Protein AF-0000000067103145 (afdb_homodimer)

Nearest PDB structures (foldseek):
  7p54-assembly1_B  TM=9.586E-01  e=9.312E-35  Homo sapiens
  7p5m-assembly1_B  TM=9.621E-01  e=1.013E-34  Homo sapiens
  7rtt-assembly1_A  TM=9.390E-01  e=9.142E-32  Mus musculus
  7rtu-assembly1_B  TM=9.352E-01  e=4.655E-27  Mus musculus
  7rtv-assembly1_A  TM=9.257E-01  e=1.799E-25  Mus musculus

pLDDT: mean 70.2, std 26.38, range [15.23, 96.62]

Sequence (974 aa):
MPAARVEYIAPWWVVWLHSVPHLGLRLQPVDSTFRPRDESYQESLLFLGLVAAICLGLNLIFLAAYLVCACCCRQNDAVQTKRRNSCCVTWTAVVAGLICCAAVGVGFYGNSETNDGVYQLIYSLDNANSTFSGIDELVSGTTQRMKVDLEQHLARLSEIFAARGDYLQTLKFIQQMAGSILVQMAGVPAWREVTMQLTELADQTGYVEYYRWLSYLLLFVLDLVICLLTCLGLAKRSRCLLASMLCCGMLALLLSWTSLAADAAAAVGTSDFCVAPDTFILNITEGQVPAEVTRYYLYCSQSGSSPFQQALTVFQRSLTSMQIQVAGLLQFAVPLFPTAEKDLLGIQLLLNSSESSLHQLTAMLDCRGLHKVLGLHLPREKPAKARRVIVWAPSRLGEWGGSWALASRFSPVAEPGRLRKGYQGVGVRDLDHFTSRALGGPELCEGGGSLVSRLPAIWSTHPTPWVASGPPISLPGSSLGTWDIRHMPAARVEYIAPWWVVWLHSVPHLGLRLQPVDSTFRPRDESYQESLLFLGLVAAICLGLNLIFLAAYLVCACCCRQNDAVQTKRRNSCCVTWTAVVAGLICCAAVGVGFYGNSETNDGVYQLIYSLDNANSTFSGIDELVSGTTQRMKVDLEQHLARLSEIFAARGDYLQTLKFIQQMAGSILVQMAGVPAWREVTMQLTELADQTGYVEYYRWLSYLLLFVLDLVICLLTCLGLAKRSRCLLASMLCCGMLALLLSWTSLAADAAAAVGTSDFCVAPDTFILNITEGQVPAEVTRYYLYCSQSGSSPFQQALTVFQRSLTSMQIQVAGLLQFAVPLFPTAEKDLLGIQLLLNSSESSLHQLTAMLDCRGLHKVLGLHLPREKPAKARRVIVWAPSRLGEWGGSWALASRFSPVAEPGRLRKGYQGVGVRDLDHFTSRALGGPELCEGGGSLVSRLPAIWSTHPTPWVASGPPISLPGSSLGTWDIRH

Structure (mmCIF, N/CA/C/O backbone):
data_AF-0000000067103145-model_v1
#
loop_
_entity.id
_entity.type
_entity.pdbx_description
1 polymer 'Protein tweety homolog'
#
loop_
_atom_site.group_PDB
_atom_site.id
_atom_site.type_symbol
_atom_site.label_atom_id
_atom_site.label_alt_id
_atom_site.label_comp_id
_atom_site.label_asym_id
_atom_site.label_entity_id
_atom_site.label_seq_id
_atom_site.pdbx_PDB_ins_code
_atom_site.Cartn_x
_atom_site.Cartn_y
_atom_site.Cartn_z
_atom_site.occupancy
_atom_site.B_iso_or_equiv
_atom_site.auth_seq_id
_atom_site.auth_comp_id
_atom_site.auth_asym_id
_atom_site.auth_atom_id
_atom_site.pdbx_PDB_model_num
ATOM 1 N N . MET A 1 1 ? -6.871 -2.986 -23.234 1 21.45 1 MET A N 1
ATOM 2 C CA . MET A 1 1 ? -5.688 -2.131 -23.188 1 21.45 1 MET A CA 1
ATOM 3 C C . MET A 1 1 ? -4.656 -2.676 -22.203 1 21.45 1 MET A C 1
ATOM 5 O O . MET A 1 1 ? -5.008 -3.152 -21.125 1 21.45 1 MET A O 1
ATOM 9 N N . PRO A 1 2 ? -3.465 -3.266 -22.703 1 30.09 2 PRO A N 1
ATOM 10 C CA . PRO A 1 2 ? -2.361 -3.783 -21.891 1 30.09 2 PRO A CA 1
ATOM 11 C C . PRO A 1 2 ? -2.201 -3.037 -20.578 1 30.09 2 PRO A C 1
ATOM 13 O O . PRO A 1 2 ? -2.623 -1.884 -20.453 1 30.09 2 PRO A O 1
ATOM 16 N N . ALA A 1 3 ? -2.26 -3.746 -19.531 1 35.81 3 ALA A N 1
ATOM 17 C CA . ALA A 1 3 ? -1.88 -3.205 -18.234 1 35.81 3 ALA A CA 1
ATOM 18 C C . ALA A 1 3 ? -0.884 -2.059 -18.391 1 35.81 3 ALA A C 1
ATOM 20 O O . ALA A 1 3 ? 0.17 -2.223 -19.016 1 35.81 3 ALA A O 1
ATOM 21 N N . ALA A 1 4 ? -1.231 -0.952 -18.641 1 35.59 4 ALA A N 1
ATOM 22 C CA . ALA A 1 4 ? -0.472 0.282 -18.828 1 35.59 4 ALA A CA 1
ATOM 23 C C . ALA A 1 4 ? 0.862 0.222 -18.094 1 35.59 4 ALA A C 1
ATOM 25 O O . ALA A 1 4 ? 0.906 -0.105 -16.906 1 35.59 4 ALA A O 1
ATOM 26 N N . ARG A 1 5 ? 2.018 0.001 -18.766 1 44.12 5 ARG A N 1
ATOM 27 C CA . ARG A 1 5 ? 3.469 0.04 -18.625 1 44.12 5 ARG A CA 1
ATOM 28 C C . ARG A 1 5 ? 3.898 1.122 -17.641 1 44.12 5 ARG A C 1
ATOM 30 O O . ARG A 1 5 ? 4.168 2.258 -18.031 1 44.12 5 ARG A O 1
ATOM 37 N N . VAL A 1 6 ? 3.35 1.357 -16.547 1 50.81 6 VAL A N 1
ATOM 38 C CA . VAL A 1 6 ? 3.613 2.639 -15.906 1 50.81 6 VAL A CA 1
ATOM 39 C C . VAL A 1 6 ? 5.035 2.652 -15.352 1 50.81 6 VAL A C 1
ATOM 41 O O . VAL A 1 6 ? 5.363 1.869 -14.453 1 50.81 6 VAL A O 1
ATOM 44 N N . GLU A 1 7 ? 6.07 2.82 -16.281 1 58.34 7 GLU A N 1
ATOM 45 C CA . GLU A 1 7 ? 7.453 3.117 -15.93 1 58.34 7 GLU A CA 1
ATOM 46 C C . GLU A 1 7 ? 7.531 4.145 -14.805 1 58.34 7 GLU A C 1
ATOM 48 O O . GLU A 1 7 ? 6.676 5.027 -14.703 1 58.34 7 GLU A O 1
ATOM 53 N N . TYR A 1 8 ? 8.352 3.709 -13.805 1 66.69 8 TYR A N 1
ATOM 54 C CA . TYR A 1 8 ? 8.609 4.656 -12.727 1 66.69 8 TYR A CA 1
ATOM 55 C C . TYR A 1 8 ? 9.133 5.98 -13.281 1 66.69 8 TYR A C 1
ATOM 57 O O . TYR A 1 8 ? 10.086 6.004 -14.062 1 66.69 8 TYR A O 1
ATOM 65 N N . ILE A 1 9 ? 8.359 7.027 -13.086 1 67.5 9 ILE A N 1
ATOM 66 C CA . ILE A 1 9 ? 8.812 8.375 -13.422 1 67.5 9 ILE A CA 1
ATOM 67 C C . ILE A 1 9 ? 9.023 9.18 -12.141 1 67.5 9 ILE A C 1
ATOM 69 O O . ILE A 1 9 ? 8.117 9.281 -11.312 1 67.5 9 ILE A O 1
ATOM 73 N N . ALA A 1 10 ? 10.266 9.656 -12.133 1 73.19 10 ALA A N 1
ATOM 74 C CA . ALA A 1 10 ? 10.578 10.445 -10.945 1 73.19 10 ALA A CA 1
ATOM 75 C C . ALA A 1 10 ? 9.805 11.758 -10.938 1 73.19 10 ALA A C 1
ATOM 77 O O . ALA A 1 10 ? 9.734 12.445 -11.961 1 73.19 10 ALA A O 1
ATOM 78 N N . PRO A 1 11 ? 9.266 12.109 -9.953 1 72.62 11 PRO A N 1
ATOM 79 C CA . PRO A 1 11 ? 8.562 13.391 -9.859 1 72.62 11 PRO A CA 1
ATOM 80 C C . PRO A 1 11 ? 9.492 14.586 -10.047 1 72.62 11 PRO A C 1
ATOM 82 O O . PRO A 1 11 ? 10.711 14.461 -9.906 1 72.62 11 PRO A O 1
ATOM 85 N N . TRP A 1 12 ? 8.961 15.789 -10.32 1 76.06 12 TRP A N 1
ATOM 86 C CA . TRP A 1 12 ? 9.734 16.969 -10.688 1 76.06 12 TRP A CA 1
ATOM 87 C C . TRP A 1 12 ? 10.609 17.422 -9.531 1 76.06 12 TRP A C 1
ATOM 89 O O . TRP A 1 12 ? 11.727 17.906 -9.742 1 76.06 12 TRP A O 1
ATOM 99 N N . TRP A 1 13 ? 10.18 17.312 -8.344 1 74.25 13 TRP A N 1
ATOM 100 C CA . TRP A 1 13 ? 10.953 17.797 -7.211 1 74.25 13 TRP A CA 1
ATOM 101 C C . TRP A 1 13 ? 12.172 16.906 -6.953 1 74.25 13 TRP A C 1
ATOM 103 O O . TRP A 1 13 ? 13.203 17.391 -6.469 1 74.25 13 TRP A O 1
ATOM 113 N N . VAL A 1 14 ? 12.047 15.656 -7.234 1 78.69 14 VAL A N 1
ATOM 114 C CA . VAL A 1 14 ? 13.18 14.75 -7.117 1 78.69 14 VAL A CA 1
ATOM 115 C C . VAL A 1 14 ? 14.25 15.125 -8.141 1 78.69 14 VAL A C 1
ATOM 117 O O . VAL A 1 14 ? 15.438 15.172 -7.824 1 78.69 14 VAL A O 1
ATOM 120 N N . VAL A 1 15 ? 13.781 15.508 -9.336 1 83.38 15 VAL A N 1
ATOM 121 C CA . VAL A 1 15 ? 14.719 15.891 -10.391 1 83.38 15 VAL A CA 1
ATOM 122 C C . VAL A 1 15 ? 15.375 17.219 -10.039 1 83.38 15 VAL A C 1
ATOM 124 O O . VAL A 1 15 ? 16.562 17.406 -10.289 1 83.38 15 VAL A O 1
ATOM 127 N N . TRP A 1 16 ? 14.617 18.062 -9.438 1 83.56 16 TRP A N 1
ATOM 128 C CA . TRP A 1 16 ? 15.156 19.359 -9.016 1 83.56 16 TRP A CA 1
ATOM 129 C C . TRP A 1 16 ? 16.234 19.172 -7.949 1 83.56 16 TRP A C 1
ATOM 131 O O . TRP A 1 16 ? 17.297 19.781 -8.031 1 83.56 16 TRP A O 1
ATOM 141 N N . LEU A 1 17 ? 16.016 18.297 -6.992 1 83.62 17 LEU A N 1
ATOM 142 C CA . LEU A 1 17 ? 16.984 18.078 -5.918 1 83.62 17 LEU A CA 1
ATOM 143 C C . LEU A 1 17 ? 18.203 17.328 -6.441 1 83.62 17 LEU A C 1
ATOM 145 O O . LEU A 1 17 ? 19.328 17.562 -5.969 1 83.62 17 LEU A O 1
ATOM 149 N N . HIS A 1 18 ? 17.922 16.531 -7.383 1 86.19 18 HIS A N 1
ATOM 150 C CA . HIS A 1 18 ? 19.016 15.797 -8 1 86.19 18 HIS A CA 1
ATOM 151 C C . HIS A 1 18 ? 19.906 16.734 -8.812 1 86.19 18 HIS A C 1
ATOM 153 O O . HIS A 1 18 ? 21.109 16.469 -8.969 1 86.19 18 HIS A O 1
ATOM 159 N N . SER A 1 19 ? 19.375 17.812 -9.25 1 89.38 19 SER A N 1
ATOM 160 C CA . SER A 1 19 ? 20.125 18.75 -10.086 1 89.38 19 SER A CA 1
ATOM 161 C C . SER A 1 19 ? 21.031 19.625 -9.242 1 89.38 19 SER A C 1
ATOM 163 O O . SER A 1 19 ? 21.828 20.406 -9.781 1 89.38 19 SER A O 1
ATOM 165 N N . VAL A 1 20 ? 20.922 19.5 -7.957 1 89.69 20 VAL A N 1
ATOM 166 C CA . VAL A 1 20 ? 21.828 20.234 -7.09 1 89.69 20 VAL A CA 1
ATOM 167 C C . VAL A 1 20 ? 23.266 19.766 -7.328 1 89.69 20 VAL A C 1
ATOM 169 O O . VAL A 1 20 ? 23.531 18.562 -7.355 1 89.69 20 VAL A O 1
ATOM 172 N N . PRO A 1 21 ? 24.094 20.719 -7.551 1 89.56 21 PRO A N 1
ATOM 173 C CA . PRO A 1 21 ? 25.484 20.344 -7.879 1 89.56 21 PRO A CA 1
ATOM 174 C C . PRO A 1 21 ? 26.172 19.578 -6.75 1 89.56 21 PRO A C 1
ATOM 176 O O . PRO A 1 21 ? 26.047 19.969 -5.582 1 89.56 21 PRO A O 1
ATOM 179 N N . HIS A 1 22 ? 26.781 18.5 -7.109 1 92.81 22 HIS A N 1
ATOM 180 C CA . HIS A 1 22 ? 27.562 17.703 -6.184 1 92.81 22 HIS A CA 1
ATOM 181 C C . HIS A 1 22 ? 29.047 18.062 -6.254 1 92.81 22 HIS A C 1
ATOM 183 O O . HIS A 1 22 ? 29.734 17.703 -7.211 1 92.81 22 HIS A O 1
ATOM 189 N N . LEU A 1 23 ? 29.406 18.828 -5.246 1 91.62 23 LEU A N 1
ATOM 190 C CA . LEU A 1 23 ? 30.797 19.297 -5.215 1 91.62 23 LEU A CA 1
ATOM 191 C C . LEU A 1 23 ? 31.531 18.719 -4.016 1 91.62 23 LEU A C 1
ATOM 193 O O . LEU A 1 23 ? 30.953 18.578 -2.932 1 91.62 23 LEU A O 1
ATOM 197 N N . GLY A 1 24 ? 32.812 18.219 -4.258 1 89.56 24 GLY A N 1
ATOM 198 C CA . GLY A 1 24 ? 33.656 17.797 -3.15 1 89.56 24 GLY A CA 1
ATOM 199 C C . GLY A 1 24 ? 34.188 18.969 -2.322 1 89.56 24 GLY A C 1
ATOM 200 O O . GLY A 1 24 ? 33.875 20.125 -2.611 1 89.56 24 GLY A O 1
ATOM 201 N N . LEU A 1 25 ? 34.906 18.578 -1.238 1 86.88 25 LEU A N 1
ATOM 202 C CA . LEU A 1 25 ? 35.469 19.609 -0.357 1 86.88 25 LEU A CA 1
ATOM 203 C C . LEU A 1 25 ? 36.469 20.469 -1.096 1 86.88 25 LEU A C 1
ATOM 205 O O . LEU A 1 25 ? 36.688 21.625 -0.732 1 86.88 25 LEU A O 1
ATOM 209 N N . ARG A 1 26 ? 37.031 19.844 -2.271 1 88.69 26 ARG A N 1
ATOM 210 C CA . ARG A 1 26 ? 38 20.578 -3.102 1 88.69 26 ARG A CA 1
ATOM 211 C C . ARG A 1 26 ? 37.312 21.234 -4.293 1 88.69 26 ARG A C 1
ATOM 213 O O . ARG A 1 26 ? 37.938 21.625 -5.258 1 88.69 26 ARG A O 1
ATOM 220 N N . LEU A 1 27 ? 36.062 21.328 -4.348 1 89.06 27 LEU A N 1
ATOM 221 C CA . LEU A 1 27 ? 35.219 21.969 -5.363 1 89.06 27 LEU A CA 1
ATOM 222 C C . LEU A 1 27 ? 35.344 21.234 -6.691 1 89.06 27 LEU A C 1
ATOM 224 O O . LEU A 1 27 ? 35.312 21.859 -7.758 1 89.06 27 LEU A O 1
ATOM 228 N N . GLN A 1 28 ? 35.594 19.953 -6.523 1 89.75 28 GLN A N 1
ATOM 229 C CA . GLN A 1 28 ? 35.594 19.109 -7.719 1 89.75 28 GLN A CA 1
ATOM 230 C C . GLN A 1 28 ? 34.25 18.422 -7.914 1 89.75 28 GLN A C 1
ATOM 232 O O . GLN A 1 28 ? 33.625 17.969 -6.953 1 89.75 28 GLN A O 1
ATOM 237 N N . PRO A 1 29 ? 33.781 18.562 -9.133 1 91.25 29 PRO A N 1
ATOM 238 C CA . PRO A 1 29 ? 32.5 17.922 -9.383 1 91.25 29 PRO A CA 1
ATOM 239 C C . PRO A 1 29 ? 32.531 16.406 -9.203 1 91.25 29 PRO A C 1
ATOM 241 O O . PRO A 1 29 ? 33.531 15.773 -9.562 1 91.25 29 PRO A O 1
ATOM 244 N N . VAL A 1 30 ? 31.625 15.852 -8.469 1 90.5 30 VAL A N 1
ATOM 245 C CA . VAL A 1 30 ? 31.484 14.422 -8.219 1 90.5 30 VAL A CA 1
ATOM 246 C C . VAL A 1 30 ? 30.25 13.883 -8.961 1 90.5 30 VAL A C 1
ATOM 248 O O . VAL A 1 30 ? 29.281 14.617 -9.156 1 90.5 30 VAL A O 1
ATOM 251 N N . ASP A 1 31 ? 30.344 12.656 -9.367 1 88.88 31 ASP A N 1
ATOM 252 C CA . ASP A 1 31 ? 29.234 12.016 -10.055 1 88.88 31 ASP A CA 1
ATOM 253 C C . ASP A 1 31 ? 28 11.953 -9.164 1 88.88 31 ASP A C 1
ATOM 255 O O . ASP A 1 31 ? 28.094 11.648 -7.969 1 88.88 31 ASP A O 1
ATOM 259 N N . SER A 1 32 ? 26.844 12.273 -9.719 1 88.88 32 SER A N 1
ATOM 260 C CA . SER A 1 32 ? 25.594 12.359 -8.969 1 88.88 32 SER A CA 1
ATOM 261 C C . SER A 1 32 ? 24.938 10.992 -8.805 1 88.88 32 SER A C 1
ATOM 263 O O . SER A 1 32 ? 23.859 10.875 -8.234 1 88.88 32 SER A O 1
ATOM 265 N N . THR A 1 33 ? 25.578 9.953 -9.227 1 87.5 33 THR A N 1
ATOM 266 C CA . THR A 1 33 ? 25.031 8.609 -9.055 1 87.5 33 THR A CA 1
ATOM 267 C C . THR A 1 33 ? 25.031 8.203 -7.586 1 87.5 33 THR A C 1
ATOM 269 O O . THR A 1 33 ? 26 8.469 -6.871 1 87.5 33 THR A O 1
ATOM 272 N N . PHE A 1 34 ? 23.953 7.609 -7.184 1 87.44 34 PHE A N 1
ATOM 273 C CA . PHE A 1 34 ? 23.781 7.262 -5.777 1 87.44 34 PHE A CA 1
ATOM 274 C C . PHE A 1 34 ? 24.766 6.176 -5.363 1 87.44 34 PHE A C 1
ATOM 276 O O . PHE A 1 34 ? 24.609 5.012 -5.734 1 87.44 34 PHE A O 1
ATOM 283 N N . ARG A 1 35 ? 25.797 6.602 -4.664 1 88.88 35 ARG A N 1
ATOM 284 C CA . ARG A 1 35 ? 26.812 5.703 -4.133 1 88.88 35 ARG A CA 1
ATOM 285 C C . ARG A 1 35 ? 27.109 6.016 -2.668 1 88.88 35 ARG A C 1
ATOM 287 O O . ARG A 1 35 ? 28.109 6.656 -2.352 1 88.88 35 ARG A O 1
ATOM 294 N N . PRO A 1 36 ? 26.328 5.371 -1.741 1 85.94 36 PRO A N 1
ATOM 295 C CA . PRO A 1 36 ? 26.438 5.762 -0.333 1 85.94 36 PRO A CA 1
ATOM 296 C C . PRO A 1 36 ? 27.734 5.289 0.312 1 85.94 36 PRO A C 1
ATOM 298 O O . PRO A 1 36 ? 28.172 5.855 1.316 1 85.94 36 PRO A O 1
ATOM 301 N N . ARG A 1 37 ? 28.438 4.438 -0.208 1 86.62 37 ARG A N 1
ATOM 302 C CA . ARG A 1 37 ? 29.641 3.893 0.404 1 86.62 37 ARG A CA 1
ATOM 303 C C . ARG A 1 37 ? 30.891 4.578 -0.142 1 86.62 37 ARG A C 1
ATOM 305 O O . ARG A 1 37 ? 31.984 4.438 0.419 1 86.62 37 ARG A O 1
ATOM 312 N N . ASP A 1 38 ? 30.734 5.32 -1.189 1 89.94 38 ASP A N 1
ATOM 313 C CA . ASP A 1 38 ? 31.844 6.055 -1.784 1 89.94 38 ASP A CA 1
ATOM 314 C C . ASP A 1 38 ? 32.188 7.293 -0.961 1 89.94 38 ASP A C 1
ATOM 316 O O . ASP A 1 38 ? 31.297 8.07 -0.6 1 89.94 38 ASP A O 1
ATOM 320 N N . GLU A 1 39 ? 33.438 7.512 -0.689 1 91.5 39 GLU A N 1
ATOM 321 C CA . GLU A 1 39 ? 33.906 8.625 0.142 1 91.5 39 GLU A CA 1
ATOM 322 C C . GLU A 1 39 ? 33.719 9.961 -0.57 1 91.5 39 GLU A C 1
ATOM 324 O O . GLU A 1 39 ? 33.344 10.953 0.054 1 91.5 39 GLU A O 1
ATOM 329 N N . SER A 1 40 ? 33.969 9.906 -1.859 1 91.44 40 SER A N 1
ATOM 330 C CA . SER A 1 40 ? 33.812 11.141 -2.609 1 91.44 40 SER A CA 1
ATOM 331 C C . SER A 1 40 ? 32.375 11.586 -2.65 1 91.44 40 SER A C 1
ATOM 333 O O . SER A 1 40 ? 32.062 12.773 -2.578 1 91.44 40 SER A O 1
ATOM 335 N N . TYR A 1 41 ? 31.469 10.641 -2.76 1 92.81 41 TYR A N 1
ATOM 336 C CA . TYR A 1 41 ? 30.047 10.945 -2.748 1 92.81 41 TYR A CA 1
ATOM 337 C C . TYR A 1 41 ? 29.609 11.469 -1.384 1 92.81 41 TYR A C 1
ATOM 339 O O . TYR A 1 41 ? 28.859 12.438 -1.296 1 92.81 41 TYR A O 1
ATOM 347 N N . GLN A 1 42 ? 30.141 10.906 -0.324 1 92.06 42 GLN A N 1
ATOM 348 C CA . GLN A 1 42 ? 29.828 11.359 1.025 1 92.06 42 GLN A CA 1
ATOM 349 C C . GLN A 1 42 ? 30.344 12.781 1.265 1 92.06 42 GLN A C 1
ATOM 351 O O . GLN A 1 42 ? 29.672 13.586 1.924 1 92.06 42 GLN A O 1
ATOM 356 N N . GLU A 1 43 ? 31.469 13.016 0.722 1 92.25 43 GLU A N 1
ATOM 357 C CA . GLU A 1 43 ? 32.031 14.352 0.857 1 92.25 43 GLU A CA 1
ATOM 358 C C . GLU A 1 43 ? 31.172 15.398 0.172 1 92.25 43 GLU A C 1
ATOM 360 O O . GLU A 1 43 ? 31.047 16.516 0.662 1 92.25 43 GLU A O 1
ATOM 365 N N . SER A 1 44 ? 30.656 15.031 -0.896 1 92.19 44 SER A N 1
ATOM 366 C CA . SER A 1 44 ? 29.797 15.977 -1.602 1 92.19 44 SER A CA 1
ATOM 367 C C . SER A 1 44 ? 28.547 16.312 -0.788 1 92.19 44 SER A C 1
ATOM 369 O O . SER A 1 44 ? 28.062 17.438 -0.81 1 92.19 44 SER A O 1
ATOM 371 N N . LEU A 1 45 ? 28.031 15.336 -0.03 1 91.06 45 LEU A N 1
ATOM 372 C CA . LEU A 1 45 ? 26.875 15.578 0.82 1 91.06 45 LEU A CA 1
ATOM 373 C C . LEU A 1 45 ? 27.25 16.422 2.035 1 91.06 45 LEU A C 1
ATOM 375 O O . LEU A 1 45 ? 26.469 17.266 2.479 1 91.06 45 LEU A O 1
ATOM 379 N N . LEU A 1 46 ? 28.469 16.219 2.539 1 91.38 46 LEU A N 1
ATOM 380 C CA . LEU A 1 46 ? 28.953 17 3.668 1 91.38 46 LEU A CA 1
ATOM 381 C C . LEU A 1 46 ? 29.188 18.453 3.264 1 91.38 46 LEU A C 1
ATOM 383 O O . LEU A 1 46 ? 29.047 19.359 4.086 1 91.38 46 LEU A O 1
ATOM 387 N N . PHE A 1 47 ? 29.5 18.641 2.018 1 92.5 47 PHE A N 1
ATOM 388 C CA . PHE A 1 47 ? 29.688 19.984 1.5 1 92.5 47 PHE A CA 1
ATOM 389 C C . PHE A 1 47 ? 28.406 20.797 1.614 1 92.5 47 PHE A C 1
ATOM 391 O O . PHE A 1 47 ? 28.438 21.984 1.906 1 92.5 47 PHE A O 1
ATOM 398 N N . LEU A 1 48 ? 27.297 20.172 1.382 1 88.94 48 LEU A N 1
ATOM 399 C CA . LEU A 1 48 ? 26 20.844 1.543 1 88.94 48 LEU A CA 1
ATOM 400 C C . LEU A 1 48 ? 25.812 21.312 2.984 1 88.94 48 LEU A C 1
ATOM 402 O O . LEU A 1 48 ? 25.234 22.375 3.229 1 88.94 48 LEU A O 1
ATOM 406 N N . GLY A 1 49 ? 26.281 20.531 3.922 1 89 49 GLY A N 1
ATOM 407 C CA . GLY A 1 49 ? 26.25 20.938 5.32 1 89 49 GLY A CA 1
ATOM 408 C C . GLY A 1 49 ? 27.125 22.156 5.605 1 89 49 GLY A C 1
ATOM 409 O O . GLY A 1 49 ? 26.734 23.016 6.402 1 89 49 GLY A O 1
ATOM 410 N N . LEU A 1 50 ? 28.234 22.203 4.852 1 90.56 50 LEU A N 1
ATOM 411 C CA . LEU A 1 50 ? 29.109 23.344 5.008 1 90.56 50 LEU A CA 1
ATOM 412 C C . LEU A 1 50 ? 28.453 24.609 4.48 1 90.56 50 LEU A C 1
ATOM 414 O O . LEU A 1 50 ? 28.594 25.688 5.078 1 90.56 50 LEU A O 1
ATOM 418 N N . VAL A 1 51 ? 27.797 24.453 3.418 1 89.56 51 VAL A N 1
ATOM 419 C CA . VAL A 1 51 ? 27.078 25.594 2.871 1 89.56 51 VAL A CA 1
ATOM 420 C C . VAL A 1 51 ? 26.047 26.078 3.887 1 89.56 51 VAL A C 1
ATOM 422 O O . VAL A 1 51 ? 25.906 27.297 4.102 1 89.56 51 VAL A O 1
ATOM 425 N N . ALA A 1 52 ? 25.359 25.125 4.551 1 86.94 52 ALA A N 1
ATOM 426 C CA . ALA A 1 52 ? 24.391 25.484 5.574 1 86.94 52 ALA A CA 1
ATOM 427 C C . ALA A 1 52 ? 25.062 26.172 6.758 1 86.94 52 ALA A C 1
ATOM 429 O O . ALA A 1 52 ? 24.516 27.109 7.336 1 86.94 52 ALA A O 1
ATOM 430 N N . ALA A 1 53 ? 26.266 25.781 7.047 1 87.88 53 ALA A N 1
ATOM 431 C CA . ALA A 1 53 ? 27.016 26.406 8.141 1 87.88 53 ALA A CA 1
ATOM 432 C C . ALA A 1 53 ? 27.406 27.828 7.805 1 87.88 53 ALA A C 1
ATOM 434 O O . ALA A 1 53 ? 27.328 28.719 8.656 1 87.88 53 ALA A O 1
ATOM 435 N N . ILE A 1 54 ? 27.703 28.047 6.582 1 90.5 54 ILE A N 1
ATOM 436 C CA . ILE A 1 54 ? 28.062 29.391 6.137 1 90.5 54 ILE A CA 1
ATOM 437 C C . ILE A 1 54 ? 26.844 30.297 6.195 1 90.5 54 ILE A C 1
ATOM 439 O O . ILE A 1 54 ? 26.922 31.438 6.652 1 90.5 54 ILE A O 1
ATOM 443 N N . CYS A 1 55 ? 25.719 29.719 5.781 1 85.69 55 CYS A N 1
ATOM 444 C CA . CYS A 1 55 ? 24.484 30.5 5.832 1 85.69 55 CYS A CA 1
ATOM 445 C C . CYS A 1 55 ? 24.094 30.797 7.273 1 85.69 55 CYS A C 1
ATOM 447 O O . CYS A 1 55 ? 23.578 31.891 7.562 1 85.69 55 CYS A O 1
ATOM 449 N N . LEU A 1 56 ? 24.375 29.844 8.227 1 84.94 56 LEU A N 1
ATOM 450 C CA . LEU A 1 56 ? 24.156 30.094 9.648 1 84.94 56 LEU A CA 1
ATOM 451 C C . LEU A 1 56 ? 25.062 31.203 10.156 1 84.94 56 LEU A C 1
ATOM 453 O O . LEU A 1 56 ? 24.594 32.125 10.859 1 84.94 56 LEU A O 1
ATOM 457 N N . GLY A 1 57 ? 26.328 31.203 9.727 1 86.62 57 GLY A N 1
ATOM 458 C CA . GLY A 1 57 ? 27.266 32.25 10.117 1 86.62 57 GLY A CA 1
ATOM 459 C C . GLY A 1 57 ? 26.859 33.625 9.633 1 86.62 57 GLY A C 1
ATOM 460 O O . GLY A 1 57 ? 26.891 34.594 10.391 1 86.62 57 GLY A O 1
ATOM 461 N N . LEU A 1 58 ? 26.375 33.625 8.445 1 85.81 58 LEU A N 1
ATOM 462 C CA . LEU A 1 58 ? 25.906 34.875 7.887 1 85.81 58 LEU A CA 1
ATOM 463 C C . LEU A 1 58 ? 24.672 35.406 8.625 1 85.81 58 LEU A C 1
ATOM 465 O O . LEU A 1 58 ? 24.547 36.594 8.883 1 85.81 58 LEU A O 1
ATOM 469 N N . ASN A 1 59 ? 23.828 34.5 8.953 1 81.75 59 ASN A N 1
ATOM 470 C CA . ASN A 1 59 ? 22.641 34.875 9.711 1 81.75 59 ASN A CA 1
ATOM 471 C C . ASN A 1 59 ? 23 35.406 11.094 1 81.75 59 ASN A C 1
ATOM 473 O O . ASN A 1 59 ? 22.406 36.375 11.562 1 81.75 59 ASN A O 1
ATOM 477 N N . LEU A 1 60 ? 23.969 34.812 11.727 1 81.19 60 LEU A N 1
ATOM 478 C CA . LEU A 1 60 ? 24.391 35.25 13.055 1 81.19 60 LEU A CA 1
ATOM 479 C C . LEU A 1 60 ? 25.062 36.625 12.984 1 81.19 60 LEU A C 1
ATOM 481 O O . LEU A 1 60 ? 24.844 37.469 13.852 1 81.19 60 LEU A O 1
ATOM 485 N N . ILE A 1 61 ? 25.797 36.875 11.922 1 85.5 61 ILE A N 1
ATOM 486 C CA . ILE A 1 61 ? 26.469 38.156 11.734 1 85.5 61 ILE A CA 1
ATOM 487 C C . ILE A 1 61 ? 25.422 39.25 11.5 1 85.5 61 ILE A C 1
ATOM 489 O O . ILE A 1 61 ? 25.531 40.344 12.055 1 85.5 61 ILE A O 1
ATOM 493 N N . PHE A 1 62 ? 24.516 38.906 10.711 1 81.56 62 PHE A N 1
ATOM 494 C CA . PHE A 1 62 ? 23.438 39.844 10.43 1 81.56 62 PHE A CA 1
ATOM 495 C C . PHE A 1 62 ? 22.656 40.188 11.703 1 81.56 62 PHE A C 1
ATOM 497 O O . PHE A 1 62 ? 22.328 41.344 11.953 1 81.56 62 PHE A O 1
ATOM 504 N N . LEU A 1 63 ? 22.375 39.188 12.531 1 75.25 63 LEU A N 1
ATOM 505 C CA . LEU A 1 63 ? 21.641 39.375 13.781 1 75.25 63 LEU A CA 1
ATOM 506 C C . LEU A 1 63 ? 22.469 40.188 14.766 1 75.25 63 LEU A C 1
ATOM 508 O O . LEU A 1 63 ? 21.953 41.062 15.453 1 75.25 63 LEU A O 1
ATOM 512 N N . ALA A 1 64 ? 23.766 39.938 14.82 1 79.25 64 ALA A N 1
ATOM 513 C CA . ALA A 1 64 ? 24.656 40.688 15.703 1 79.25 64 ALA A CA 1
ATOM 514 C C . ALA A 1 64 ? 24.75 42.156 15.273 1 79.25 64 ALA A C 1
ATOM 516 O O . ALA A 1 64 ? 24.703 43.062 16.109 1 79.25 64 ALA A O 1
ATOM 517 N N . ALA A 1 65 ? 24.828 42.375 14.016 1 80.88 65 ALA A N 1
ATOM 518 C CA . ALA A 1 65 ? 24.875 43.75 13.492 1 80.88 65 ALA A CA 1
ATOM 519 C C . ALA A 1 65 ? 23.594 44.5 13.797 1 80.88 65 ALA A C 1
ATOM 521 O O . ALA A 1 65 ? 23.609 45.656 14.164 1 80.88 65 ALA A O 1
ATOM 522 N N . TYR A 1 66 ? 22.578 43.781 13.625 1 73 66 TYR A N 1
ATOM 523 C CA . TYR A 1 66 ? 21.281 44.40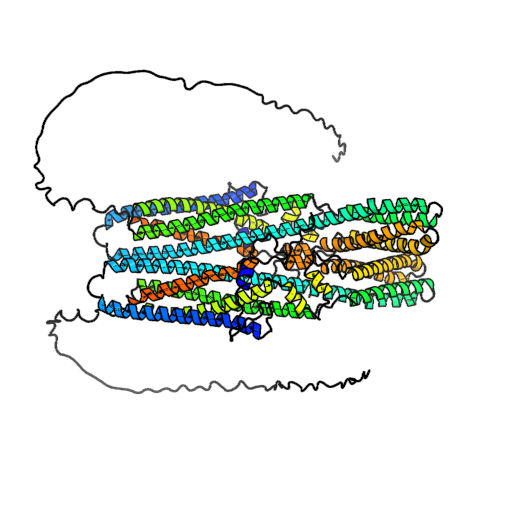6 13.906 1 73 66 TYR A CA 1
ATOM 524 C C . TYR A 1 66 ? 21.156 44.781 15.383 1 73 66 TYR A C 1
ATOM 526 O O . TYR A 1 66 ? 20.672 45.844 15.719 1 73 66 TYR A O 1
ATOM 534 N N . LEU A 1 67 ? 21.641 43.969 16.344 1 71.44 67 LEU A N 1
ATOM 535 C CA . LEU A 1 67 ? 21.562 44.219 17.781 1 71.44 67 LEU A CA 1
ATOM 536 C C . LEU A 1 67 ? 22.469 45.375 18.172 1 71.44 67 LEU A C 1
ATOM 538 O O . LEU A 1 67 ? 22.094 46.219 19 1 71.44 67 LEU A O 1
ATOM 542 N N . VAL A 1 68 ? 23.547 45.531 17.516 1 76.88 68 VAL A N 1
ATOM 543 C CA . VAL A 1 68 ? 24.484 46.625 17.812 1 76.88 68 VAL A CA 1
ATOM 544 C C . VAL A 1 68 ? 23.922 47.938 17.312 1 76.88 68 VAL A C 1
ATOM 546 O O . VAL A 1 68 ? 23.984 48.938 18.016 1 76.88 68 VAL A O 1
ATOM 549 N N . CYS A 1 69 ? 23.375 47.844 16.141 1 73.44 69 CYS A N 1
ATOM 550 C CA . CYS A 1 69 ? 22.781 49.062 15.578 1 73.44 69 CYS A CA 1
ATOM 551 C C . CYS A 1 69 ? 21.594 49.5 16.406 1 73.44 69 CYS A C 1
ATOM 553 O O . CYS A 1 69 ? 21.406 50.719 16.625 1 73.44 69 CYS A O 1
ATOM 555 N N . ALA A 1 70 ? 20.828 48.625 16.891 1 65.69 70 ALA A N 1
ATOM 556 C CA . ALA A 1 70 ? 19.656 48.969 17.703 1 65.69 70 ALA A CA 1
ATOM 557 C C . ALA A 1 70 ? 20.062 49.5 19.062 1 65.69 70 ALA A C 1
ATOM 559 O O . ALA A 1 70 ? 19.391 50.375 19.609 1 65.69 70 ALA A O 1
ATOM 560 N N . CYS A 1 71 ? 21.141 49.125 19.656 1 63.22 71 CYS A N 1
ATOM 561 C CA . CYS A 1 71 ? 21.641 49.594 20.938 1 63.22 71 CYS A CA 1
ATOM 562 C C . CYS A 1 71 ? 22.25 51 20.781 1 63.22 71 CYS A C 1
ATOM 564 O O . CYS A 1 71 ? 22.109 51.844 21.656 1 63.22 71 CYS A O 1
ATOM 566 N N . CYS A 1 72 ? 22.828 51.219 19.672 1 62.62 72 CYS A N 1
ATOM 567 C CA . CYS A 1 72 ? 23.469 52.5 19.438 1 62.62 72 CYS A CA 1
ATOM 568 C C . CYS A 1 72 ? 22.422 53.562 19.078 1 62.62 72 CYS A C 1
ATOM 570 O O . CYS A 1 72 ? 22.562 54.719 19.469 1 62.62 72 CYS A O 1
ATOM 572 N N . CYS A 1 73 ? 21.484 53.25 18.25 1 56.53 73 CYS A N 1
ATOM 573 C CA . CYS A 1 73 ? 20.469 54.188 17.844 1 56.53 73 CYS A CA 1
ATOM 574 C C . CYS A 1 73 ? 19.562 54.562 19.016 1 56.53 73 CYS A C 1
ATOM 576 O O . CYS A 1 73 ? 19.016 55.656 19.062 1 56.53 73 CYS A O 1
ATOM 578 N N . ARG A 1 74 ? 19.188 53.812 19.891 1 57.78 74 ARG A N 1
ATOM 579 C CA . ARG A 1 74 ? 18.359 54.125 21.047 1 57.78 74 ARG A CA 1
ATOM 580 C C . ARG A 1 74 ? 19.047 55.125 21.969 1 57.78 74 ARG A C 1
ATOM 582 O O . ARG A 1 74 ? 18.391 55.969 22.609 1 57.78 74 ARG A O 1
ATOM 589 N N . GLN A 1 75 ? 20.25 55.062 22.062 1 55.31 75 GLN A N 1
ATOM 590 C CA . GLN A 1 75 ? 20.953 56.062 22.859 1 55.31 75 GLN A CA 1
ATOM 591 C C . GLN A 1 75 ? 20.719 57.469 22.281 1 55.31 75 GLN A C 1
ATOM 593 O O . GLN A 1 75 ? 20.609 58.438 23.047 1 55.31 75 GLN A O 1
ATOM 598 N N . ASN A 1 76 ? 20.5 57.469 21.047 1 53.59 76 ASN A N 1
ATOM 599 C CA . ASN A 1 76 ? 20.297 58.781 20.484 1 53.59 76 ASN A CA 1
ATOM 600 C C . ASN A 1 76 ? 18.828 59.188 20.5 1 53.59 76 ASN A C 1
ATOM 602 O O . ASN A 1 76 ? 18.516 60.375 20.656 1 53.59 76 ASN A O 1
ATOM 606 N N . ASP A 1 77 ? 17.875 58.281 20.328 1 52.06 77 ASP A N 1
ATOM 607 C CA . ASP A 1 77 ? 16.469 58.656 20.156 1 52.06 77 ASP A CA 1
ATOM 608 C C . ASP A 1 77 ? 15.711 58.562 21.469 1 52.06 77 ASP A C 1
ATOM 610 O O . ASP A 1 77 ? 14.492 58.75 21.516 1 52.06 77 ASP A O 1
ATOM 614 N N . ALA A 1 78 ? 15.922 58.344 22.672 1 52.41 78 ALA A N 1
ATOM 615 C CA . ALA A 1 78 ? 15.227 58.312 23.969 1 52.41 78 ALA A CA 1
ATOM 616 C C . ALA A 1 78 ? 14.312 59.531 24.109 1 52.41 78 ALA A C 1
ATOM 618 O O . ALA A 1 78 ? 13.344 59.5 24.859 1 52.41 78 ALA A O 1
ATOM 619 N N . VAL A 1 79 ? 14.664 60.75 23.797 1 46.72 79 VAL A N 1
ATOM 620 C CA . VAL A 1 79 ? 13.883 61.875 24.266 1 46.72 79 VAL A CA 1
ATOM 621 C C . VAL A 1 79 ? 12.469 61.812 23.703 1 46.72 79 VAL A C 1
ATOM 623 O O . VAL A 1 79 ? 11.492 62.031 24.422 1 46.72 79 VAL A O 1
ATOM 626 N N . GLN A 1 80 ? 12.062 62.156 22.484 1 45.66 80 GLN A N 1
ATOM 627 C CA . GLN A 1 80 ? 10.789 62.75 22.047 1 45.66 80 GLN A CA 1
ATOM 628 C C . GLN A 1 80 ? 9.758 61.656 21.797 1 45.66 80 GLN A C 1
ATOM 630 O O . GLN A 1 80 ? 8.562 61.875 21.984 1 45.66 80 GLN A O 1
ATOM 635 N N . THR A 1 81 ? 9.742 60.594 20.891 1 46.19 81 THR A N 1
ATOM 636 C CA . THR A 1 81 ? 8.695 59.938 20.109 1 46.19 81 THR A CA 1
ATOM 637 C C . THR A 1 81 ? 8.234 58.656 20.797 1 46.19 81 THR A C 1
ATOM 639 O O . THR A 1 81 ? 7.566 57.812 20.172 1 46.19 81 THR A O 1
ATOM 642 N N . LYS A 1 82 ? 8.016 58.625 21.922 1 51.25 82 LYS A N 1
ATOM 643 C CA . LYS A 1 82 ? 7.797 57.438 22.766 1 51.25 82 LYS A CA 1
ATOM 644 C C . LYS A 1 82 ? 6.441 56.812 22.469 1 51.25 82 LYS A C 1
ATOM 646 O O . LYS A 1 82 ? 6.32 55.594 22.438 1 51.25 82 LYS A O 1
ATOM 651 N N . ARG A 1 83 ? 5.363 57.594 22.516 1 50.62 83 ARG A N 1
ATOM 652 C CA . ARG A 1 83 ? 3.998 57.094 22.594 1 50.62 83 ARG A CA 1
ATOM 653 C C . ARG A 1 83 ? 3.621 56.344 21.344 1 50.62 83 ARG A C 1
ATOM 655 O O . ARG A 1 83 ? 2.953 55.281 21.406 1 50.62 83 ARG A O 1
ATOM 662 N N . ARG A 1 84 ? 3.777 57.031 20.203 1 51.56 84 ARG A N 1
ATOM 663 C CA . ARG A 1 84 ? 3.203 56.531 18.953 1 51.56 84 ARG A CA 1
ATOM 664 C C . ARG A 1 84 ? 3.822 55.219 18.547 1 51.56 84 ARG A C 1
ATOM 666 O O . ARG A 1 84 ? 3.186 54.406 17.859 1 51.56 84 ARG A O 1
ATOM 673 N N . ASN A 1 85 ? 4.91 54.781 19.219 1 55.88 85 ASN A N 1
ATOM 674 C CA . ASN A 1 85 ? 5.777 53.719 18.703 1 55.88 85 ASN A CA 1
ATOM 675 C C . ASN A 1 85 ? 5.465 52.375 19.359 1 55.88 85 ASN A C 1
ATOM 677 O O . ASN A 1 85 ? 5.715 51.312 18.781 1 55.88 85 ASN A O 1
ATOM 681 N N . SER A 1 86 ? 4.566 52.438 20.422 1 59.03 86 SER A N 1
ATOM 682 C CA . SER A 1 86 ? 4.344 51.188 21.125 1 59.03 86 SER A CA 1
ATOM 683 C C . SER A 1 86 ? 3.377 50.281 20.359 1 59.03 86 SER A C 1
ATOM 685 O O . SER A 1 86 ? 3.559 49.062 20.312 1 59.03 86 SER A O 1
ATOM 687 N N . CYS A 1 87 ? 2.381 50.875 19.656 1 62.03 87 CYS A N 1
ATOM 688 C CA . CYS A 1 87 ? 1.4 50.094 18.922 1 62.03 87 CYS A CA 1
ATOM 689 C C . CYS A 1 87 ? 2.049 49.375 17.734 1 62.03 87 CYS A C 1
ATOM 691 O O . CYS A 1 87 ? 1.745 48.219 17.453 1 62.03 87 CYS A O 1
ATOM 693 N N . CYS A 1 88 ? 2.951 50.062 17.109 1 66.88 88 CYS A N 1
ATOM 694 C CA . CYS A 1 88 ? 3.613 49.469 15.945 1 66.88 88 CYS A CA 1
ATOM 695 C C . CYS A 1 88 ? 4.484 48.281 16.359 1 66.88 88 CYS A C 1
ATOM 697 O O . CYS A 1 88 ? 4.527 47.281 15.648 1 66.88 88 CYS A O 1
ATOM 699 N N . VAL A 1 89 ? 5.004 48.406 17.562 1 65.38 89 VAL A N 1
ATOM 700 C CA . VAL A 1 89 ? 5.871 47.312 18.016 1 65.38 89 VAL A CA 1
ATOM 701 C C . VAL A 1 89 ? 5.031 46.094 18.359 1 65.38 89 VAL A C 1
ATOM 703 O O . VAL A 1 89 ? 5.43 44.969 18.078 1 65.38 89 VAL A O 1
ATOM 706 N N . THR A 1 90 ? 3.92 46.281 18.859 1 67.25 90 THR A N 1
ATOM 707 C CA . THR A 1 90 ? 3.053 45.156 19.219 1 67.25 90 THR A CA 1
ATOM 708 C C . THR A 1 90 ? 2.545 44.469 17.969 1 67.25 90 THR A C 1
ATOM 710 O O . THR A 1 90 ? 2.523 43.219 17.906 1 67.25 90 THR A O 1
ATOM 713 N N . TRP A 1 91 ? 2.244 45.219 16.938 1 70.62 91 TRP A N 1
ATOM 714 C CA . TRP A 1 91 ? 1.731 44.625 15.719 1 70.62 91 TRP A CA 1
ATOM 715 C C . TRP A 1 91 ? 2.836 43.875 14.977 1 70.62 91 TRP A C 1
ATOM 717 O O . TRP A 1 91 ? 2.584 42.844 14.352 1 70.62 91 TRP A O 1
ATOM 727 N N . THR A 1 92 ? 3.963 44.312 15 1 71.12 92 THR A N 1
ATOM 728 C CA . THR A 1 92 ? 5.078 43.594 14.391 1 71.12 92 THR A CA 1
ATOM 729 C C . THR A 1 92 ? 5.34 42.281 15.125 1 71.12 92 THR A C 1
ATOM 731 O O . THR A 1 92 ? 5.648 41.25 14.5 1 71.12 92 THR A O 1
ATOM 734 N N . ALA A 1 93 ? 5.164 42.344 16.406 1 71.25 93 ALA A N 1
ATOM 735 C CA . ALA A 1 93 ? 5.348 41.125 17.188 1 71.25 93 ALA A CA 1
ATOM 736 C C . ALA A 1 93 ? 4.25 40.125 16.875 1 71.25 93 ALA A C 1
ATOM 738 O O . ALA A 1 93 ? 4.516 38.906 16.797 1 71.25 93 ALA A O 1
ATOM 739 N N . VAL A 1 94 ? 3.131 40.594 16.656 1 71.62 94 VAL A N 1
ATOM 740 C CA . VAL A 1 94 ? 2.014 39.719 16.359 1 71.62 94 VAL A CA 1
ATOM 741 C C . VAL A 1 94 ? 2.221 39.062 15 1 71.62 94 VAL A C 1
ATOM 743 O O . VAL A 1 94 ? 2.033 37.875 14.844 1 71.62 94 VAL A O 1
ATOM 746 N N . VAL A 1 95 ? 2.615 39.812 14.016 1 72.31 95 VAL A N 1
ATOM 747 C CA . VAL A 1 95 ? 2.832 39.281 12.68 1 72.31 95 VAL A CA 1
ATOM 748 C C . VAL A 1 95 ? 3.969 38.281 12.711 1 72.31 95 VAL A C 1
ATOM 750 O O . VAL A 1 95 ? 3.877 37.219 12.094 1 72.31 95 VAL A O 1
ATOM 753 N N . ALA A 1 96 ? 4.949 38.562 13.438 1 72.19 96 ALA A N 1
ATOM 754 C CA . ALA A 1 96 ? 6.062 37.625 13.57 1 72.19 96 ALA A CA 1
ATOM 755 C C . ALA A 1 96 ? 5.617 36.344 14.258 1 72.19 96 ALA A C 1
ATOM 757 O O . ALA A 1 96 ? 6.027 35.25 13.859 1 72.19 96 ALA A O 1
ATOM 758 N N . GLY A 1 97 ? 4.824 36.531 15.211 1 72.31 97 GLY A N 1
ATOM 759 C CA . GLY A 1 97 ? 4.293 35.375 15.891 1 72.31 97 GLY A CA 1
ATOM 760 C C . GLY A 1 97 ? 3.43 34.5 15 1 72.31 97 GLY A C 1
ATOM 761 O O . GLY A 1 97 ? 3.541 33.281 15.023 1 72.31 97 GLY A O 1
ATOM 762 N N . LEU A 1 98 ? 2.682 35.125 14.172 1 72.69 98 LEU A N 1
ATOM 763 C CA . LEU A 1 98 ? 1.818 34.406 13.258 1 72.69 98 LEU A CA 1
ATOM 764 C C . LEU A 1 98 ? 2.643 33.656 12.211 1 72.69 98 LEU A C 1
ATOM 766 O O . LEU A 1 98 ? 2.33 32.5 11.867 1 72.69 98 LEU A O 1
ATOM 770 N N . ILE A 1 99 ? 3.586 34.25 11.758 1 73.25 99 ILE A N 1
ATOM 771 C CA . ILE A 1 99 ? 4.457 33.594 10.773 1 73.25 99 ILE A CA 1
ATOM 772 C C . ILE A 1 99 ? 5.191 32.438 11.414 1 73.25 99 ILE A C 1
ATOM 774 O O . ILE A 1 99 ? 5.336 31.375 10.805 1 73.25 99 ILE A O 1
ATOM 778 N N . CYS A 1 100 ? 5.594 32.625 12.664 1 74.06 100 CYS A N 1
ATOM 779 C CA . CYS A 1 100 ? 6.277 31.562 13.375 1 74.06 100 CYS A CA 1
ATOM 780 C C . CYS A 1 100 ? 5.34 30.375 13.609 1 74.06 100 CYS A C 1
ATOM 782 O O . CYS A 1 100 ? 5.738 29.219 13.438 1 74.06 100 CYS A O 1
ATOM 784 N N . CYS A 1 101 ? 4.145 30.688 13.898 1 73.44 101 CYS A N 1
ATOM 785 C CA . CYS A 1 101 ? 3.174 29.625 14.117 1 73.44 101 CYS A CA 1
ATOM 786 C C . CYS A 1 101 ? 2.889 28.875 12.828 1 73.44 101 CYS A C 1
ATOM 788 O O . CYS A 1 101 ? 2.764 27.641 12.836 1 73.44 101 CYS A O 1
ATOM 790 N N . ALA A 1 102 ? 2.803 29.594 11.758 1 74.75 102 ALA A N 1
ATOM 791 C CA . ALA A 1 102 ? 2.59 28.953 10.469 1 74.75 102 ALA A CA 1
ATOM 792 C C . ALA A 1 102 ? 3.779 28.078 10.086 1 74.75 102 ALA A C 1
ATOM 794 O O . ALA A 1 102 ? 3.605 26.969 9.578 1 74.75 102 ALA A O 1
ATOM 795 N N . ALA A 1 103 ? 4.91 28.5 10.375 1 76.75 103 ALA A N 1
ATOM 796 C CA . ALA A 1 103 ? 6.121 27.734 10.055 1 76.75 103 ALA A CA 1
ATOM 797 C C . ALA A 1 103 ? 6.211 26.469 10.891 1 76.75 103 ALA A C 1
ATOM 799 O O . ALA A 1 103 ? 6.562 25.406 10.375 1 76.75 103 ALA A O 1
ATOM 800 N N . VAL A 1 104 ? 5.938 26.594 12.141 1 78.06 104 VAL A N 1
ATOM 801 C CA . VAL A 1 104 ? 5.957 25.438 13.016 1 78.06 104 VAL A CA 1
ATOM 802 C C . VAL A 1 104 ? 4.883 24.438 12.586 1 78.06 104 VAL A C 1
ATOM 804 O O . VAL A 1 104 ? 5.102 23.234 12.609 1 78.06 104 VAL A O 1
ATOM 807 N N . GLY A 1 105 ? 3.736 24.938 12.188 1 76.62 105 GLY A N 1
ATOM 808 C CA . GLY A 1 105 ? 2.684 24.062 11.688 1 76.62 105 GLY A CA 1
ATOM 809 C C . GLY A 1 105 ? 3.096 23.281 10.453 1 76.62 105 GLY A C 1
ATOM 810 O O . GLY A 1 105 ? 2.846 22.078 10.367 1 76.62 105 GLY A O 1
ATOM 811 N N . VAL A 1 106 ? 3.701 23.938 9.531 1 76.44 106 VAL A N 1
ATOM 812 C CA . VAL A 1 106 ? 4.195 23.281 8.328 1 76.44 106 VAL A CA 1
ATOM 813 C C . VAL A 1 106 ? 5.293 22.297 8.695 1 76.44 106 VAL A C 1
ATOM 815 O O . VAL A 1 106 ? 5.398 21.219 8.086 1 76.44 106 VAL A O 1
ATOM 818 N N . GLY A 1 107 ? 6.074 22.672 9.688 1 79 107 GLY A N 1
ATOM 819 C CA . GLY A 1 107 ? 7.09 21.75 10.172 1 79 107 GLY A CA 1
ATOM 820 C C . GLY A 1 107 ? 6.512 20.469 10.75 1 79 107 GLY A C 1
ATOM 821 O O . GLY A 1 107 ? 6.996 19.375 10.461 1 79 107 GLY A O 1
ATOM 822 N N . PHE A 1 108 ? 5.469 20.562 11.578 1 78.44 108 PHE A N 1
ATOM 823 C CA . PHE A 1 108 ? 4.805 19.391 12.133 1 78.44 108 PHE A CA 1
ATOM 824 C C . PHE A 1 108 ? 4.215 18.531 11.031 1 78.44 108 PHE A C 1
ATOM 826 O O . PHE A 1 108 ? 4.312 17.297 11.078 1 78.44 108 PHE A O 1
ATOM 833 N N . TYR A 1 109 ? 3.637 19.219 10.047 1 75.25 109 TYR A N 1
ATOM 834 C CA . TYR A 1 109 ? 3.055 18.516 8.914 1 75.25 109 TYR A CA 1
ATOM 835 C C . TYR A 1 109 ? 4.121 17.734 8.156 1 75.25 109 TYR A C 1
ATOM 837 O O . TYR A 1 109 ? 3.926 16.547 7.832 1 75.25 109 TYR A O 1
ATOM 845 N N . GLY A 1 110 ? 5.242 18.375 7.855 1 76.81 110 GLY A N 1
ATOM 846 C CA . GLY A 1 110 ? 6.328 17.703 7.152 1 76.81 110 GLY A CA 1
ATOM 847 C C . GLY A 1 110 ? 6.926 16.547 7.938 1 76.81 110 GLY A C 1
ATOM 848 O O . GLY A 1 110 ? 7.262 15.516 7.363 1 76.81 110 GLY A O 1
ATOM 849 N N . ASN A 1 111 ? 7.062 16.703 9.211 1 83.19 111 ASN A N 1
ATOM 850 C CA . ASN A 1 111 ? 7.582 15.648 10.078 1 83.19 111 ASN A CA 1
ATOM 851 C C . ASN A 1 111 ? 6.668 14.43 10.086 1 83.19 111 ASN A C 1
ATOM 853 O O . ASN A 1 111 ? 7.145 13.297 10.039 1 83.19 111 ASN A O 1
ATOM 857 N N . SER A 1 112 ? 5.418 14.625 10.117 1 78.5 112 SER A N 1
ATOM 858 C CA . SER A 1 112 ? 4.457 13.523 10.125 1 78.5 112 SER A CA 1
ATOM 859 C C . SER A 1 112 ? 4.414 12.82 8.773 1 78.5 112 SER A C 1
ATOM 861 O O . SER A 1 112 ? 4.359 11.586 8.703 1 78.5 112 SER A O 1
ATOM 863 N N . GLU A 1 113 ? 4.496 13.641 7.703 1 76.69 113 GLU A N 1
ATOM 864 C CA . GLU A 1 113 ? 4.484 13.07 6.363 1 76.69 113 GLU A CA 1
ATOM 865 C C . GLU A 1 113 ? 5.727 12.219 6.113 1 76.69 113 GLU A C 1
ATOM 867 O O . GLU A 1 113 ? 5.648 11.164 5.484 1 76.69 113 GLU A O 1
ATOM 872 N N . THR A 1 114 ? 6.816 12.711 6.527 1 79.19 114 THR A N 1
ATOM 873 C CA . THR A 1 114 ? 8.047 11.945 6.371 1 79.19 114 THR A CA 1
ATOM 874 C C . THR A 1 114 ? 7.988 10.648 7.176 1 79.19 114 THR A C 1
ATOM 876 O O . THR A 1 114 ? 8.422 9.594 6.703 1 79.19 114 THR A O 1
ATOM 879 N N . ASN A 1 115 ? 7.492 10.773 8.375 1 82.81 115 ASN A N 1
ATOM 880 C CA . ASN A 1 115 ? 7.336 9.586 9.211 1 82.81 115 ASN A CA 1
ATOM 881 C C . ASN A 1 115 ? 6.441 8.547 8.539 1 82.81 115 ASN A C 1
ATOM 883 O O . ASN A 1 115 ? 6.754 7.352 8.547 1 82.81 115 ASN A O 1
ATOM 887 N N . ASP A 1 116 ? 5.379 8.938 7.926 1 74.81 116 ASP A N 1
ATOM 888 C CA . ASP A 1 116 ? 4.477 8.039 7.207 1 74.81 116 ASP A CA 1
ATOM 889 C C . ASP A 1 116 ? 5.172 7.414 6 1 74.81 116 ASP A C 1
ATOM 891 O O . ASP A 1 116 ? 4.977 6.23 5.711 1 74.81 116 ASP A O 1
ATOM 895 N N . GLY A 1 117 ? 5.871 8.305 5.328 1 74.69 117 GLY A N 1
ATOM 896 C CA . GLY A 1 117 ? 6.609 7.785 4.188 1 74.69 117 GLY A CA 1
ATOM 897 C C . GLY A 1 117 ? 7.605 6.707 4.566 1 74.69 117 GLY A C 1
ATOM 898 O O . GLY A 1 117 ? 7.738 5.703 3.865 1 74.69 117 GLY A O 1
ATOM 899 N N . VAL A 1 118 ? 8.305 6.895 5.652 1 81.69 118 VAL A N 1
ATOM 900 C CA . VAL A 1 118 ? 9.305 5.93 6.102 1 81.69 118 VAL A CA 1
ATOM 901 C C . VAL A 1 118 ? 8.609 4.652 6.57 1 81.69 118 VAL A C 1
ATOM 903 O O . VAL A 1 118 ? 9.086 3.545 6.305 1 81.69 118 VAL A O 1
ATOM 906 N N . TYR A 1 119 ? 7.508 4.746 7.203 1 77.69 119 TYR A N 1
ATOM 907 C CA . TYR A 1 119 ? 6.789 3.561 7.66 1 77.69 119 TYR A CA 1
ATOM 908 C C . TYR A 1 119 ? 6.227 2.777 6.48 1 77.69 119 TYR A C 1
ATOM 910 O O . TYR A 1 119 ? 6.156 1.546 6.523 1 77.69 119 TYR A O 1
ATOM 918 N N . GLN A 1 120 ? 5.816 3.506 5.488 1 75.19 120 GLN A N 1
ATOM 919 C CA . GLN A 1 120 ? 5.383 2.809 4.285 1 75.19 120 GLN A CA 1
ATOM 920 C C . GLN A 1 120 ? 6.535 2.043 3.645 1 75.19 120 GLN A C 1
ATOM 922 O O . GLN A 1 120 ? 6.34 0.946 3.113 1 75.19 120 GLN A O 1
ATOM 927 N N . LEU A 1 121 ? 7.672 2.664 3.672 1 78.81 121 LEU A N 1
ATOM 928 C CA . LEU A 1 121 ? 8.852 1.982 3.152 1 78.81 121 LEU A CA 1
ATOM 929 C C . LEU A 1 121 ? 9.164 0.736 3.975 1 78.81 121 LEU A C 1
ATOM 931 O O . LEU A 1 121 ? 9.438 -0.328 3.414 1 78.81 121 LEU A O 1
ATOM 935 N N . ILE A 1 122 ? 9.148 0.844 5.277 1 82.31 122 ILE A N 1
ATOM 936 C CA . ILE A 1 122 ? 9.422 -0.285 6.164 1 82.31 122 ILE A CA 1
ATOM 937 C C . ILE A 1 122 ? 8.391 -1.387 5.926 1 82.31 122 ILE A C 1
ATOM 939 O O . ILE A 1 122 ? 8.734 -2.57 5.902 1 82.31 122 ILE A O 1
ATOM 943 N N . TYR A 1 123 ? 7.152 -0.998 5.676 1 75.62 123 TYR A N 1
ATOM 944 C CA . TYR A 1 123 ? 6.094 -1.963 5.391 1 75.62 123 TYR A CA 1
ATOM 945 C C . TYR A 1 123 ? 6.375 -2.711 4.094 1 75.62 123 TYR A C 1
ATOM 947 O O . TYR A 1 123 ? 6.191 -3.928 4.02 1 75.62 123 TYR A O 1
ATOM 955 N N . SER A 1 124 ? 6.75 -1.97 3.086 1 77.94 124 SER A N 1
ATOM 956 C CA . SER A 1 124 ? 7.082 -2.596 1.81 1 77.94 124 SER A CA 1
ATOM 957 C C . SER A 1 124 ? 8.258 -3.553 1.955 1 77.94 124 SER A C 1
ATOM 959 O O . SER A 1 124 ? 8.273 -4.625 1.349 1 77.94 124 SER A O 1
ATOM 961 N N . LEU A 1 125 ? 9.258 -3.16 2.754 1 81.88 125 LEU A N 1
ATOM 962 C CA . LEU A 1 125 ? 10.414 -4.02 2.986 1 81.88 125 LEU A CA 1
ATOM 963 C C . LEU A 1 125 ? 10.008 -5.285 3.734 1 81.88 125 LEU A C 1
ATOM 965 O O . LEU A 1 125 ? 10.461 -6.383 3.398 1 81.88 125 LEU A O 1
ATOM 969 N N . ASP A 1 126 ? 9.148 -5.176 4.672 1 82.38 126 ASP A N 1
ATOM 970 C CA . ASP A 1 126 ? 8.68 -6.316 5.453 1 82.38 126 ASP A CA 1
ATOM 971 C C . ASP A 1 126 ? 7.855 -7.273 4.594 1 82.38 126 ASP A C 1
ATOM 973 O O . ASP A 1 126 ? 7.945 -8.492 4.754 1 82.38 126 ASP A O 1
ATOM 977 N N . ASN A 1 127 ? 7.043 -6.672 3.771 1 78.75 127 ASN A N 1
ATOM 978 C CA . ASN A 1 127 ? 6.262 -7.508 2.863 1 78.75 127 ASN A CA 1
ATOM 979 C C . ASN A 1 127 ? 7.16 -8.281 1.903 1 78.75 127 ASN A C 1
ATOM 981 O O . ASN A 1 127 ? 6.91 -9.461 1.628 1 78.75 127 ASN A O 1
ATOM 985 N N . ALA A 1 128 ? 8.141 -7.598 1.348 1 82.94 128 ALA A N 1
ATOM 986 C CA . ALA A 1 128 ? 9.102 -8.281 0.49 1 82.94 128 ALA A CA 1
ATOM 987 C C . ALA A 1 128 ? 9.805 -9.406 1.245 1 82.94 128 ALA A C 1
ATOM 989 O O . ALA A 1 128 ? 9.969 -10.508 0.718 1 82.94 128 ALA A O 1
ATOM 990 N N . ASN A 1 129 ? 10.234 -9.109 2.492 1 86.94 129 ASN A N 1
ATOM 991 C CA . ASN A 1 129 ? 10.891 -10.109 3.33 1 86.94 129 ASN A CA 1
ATOM 992 C C . ASN A 1 129 ? 9.977 -11.305 3.592 1 86.94 129 ASN A C 1
ATOM 994 O O . ASN A 1 129 ? 10.422 -12.453 3.531 1 86.94 129 ASN A O 1
ATOM 998 N N . SER A 1 130 ? 8.758 -11.062 3.875 1 84.94 130 SER A N 1
ATOM 999 C CA . SER A 1 130 ? 7.797 -12.133 4.113 1 84.94 130 SER A CA 1
ATOM 1000 C C . SER A 1 130 ? 7.594 -12.984 2.867 1 84.94 130 SER A C 1
ATOM 1002 O O . SER A 1 130 ? 7.457 -14.203 2.957 1 84.94 130 SER A O 1
ATOM 1004 N N . THR A 1 131 ? 7.523 -12.367 1.702 1 85 131 THR A N 1
ATOM 1005 C CA . THR A 1 131 ? 7.375 -13.086 0.443 1 85 131 THR A CA 1
ATOM 1006 C C . THR A 1 131 ? 8.586 -13.977 0.183 1 85 131 THR A C 1
ATOM 1008 O O . THR A 1 131 ? 8.438 -15.164 -0.117 1 85 131 THR A O 1
ATOM 1011 N N . PHE A 1 132 ? 9.789 -13.43 0.357 1 89.12 132 PHE A N 1
ATOM 1012 C CA . PHE A 1 132 ? 11 -14.195 0.102 1 89.12 132 PHE A CA 1
ATOM 1013 C C . PHE A 1 132 ? 11.156 -15.32 1.119 1 89.12 132 PHE A C 1
ATOM 1015 O O . PHE A 1 132 ? 11.547 -16.438 0.766 1 89.12 132 PHE A O 1
ATOM 1022 N N . SER A 1 133 ? 10.867 -15.039 2.348 1 90.69 133 SER A N 1
ATOM 1023 C CA . SER A 1 133 ? 10.922 -16.078 3.369 1 90.69 133 SER A CA 1
ATOM 1024 C C . SER A 1 133 ? 9.898 -17.172 3.102 1 90.69 133 SER A C 1
ATOM 1026 O O . SER A 1 133 ? 10.156 -18.344 3.361 1 90.69 133 SER A O 1
ATOM 1028 N N . GLY A 1 134 ? 8.727 -16.719 2.635 1 89.69 134 GLY A N 1
ATOM 1029 C CA . GLY A 1 134 ? 7.711 -17.688 2.266 1 89.69 134 GLY A CA 1
ATOM 1030 C C . GLY A 1 134 ? 8.148 -18.609 1.136 1 89.69 134 GLY A C 1
ATOM 1031 O O . GLY A 1 134 ? 7.863 -19.812 1.159 1 89.69 134 GLY A O 1
ATOM 1032 N N . ILE A 1 135 ? 8.797 -18.094 0.141 1 91.62 135 ILE A N 1
ATOM 1033 C CA . ILE A 1 135 ? 9.32 -18.891 -0.964 1 91.62 135 ILE A CA 1
ATOM 1034 C C . ILE A 1 135 ? 10.312 -19.922 -0.433 1 91.62 135 ILE A C 1
ATOM 1036 O O . ILE A 1 135 ? 10.234 -21.109 -0.784 1 91.62 135 ILE A O 1
ATOM 1040 N N . ASP A 1 136 ? 11.227 -19.5 0.43 1 93.38 136 ASP A N 1
ATOM 1041 C CA . ASP A 1 136 ? 12.219 -20.391 1.006 1 93.38 136 ASP A CA 1
ATOM 1042 C C . ASP A 1 136 ? 11.555 -21.516 1.798 1 93.38 136 ASP A C 1
ATOM 1044 O O . ASP A 1 136 ? 11.984 -22.672 1.729 1 93.38 136 ASP A O 1
ATOM 1048 N N . GLU A 1 137 ? 10.547 -21.188 2.508 1 92.75 137 GLU A N 1
ATOM 1049 C CA . GLU A 1 137 ? 9.828 -22.188 3.297 1 92.75 137 GLU A CA 1
ATOM 1050 C C . GLU A 1 137 ? 9.141 -23.203 2.396 1 92.75 137 GLU A C 1
ATOM 1052 O O . GLU A 1 137 ? 9.164 -24.406 2.678 1 92.75 137 GLU A O 1
ATOM 1057 N N . LEU A 1 138 ? 8.547 -22.703 1.362 1 93 138 LEU A N 1
ATOM 1058 C CA . LEU A 1 138 ? 7.855 -23.594 0.439 1 93 138 LEU A CA 1
ATOM 1059 C C . LEU A 1 138 ? 8.844 -24.5 -0.287 1 93 138 LEU A C 1
ATOM 1061 O O . LEU A 1 138 ? 8.594 -25.688 -0.459 1 93 138 LEU A O 1
ATOM 1065 N N . VAL A 1 139 ? 9.977 -23.953 -0.741 1 94.19 139 VAL A N 1
ATOM 1066 C CA . VAL A 1 139 ? 11 -24.734 -1.423 1 94.19 139 VAL A CA 1
ATOM 1067 C C . VAL A 1 139 ? 11.57 -25.781 -0.469 1 94.19 139 VAL A C 1
ATOM 1069 O O . VAL A 1 139 ? 11.727 -26.953 -0.838 1 94.19 139 VAL A O 1
ATOM 1072 N N . SER A 1 140 ? 11.867 -25.422 0.769 1 94.38 140 SER A N 1
ATOM 1073 C CA . SER A 1 140 ? 12.383 -26.359 1.763 1 94.38 140 SER A CA 1
ATOM 1074 C C . SER A 1 140 ? 11.359 -27.438 2.092 1 94.38 140 SER A C 1
ATOM 1076 O O . SER A 1 140 ? 11.711 -28.609 2.254 1 94.38 140 SER A O 1
ATOM 1078 N N . GLY A 1 141 ? 10.133 -27.031 2.193 1 93.69 141 GLY A N 1
ATOM 1079 C CA . GLY A 1 141 ? 9.07 -27.984 2.449 1 93.69 141 GLY A CA 1
ATOM 1080 C C . GLY A 1 141 ? 8.891 -29 1.329 1 93.69 141 GLY A C 1
ATOM 1081 O O . GLY A 1 141 ? 8.734 -30.188 1.582 1 93.69 141 GLY A O 1
ATOM 1082 N N . THR A 1 142 ? 8.875 -28.547 0.128 1 94.19 142 THR A N 1
ATOM 1083 C CA . THR A 1 142 ? 8.758 -29.422 -1.028 1 94.19 142 THR A CA 1
ATOM 1084 C C . THR A 1 142 ? 9.953 -30.359 -1.119 1 94.19 142 THR A C 1
ATOM 1086 O O . THR A 1 142 ? 9.797 -31.547 -1.419 1 94.19 142 THR A O 1
ATOM 1089 N N . THR A 1 143 ? 11.164 -29.875 -0.886 1 94.31 143 THR A N 1
ATOM 1090 C CA . THR A 1 143 ? 12.367 -30.688 -0.919 1 94.31 143 THR A CA 1
ATOM 1091 C C . THR A 1 143 ? 12.305 -31.797 0.136 1 94.31 143 THR A C 1
ATOM 1093 O O . THR A 1 143 ? 12.656 -32.938 -0.135 1 94.31 143 THR A O 1
ATOM 1096 N N . GLN A 1 144 ? 11.844 -31.438 1.298 1 95.06 144 GLN A N 1
ATOM 1097 C CA . GLN A 1 144 ? 11.711 -32.438 2.369 1 95.06 144 GLN A CA 1
ATOM 1098 C C . GLN A 1 144 ? 10.695 -33.5 2.008 1 95.06 144 GLN A C 1
ATOM 1100 O O . GLN A 1 144 ? 10.93 -34.688 2.242 1 95.06 144 GLN A O 1
ATOM 1105 N N . ARG A 1 145 ? 9.57 -33.156 1.435 1 94.38 145 ARG A N 1
ATOM 1106 C CA . ARG A 1 145 ? 8.523 -34.094 1.055 1 94.38 145 ARG A CA 1
ATOM 1107 C C . ARG A 1 145 ? 9.023 -35.062 -0.017 1 94.38 145 ARG A C 1
ATOM 1109 O O . ARG A 1 145 ? 8.789 -36.25 0.068 1 94.38 145 ARG A O 1
ATOM 1116 N N . MET A 1 146 ? 9.773 -34.531 -0.989 1 95.12 146 MET A N 1
ATOM 1117 C CA . MET A 1 146 ? 10.227 -35.344 -2.115 1 95.12 146 MET A CA 1
ATOM 1118 C C . MET A 1 146 ? 11.43 -36.188 -1.723 1 95.12 146 MET A C 1
ATOM 1120 O O . MET A 1 146 ? 11.562 -37.344 -2.166 1 95.12 146 MET A O 1
ATOM 1124 N N . LYS A 1 147 ? 12.266 -35.688 -0.921 1 93.88 147 LYS A N 1
ATOM 1125 C CA . LYS A 1 147 ? 13.516 -36.344 -0.603 1 93.88 147 LYS A CA 1
ATOM 1126 C C . LYS A 1 147 ? 13.344 -37.312 0.564 1 93.88 147 LYS A C 1
ATOM 1128 O O . LYS A 1 147 ? 13.945 -38.406 0.584 1 93.88 147 LYS A O 1
ATOM 1133 N N . VAL A 1 148 ? 12.477 -36.969 1.527 1 94.69 148 VAL A N 1
ATOM 1134 C CA . VAL A 1 148 ? 12.414 -37.781 2.746 1 94.69 148 VAL A CA 1
ATOM 1135 C C . VAL A 1 148 ? 11.102 -38.562 2.775 1 94.69 148 VAL A C 1
ATOM 1137 O O . VAL A 1 148 ? 11.117 -39.812 2.719 1 94.69 148 VAL A O 1
ATOM 1140 N N . ASP A 1 149 ? 9.992 -37.875 2.695 1 95.31 149 ASP A N 1
ATOM 1141 C CA . ASP A 1 149 ? 8.695 -38.531 2.855 1 95.31 149 ASP A CA 1
ATOM 1142 C C . ASP A 1 149 ? 8.422 -39.5 1.708 1 95.31 149 ASP A C 1
ATOM 1144 O O . ASP A 1 149 ? 8 -40.625 1.936 1 95.31 149 ASP A O 1
ATOM 1148 N N . LEU A 1 150 ? 8.57 -39.031 0.498 1 96.56 150 LEU A N 1
ATOM 1149 C CA . LEU A 1 150 ? 8.305 -39.875 -0.667 1 96.56 150 LEU A CA 1
ATOM 1150 C C . LEU A 1 150 ? 9.258 -41.094 -0.702 1 96.56 150 LEU A C 1
ATOM 1152 O O . LEU A 1 150 ? 8.836 -42.188 -0.998 1 96.56 150 LEU A O 1
ATOM 1156 N N . GLU A 1 151 ? 10.523 -40.906 -0.38 1 94.25 151 GLU A N 1
ATOM 1157 C CA . GLU A 1 151 ? 11.523 -41.969 -0.429 1 94.25 151 GLU A CA 1
ATOM 1158 C C . GLU A 1 151 ? 11.219 -43.062 0.588 1 94.25 151 GLU A C 1
ATOM 1160 O O . GLU A 1 151 ? 11.5 -44.219 0.343 1 94.25 151 GLU A O 1
ATOM 1165 N N . GLN A 1 152 ? 10.695 -42.688 1.699 1 95.19 152 GLN A N 1
ATOM 1166 C CA . GLN A 1 152 ? 10.328 -43.656 2.717 1 95.19 152 GLN A CA 1
ATOM 1167 C C . GLN A 1 152 ? 9.234 -44.594 2.213 1 95.19 152 GLN A C 1
ATOM 1169 O O . GLN A 1 152 ? 9.305 -45.812 2.406 1 95.19 152 GLN A O 1
ATOM 1174 N N . HIS A 1 153 ? 8.219 -44.031 1.558 1 95.88 153 HIS A N 1
ATOM 1175 C CA . HIS A 1 153 ? 7.133 -44.812 1.005 1 95.88 153 HIS A CA 1
ATOM 1176 C C . HIS A 1 153 ? 7.633 -45.688 -0.141 1 95.88 153 HIS A C 1
ATOM 1178 O O . HIS A 1 153 ? 7.23 -46.875 -0.259 1 95.88 153 HIS A O 1
ATOM 1184 N N . LEU A 1 154 ? 8.484 -45.125 -0.977 1 95.81 154 LEU A N 1
ATOM 1185 C CA . LEU A 1 154 ? 9 -45.875 -2.127 1 95.81 154 LEU A CA 1
ATOM 1186 C C . LEU A 1 154 ? 9.859 -47.031 -1.678 1 95.81 154 LEU A C 1
ATOM 1188 O O . LEU A 1 154 ? 9.844 -48.094 -2.303 1 95.81 154 LEU A O 1
ATOM 1192 N N . ALA A 1 155 ? 10.633 -46.875 -0.585 1 94.75 155 ALA A N 1
ATOM 1193 C CA . ALA A 1 155 ? 11.453 -47.969 -0.047 1 94.75 155 ALA A CA 1
ATOM 1194 C C . ALA A 1 155 ? 10.586 -49.125 0.44 1 94.75 155 ALA A C 1
ATOM 1196 O O . ALA A 1 155 ? 10.898 -50.281 0.192 1 94.75 155 ALA A O 1
ATOM 1197 N N . ARG A 1 156 ? 9.57 -48.844 1.053 1 95.19 156 ARG A N 1
ATOM 1198 C CA . ARG A 1 156 ? 8.656 -49.875 1.546 1 95.19 156 ARG A CA 1
ATOM 1199 C C . ARG A 1 156 ? 7.965 -50.594 0.393 1 95.19 156 ARG A C 1
ATOM 1201 O O . ARG A 1 156 ? 7.812 -51.812 0.418 1 95.19 156 ARG A O 1
ATOM 1208 N N . LEU A 1 157 ? 7.559 -49.844 -0.594 1 95.75 157 LEU A N 1
ATOM 1209 C CA . LEU A 1 157 ? 6.871 -50.438 -1.743 1 95.75 157 LEU A CA 1
ATOM 1210 C C . LEU A 1 157 ? 7.824 -51.281 -2.564 1 95.75 157 LEU A C 1
ATOM 1212 O O . LEU A 1 157 ? 7.406 -52.281 -3.156 1 95.75 157 LEU A O 1
ATOM 1216 N N . SER A 1 158 ? 9.109 -50.844 -2.633 1 94.81 158 SER A N 1
ATOM 1217 C CA . SER A 1 158 ? 10.102 -51.625 -3.357 1 94.81 158 SER A CA 1
ATOM 1218 C C . SER A 1 158 ? 10.273 -53 -2.73 1 94.81 158 SER A C 1
ATOM 1220 O O . SER A 1 158 ? 10.516 -54 -3.434 1 94.81 158 SER A O 1
ATOM 1222 N N . GLU A 1 159 ? 10.078 -53.094 -1.401 1 94 159 GLU A N 1
ATOM 1223 C CA . GLU A 1 159 ? 10.156 -54.375 -0.705 1 94 159 GLU A CA 1
ATOM 1224 C C . GLU A 1 159 ? 8.922 -55.219 -0.987 1 94 159 GLU A C 1
ATOM 1226 O O . GLU A 1 159 ? 9.023 -56.438 -1.166 1 94 159 GLU A O 1
ATOM 1231 N N . ILE A 1 160 ? 7.805 -54.594 -1.113 1 93.25 160 ILE A N 1
ATOM 1232 C CA . ILE A 1 160 ? 6.547 -55.281 -1.336 1 93.25 160 ILE A CA 1
ATOM 1233 C C . ILE A 1 160 ? 6.5 -55.812 -2.768 1 93.25 160 ILE A C 1
ATOM 1235 O O . ILE A 1 160 ? 6.055 -56.938 -3.006 1 93.25 160 ILE A O 1
ATOM 1239 N N . PHE A 1 161 ? 6.957 -54.969 -3.75 1 93.06 161 PHE A N 1
ATOM 1240 C CA . PHE A 1 161 ? 6.875 -55.312 -5.164 1 93.06 161 PHE A CA 1
ATOM 1241 C C . PHE A 1 161 ? 8.125 -56.062 -5.613 1 93.06 161 PHE A C 1
ATOM 1243 O O . PHE A 1 161 ? 8.422 -56.125 -6.809 1 93.06 161 PHE A O 1
ATOM 1250 N N . ALA A 1 162 ? 8.969 -56.594 -4.777 1 89.75 162 ALA A N 1
ATOM 1251 C CA . ALA A 1 162 ? 10.258 -57.219 -5.086 1 89.75 162 ALA A CA 1
ATOM 1252 C C . ALA A 1 162 ? 10.109 -58.312 -6.137 1 89.75 162 ALA A C 1
ATOM 1254 O O . ALA A 1 162 ? 11.016 -58.531 -6.945 1 89.75 162 ALA A O 1
ATOM 1255 N N . ALA A 1 163 ? 8.977 -58.875 -6.301 1 87.56 163 ALA A N 1
ATOM 1256 C CA . ALA A 1 163 ? 8.797 -60.031 -7.172 1 87.56 163 ALA A CA 1
ATOM 1257 C C . ALA A 1 163 ? 8.289 -59.625 -8.547 1 87.56 163 ALA A C 1
ATOM 1259 O O . ALA A 1 163 ? 8.305 -60.406 -9.492 1 87.56 163 ALA A O 1
ATOM 1260 N N . ARG A 1 164 ? 7.805 -58.469 -8.672 1 91 164 ARG A N 1
ATOM 1261 C CA . ARG A 1 164 ? 7.223 -58 -9.922 1 91 164 ARG A CA 1
ATOM 1262 C C . ARG A 1 164 ? 8.086 -56.906 -10.539 1 91 164 ARG A C 1
ATOM 1264 O O . ARG A 1 164 ? 8 -55.75 -10.148 1 91 164 ARG A O 1
ATOM 1271 N N . GLY A 1 165 ? 8.789 -57.156 -11.555 1 89.19 165 GLY A N 1
ATOM 1272 C CA . GLY A 1 165 ? 9.727 -56.25 -12.195 1 89.19 165 GLY A CA 1
ATOM 1273 C C . GLY A 1 165 ? 9.062 -55.031 -12.805 1 89.19 165 GLY A C 1
ATOM 1274 O O . GLY A 1 165 ? 9.641 -53.969 -12.812 1 89.19 165 GLY A O 1
ATOM 1275 N N . ASP A 1 166 ? 7.84 -55.156 -13.359 1 91.5 166 ASP A N 1
ATOM 1276 C CA . ASP A 1 166 ? 7.125 -54.062 -13.992 1 91.5 166 ASP A CA 1
ATOM 1277 C C . ASP A 1 166 ? 6.773 -53 -12.961 1 91.5 166 ASP A C 1
ATOM 1279 O O . ASP A 1 166 ? 6.922 -51.781 -13.234 1 91.5 166 ASP A O 1
ATOM 1283 N N . TYR A 1 167 ? 6.367 -53.469 -11.773 1 93.12 167 TYR A N 1
ATOM 1284 C CA . TYR A 1 167 ? 6.016 -52.531 -10.719 1 93.12 167 TYR A CA 1
ATOM 1285 C C . TYR A 1 167 ? 7.258 -51.844 -10.164 1 93.12 167 TYR A C 1
ATOM 1287 O O . TYR A 1 167 ? 7.223 -50.656 -9.828 1 93.12 167 TYR A O 1
ATOM 1295 N N . LEU A 1 168 ? 8.383 -52.531 -10.148 1 93.94 168 LEU A N 1
ATOM 1296 C CA . LEU A 1 168 ? 9.648 -51.938 -9.688 1 93.94 168 LEU A CA 1
ATOM 1297 C C . LEU A 1 168 ? 10.133 -50.875 -10.648 1 93.94 168 LEU A C 1
ATOM 1299 O O . LEU A 1 168 ? 10.719 -49.875 -10.227 1 93.94 168 LEU A O 1
ATOM 1303 N N . GLN A 1 169 ? 9.875 -51.062 -11.906 1 94 169 GLN A N 1
ATOM 1304 C CA . GLN A 1 169 ? 10.258 -50.062 -12.891 1 94 169 GLN A CA 1
ATOM 1305 C C . GLN A 1 169 ? 9.43 -48.781 -12.734 1 94 169 GLN A C 1
ATOM 1307 O O . GLN A 1 169 ? 9.938 -47.688 -12.914 1 94 169 GLN A O 1
ATOM 1312 N N . THR A 1 170 ? 8.188 -48.969 -12.453 1 94.31 170 THR A N 1
ATOM 1313 C CA . THR A 1 170 ? 7.32 -47.812 -12.219 1 94.31 170 THR A CA 1
ATOM 1314 C C . THR A 1 170 ? 7.781 -47.031 -11 1 94.31 170 THR A C 1
ATOM 1316 O O . THR A 1 170 ? 7.75 -45.781 -11.008 1 94.31 170 THR A O 1
ATOM 1319 N N . LEU A 1 171 ? 8.195 -47.688 -9.945 1 95.44 171 LEU A N 1
ATOM 1320 C CA . LEU A 1 171 ? 8.68 -47.031 -8.75 1 95.44 171 LEU A CA 1
ATOM 1321 C C . LEU A 1 171 ? 9.969 -46.25 -9.031 1 95.44 171 LEU A C 1
ATOM 1323 O O . LEU A 1 171 ? 10.18 -45.156 -8.508 1 95.44 171 LEU A O 1
ATOM 1327 N N . LYS A 1 172 ? 10.82 -46.812 -9.859 1 95.19 172 LYS A N 1
ATOM 1328 C CA . LYS A 1 172 ? 12.047 -46.125 -10.258 1 95.19 172 LYS A CA 1
ATOM 1329 C C . LYS A 1 172 ? 11.734 -44.844 -11.062 1 95.19 172 LYS A C 1
ATOM 1331 O O . LYS A 1 172 ? 12.43 -43.844 -10.945 1 95.19 172 LYS A O 1
ATOM 1336 N N . PHE A 1 173 ? 10.711 -45 -11.852 1 94.44 173 PHE A N 1
ATOM 1337 C CA . PHE A 1 173 ? 10.273 -43.844 -12.633 1 94.44 173 PHE A CA 1
ATOM 1338 C C . PHE A 1 173 ? 9.781 -42.719 -11.719 1 94.44 173 PHE A C 1
ATOM 1340 O O . PHE A 1 173 ? 10.094 -41.531 -11.945 1 94.44 173 PHE A O 1
ATOM 1347 N N . ILE A 1 174 ? 9.016 -43.062 -10.727 1 96.31 174 ILE A N 1
ATOM 1348 C CA . ILE A 1 174 ? 8.516 -42.094 -9.766 1 96.31 174 ILE A CA 1
ATOM 1349 C C . ILE A 1 174 ? 9.688 -41.438 -9.047 1 96.31 174 ILE A C 1
ATOM 1351 O O . ILE A 1 174 ? 9.695 -40.219 -8.836 1 96.31 174 ILE A O 1
ATOM 1355 N N . GLN A 1 175 ? 10.656 -42.188 -8.695 1 95.69 175 GLN A N 1
ATOM 1356 C CA . GLN A 1 175 ? 11.852 -41.688 -8.031 1 95.69 175 GLN A CA 1
ATOM 1357 C C . GLN A 1 175 ? 12.609 -40.719 -8.945 1 95.69 175 GLN A C 1
ATOM 1359 O O . GLN A 1 175 ? 13.156 -39.719 -8.477 1 95.69 175 GLN A O 1
ATOM 1364 N N . GLN A 1 176 ? 12.656 -41.031 -10.227 1 95.31 176 GLN A N 1
ATOM 1365 C CA . GLN A 1 176 ? 13.32 -40.156 -11.195 1 95.31 176 GLN A CA 1
ATOM 1366 C C . GLN A 1 176 ? 12.594 -38.812 -11.32 1 95.31 176 GLN A C 1
ATOM 1368 O O . GLN A 1 176 ? 13.227 -37.781 -11.438 1 95.31 176 GLN A O 1
ATOM 1373 N N . MET A 1 177 ? 11.336 -38.906 -11.328 1 95.44 177 MET A N 1
ATOM 1374 C CA . MET A 1 177 ? 10.555 -37.688 -11.406 1 95.44 177 MET A CA 1
ATOM 1375 C C . MET A 1 177 ? 10.742 -36.844 -10.156 1 95.44 177 MET A C 1
ATOM 1377 O O . MET A 1 177 ? 10.82 -35.594 -10.242 1 95.44 177 MET A O 1
ATOM 1381 N N . ALA A 1 178 ? 10.742 -37.438 -8.992 1 96.31 178 ALA A N 1
ATOM 1382 C CA . ALA A 1 178 ? 11.016 -36.719 -7.746 1 96.31 178 ALA A CA 1
ATOM 1383 C C . ALA A 1 178 ? 12.398 -36.062 -7.781 1 96.31 178 ALA A C 1
ATOM 1385 O O . ALA A 1 178 ? 12.57 -34.938 -7.289 1 96.31 178 ALA A O 1
ATOM 1386 N N . GLY A 1 179 ? 13.367 -36.812 -8.328 1 95.5 179 GLY A N 1
ATOM 1387 C CA . GLY A 1 179 ? 14.703 -36.25 -8.5 1 95.5 179 GLY A CA 1
ATOM 1388 C C . GLY A 1 179 ? 14.727 -35 -9.383 1 95.5 179 GLY A C 1
ATOM 1389 O O . GLY A 1 179 ? 15.469 -34.062 -9.117 1 95.5 179 GLY A O 1
ATOM 1390 N N . SER A 1 180 ? 13.883 -35 -10.438 1 94.94 180 SER A N 1
ATOM 1391 C CA . SER A 1 180 ? 13.773 -33.844 -11.328 1 94.94 180 SER A CA 1
ATOM 1392 C C . SER A 1 180 ? 13.234 -32.625 -10.586 1 94.94 180 SER A C 1
ATOM 1394 O O . SER A 1 180 ? 13.695 -31.516 -10.812 1 94.94 180 SER A O 1
ATOM 1396 N N . ILE A 1 181 ? 12.289 -32.844 -9.766 1 95.12 181 ILE A N 1
ATOM 1397 C CA . ILE A 1 181 ? 11.727 -31.766 -8.969 1 95.12 181 ILE A CA 1
ATOM 1398 C C . ILE A 1 181 ? 12.797 -31.188 -8.039 1 95.12 181 ILE A C 1
ATOM 1400 O O . ILE A 1 181 ? 12.906 -29.969 -7.895 1 95.12 181 ILE A O 1
ATOM 1404 N N . LEU A 1 182 ? 13.578 -32.031 -7.398 1 95.62 182 LEU A N 1
ATOM 1405 C CA . LEU A 1 182 ? 14.625 -31.609 -6.469 1 95.62 182 LEU A CA 1
ATOM 1406 C C . LEU A 1 182 ? 15.672 -30.766 -7.184 1 95.62 182 LEU A C 1
ATOM 1408 O O . LEU A 1 182 ? 16.141 -29.766 -6.637 1 95.62 182 LEU A O 1
ATOM 1412 N N . VAL A 1 183 ? 15.945 -31.125 -8.414 1 94.5 183 VAL A N 1
ATOM 1413 C CA . VAL A 1 183 ? 16.922 -30.375 -9.195 1 94.5 183 VAL A CA 1
ATOM 1414 C C . VAL A 1 183 ? 16.375 -28.984 -9.516 1 94.5 183 VAL A C 1
ATOM 1416 O O . VAL A 1 183 ? 17.109 -28 -9.453 1 94.5 183 VAL A O 1
ATOM 1419 N N . GLN A 1 184 ? 15.117 -28.969 -9.836 1 91.94 184 GLN A N 1
ATOM 1420 C CA . GLN A 1 184 ? 14.508 -27.672 -10.156 1 91.94 184 GLN A CA 1
ATOM 1421 C C . GLN A 1 184 ? 14.414 -26.797 -8.922 1 91.94 184 GLN A C 1
ATOM 1423 O O . GLN A 1 184 ? 14.617 -25.578 -9 1 91.94 184 GLN A O 1
ATOM 1428 N N . MET A 1 185 ? 14.062 -27.344 -7.777 1 92.88 185 MET A N 1
ATOM 1429 C CA . MET A 1 185 ? 13.953 -26.578 -6.535 1 92.88 185 MET A CA 1
ATOM 1430 C C . MET A 1 185 ? 15.32 -26.062 -6.094 1 92.88 185 MET A C 1
ATOM 1432 O O . MET A 1 185 ? 15.414 -24.984 -5.504 1 92.88 185 MET A O 1
ATOM 1436 N N . ALA A 1 186 ? 16.375 -26.766 -6.391 1 90.44 186 ALA A N 1
ATOM 1437 C CA . ALA A 1 186 ? 17.734 -26.344 -6.062 1 90.44 186 ALA A CA 1
ATOM 1438 C C . ALA A 1 186 ? 18.172 -25.172 -6.934 1 90.44 186 ALA A C 1
ATOM 1440 O O . ALA A 1 186 ? 19.078 -24.422 -6.57 1 90.44 186 ALA A O 1
ATOM 1441 N N . GLY A 1 187 ? 17.5 -24.984 -8.07 1 85.81 187 GLY A N 1
ATOM 1442 C CA . GLY A 1 187 ? 17.812 -23.891 -8.977 1 85.81 187 GLY A CA 1
ATOM 1443 C C . GLY A 1 187 ? 17.188 -22.578 -8.547 1 85.81 187 GLY A C 1
ATOM 1444 O O . GLY A 1 187 ? 17.594 -21.516 -9.023 1 85.81 187 GLY A O 1
ATOM 1445 N N . VAL A 1 188 ? 16.203 -22.609 -7.723 1 88.38 188 VAL A N 1
ATOM 1446 C CA . VAL A 1 188 ? 15.617 -21.391 -7.184 1 88.38 188 VAL A CA 1
ATOM 1447 C C . VAL A 1 188 ? 16.562 -20.766 -6.16 1 88.38 188 VAL A C 1
ATOM 1449 O O . VAL A 1 188 ? 17.047 -21.453 -5.254 1 88.38 188 VAL A O 1
ATOM 1452 N N . PRO A 1 189 ? 16.875 -19.484 -6.348 1 86.62 189 PRO A N 1
ATOM 1453 C CA . PRO A 1 189 ? 17.797 -18.844 -5.418 1 86.62 189 PRO A CA 1
ATOM 1454 C C . PRO A 1 189 ? 17.312 -18.891 -3.971 1 86.62 189 PRO A C 1
ATOM 1456 O O . PRO A 1 189 ? 16.109 -18.812 -3.721 1 86.62 189 PRO A O 1
ATOM 1459 N N . ALA A 1 190 ? 18.266 -19.109 -3.047 1 88.06 190 ALA A N 1
ATOM 1460 C CA . ALA A 1 190 ? 17.984 -19 -1.617 1 88.06 190 ALA A CA 1
ATOM 1461 C C . ALA A 1 190 ? 17.953 -17.547 -1.166 1 88.06 190 ALA A C 1
ATOM 1463 O O . ALA A 1 190 ? 18.938 -16.812 -1.359 1 88.06 190 ALA A O 1
ATOM 1464 N N . TRP A 1 191 ? 16.875 -17.219 -0.5 1 89.62 191 TRP A N 1
ATOM 1465 C CA . TRP A 1 191 ? 16.656 -15.805 -0.178 1 89.62 191 TRP A CA 1
ATOM 1466 C C . TRP A 1 191 ? 17.016 -15.516 1.275 1 89.62 191 TRP A C 1
ATOM 1468 O O . TRP A 1 191 ? 16.781 -14.414 1.773 1 89.62 191 TRP A O 1
ATOM 1478 N N . ARG A 1 192 ? 17.625 -16.344 1.979 1 88.5 192 ARG A N 1
ATOM 1479 C CA . ARG A 1 192 ? 17.891 -16.188 3.406 1 88.5 192 ARG A CA 1
ATOM 1480 C C . ARG A 1 192 ? 18.797 -14.992 3.674 1 88.5 192 ARG A C 1
ATOM 1482 O O . ARG A 1 192 ? 18.531 -14.195 4.578 1 88.5 192 ARG A O 1
ATOM 1489 N N . GLU A 1 193 ? 19.844 -14.875 2.9 1 85.94 193 GLU A N 1
ATOM 1490 C CA . GLU A 1 193 ? 20.766 -13.758 3.094 1 85.94 193 GLU A CA 1
ATOM 1491 C C . GLU A 1 193 ? 20.078 -12.422 2.787 1 85.94 193 GLU A C 1
ATOM 1493 O O . GLU A 1 193 ? 20.234 -11.453 3.533 1 85.94 193 GLU A O 1
ATOM 1498 N N . VAL A 1 194 ? 19.359 -12.414 1.725 1 85.44 194 VAL A N 1
ATOM 1499 C CA . VAL A 1 194 ? 18.625 -11.203 1.338 1 85.44 194 VAL A CA 1
ATOM 1500 C C . VAL A 1 194 ? 17.609 -10.852 2.412 1 85.44 194 VAL A C 1
ATOM 1502 O O . VAL A 1 194 ? 17.469 -9.68 2.777 1 85.44 194 VAL A O 1
ATOM 1505 N N . THR A 1 195 ? 16.938 -11.82 2.93 1 89.56 195 THR A N 1
ATOM 1506 C CA . THR A 1 195 ? 15.922 -11.578 3.951 1 89.56 195 THR A CA 1
ATOM 1507 C C . THR A 1 195 ? 16.562 -11.023 5.223 1 89.56 195 THR A C 1
ATOM 1509 O O . THR A 1 195 ? 15.977 -10.156 5.883 1 89.56 195 THR A O 1
ATOM 1512 N N . MET A 1 196 ? 17.703 -11.508 5.57 1 90.19 196 MET A N 1
ATOM 1513 C CA . MET A 1 196 ? 18.406 -11.008 6.75 1 90.19 196 MET A CA 1
ATOM 1514 C C . MET A 1 196 ? 18.844 -9.555 6.551 1 90.19 196 MET A C 1
ATOM 1516 O O . MET A 1 196 ? 18.703 -8.734 7.465 1 90.19 196 MET A O 1
ATOM 1520 N N . GLN A 1 197 ? 19.328 -9.273 5.387 1 86.56 197 GLN A N 1
ATOM 1521 C CA . GLN A 1 197 ? 19.734 -7.906 5.086 1 86.56 197 GLN A CA 1
ATOM 1522 C C . GLN A 1 197 ? 18.547 -6.961 5.07 1 86.56 197 GLN A C 1
ATOM 1524 O O . GLN A 1 197 ? 18.625 -5.836 5.562 1 86.56 197 GLN A O 1
ATOM 1529 N N . LEU A 1 198 ? 17.453 -7.391 4.492 1 86.69 198 LEU A N 1
ATOM 1530 C CA . LEU A 1 198 ? 16.25 -6.562 4.43 1 86.69 198 LEU A CA 1
ATOM 1531 C C . LEU A 1 198 ? 15.688 -6.312 5.828 1 86.69 198 LEU A C 1
ATOM 1533 O O . LEU A 1 198 ? 15.227 -5.207 6.129 1 86.69 198 LEU A O 1
ATOM 1537 N N . THR A 1 199 ? 15.719 -7.316 6.711 1 89.69 199 THR A N 1
ATOM 1538 C CA . THR A 1 199 ? 15.266 -7.148 8.086 1 89.69 199 THR A CA 1
ATOM 1539 C C . THR A 1 199 ? 16.156 -6.172 8.844 1 89.69 199 THR A C 1
ATOM 1541 O O . THR A 1 199 ? 15.672 -5.324 9.594 1 89.69 199 THR A O 1
ATOM 1544 N N . GLU A 1 200 ? 17.422 -6.316 8.633 1 90.12 200 GLU A N 1
ATOM 1545 C CA . GLU A 1 200 ? 18.359 -5.395 9.273 1 90.12 200 GLU A CA 1
ATOM 1546 C C . GLU A 1 200 ? 18.125 -3.963 8.789 1 90.12 200 GLU A C 1
ATOM 1548 O O . GLU A 1 200 ? 18.141 -3.025 9.594 1 90.12 200 GLU A O 1
ATOM 1553 N N . LEU A 1 201 ? 17.938 -3.832 7.492 1 87.31 201 LEU A N 1
ATOM 1554 C CA . LEU A 1 201 ? 17.656 -2.512 6.93 1 87.31 201 LEU A CA 1
ATOM 1555 C C . LEU A 1 201 ? 16.375 -1.936 7.496 1 87.31 201 LEU A C 1
ATOM 1557 O O . LEU A 1 201 ? 16.312 -0.756 7.852 1 87.31 201 LEU A O 1
ATOM 1561 N N . ALA A 1 202 ? 15.297 -2.721 7.555 1 87.38 202 ALA A N 1
ATOM 1562 C CA . ALA A 1 202 ? 14.023 -2.268 8.094 1 87.38 202 ALA A CA 1
ATOM 1563 C C . ALA A 1 202 ? 14.164 -1.849 9.555 1 87.38 202 ALA A C 1
ATOM 1565 O O . ALA A 1 202 ? 13.648 -0.801 9.961 1 87.38 202 ALA A O 1
ATOM 1566 N N . ASP A 1 203 ? 14.891 -2.584 10.328 1 89.38 203 ASP A N 1
ATOM 1567 C CA . ASP A 1 203 ? 15.078 -2.289 11.742 1 89.38 203 ASP A CA 1
ATOM 1568 C C . ASP A 1 203 ? 15.906 -1.018 11.938 1 89.38 203 ASP A C 1
ATOM 1570 O O . ASP A 1 203 ? 15.562 -0.167 12.758 1 89.38 203 ASP A O 1
ATOM 1574 N N . GLN A 1 204 ? 16.953 -0.931 11.234 1 90.56 204 GLN A N 1
ATOM 1575 C CA . GLN A 1 204 ? 17.797 0.255 11.328 1 90.56 204 GLN A CA 1
ATOM 1576 C C . GLN A 1 204 ? 17.047 1.504 10.883 1 90.56 204 GLN A C 1
ATOM 1578 O O . GLN A 1 204 ? 17.172 2.564 11.5 1 90.56 204 GLN A O 1
ATOM 1583 N N . THR A 1 205 ? 16.344 1.335 9.773 1 85.38 205 THR A N 1
ATOM 1584 C CA . THR A 1 205 ? 15.562 2.465 9.289 1 85.38 205 THR A CA 1
ATOM 1585 C C . THR A 1 205 ? 14.516 2.883 10.32 1 85.38 205 THR A C 1
ATOM 1587 O O . THR A 1 205 ? 14.305 4.074 10.547 1 85.38 205 THR A O 1
ATOM 1590 N N . GLY A 1 206 ? 13.883 1.887 10.961 1 86.88 206 GLY A N 1
ATOM 1591 C CA . GLY A 1 206 ? 12.914 2.186 12.008 1 86.88 206 GLY A CA 1
ATOM 1592 C C . GLY A 1 206 ? 13.531 2.871 13.211 1 86.88 206 GLY A C 1
ATOM 1593 O O . GLY A 1 206 ? 12.953 3.807 13.766 1 86.88 206 GLY A O 1
ATOM 1594 N N . TYR A 1 207 ? 14.672 2.521 13.547 1 90.62 207 TYR A N 1
ATOM 1595 C CA . TYR A 1 207 ? 15.375 3.094 14.688 1 90.62 207 TYR A CA 1
ATOM 1596 C C . TYR A 1 207 ? 15.773 4.539 14.414 1 90.62 207 TYR A C 1
ATOM 1598 O O . TYR A 1 207 ? 15.5 5.43 15.219 1 90.62 207 TYR A O 1
ATOM 1606 N N . VAL A 1 208 ? 16.391 4.77 13.297 1 89.44 208 VAL A N 1
ATOM 1607 C CA . VAL A 1 208 ? 16.844 6.109 12.938 1 89.44 208 VAL A CA 1
ATOM 1608 C C . VAL A 1 208 ? 15.633 7.035 12.797 1 89.44 208 VAL A C 1
ATOM 1610 O O . VAL A 1 208 ? 15.68 8.195 13.211 1 89.44 208 VAL A O 1
ATOM 1613 N N . GLU A 1 209 ? 14.586 6.473 12.203 1 87.25 209 GLU A N 1
ATOM 1614 C CA . GLU A 1 209 ? 13.391 7.289 12.016 1 87.25 209 GLU A CA 1
ATOM 1615 C C . GLU A 1 209 ? 12.758 7.664 13.352 1 87.25 209 GLU A C 1
ATOM 1617 O O . GLU A 1 209 ? 12.258 8.781 13.523 1 87.25 209 GLU A O 1
ATOM 1622 N N . TYR A 1 210 ? 12.758 6.828 14.344 1 89.12 210 TYR A N 1
ATOM 1623 C CA . TYR A 1 210 ? 12.195 7.129 15.656 1 89.12 210 TYR A CA 1
ATOM 1624 C C . TYR A 1 210 ? 12.883 8.336 16.281 1 89.12 210 TYR A C 1
ATOM 1626 O O . TYR A 1 210 ? 12.227 9.266 16.75 1 89.12 210 TYR A O 1
ATOM 1634 N N . TYR A 1 211 ? 14.141 8.328 16.234 1 89.25 211 TYR A N 1
ATOM 1635 C CA . TYR A 1 211 ? 14.891 9.422 16.859 1 89.25 211 TYR A CA 1
ATOM 1636 C C . TYR A 1 211 ? 14.805 10.688 16.016 1 89.25 211 TYR A C 1
ATOM 1638 O O . TYR A 1 211 ? 14.773 11.797 16.562 1 89.25 211 TYR A O 1
ATOM 1646 N N . ARG A 1 212 ? 14.82 10.516 14.711 1 88.31 212 ARG A N 1
ATOM 1647 C CA . ARG A 1 212 ? 14.617 11.695 13.883 1 88.31 212 ARG A CA 1
ATOM 1648 C C . ARG A 1 212 ? 13.273 12.344 14.164 1 88.31 212 ARG A C 1
ATOM 1650 O O . ARG A 1 212 ? 13.188 13.562 14.359 1 88.31 212 ARG A O 1
ATOM 1657 N N . TRP A 1 213 ? 12.211 11.547 14.133 1 86.5 213 TRP A N 1
ATOM 1658 C CA . TRP A 1 213 ? 10.859 12.047 14.375 1 86.5 213 TRP A CA 1
ATOM 1659 C C . TRP A 1 213 ? 10.766 12.719 15.75 1 86.5 213 TRP A C 1
ATOM 1661 O O . TRP A 1 213 ? 10.195 13.797 15.875 1 86.5 213 TRP A O 1
ATOM 1671 N N . LEU A 1 214 ? 11.375 12.109 16.766 1 91.44 214 LEU A N 1
ATOM 1672 C CA . LEU A 1 214 ? 11.344 12.633 18.125 1 91.44 214 LEU A CA 1
ATOM 1673 C C . LEU A 1 214 ? 12.141 13.93 18.234 1 91.44 214 LEU A C 1
ATOM 1675 O O . LEU A 1 214 ? 11.695 14.883 18.875 1 91.44 214 LEU A O 1
ATOM 1679 N N . SER A 1 215 ? 13.297 13.961 17.625 1 89.69 215 SER A N 1
ATOM 1680 C CA . SER A 1 215 ? 14.133 15.156 17.688 1 89.69 215 SER A CA 1
ATOM 1681 C C . SER A 1 215 ? 13.445 16.359 17.047 1 89.69 215 SER A C 1
ATOM 1683 O O . SER A 1 215 ? 13.484 17.453 17.578 1 89.69 215 SER A O 1
ATOM 1685 N N . TYR A 1 216 ? 12.773 16.125 15.898 1 85.5 216 TYR A N 1
ATOM 1686 C CA . TYR A 1 216 ? 12.062 17.219 15.242 1 85.5 216 TYR A CA 1
ATOM 1687 C C . TYR A 1 216 ? 10.836 17.625 16.047 1 85.5 216 TYR A C 1
ATOM 1689 O O . TYR A 1 216 ? 10.508 18.812 16.125 1 85.5 216 TYR A O 1
ATOM 1697 N N . LEU A 1 217 ? 10.148 16.656 16.656 1 87.75 217 LEU A N 1
ATOM 1698 C CA . LEU A 1 217 ? 9.016 16.984 17.516 1 87.75 217 LEU A CA 1
ATOM 1699 C C . LEU A 1 217 ? 9.445 17.875 18.672 1 87.75 217 LEU A C 1
ATOM 1701 O O . LEU A 1 217 ? 8.805 18.891 18.969 1 87.75 217 LEU A O 1
ATOM 1705 N N . LEU A 1 218 ? 10.578 17.531 19.281 1 90.38 218 LEU A N 1
ATOM 1706 C CA . LEU A 1 218 ? 11.078 18.297 20.422 1 90.38 218 LEU A CA 1
ATOM 1707 C C . LEU A 1 218 ? 11.555 19.688 19.984 1 90.38 218 LEU A C 1
ATOM 1709 O O . LEU A 1 218 ? 11.336 20.672 20.688 1 90.38 218 LEU A O 1
ATOM 1713 N N . LEU A 1 219 ? 12.141 19.75 18.844 1 87 219 LEU A N 1
ATOM 1714 C CA . LEU A 1 219 ? 12.602 21.031 18.328 1 87 219 LEU A CA 1
ATOM 1715 C C . LEU A 1 219 ? 11.414 21.953 18.047 1 87 219 LEU A C 1
ATOM 1717 O O . LEU A 1 219 ? 11.453 23.141 18.406 1 87 219 LEU A O 1
ATOM 1721 N N . PHE A 1 220 ? 10.336 21.453 17.484 1 84.75 220 PHE A N 1
ATOM 1722 C CA . PHE A 1 220 ? 9.164 22.266 17.172 1 84.75 220 PHE A CA 1
ATOM 1723 C C . PHE A 1 220 ? 8.438 22.672 18.453 1 84.75 220 PHE A C 1
ATOM 1725 O O . PHE A 1 220 ? 7.938 23.797 18.547 1 84.75 220 PHE A O 1
ATOM 1732 N N . VAL A 1 221 ? 8.398 21.766 19.406 1 86.06 221 VAL A N 1
ATOM 1733 C CA . VAL A 1 221 ? 7.785 22.125 20.688 1 86.06 221 VAL A CA 1
ATOM 1734 C C . VAL A 1 221 ? 8.617 23.203 21.375 1 86.06 221 VAL A C 1
ATOM 1736 O O . VAL A 1 221 ? 8.07 24.141 21.953 1 86.06 221 VAL A O 1
ATOM 1739 N N . LEU A 1 222 ? 9.938 23.094 21.312 1 85.88 222 LEU A N 1
ATOM 1740 C CA . LEU A 1 222 ? 10.828 24.094 21.875 1 85.88 222 LEU A CA 1
ATOM 1741 C C . LEU A 1 222 ? 10.594 25.453 21.219 1 85.88 222 LEU A C 1
ATOM 1743 O O . LEU A 1 222 ? 10.516 26.469 21.891 1 85.88 222 LEU A O 1
ATOM 1747 N N . ASP A 1 223 ? 10.43 25.422 19.938 1 83.69 223 ASP A N 1
ATOM 1748 C CA . ASP A 1 223 ? 10.148 26.672 19.219 1 83.69 223 ASP A CA 1
ATOM 1749 C C . ASP A 1 223 ? 8.844 27.297 19.688 1 83.69 223 ASP A C 1
ATOM 1751 O O . ASP A 1 223 ? 8.758 28.516 19.859 1 83.69 223 ASP A O 1
ATOM 1755 N N . LEU A 1 224 ? 7.855 26.484 19.906 1 82.81 224 LEU A N 1
ATOM 1756 C CA . LEU A 1 224 ? 6.562 26.984 20.359 1 82.81 224 LEU A CA 1
ATOM 1757 C C . LEU A 1 224 ? 6.664 27.578 21.766 1 82.81 224 LEU A C 1
ATOM 1759 O O . LEU A 1 224 ? 6.09 28.625 22.047 1 82.81 224 LEU A O 1
ATOM 1763 N N . VAL A 1 225 ? 7.445 26.984 22.641 1 84.38 225 VAL A N 1
ATOM 1764 C CA . VAL A 1 225 ? 7.617 27.438 24.016 1 84.38 225 VAL A CA 1
ATOM 1765 C C . VAL A 1 225 ? 8.375 28.766 24.031 1 84.38 225 VAL A C 1
ATOM 1767 O O . VAL A 1 225 ? 8 29.703 24.75 1 84.38 225 VAL A O 1
ATOM 1770 N N . ILE A 1 226 ? 9.391 28.859 23.203 1 82.88 226 ILE A N 1
ATOM 1771 C CA . ILE A 1 226 ? 10.156 30.109 23.109 1 82.88 226 ILE A CA 1
ATOM 1772 C C . ILE A 1 226 ? 9.258 31.234 22.594 1 82.88 226 ILE A C 1
ATOM 1774 O O . ILE A 1 226 ? 9.281 32.344 23.141 1 82.88 226 ILE A O 1
ATOM 1778 N N . CYS A 1 227 ? 8.438 30.906 21.547 1 77.81 227 CYS A N 1
ATOM 1779 C CA . CYS A 1 227 ? 7.531 31.906 21.016 1 77.81 227 CYS A CA 1
ATOM 1780 C C . CYS A 1 227 ? 6.512 32.344 22.062 1 77.81 227 CYS A C 1
ATOM 1782 O O . CYS A 1 227 ? 6.246 33.531 22.219 1 77.81 227 CYS A O 1
ATOM 1784 N N . LEU A 1 228 ? 5.984 31.438 22.875 1 80.06 228 LEU A N 1
ATOM 1785 C CA . LEU A 1 228 ? 4.988 31.75 23.891 1 80.06 228 LEU A CA 1
ATOM 1786 C C . LEU A 1 228 ? 5.605 32.562 25.031 1 80.06 228 LEU A C 1
ATOM 1788 O O . LEU A 1 228 ? 5.016 33.531 25.5 1 80.06 228 LEU A O 1
ATOM 1792 N N . LEU A 1 229 ? 6.797 32.219 25.422 1 83.19 229 LEU A N 1
ATOM 1793 C CA . LEU A 1 229 ? 7.461 32.906 26.516 1 83.19 229 LEU A CA 1
ATOM 1794 C C . LEU A 1 229 ? 7.918 34.281 26.078 1 83.19 229 LEU A C 1
ATOM 1796 O O . LEU A 1 229 ? 7.934 35.219 26.875 1 83.19 229 LEU A O 1
ATOM 1800 N N . THR A 1 230 ? 8.273 34.438 24.844 1 81.38 230 THR A N 1
ATOM 1801 C CA . THR A 1 230 ? 8.617 35.75 24.328 1 81.38 230 THR A CA 1
ATOM 1802 C C . THR A 1 230 ? 7.387 36.656 24.312 1 81.38 230 THR A C 1
ATOM 1804 O O . THR A 1 230 ? 7.477 37.844 24.656 1 81.38 230 THR A O 1
ATOM 1807 N N . CYS A 1 231 ? 6.242 36.062 23.906 1 75.62 231 CYS A N 1
ATOM 1808 C CA . CYS A 1 231 ? 5.012 36.844 23.922 1 75.62 231 CYS A CA 1
ATOM 1809 C C . CYS A 1 231 ? 4.645 37.25 25.344 1 75.62 231 CYS A C 1
ATOM 1811 O O . CYS A 1 231 ? 4.203 38.375 25.578 1 75.62 231 CYS A O 1
ATOM 1813 N N . LEU A 1 232 ? 4.926 36.375 26.328 1 77.31 232 LEU A N 1
ATOM 1814 C CA . LEU A 1 232 ? 4.656 36.688 27.734 1 77.31 232 LEU A CA 1
ATOM 1815 C C . LEU A 1 232 ? 5.637 37.719 28.266 1 77.31 232 LEU A C 1
ATOM 1817 O O . LEU A 1 232 ? 5.254 38.594 29.047 1 77.31 232 LEU A O 1
ATOM 1821 N N . GLY A 1 233 ? 6.816 37.594 27.859 1 79.88 233 GLY A N 1
ATOM 1822 C CA . GLY A 1 233 ? 7.816 38.562 28.266 1 79.88 233 GLY A CA 1
ATOM 1823 C C . GLY A 1 233 ? 7.527 39.969 27.75 1 79.88 233 GLY A C 1
ATOM 1824 O O . GLY A 1 233 ? 7.719 40.969 28.469 1 79.88 233 GLY A O 1
ATOM 1825 N N . LEU A 1 234 ? 6.973 40.062 26.547 1 73.56 234 LEU A N 1
ATOM 1826 C CA . LEU A 1 234 ? 6.59 41.344 25.984 1 73.56 234 LEU A CA 1
ATOM 1827 C C . LEU A 1 234 ? 5.355 41.906 26.688 1 73.56 234 LEU A C 1
ATOM 1829 O O . LEU A 1 234 ? 5.262 43.125 26.922 1 73.56 234 LEU A O 1
ATOM 1833 N N . ALA A 1 235 ? 4.48 41 27.047 1 71.88 235 ALA A N 1
ATOM 1834 C CA . ALA A 1 235 ? 3.266 41.406 27.734 1 71.88 235 ALA A CA 1
ATOM 1835 C C . ALA A 1 235 ? 3.576 41.875 29.156 1 71.88 235 ALA A C 1
ATOM 1837 O O . ALA A 1 235 ? 2.996 42.875 29.641 1 71.88 235 ALA A O 1
ATOM 1838 N N . LYS A 1 236 ? 4.555 41.281 29.812 1 76.5 236 LYS A N 1
ATOM 1839 C CA . LYS A 1 236 ? 4.895 41.625 31.188 1 76.5 236 LYS A CA 1
ATOM 1840 C C . LYS A 1 236 ? 6.031 42.625 31.234 1 76.5 236 LYS A C 1
ATOM 1842 O O . LYS A 1 236 ? 6.379 43.125 32.312 1 76.5 236 LYS A O 1
ATOM 1847 N N . ARG A 1 237 ? 6.48 43 30.172 1 74.38 237 ARG A N 1
ATOM 1848 C CA . ARG A 1 237 ? 7.594 43.938 30.062 1 74.38 237 ARG A CA 1
ATOM 1849 C C . ARG A 1 237 ? 8.742 43.531 30.969 1 74.38 237 ARG A C 1
ATOM 1851 O O . ARG A 1 237 ? 9.289 44.375 31.703 1 74.38 237 ARG A O 1
ATOM 1858 N N . SER A 1 238 ? 9.023 42.219 31 1 80.88 238 SER A N 1
ATOM 1859 C CA . SER A 1 238 ? 10.133 41.688 31.781 1 80.88 238 SER A CA 1
ATOM 1860 C C . SER A 1 238 ? 11.398 41.562 30.938 1 80.88 238 SER A C 1
ATOM 1862 O O . SER A 1 238 ? 11.469 40.781 29.984 1 80.88 238 SER A O 1
ATOM 1864 N N . ARG A 1 239 ? 12.453 42.344 31.344 1 78.56 239 ARG A N 1
ATOM 1865 C CA . ARG A 1 239 ? 13.711 42.344 30.594 1 78.56 239 ARG A CA 1
ATOM 1866 C C . ARG A 1 239 ? 14.453 41 30.766 1 78.56 239 ARG A C 1
ATOM 1868 O O . ARG A 1 239 ? 15.078 40.531 29.828 1 78.56 239 ARG A O 1
ATOM 1875 N N . CYS A 1 240 ? 14.391 40.438 31.938 1 83 240 CYS A N 1
ATOM 1876 C CA . CYS A 1 240 ? 15.078 39.188 32.188 1 83 240 CYS A CA 1
ATOM 1877 C C . CYS A 1 240 ? 14.477 38.062 31.359 1 83 240 CYS A C 1
ATOM 1879 O O . CYS A 1 240 ? 15.211 37.25 30.797 1 83 240 CYS A O 1
ATOM 1881 N N . LEU A 1 241 ? 13.227 38 31.25 1 83.5 241 LEU A N 1
ATOM 1882 C CA . LEU A 1 241 ? 12.555 36.969 30.469 1 83.5 241 LEU A CA 1
ATOM 1883 C C . LEU A 1 241 ? 12.875 37.125 28.984 1 83.5 241 LEU A C 1
ATOM 1885 O O . LEU A 1 241 ? 13.102 36.156 28.281 1 83.5 241 LEU A O 1
ATOM 1889 N N . LEU A 1 242 ? 12.977 38.25 28.531 1 80 242 LEU A N 1
ATOM 1890 C CA . LEU A 1 242 ? 13.266 38.5 27.109 1 80 242 LEU A CA 1
ATOM 1891 C C . LEU A 1 242 ? 14.711 38.125 26.781 1 80 242 LEU A C 1
ATOM 1893 O O . LEU A 1 242 ? 14.992 37.562 25.734 1 80 242 LEU A O 1
ATOM 1897 N N . ALA A 1 243 ? 15.594 38.469 27.75 1 81.75 243 ALA A N 1
ATOM 1898 C CA . ALA A 1 243 ? 17 38.125 27.547 1 81.75 243 ALA A CA 1
ATOM 1899 C C . ALA A 1 243 ? 17.188 36.625 27.531 1 81.75 243 ALA A C 1
ATOM 1901 O O . ALA A 1 243 ? 17.953 36.094 26.734 1 81.75 243 ALA A O 1
ATOM 1902 N N . SER A 1 244 ? 16.562 35.938 28.453 1 85.75 244 SER A N 1
ATOM 1903 C CA . SER A 1 244 ? 16.656 34.469 28.484 1 85.75 244 SER A CA 1
ATOM 1904 C C . SER A 1 244 ? 16.094 33.844 27.219 1 85.75 244 SER A C 1
ATOM 1906 O O . SER A 1 244 ? 16.641 32.875 26.703 1 85.75 244 SER A O 1
ATOM 1908 N N . MET A 1 245 ? 15.039 34.406 26.734 1 84.69 245 MET A N 1
ATOM 1909 C CA . MET A 1 245 ? 14.422 33.875 25.516 1 84.69 245 MET A CA 1
ATOM 1910 C C . MET A 1 245 ? 15.312 34.156 24.297 1 84.69 245 MET A C 1
ATOM 1912 O O . MET A 1 245 ? 15.328 33.344 23.359 1 84.69 245 MET A O 1
ATOM 1916 N N . LEU A 1 246 ? 16.016 35.219 24.328 1 80 246 LEU A N 1
ATOM 1917 C CA . LEU A 1 246 ? 16.953 35.5 23.25 1 80 246 LEU A CA 1
ATOM 1918 C C . LEU A 1 246 ? 18.062 34.438 23.219 1 80 246 LEU A C 1
ATOM 1920 O O . LEU A 1 246 ? 18.469 34 22.141 1 80 246 LEU A O 1
ATOM 1924 N N . CYS A 1 247 ? 18.531 34.094 24.391 1 82.25 247 CYS A N 1
ATOM 1925 C CA . CYS A 1 247 ? 19.562 33.062 24.484 1 82.25 247 CYS A CA 1
ATOM 1926 C C . CYS A 1 247 ? 19.031 31.719 24 1 82.25 247 CYS A C 1
ATOM 1928 O O . CYS A 1 247 ? 19.703 31.031 23.219 1 82.25 247 CYS A O 1
ATOM 1930 N N . CYS A 1 248 ? 17.859 31.328 24.422 1 84.81 248 CYS A N 1
ATOM 1931 C CA . CYS A 1 248 ? 17.234 30.078 23.984 1 84.81 248 CYS A CA 1
ATOM 1932 C C . CYS A 1 248 ? 16.938 30.109 22.484 1 84.81 248 CYS A C 1
ATOM 1934 O O . CYS A 1 248 ? 17.062 29.094 21.797 1 84.81 248 CYS A O 1
ATOM 1936 N N . GLY A 1 249 ? 16.609 31.234 22.047 1 82.56 249 GLY A N 1
ATOM 1937 C CA . GLY A 1 249 ? 16.375 31.406 20.625 1 82.56 249 GLY A CA 1
ATOM 1938 C C . GLY A 1 249 ? 17.625 31.203 19.781 1 82.56 249 GLY A C 1
ATOM 1939 O O . GLY A 1 249 ? 17.562 30.609 18.688 1 82.56 249 GLY A O 1
ATOM 1940 N N . MET A 1 250 ? 18.688 31.688 20.281 1 82.5 250 MET A N 1
ATOM 1941 C CA . MET A 1 250 ? 19.938 31.5 19.578 1 82.5 250 MET A CA 1
ATOM 1942 C C . MET A 1 250 ? 20.312 30.016 19.516 1 82.5 250 MET A C 1
ATOM 1944 O O . MET A 1 250 ? 20.797 29.531 18.5 1 82.5 250 MET A O 1
ATOM 1948 N N . LEU A 1 251 ? 20.109 29.328 20.516 1 83.81 251 LEU A N 1
ATOM 1949 C CA . LEU A 1 251 ? 20.359 27.891 20.547 1 83.81 251 LEU A CA 1
ATOM 1950 C C . LEU A 1 251 ? 19.422 27.156 19.594 1 83.81 251 LEU A C 1
ATOM 1952 O O . LEU A 1 251 ? 19.844 26.234 18.875 1 83.81 251 LEU A O 1
ATOM 1956 N N . ALA A 1 252 ? 18.172 27.547 19.625 1 83.38 252 ALA A N 1
ATOM 1957 C CA . ALA A 1 252 ? 17.203 26.938 18.719 1 83.38 252 ALA A CA 1
ATOM 1958 C C . ALA A 1 252 ? 17.578 27.203 17.266 1 83.38 252 ALA A C 1
ATOM 1960 O O . ALA A 1 252 ? 17.359 26.359 16.391 1 83.38 252 ALA A O 1
ATOM 1961 N N . LEU A 1 253 ? 18.125 28.359 17.047 1 82.38 253 LEU A N 1
ATOM 1962 C CA . LEU A 1 253 ? 18.562 28.703 15.688 1 82.38 253 LEU A CA 1
ATOM 1963 C C . LEU A 1 253 ? 19.719 27.828 15.242 1 82.38 253 LEU A C 1
ATOM 1965 O O . LEU A 1 253 ? 19.75 27.375 14.102 1 82.38 253 LEU A O 1
ATOM 1969 N N . LEU A 1 254 ? 20.625 27.594 16.109 1 84.88 254 LEU A N 1
ATOM 1970 C CA . LEU A 1 254 ? 21.75 26.703 15.82 1 84.88 254 LEU A CA 1
ATOM 1971 C C . LEU A 1 254 ? 21.25 25.297 15.516 1 84.88 254 LEU A C 1
ATOM 1973 O O . LEU A 1 254 ? 21.703 24.656 14.555 1 84.88 254 LEU A O 1
ATOM 1977 N N . LEU A 1 255 ? 20.359 24.828 16.297 1 85.5 255 LEU A N 1
ATOM 1978 C CA . LEU A 1 255 ? 19.812 23.484 16.109 1 85.5 255 LEU A CA 1
ATOM 1979 C C . LEU A 1 255 ? 19.016 23.406 14.812 1 85.5 255 LEU A C 1
ATOM 1981 O O . LEU A 1 255 ? 19.062 22.406 14.109 1 85.5 255 LEU A O 1
ATOM 1985 N N . SER A 1 256 ? 18.312 24.438 14.469 1 83.12 256 SER A N 1
ATOM 1986 C CA . SER A 1 256 ? 17.5 24.469 13.258 1 83.12 256 SER A CA 1
ATOM 1987 C C . SER A 1 256 ? 18.375 24.438 12.008 1 83.12 256 SER A C 1
ATOM 1989 O O . SER A 1 256 ? 18.078 23.719 11.055 1 83.12 256 SER A O 1
ATOM 1991 N N . TRP A 1 257 ? 19.453 25.203 12.062 1 83.5 257 TRP A N 1
ATOM 1992 C CA . TRP A 1 257 ? 20.344 25.203 10.898 1 83.5 257 TRP A CA 1
ATOM 1993 C C . TRP A 1 257 ? 21.094 23.891 10.773 1 83.5 257 TRP A C 1
ATOM 1995 O O . TRP A 1 257 ? 21.375 23.422 9.672 1 83.5 257 TRP A O 1
ATOM 2005 N N . THR A 1 258 ? 21.406 23.281 11.875 1 85.88 258 THR A N 1
ATOM 2006 C CA . THR A 1 258 ? 22.031 21.969 11.844 1 85.88 258 THR A CA 1
ATOM 2007 C C . THR A 1 258 ? 21.062 20.922 11.281 1 85.88 258 THR A C 1
ATOM 2009 O O . THR A 1 258 ? 21.469 20.062 10.492 1 85.88 258 THR A O 1
ATOM 2012 N N . SER A 1 259 ? 19.828 20.984 11.688 1 84.31 259 SER A N 1
ATOM 2013 C CA . SER A 1 259 ? 18.828 20.062 11.164 1 84.31 259 SER A CA 1
ATOM 2014 C C . SER A 1 259 ? 18.609 20.297 9.672 1 84.31 259 SER A C 1
ATOM 2016 O O . SER A 1 259 ? 18.391 19.344 8.922 1 84.31 259 SER A O 1
ATOM 2018 N N . LEU A 1 260 ? 18.672 21.547 9.25 1 83.38 260 LEU A N 1
ATOM 2019 C CA . LEU A 1 260 ? 18.516 21.859 7.832 1 83.38 260 LEU A CA 1
ATOM 2020 C C . LEU A 1 260 ? 19.641 21.234 7.016 1 83.38 260 LEU A C 1
ATOM 2022 O O . LEU A 1 260 ? 19.422 20.766 5.902 1 83.38 260 LEU A O 1
ATOM 2026 N N . ALA A 1 261 ? 20.812 21.312 7.551 1 87.44 261 ALA A N 1
ATOM 2027 C CA . ALA A 1 261 ? 21.953 20.703 6.875 1 87.44 261 ALA A CA 1
ATOM 2028 C C . ALA A 1 261 ? 21.766 19.203 6.723 1 87.44 261 ALA A C 1
ATOM 2030 O O . ALA A 1 261 ? 22 18.641 5.645 1 87.44 261 ALA A O 1
ATOM 2031 N N . ALA A 1 262 ? 21.359 18.578 7.75 1 85.69 262 ALA A N 1
ATOM 2032 C CA . ALA A 1 262 ? 21.125 17.141 7.719 1 85.69 262 ALA A CA 1
ATOM 2033 C C . ALA A 1 262 ? 19.984 16.797 6.762 1 85.69 262 ALA A C 1
ATOM 2035 O O . ALA A 1 262 ? 20.078 15.82 6.008 1 85.69 262 ALA A O 1
ATOM 2036 N N . ASP A 1 263 ? 18.984 17.578 6.734 1 83.69 263 ASP A N 1
ATOM 2037 C CA . ASP A 1 263 ? 17.844 17.344 5.859 1 83.69 263 ASP A CA 1
ATOM 2038 C C . ASP A 1 263 ? 18.219 17.547 4.395 1 83.69 263 ASP A C 1
ATOM 2040 O O . ASP A 1 263 ? 17.75 16.812 3.52 1 83.69 263 ASP A O 1
ATOM 2044 N N . ALA A 1 264 ? 18.938 18.578 4.188 1 83.94 264 ALA A N 1
ATOM 2045 C CA . ALA A 1 264 ? 19.344 18.844 2.812 1 83.94 264 ALA A CA 1
ATOM 2046 C C . ALA A 1 264 ? 20.188 17.703 2.268 1 83.94 264 ALA A C 1
ATOM 2048 O O . ALA A 1 264 ? 19.984 17.25 1.134 1 83.94 264 ALA A O 1
ATOM 2049 N N . ALA A 1 265 ? 21.094 17.25 3.066 1 87.56 265 ALA A N 1
ATOM 2050 C CA . ALA A 1 265 ? 21.906 16.125 2.65 1 87.56 265 ALA A CA 1
ATOM 2051 C C . ALA A 1 265 ? 21.062 14.875 2.43 1 87.56 265 ALA A C 1
ATOM 2053 O O . ALA A 1 265 ? 21.234 14.164 1.438 1 87.56 265 ALA A O 1
ATOM 2054 N N . ALA A 1 266 ? 20.172 14.617 3.318 1 84.19 266 ALA A N 1
ATOM 2055 C CA . ALA A 1 266 ? 19.297 13.445 3.205 1 84.19 266 ALA A CA 1
ATOM 2056 C C . ALA A 1 266 ? 18.375 13.57 1.998 1 84.19 266 ALA A C 1
ATOM 2058 O O . ALA A 1 266 ? 18.109 12.578 1.312 1 84.19 266 ALA A O 1
ATOM 2059 N N . ALA A 1 267 ? 17.906 14.766 1.743 1 83.94 267 ALA A N 1
ATOM 2060 C CA . ALA A 1 267 ? 17 14.984 0.62 1 83.94 267 ALA A CA 1
ATOM 2061 C C . ALA A 1 267 ? 17.719 14.789 -0.712 1 83.94 267 ALA A C 1
ATOM 2063 O O . ALA A 1 267 ? 17.203 14.125 -1.612 1 83.94 267 ALA A O 1
ATOM 2064 N N . VAL A 1 268 ? 18.828 15.375 -0.837 1 87.31 268 VAL A N 1
ATOM 2065 C CA . VAL A 1 268 ? 19.594 15.234 -2.072 1 87.31 268 VAL A CA 1
ATOM 2066 C C . VAL A 1 268 ? 20.031 13.781 -2.242 1 87.31 268 VAL A C 1
ATOM 2068 O O . VAL A 1 268 ? 19.953 13.219 -3.338 1 87.31 268 VAL A O 1
ATOM 2071 N N . GLY A 1 269 ? 20.516 13.211 -1.169 1 86.56 269 GLY A N 1
ATOM 2072 C CA . GLY A 1 269 ? 20.906 11.812 -1.24 1 86.56 269 GLY A CA 1
ATOM 2073 C C . GLY A 1 269 ? 19.766 10.898 -1.642 1 86.56 269 GLY A C 1
ATOM 2074 O O . GLY A 1 269 ? 19.922 10.031 -2.498 1 86.56 269 GLY A O 1
ATOM 2075 N N . THR A 1 270 ? 18.609 11.023 -1.03 1 82.69 270 THR A N 1
ATOM 2076 C CA . THR A 1 270 ? 17.438 10.219 -1.35 1 82.69 270 THR A CA 1
ATOM 2077 C C . THR A 1 270 ? 16.969 10.484 -2.779 1 82.69 270 THR A C 1
ATOM 2079 O O . THR A 1 270 ? 16.516 9.562 -3.469 1 82.69 270 THR A O 1
ATOM 2082 N N . SER A 1 271 ? 17.094 11.719 -3.207 1 83.12 271 SER A N 1
ATOM 2083 C CA . SER A 1 271 ? 16.719 12.055 -4.574 1 83.12 271 SER A CA 1
ATOM 2084 C C . SER A 1 271 ? 17.641 11.391 -5.586 1 83.12 271 SER A C 1
ATOM 2086 O O . SER A 1 271 ? 17.203 10.969 -6.66 1 83.12 271 SER A O 1
ATOM 2088 N N . ASP A 1 272 ? 18.859 11.328 -5.27 1 86.81 272 ASP A N 1
ATOM 2089 C CA . ASP A 1 272 ? 19.812 10.633 -6.137 1 86.81 272 ASP A CA 1
ATOM 2090 C C . ASP A 1 272 ? 19.438 9.156 -6.281 1 86.81 272 ASP A C 1
ATOM 2092 O O . ASP A 1 272 ? 19.594 8.578 -7.359 1 86.81 272 ASP A O 1
ATOM 2096 N N . PHE A 1 273 ? 19.016 8.539 -5.32 1 82.44 273 PHE A N 1
ATOM 2097 C CA . PHE A 1 273 ? 18.562 7.152 -5.375 1 82.44 273 PHE A CA 1
ATOM 2098 C C . PHE A 1 273 ? 17.281 7.031 -6.207 1 82.44 273 PHE A C 1
ATOM 2100 O O . PHE A 1 273 ? 17.156 6.125 -7.035 1 82.44 273 PHE A O 1
ATOM 2107 N N . CYS A 1 274 ? 16.328 8.031 -6.02 1 77 274 CYS A N 1
ATOM 2108 C CA . CYS A 1 274 ? 14.992 7.941 -6.613 1 77 274 CYS A CA 1
ATOM 2109 C C . CYS A 1 274 ? 15.047 8.219 -8.109 1 77 274 CYS A C 1
ATOM 2111 O O . CYS A 1 274 ? 14.117 7.883 -8.844 1 77 274 CYS A O 1
ATOM 2113 N N . VAL A 1 275 ? 16.016 8.828 -8.586 1 78.88 275 VAL A N 1
ATOM 2114 C CA . VAL A 1 275 ? 16.125 9.102 -10.016 1 78.88 275 VAL A CA 1
ATOM 2115 C C . VAL A 1 275 ? 16.438 7.812 -10.773 1 78.88 275 VAL A C 1
ATOM 2117 O O . VAL A 1 275 ? 15.977 7.617 -11.898 1 78.88 275 VAL A O 1
ATOM 2120 N N . ALA A 1 276 ? 17.188 6.934 -10.156 1 80.62 276 ALA A N 1
ATOM 2121 C CA . ALA A 1 276 ? 17.516 5.664 -10.789 1 80.62 276 ALA A CA 1
ATOM 2122 C C . ALA A 1 276 ? 17.672 4.555 -9.758 1 80.62 276 ALA A C 1
ATOM 2124 O O . ALA A 1 276 ? 18.75 3.996 -9.578 1 80.62 276 ALA A O 1
ATOM 2125 N N . PRO A 1 277 ? 16.547 4.18 -9.172 1 78.94 277 PRO A N 1
ATOM 2126 C CA . PRO A 1 277 ? 16.625 3.139 -8.148 1 78.94 277 PRO A CA 1
ATOM 2127 C C . PRO A 1 277 ? 17.016 1.777 -8.719 1 78.94 277 PRO A C 1
ATOM 2129 O O . PRO A 1 277 ? 17.625 0.964 -8.016 1 78.94 277 PRO A O 1
ATOM 2132 N N . ASP A 1 278 ? 16.75 1.522 -9.992 1 76.31 278 ASP A N 1
ATOM 2133 C CA . ASP A 1 278 ? 17 0.235 -10.633 1 76.31 278 ASP A CA 1
ATOM 2134 C C . ASP A 1 278 ? 18.5 -0.061 -10.703 1 76.31 278 ASP A C 1
ATOM 2136 O O . ASP A 1 278 ? 18.922 -1.181 -10.422 1 76.31 278 ASP A O 1
ATOM 2140 N N . THR A 1 279 ? 19.203 0.969 -11.117 1 79.25 279 THR A N 1
ATOM 2141 C CA . THR A 1 279 ? 20.641 0.772 -11.258 1 79.25 279 THR A CA 1
ATOM 2142 C C . THR A 1 279 ? 21.266 0.436 -9.906 1 79.25 279 THR A C 1
ATOM 2144 O O . THR A 1 279 ? 22.156 -0.422 -9.82 1 79.25 279 THR A O 1
ATOM 2147 N N . PHE A 1 280 ? 20.891 1.04 -8.891 1 82.5 280 PHE A N 1
ATOM 2148 C CA . PHE A 1 280 ? 21.438 0.784 -7.562 1 82.5 280 PHE A CA 1
ATOM 2149 C C . PHE A 1 280 ? 21.078 -0.623 -7.094 1 82.5 280 PHE A C 1
ATOM 2151 O O . PHE A 1 280 ? 21.938 -1.347 -6.586 1 82.5 280 PHE A O 1
ATOM 2158 N N . ILE A 1 281 ? 19.828 -1.005 -7.273 1 81.75 281 ILE A N 1
ATOM 2159 C CA . ILE A 1 281 ? 19.359 -2.309 -6.809 1 81.75 281 ILE A CA 1
ATOM 2160 C C . ILE A 1 281 ? 20.062 -3.414 -7.594 1 81.75 281 ILE A C 1
ATOM 2162 O O . ILE A 1 281 ? 20.438 -4.441 -7.027 1 81.75 281 ILE A O 1
ATOM 2166 N N . LEU A 1 282 ? 20.25 -3.188 -8.859 1 83.06 282 LEU A N 1
ATOM 2167 C CA . LEU A 1 282 ? 20.953 -4.164 -9.688 1 83.06 282 LEU A CA 1
ATOM 2168 C C . LEU A 1 282 ? 22.406 -4.312 -9.25 1 83.06 282 LEU A C 1
ATOM 2170 O O . LEU A 1 282 ? 22.938 -5.422 -9.219 1 83.06 282 LEU A O 1
ATOM 2174 N N . ASN A 1 283 ? 22.953 -3.221 -8.805 1 82 283 ASN A N 1
ATOM 2175 C CA . ASN A 1 283 ? 24.344 -3.236 -8.383 1 82 283 ASN A CA 1
ATOM 2176 C C . ASN A 1 283 ? 24.516 -3.896 -7.02 1 82 283 ASN A C 1
ATOM 2178 O O . ASN A 1 283 ? 25.453 -4.664 -6.809 1 82 283 ASN A O 1
ATOM 2182 N N . ILE A 1 284 ? 23.625 -3.635 -6.113 1 79.38 284 ILE A N 1
ATOM 2183 C CA . ILE A 1 284 ? 23.766 -4.148 -4.754 1 79.38 284 ILE A CA 1
ATOM 2184 C C . ILE A 1 284 ? 23.422 -5.637 -4.727 1 79.38 284 ILE A C 1
ATOM 2186 O O . ILE A 1 284 ? 23.953 -6.387 -3.896 1 79.38 284 ILE A O 1
ATOM 2190 N N . THR A 1 285 ? 22.562 -5.996 -5.605 1 79.81 285 THR A N 1
ATOM 2191 C CA . THR A 1 285 ? 22.141 -7.395 -5.621 1 79.81 285 THR A CA 1
ATOM 2192 C C . THR A 1 285 ? 23.062 -8.227 -6.508 1 79.81 285 THR A C 1
ATOM 2194 O O . THR A 1 285 ? 22.938 -9.453 -6.57 1 79.81 285 THR A O 1
ATOM 2197 N N . GLU A 1 286 ? 24 -7.496 -7.094 1 81.38 286 GLU A N 1
ATOM 2198 C CA . GLU A 1 286 ? 24.906 -8.211 -7.977 1 81.38 286 GLU A CA 1
ATOM 2199 C C . GLU A 1 286 ? 25.719 -9.25 -7.207 1 81.38 286 GLU A C 1
ATOM 2201 O O . GLU A 1 286 ? 26.297 -8.945 -6.168 1 81.38 286 GLU A O 1
ATOM 2206 N N . GLY A 1 287 ? 25.625 -10.523 -7.461 1 77.81 287 GLY A N 1
ATOM 2207 C CA . GLY A 1 287 ? 26.359 -11.586 -6.812 1 77.81 287 GLY A CA 1
ATOM 2208 C C . GLY A 1 287 ? 25.516 -12.453 -5.906 1 77.81 287 GLY A C 1
ATOM 2209 O O . GLY A 1 287 ? 25.859 -13.602 -5.621 1 77.81 287 GLY A O 1
ATOM 2210 N N . GLN A 1 288 ? 24.5 -11.836 -5.34 1 80.12 288 GLN A N 1
ATOM 2211 C CA . GLN A 1 288 ? 23.641 -12.602 -4.441 1 80.12 288 GLN A CA 1
ATOM 2212 C C . GLN A 1 288 ? 22.516 -13.281 -5.211 1 80.12 288 GLN A C 1
ATOM 2214 O O . GLN A 1 288 ? 22.203 -14.445 -4.949 1 80.12 288 GLN A O 1
ATOM 2219 N N . VAL A 1 289 ? 21.969 -12.531 -6.152 1 84.69 289 VAL A N 1
ATOM 2220 C CA . VAL A 1 289 ? 20.875 -13.031 -6.977 1 84.69 289 VAL A CA 1
ATOM 2221 C C . VAL A 1 289 ? 21.219 -12.836 -8.453 1 84.69 289 VAL A C 1
ATOM 2223 O O . VAL A 1 289 ? 21.844 -11.844 -8.836 1 84.69 289 VAL A O 1
ATOM 2226 N N . PRO A 1 290 ? 20.906 -13.852 -9.188 1 86.81 290 PRO A N 1
ATOM 2227 C CA . PRO A 1 290 ? 21.125 -13.672 -10.625 1 86.81 290 PRO A CA 1
ATOM 2228 C C . PRO A 1 290 ? 20.438 -12.43 -11.172 1 86.81 290 PRO A C 1
ATOM 2230 O O . PRO A 1 290 ? 19.328 -12.086 -10.742 1 86.81 290 PRO A O 1
ATOM 2233 N N . ALA A 1 291 ? 21.078 -11.75 -12.047 1 85.75 291 ALA A N 1
ATOM 2234 C CA . ALA A 1 291 ? 20.625 -10.484 -12.609 1 85.75 291 ALA A CA 1
ATOM 2235 C C . ALA A 1 291 ? 19.266 -10.641 -13.281 1 85.75 291 ALA A C 1
ATOM 2237 O O . ALA A 1 291 ? 18.438 -9.727 -13.273 1 85.75 291 ALA A O 1
ATOM 2238 N N . GLU A 1 292 ? 19.047 -11.82 -13.805 1 85.62 292 GLU A N 1
ATOM 2239 C CA . GLU A 1 292 ? 17.781 -12.062 -14.492 1 85.62 292 GLU A CA 1
ATOM 2240 C C . GLU A 1 292 ? 16.609 -12.047 -13.516 1 85.62 292 GLU A C 1
ATOM 2242 O O . GLU A 1 292 ? 15.531 -11.555 -13.852 1 85.62 292 GLU A O 1
ATOM 2247 N N . VAL A 1 293 ? 16.875 -12.562 -12.391 1 86 293 VAL A N 1
ATOM 2248 C CA . VAL A 1 293 ? 15.828 -12.625 -11.383 1 86 293 VAL A CA 1
ATOM 2249 C C . VAL A 1 293 ? 15.555 -11.227 -10.836 1 86 293 VAL A C 1
ATOM 2251 O O . VAL A 1 293 ? 14.398 -10.836 -10.656 1 86 293 VAL A O 1
ATOM 2254 N N . THR A 1 294 ? 16.641 -10.461 -10.641 1 84.44 294 THR A N 1
ATOM 2255 C CA . THR A 1 294 ? 16.484 -9.094 -10.148 1 84.44 294 THR A CA 1
ATOM 2256 C C . THR A 1 294 ? 15.742 -8.242 -11.172 1 84.44 294 THR A C 1
ATOM 2258 O O . THR A 1 294 ? 14.859 -7.461 -10.805 1 84.44 294 THR A O 1
ATOM 2261 N N . ARG A 1 295 ? 16.031 -8.438 -12.391 1 82.75 295 ARG A N 1
ATOM 2262 C CA . ARG A 1 295 ? 15.352 -7.684 -13.445 1 82.75 295 ARG A CA 1
ATOM 2263 C C . ARG A 1 295 ? 13.883 -8.07 -13.547 1 82.75 295 ARG A C 1
ATOM 2265 O O . ARG A 1 295 ? 13.031 -7.227 -13.836 1 82.75 295 ARG A O 1
ATOM 2272 N N . TYR A 1 296 ? 13.633 -9.328 -13.312 1 84 296 TYR A N 1
ATOM 2273 C CA . TYR A 1 296 ? 12.258 -9.812 -13.344 1 84 296 TYR A CA 1
ATOM 2274 C C . TYR A 1 296 ? 11.406 -9.102 -12.297 1 84 296 TYR A C 1
ATOM 2276 O O . TYR A 1 296 ? 10.289 -8.672 -12.594 1 84 296 TYR A O 1
ATOM 2284 N N . TYR A 1 297 ? 11.93 -8.891 -11.117 1 81.25 297 TYR A N 1
ATOM 2285 C CA . TYR A 1 297 ? 11.156 -8.297 -10.039 1 81.25 297 TYR A CA 1
ATOM 2286 C C . TYR A 1 297 ? 11.148 -6.773 -10.141 1 81.25 297 TYR A C 1
ATOM 2288 O O . TYR A 1 297 ? 10.195 -6.117 -9.719 1 81.25 297 TYR A O 1
ATOM 2296 N N . LEU A 1 298 ? 12.203 -6.25 -10.781 1 77.56 298 LEU A N 1
ATOM 2297 C CA . LEU A 1 298 ? 12.289 -4.797 -10.898 1 77.56 298 LEU A CA 1
ATOM 2298 C C . LEU A 1 298 ? 11.422 -4.293 -12.039 1 77.56 298 LEU A C 1
ATOM 2300 O O . LEU A 1 298 ? 10.742 -3.273 -11.906 1 77.56 298 LEU A O 1
ATOM 2304 N N . TYR A 1 299 ? 11.453 -5.098 -13.18 1 75.81 299 TYR A N 1
ATOM 2305 C CA . TYR A 1 299 ? 10.734 -4.652 -14.375 1 75.81 299 TYR A CA 1
ATOM 2306 C C . TYR A 1 299 ? 9.531 -5.547 -14.648 1 75.81 299 TYR A C 1
ATOM 2308 O O . TYR A 1 299 ? 9.391 -6.082 -15.75 1 75.81 299 TYR A O 1
ATOM 2316 N N . CYS A 1 300 ? 8.719 -6.016 -13.672 1 72.19 300 CYS A N 1
ATOM 2317 C CA . CYS A 1 300 ? 7.629 -6.98 -13.719 1 72.19 300 CYS A CA 1
ATOM 2318 C C . CYS A 1 300 ? 6.844 -6.852 -15.023 1 72.19 300 CYS A C 1
ATOM 2320 O O . CYS A 1 300 ? 6.449 -7.855 -15.617 1 72.19 300 CYS A O 1
ATOM 2322 N N . SER A 1 301 ? 6.363 -5.719 -15.57 1 62.41 301 SER A N 1
ATOM 2323 C CA . SER A 1 301 ? 5.461 -5.609 -16.719 1 62.41 301 SER A CA 1
ATOM 2324 C C . SER A 1 301 ? 6.191 -5.883 -18.016 1 62.41 301 SER A C 1
ATOM 2326 O O . SER A 1 301 ? 5.605 -6.406 -18.969 1 62.41 301 SER A O 1
ATOM 2328 N N . GLN A 1 302 ? 7.449 -5.418 -18.109 1 55.31 302 GLN A N 1
ATOM 2329 C CA . GLN A 1 302 ? 8.164 -5.461 -19.391 1 55.31 302 GLN A CA 1
ATOM 2330 C C . GLN A 1 302 ? 8.797 -6.832 -19.609 1 55.31 302 GLN A C 1
ATOM 2332 O O . GLN A 1 302 ? 9.109 -7.191 -20.75 1 55.31 302 GLN A O 1
ATOM 2337 N N . SER A 1 303 ? 8.977 -7.445 -18.406 1 53.69 303 SER A N 1
ATOM 2338 C CA . SER A 1 303 ? 9.797 -8.641 -18.578 1 53.69 303 SER A CA 1
ATOM 2339 C C . SER A 1 303 ? 8.969 -9.828 -19.062 1 53.69 303 SER A C 1
ATOM 2341 O O . SER A 1 303 ? 7.805 -9.977 -18.672 1 53.69 303 SER A O 1
ATOM 2343 N N . GLY A 1 304 ? 8.984 -10.055 -20.328 1 58.53 304 GLY A N 1
ATOM 2344 C CA . GLY A 1 304 ? 8.453 -11.227 -20.984 1 58.53 304 GLY A CA 1
ATOM 2345 C C . GLY A 1 304 ? 8.305 -12.43 -20.062 1 58.53 304 GLY A C 1
ATOM 2346 O O . GLY A 1 304 ? 7.805 -12.297 -18.953 1 58.53 304 GLY A O 1
ATOM 2347 N N . SER A 1 305 ? 9.18 -13.422 -20.094 1 71.5 305 SER A N 1
ATOM 2348 C CA . SER A 1 305 ? 9.109 -14.781 -19.562 1 71.5 305 SER A CA 1
ATOM 2349 C C . SER A 1 305 ? 9.711 -14.875 -18.172 1 71.5 305 SER A C 1
ATOM 2351 O O . SER A 1 305 ? 10.734 -14.242 -17.891 1 71.5 305 SER A O 1
ATOM 2353 N N . SER A 1 306 ? 8.945 -15.32 -17.094 1 82.62 306 SER A N 1
ATOM 2354 C CA . SER A 1 306 ? 9.422 -15.609 -15.742 1 82.62 306 SER A CA 1
ATOM 2355 C C . SER A 1 306 ? 10.641 -16.516 -15.766 1 82.62 306 SER A C 1
ATOM 2357 O O . SER A 1 306 ? 10.672 -17.516 -16.516 1 82.62 306 SER A O 1
ATOM 2359 N N . PRO A 1 307 ? 11.742 -16.062 -15.18 1 87.5 307 PRO A N 1
ATOM 2360 C CA . PRO A 1 307 ? 12.898 -16.953 -15.102 1 87.5 307 PRO A CA 1
ATOM 2361 C C . PRO A 1 307 ? 12.586 -18.266 -14.406 1 87.5 307 PRO A C 1
ATOM 2363 O O . PRO A 1 307 ? 13.359 -19.234 -14.508 1 87.5 307 PRO A O 1
ATOM 2366 N N . PHE A 1 308 ? 11.438 -18.344 -13.781 1 89.69 308 PHE A N 1
ATOM 2367 C CA . PHE A 1 308 ? 11.055 -19.547 -13.031 1 89.69 308 PHE A CA 1
ATOM 2368 C C . PHE A 1 308 ? 10.07 -20.391 -13.828 1 89.69 308 PHE A C 1
ATOM 2370 O O . PHE A 1 308 ? 9.617 -21.438 -13.352 1 89.69 308 PHE A O 1
ATOM 2377 N N . GLN A 1 309 ? 9.789 -19.969 -14.984 1 88.19 309 GLN A N 1
ATOM 2378 C CA . GLN A 1 309 ? 8.766 -20.656 -15.773 1 88.19 309 GLN A CA 1
ATOM 2379 C C . GLN A 1 309 ? 9.156 -22.094 -16.062 1 88.19 309 GLN A C 1
ATOM 2381 O O . GLN A 1 309 ? 8.344 -23.016 -15.93 1 88.19 309 GLN A O 1
ATOM 2386 N N . GLN A 1 310 ? 10.398 -22.281 -16.453 1 87.5 310 GLN A N 1
ATOM 2387 C CA . GLN A 1 310 ? 10.867 -23.625 -16.781 1 87.5 310 GLN A CA 1
ATOM 2388 C C . GLN A 1 310 ? 10.859 -24.531 -15.562 1 87.5 310 GLN A C 1
ATOM 2390 O O . GLN A 1 310 ? 10.438 -25.688 -15.648 1 87.5 310 GLN A O 1
ATOM 2395 N N . ALA A 1 311 ? 11.312 -24 -14.477 1 91.5 311 ALA A N 1
ATOM 2396 C CA . ALA A 1 311 ? 11.344 -24.781 -13.25 1 91.5 311 ALA A CA 1
ATOM 2397 C C . ALA A 1 311 ? 9.93 -25.172 -12.82 1 91.5 311 ALA A C 1
ATOM 2399 O O . ALA A 1 311 ? 9.695 -26.312 -12.406 1 91.5 311 ALA A O 1
ATOM 2400 N N . LEU A 1 312 ? 9.031 -24.297 -12.984 1 91.94 312 LEU A N 1
ATOM 2401 C CA . LEU A 1 312 ? 7.652 -24.547 -12.586 1 91.94 312 LEU A CA 1
ATOM 2402 C C . LEU A 1 312 ? 6.988 -25.547 -13.523 1 91.94 312 LEU A C 1
ATOM 2404 O O . LEU A 1 312 ? 6.227 -26.406 -13.086 1 91.94 312 LEU A O 1
ATOM 2408 N N . THR A 1 313 ? 7.316 -25.453 -14.766 1 91.06 313 THR A N 1
ATOM 2409 C CA . THR A 1 313 ? 6.754 -26.375 -15.742 1 91.06 313 THR A CA 1
ATOM 2410 C C . THR A 1 313 ? 7.246 -27.797 -15.492 1 91.06 313 THR A C 1
ATOM 2412 O O . THR A 1 313 ? 6.457 -28.734 -15.508 1 91.06 313 THR A O 1
ATOM 2415 N N . VAL A 1 314 ? 8.523 -27.938 -15.266 1 92.12 314 VAL A N 1
ATOM 2416 C CA . VAL A 1 314 ? 9.086 -29.25 -15 1 92.12 314 VAL A CA 1
ATOM 2417 C C . VAL A 1 314 ? 8.5 -29.812 -13.703 1 92.12 314 VAL A C 1
ATOM 2419 O O . VAL A 1 314 ? 8.188 -31 -13.625 1 92.12 314 VAL A O 1
ATOM 2422 N N . PHE A 1 315 ? 8.414 -29.016 -12.703 1 93.75 315 PHE A N 1
ATOM 2423 C CA . PHE A 1 315 ? 7.793 -29.406 -11.445 1 93.75 315 PHE A CA 1
ATOM 2424 C C . PHE A 1 315 ? 6.379 -29.922 -11.672 1 93.75 315 PHE A C 1
ATOM 2426 O O . PHE A 1 315 ? 6.016 -31 -11.195 1 93.75 315 PHE A O 1
ATOM 2433 N N . GLN A 1 316 ? 5.648 -29.156 -12.438 1 91.94 316 GLN A N 1
ATOM 2434 C CA . GLN A 1 316 ? 4.258 -29.516 -12.711 1 91.94 316 GLN A CA 1
ATOM 2435 C C . GLN A 1 316 ? 4.164 -30.812 -13.508 1 91.94 316 GLN A C 1
ATOM 2437 O O . GLN A 1 316 ? 3.357 -31.688 -13.188 1 91.94 316 GLN A O 1
ATOM 2442 N N . ARG A 1 317 ? 4.926 -30.969 -14.539 1 89.94 317 ARG A N 1
ATOM 2443 C CA . ARG A 1 317 ? 4.902 -32.156 -15.391 1 89.94 317 ARG A CA 1
ATOM 2444 C C . ARG A 1 317 ? 5.336 -33.375 -14.602 1 89.94 317 ARG A C 1
ATOM 2446 O O . ARG A 1 317 ? 4.754 -34.469 -14.766 1 89.94 317 ARG A O 1
ATOM 2453 N N . SER A 1 318 ? 6.34 -33.188 -13.766 1 93.75 318 SER A N 1
ATOM 2454 C CA . SER A 1 318 ? 6.812 -34.312 -12.961 1 93.75 318 SER A CA 1
ATOM 2455 C C . SER A 1 318 ? 5.754 -34.75 -11.953 1 93.75 318 SER A C 1
ATOM 2457 O O . SER A 1 318 ? 5.543 -35.938 -11.75 1 93.75 318 SER A O 1
ATOM 2459 N N . LEU A 1 319 ? 5.09 -33.812 -11.375 1 93.94 319 LEU A N 1
ATOM 2460 C CA . LEU A 1 319 ? 4.047 -34.125 -10.406 1 93.94 319 LEU A CA 1
ATOM 2461 C C . LEU A 1 319 ? 2.893 -34.875 -11.062 1 93.94 319 LEU A C 1
ATOM 2463 O O . LEU A 1 319 ? 2.398 -35.844 -10.523 1 93.94 319 LEU A O 1
ATOM 2467 N N . THR A 1 320 ? 2.479 -34.438 -12.227 1 91.94 320 THR A N 1
ATOM 2468 C CA . THR A 1 320 ? 1.377 -35.062 -12.945 1 91.94 320 THR A CA 1
ATOM 2469 C C . THR A 1 320 ? 1.759 -36.469 -13.383 1 91.94 320 THR A C 1
ATOM 2471 O O . THR A 1 320 ? 0.951 -37.406 -13.289 1 91.94 320 THR A O 1
ATOM 2474 N N . SER A 1 321 ? 3.006 -36.594 -13.867 1 91.44 321 SER A N 1
ATOM 2475 C CA . SER A 1 321 ? 3.469 -37.906 -14.273 1 91.44 321 SER A CA 1
ATOM 2476 C C . SER A 1 321 ? 3.469 -38.875 -13.094 1 91.44 321 SER A C 1
ATOM 2478 O O . SER A 1 321 ? 3.096 -40.031 -13.234 1 91.44 321 SER A O 1
ATOM 2480 N N . MET A 1 322 ? 3.887 -38.406 -11.891 1 94.5 322 MET A N 1
ATOM 2481 C CA . MET A 1 322 ? 3.885 -39.25 -10.695 1 94.5 322 MET A CA 1
ATOM 2482 C C . MET A 1 322 ? 2.461 -39.625 -10.289 1 94.5 322 MET A C 1
ATOM 2484 O O . MET A 1 322 ? 2.201 -40.75 -9.898 1 94.5 322 MET A O 1
ATOM 2488 N N . GLN A 1 323 ? 1.512 -38.719 -10.492 1 92.56 323 GLN A N 1
ATOM 2489 C CA . GLN A 1 323 ? 0.118 -38.969 -10.133 1 92.56 323 GLN A CA 1
ATOM 2490 C C . GLN A 1 323 ? -0.49 -40.031 -11.016 1 92.56 323 GLN A C 1
ATOM 2492 O O . GLN A 1 323 ? -1.232 -40.906 -10.539 1 92.56 323 GLN A O 1
ATOM 2497 N N . ILE A 1 324 ? -0.157 -39.938 -12.297 1 87.81 324 ILE A N 1
ATOM 2498 C CA . ILE A 1 324 ? -0.679 -40.938 -13.242 1 87.81 324 ILE A CA 1
ATOM 2499 C C . ILE A 1 324 ? -0.136 -42.312 -12.898 1 87.81 324 ILE A C 1
ATOM 2501 O O . ILE A 1 324 ? -0.878 -43.312 -12.914 1 87.81 324 ILE A O 1
ATOM 2505 N N . GLN A 1 325 ? 1.157 -42.406 -12.555 1 92 325 GLN A N 1
ATOM 2506 C CA . GLN A 1 325 ? 1.778 -43.688 -12.227 1 92 325 GLN A CA 1
ATOM 2507 C C . GLN A 1 325 ? 1.204 -44.25 -10.93 1 92 325 GLN A C 1
ATOM 2509 O O . GLN A 1 325 ? 0.941 -45.438 -10.844 1 92 325 GLN A O 1
ATOM 2514 N N . VAL A 1 326 ? 1.02 -43.375 -9.922 1 94.5 326 VAL A N 1
ATOM 2515 C CA . VAL A 1 326 ? 0.493 -43.844 -8.641 1 94.5 326 VAL A CA 1
ATOM 2516 C C . VAL A 1 326 ? -0.951 -44.312 -8.812 1 94.5 326 VAL A C 1
ATOM 2518 O O . VAL A 1 326 ? -1.361 -45.312 -8.219 1 94.5 326 VAL A O 1
ATOM 2521 N N . ALA A 1 327 ? -1.733 -43.594 -9.602 1 91.62 327 ALA A N 1
ATOM 2522 C CA . ALA A 1 327 ? -3.107 -44 -9.883 1 91.62 327 ALA A CA 1
ATOM 2523 C C . ALA A 1 327 ? -3.148 -45.344 -10.594 1 91.62 327 ALA A C 1
ATOM 2525 O O . ALA A 1 327 ? -4.035 -46.156 -10.328 1 91.62 327 ALA A O 1
ATOM 2526 N N . GLY A 1 328 ? -2.207 -45.594 -11.516 1 91.75 328 GLY A N 1
ATOM 2527 C CA . GLY A 1 328 ? -2.096 -46.875 -12.18 1 91.75 328 GLY A CA 1
ATOM 2528 C C . GLY A 1 328 ? -1.771 -48 -11.227 1 91.75 328 GLY A C 1
ATOM 2529 O O . GLY A 1 328 ? -2.348 -49.094 -11.328 1 91.75 328 GLY A O 1
ATOM 2530 N N . LEU A 1 329 ? -0.879 -47.75 -10.297 1 93.94 329 LEU A N 1
ATOM 2531 C CA . LEU A 1 329 ? -0.508 -48.781 -9.32 1 93.94 329 LEU A CA 1
ATOM 2532 C C . LEU A 1 329 ? -1.67 -49.094 -8.375 1 93.94 329 LEU A C 1
ATOM 2534 O O . LEU A 1 329 ? -1.869 -50.219 -7.973 1 93.94 329 LEU A O 1
ATOM 2538 N N . LEU A 1 330 ? -2.422 -48.094 -8 1 94.31 330 LEU A N 1
ATOM 2539 C CA . LEU A 1 330 ? -3.58 -48.281 -7.129 1 94.31 330 LEU A CA 1
ATOM 2540 C C . LEU A 1 330 ? -4.645 -49.125 -7.809 1 94.31 330 LEU A C 1
ATOM 2542 O O . LEU A 1 330 ? -5.309 -49.938 -7.152 1 94.31 330 LEU A O 1
ATOM 2546 N N . GLN A 1 331 ? -4.766 -49.031 -9.102 1 93.06 331 GLN A N 1
ATOM 2547 C C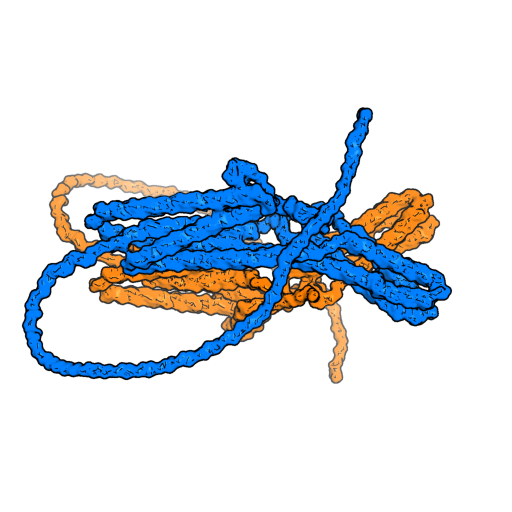A . GLN A 1 331 ? -5.793 -49.75 -9.844 1 93.06 331 GLN A CA 1
ATOM 2548 C C . GLN A 1 331 ? -5.348 -51.188 -10.141 1 93.06 331 GLN A C 1
ATOM 2550 O O . GLN A 1 331 ? -6.148 -52.125 -10.047 1 93.06 331 GLN A O 1
ATOM 2555 N N . PHE A 1 332 ? -4.051 -51.406 -10.438 1 92.12 332 PHE A N 1
ATOM 2556 C CA . PHE A 1 332 ? -3.635 -52.688 -10.961 1 92.12 332 PHE A CA 1
ATOM 2557 C C . PHE A 1 332 ? -2.814 -53.469 -9.922 1 92.12 332 PHE A C 1
ATOM 2559 O O . PHE A 1 332 ? -2.807 -54.688 -9.914 1 92.12 332 PHE A O 1
ATOM 2566 N N . ALA A 1 333 ? -2.139 -52.781 -9.031 1 92.44 333 ALA A N 1
ATOM 2567 C CA . ALA A 1 333 ? -1.223 -53.469 -8.109 1 92.44 333 ALA A CA 1
ATOM 2568 C C . ALA A 1 333 ? -1.909 -53.781 -6.789 1 92.44 333 ALA A C 1
ATOM 2570 O O . ALA A 1 333 ? -1.55 -54.75 -6.113 1 92.44 333 ALA A O 1
ATOM 2571 N N . VAL A 1 334 ? -2.844 -53 -6.359 1 92.69 334 VAL A N 1
ATOM 2572 C CA . VAL A 1 334 ? -3.441 -53.156 -5.035 1 92.69 334 VAL A CA 1
ATOM 2573 C C . VAL A 1 334 ? -4.219 -54.469 -4.953 1 92.69 334 VAL A C 1
ATOM 2575 O O . VAL A 1 334 ? -4.188 -55.156 -3.928 1 92.69 334 VAL A O 1
ATOM 2578 N N . PRO A 1 335 ? -4.953 -54.875 -6.07 1 93.25 335 PRO A N 1
ATOM 2579 C CA . PRO A 1 335 ? -5.641 -56.156 -6.012 1 93.25 335 PRO A CA 1
ATOM 2580 C C . PRO A 1 335 ? -4.676 -57.344 -5.848 1 93.25 335 PRO A C 1
ATOM 2582 O O . PRO A 1 335 ? -5.027 -58.344 -5.23 1 93.25 335 PRO A O 1
ATOM 2585 N N . LEU A 1 336 ? -3.498 -57.25 -6.223 1 92.56 336 LEU A N 1
ATOM 2586 C CA . LEU A 1 336 ? -2.49 -58.312 -6.121 1 92.56 336 LEU A CA 1
ATOM 2587 C C . LEU A 1 336 ? -1.709 -58.188 -4.82 1 92.56 336 LEU A C 1
ATOM 2589 O O . LEU A 1 336 ? -1.274 -59.188 -4.258 1 92.56 336 LEU A O 1
ATOM 2593 N N . PHE A 1 337 ? -1.469 -56.938 -4.398 1 93.38 337 PHE A N 1
ATOM 2594 C CA . PHE A 1 337 ? -0.723 -56.688 -3.174 1 93.38 337 PHE A CA 1
ATOM 2595 C C . PHE A 1 337 ? -1.497 -55.719 -2.266 1 93.38 337 PHE A C 1
ATOM 2597 O O . PHE A 1 337 ? -1.189 -54.531 -2.195 1 93.38 337 PHE A O 1
ATOM 2604 N N . PRO A 1 338 ? -2.342 -56.156 -1.49 1 93.31 338 PRO A N 1
ATOM 2605 C CA . PRO A 1 338 ? -3.189 -55.312 -0.661 1 93.31 338 PRO A CA 1
ATOM 2606 C C . PRO A 1 338 ? -2.396 -54.531 0.386 1 93.31 338 PRO A C 1
ATOM 2608 O O . PRO A 1 338 ? -2.838 -53.469 0.834 1 93.31 338 PRO A O 1
ATOM 2611 N N . THR A 1 339 ? -1.233 -54.938 0.771 1 92.81 339 THR A N 1
ATOM 2612 C CA . THR A 1 339 ? -0.422 -54.281 1.787 1 92.81 339 THR A CA 1
ATOM 2613 C C . THR A 1 339 ? 0.184 -53 1.24 1 92.81 339 THR A C 1
ATOM 2615 O O . THR A 1 339 ? 0.607 -52.125 2.008 1 92.81 339 THR A O 1
ATOM 2618 N N . ALA A 1 340 ? 0.12 -52.875 -0.061 1 94.12 340 ALA A N 1
ATOM 2619 C CA . ALA A 1 340 ? 0.717 -51.719 -0.704 1 94.12 340 ALA A CA 1
ATOM 2620 C C . ALA A 1 340 ? -0.252 -50.531 -0.708 1 94.12 340 ALA A C 1
ATOM 2622 O O . ALA A 1 340 ? 0.147 -49.375 -0.961 1 94.12 340 ALA A O 1
ATOM 2623 N N . GLU A 1 341 ? -1.458 -50.75 -0.348 1 94.62 341 GLU A N 1
ATOM 2624 C CA . GLU A 1 341 ? -2.502 -49.75 -0.462 1 94.62 341 GLU A CA 1
ATOM 2625 C C . GLU A 1 341 ? -2.232 -48.562 0.472 1 94.62 341 GLU A C 1
ATOM 2627 O O . GLU A 1 341 ? -2.4 -47.406 0.084 1 94.62 341 GLU A O 1
ATOM 2632 N N . LYS A 1 342 ? -1.827 -48.844 1.621 1 94.94 342 LYS A N 1
ATOM 2633 C CA . LYS A 1 342 ? -1.575 -47.781 2.594 1 94.94 342 LYS A CA 1
ATOM 2634 C C . LYS A 1 342 ? -0.47 -46.844 2.113 1 94.94 342 LYS A C 1
ATOM 2636 O O . LYS A 1 342 ? -0.608 -45.625 2.188 1 94.94 342 LYS A O 1
ATOM 2641 N N . ASP A 1 343 ? 0.583 -47.406 1.665 1 95.38 343 ASP A N 1
ATOM 2642 C CA . ASP A 1 343 ? 1.707 -46.625 1.188 1 95.38 343 ASP A CA 1
ATOM 2643 C C . ASP A 1 343 ? 1.344 -45.875 -0.093 1 95.38 343 ASP A C 1
ATOM 2645 O O . ASP A 1 343 ? 1.768 -44.719 -0.293 1 95.38 343 ASP A O 1
ATOM 2649 N N . LEU A 1 344 ? 0.565 -46.5 -0.908 1 96.06 344 LEU A N 1
ATOM 2650 C CA . LEU A 1 344 ? 0.161 -45.844 -2.15 1 96.06 344 LEU A CA 1
ATOM 2651 C C . LEU A 1 344 ? -0.774 -44.656 -1.872 1 96.06 344 LEU A C 1
ATOM 2653 O O . LEU A 1 344 ? -0.67 -43.625 -2.514 1 96.06 344 LEU A O 1
ATOM 2657 N N . LEU A 1 345 ? -1.625 -44.812 -0.933 1 95.94 345 LEU A N 1
ATOM 2658 C CA . LEU A 1 345 ? -2.498 -43.719 -0.533 1 95.94 345 LEU A CA 1
ATOM 2659 C C . LEU A 1 345 ? -1.699 -42.594 0.136 1 95.94 345 LEU A C 1
ATOM 2661 O O . LEU A 1 345 ? -2.014 -41.406 -0.031 1 95.94 345 LEU A O 1
ATOM 2665 N N . GLY A 1 346 ? -0.729 -42.969 0.889 1 95.25 346 GLY A N 1
ATOM 2666 C CA . GLY A 1 346 ? 0.171 -42 1.475 1 95.25 346 GLY A CA 1
ATOM 2667 C C . GLY A 1 346 ? 0.895 -41.156 0.438 1 95.25 346 GLY A C 1
ATOM 2668 O O . GLY A 1 346 ? 1.038 -39.938 0.604 1 95.25 346 GLY A O 1
ATOM 2669 N N . ILE A 1 347 ? 1.34 -41.781 -0.631 1 96.19 347 ILE A N 1
ATOM 2670 C CA . ILE A 1 347 ? 2.012 -41.062 -1.716 1 96.19 347 ILE A CA 1
ATOM 2671 C C . ILE A 1 347 ? 1.024 -40.156 -2.412 1 96.19 347 ILE A C 1
ATOM 2673 O O . ILE A 1 347 ? 1.373 -39.031 -2.775 1 96.19 347 ILE A O 1
ATOM 2677 N N . GLN A 1 348 ? -0.179 -40.625 -2.566 1 94.62 348 GLN A N 1
ATOM 2678 C CA . GLN A 1 348 ? -1.198 -39.812 -3.203 1 94.62 348 GLN A CA 1
ATOM 2679 C C . GLN A 1 348 ? -1.462 -38.531 -2.393 1 94.62 348 GLN A C 1
ATOM 2681 O O . GLN A 1 348 ? -1.616 -37.469 -2.959 1 94.62 348 GLN A O 1
ATOM 2686 N N . LEU A 1 349 ? -1.551 -38.656 -1.117 1 93.94 349 LEU A N 1
ATOM 2687 C CA . LEU A 1 349 ? -1.754 -37.5 -0.248 1 93.94 349 LEU A CA 1
ATOM 2688 C C . LEU A 1 349 ? -0.566 -36.562 -0.324 1 93.94 349 LEU A C 1
ATOM 2690 O O . LEU A 1 349 ? -0.745 -35.344 -0.35 1 93.94 349 LEU A O 1
ATOM 2694 N N . LEU A 1 350 ? 0.593 -37.125 -0.338 1 95.12 350 LEU A N 1
ATOM 2695 C CA . LEU A 1 350 ? 1.812 -36.344 -0.455 1 95.12 350 LEU A CA 1
ATOM 2696 C C . LEU A 1 350 ? 1.836 -35.562 -1.771 1 95.12 350 LEU A C 1
ATOM 2698 O O . LEU A 1 350 ? 2.227 -34.406 -1.806 1 95.12 350 LEU A O 1
ATOM 2702 N N . LEU A 1 351 ? 1.417 -36.188 -2.83 1 94.19 351 LEU A N 1
ATOM 2703 C CA . LEU A 1 351 ? 1.397 -35.562 -4.141 1 94.19 351 LEU A CA 1
ATOM 2704 C C . LEU A 1 351 ? 0.347 -34.469 -4.195 1 94.19 351 LEU A C 1
ATOM 2706 O O . LEU A 1 351 ? 0.577 -33.406 -4.793 1 94.19 351 LEU A O 1
ATOM 2710 N N . ASN A 1 352 ? -0.771 -34.625 -3.553 1 89.5 352 ASN A N 1
ATOM 2711 C CA . ASN A 1 352 ? -1.796 -33.594 -3.48 1 89.5 352 ASN A CA 1
ATOM 2712 C C . ASN A 1 352 ? -1.308 -32.375 -2.705 1 89.5 352 ASN A C 1
ATOM 2714 O O . ASN A 1 352 ? -1.558 -31.25 -3.107 1 89.5 352 ASN A O 1
ATOM 2718 N N . SER A 1 353 ? -0.664 -32.625 -1.648 1 90.19 353 SER A N 1
ATOM 2719 C CA . SER A 1 353 ? -0.099 -31.531 -0.859 1 90.19 353 SER A CA 1
ATOM 2720 C C . SER A 1 353 ? 0.986 -30.797 -1.635 1 90.19 353 SER A C 1
ATOM 2722 O O . SER A 1 353 ? 1.111 -29.562 -1.527 1 90.19 353 SER A O 1
ATOM 2724 N N . SER A 1 354 ? 1.751 -31.531 -2.377 1 92.81 354 SER A N 1
ATOM 2725 C CA . SER A 1 354 ? 2.793 -30.922 -3.189 1 92.81 354 SER A CA 1
ATOM 2726 C C . SER A 1 354 ? 2.193 -30.078 -4.316 1 92.81 354 SER A C 1
ATOM 2728 O O . SER A 1 354 ? 2.766 -29.062 -4.719 1 92.81 354 SER A O 1
ATOM 2730 N N . GLU A 1 355 ? 1.094 -30.516 -4.832 1 91.25 355 GLU A N 1
ATOM 2731 C CA . GLU A 1 355 ? 0.399 -29.734 -5.848 1 91.25 355 GLU A CA 1
ATOM 2732 C C . GLU A 1 355 ? -0.075 -28.391 -5.285 1 91.25 355 GLU A C 1
ATOM 2734 O O . GLU A 1 355 ? 0.039 -27.359 -5.945 1 91.25 355 GLU A O 1
ATOM 2739 N N . SER A 1 356 ? -0.573 -28.453 -4.094 1 88.31 356 SER A N 1
ATOM 2740 C CA . SER A 1 356 ? -0.994 -27.234 -3.426 1 88.31 356 SER A CA 1
ATOM 2741 C C . SER A 1 356 ? 0.192 -26.312 -3.168 1 88.31 356 SER A C 1
ATOM 2743 O O . SER A 1 356 ? 0.088 -25.094 -3.344 1 88.31 356 SER A O 1
ATOM 2745 N N . SER A 1 357 ? 1.263 -26.906 -2.777 1 91.25 357 SER A N 1
ATOM 2746 C CA . SER A 1 357 ? 2.471 -26.109 -2.545 1 91.25 357 SER A CA 1
ATOM 2747 C C . SER A 1 357 ? 2.99 -25.5 -3.842 1 91.25 357 SER A C 1
ATOM 2749 O O . SER A 1 357 ? 3.559 -24.406 -3.832 1 91.25 357 SER A O 1
ATOM 2751 N N . LEU A 1 358 ? 2.85 -26.219 -4.91 1 93.31 358 LEU A N 1
ATOM 2752 C CA . LEU A 1 358 ? 3.262 -25.703 -6.207 1 93.31 358 LEU A CA 1
ATOM 2753 C C . LEU A 1 358 ? 2.459 -24.469 -6.574 1 93.31 358 LEU A C 1
ATOM 2755 O O . LEU A 1 358 ? 3.021 -23.469 -7.043 1 93.31 358 LEU A O 1
ATOM 2759 N N . HIS A 1 359 ? 1.18 -24.516 -6.359 1 90.06 359 HIS A N 1
ATOM 2760 C CA . HIS A 1 359 ? 0.34 -23.359 -6.645 1 90.06 359 HIS A CA 1
ATOM 2761 C C . HIS A 1 359 ? 0.748 -22.156 -5.797 1 90.06 359 HIS A C 1
ATOM 2763 O O . HIS A 1 359 ? 0.809 -21.031 -6.293 1 90.06 359 HIS A O 1
ATOM 2769 N N . GLN A 1 360 ? 0.986 -22.438 -4.547 1 89.25 360 GLN A N 1
ATOM 2770 C CA . GLN A 1 360 ? 1.416 -21.359 -3.662 1 89.25 360 GLN A CA 1
ATOM 2771 C C . GLN A 1 360 ? 2.77 -20.797 -4.09 1 89.25 360 GLN A C 1
ATOM 2773 O O . GLN A 1 360 ? 2.982 -19.594 -4.07 1 89.25 360 GLN A O 1
ATOM 2778 N N . LEU A 1 361 ? 3.635 -21.656 -4.43 1 92.69 361 LEU A N 1
ATOM 2779 C CA . LEU A 1 361 ? 4.957 -21.25 -4.883 1 92.69 361 LEU A CA 1
ATOM 2780 C C . LEU A 1 361 ? 4.863 -20.406 -6.156 1 92.69 361 LEU A C 1
ATOM 2782 O O . LEU A 1 361 ? 5.555 -19.391 -6.289 1 92.69 361 LEU A O 1
ATOM 2786 N N . THR A 1 362 ? 4.031 -20.828 -7.051 1 92 362 THR A N 1
ATOM 2787 C CA . THR A 1 362 ? 3.834 -20.078 -8.297 1 92 362 THR A CA 1
ATOM 2788 C C . THR A 1 362 ? 3.312 -18.672 -8.008 1 92 362 THR A C 1
ATOM 2790 O O . THR A 1 362 ? 3.74 -17.719 -8.641 1 92 362 THR A O 1
ATOM 2793 N N . ALA A 1 363 ? 2.441 -18.609 -7.086 1 88.62 363 ALA A N 1
ATOM 2794 C CA . ALA A 1 363 ? 1.868 -17.312 -6.723 1 88.62 363 ALA A CA 1
ATOM 2795 C C . ALA A 1 363 ? 2.916 -16.406 -6.078 1 88.62 363 ALA A C 1
ATOM 2797 O O . ALA A 1 363 ? 2.963 -15.211 -6.355 1 88.62 363 ALA A O 1
ATOM 2798 N N . MET A 1 364 ? 3.709 -16.969 -5.242 1 88.06 364 MET A N 1
ATOM 2799 C CA . MET A 1 364 ? 4.691 -16.172 -4.508 1 88.06 364 MET A CA 1
ATOM 2800 C C . MET A 1 364 ? 5.848 -15.766 -5.414 1 88.06 364 MET A C 1
ATOM 2802 O O . MET A 1 364 ? 6.457 -14.711 -5.207 1 88.06 364 MET A O 1
ATOM 2806 N N . LEU A 1 365 ? 6.102 -16.484 -6.434 1 90.06 365 LEU A N 1
ATOM 2807 C CA . LEU A 1 365 ? 7.215 -16.203 -7.332 1 90.06 365 LEU A CA 1
ATOM 2808 C C . LEU A 1 365 ? 6.824 -15.164 -8.375 1 90.06 365 LEU A C 1
ATOM 2810 O O . LEU A 1 365 ? 7.691 -14.594 -9.047 1 90.06 365 LEU A O 1
ATOM 2814 N N . ASP A 1 366 ? 5.586 -14.922 -8.461 1 86.94 366 ASP A N 1
ATOM 2815 C CA . ASP A 1 366 ? 5.121 -13.938 -9.438 1 86.94 366 ASP A CA 1
ATOM 2816 C C . ASP A 1 366 ? 5.559 -12.531 -9.047 1 86.94 366 ASP A C 1
ATOM 2818 O O . ASP A 1 366 ? 5.5 -12.164 -7.867 1 86.94 366 ASP A O 1
ATOM 2822 N N . CYS A 1 367 ? 6.012 -11.789 -10.062 1 83.62 367 CYS A N 1
ATOM 2823 C CA . CYS A 1 367 ? 6.59 -10.477 -9.805 1 83.62 367 CYS A CA 1
ATOM 2824 C C . CYS A 1 367 ? 5.504 -9.469 -9.438 1 83.62 367 CYS A C 1
ATOM 2826 O O . CYS A 1 367 ? 5.785 -8.461 -8.789 1 83.62 367 CYS A O 1
ATOM 2828 N N . ARG A 1 368 ? 4.312 -9.648 -9.781 1 78.06 368 ARG A N 1
ATOM 2829 C CA . ARG A 1 368 ? 3.246 -8.664 -9.609 1 78.06 368 ARG A CA 1
ATOM 2830 C C . ARG A 1 368 ? 2.957 -8.422 -8.133 1 78.06 368 ARG A C 1
ATOM 2832 O O . ARG A 1 368 ? 2.648 -7.297 -7.73 1 78.06 368 ARG A O 1
ATOM 2839 N N . GLY A 1 369 ? 2.963 -9.461 -7.312 1 74.25 369 GLY A N 1
ATOM 2840 C CA . GLY A 1 369 ? 2.717 -9.312 -5.891 1 74.25 369 GLY A CA 1
ATOM 2841 C C . GLY A 1 369 ? 3.684 -8.359 -5.211 1 74.25 369 GLY A C 1
ATOM 2842 O O . GLY A 1 369 ? 3.275 -7.508 -4.418 1 74.25 369 GLY A O 1
ATOM 2843 N N . LEU A 1 370 ? 4.934 -8.508 -5.543 1 75 370 LEU A N 1
ATOM 2844 C CA . LEU A 1 370 ? 5.961 -7.66 -4.945 1 75 370 LEU A CA 1
ATOM 2845 C C . LEU A 1 370 ? 5.945 -6.266 -5.562 1 75 370 LEU A C 1
ATOM 2847 O O . LEU A 1 370 ? 6.199 -5.273 -4.871 1 75 370 LEU A O 1
ATOM 2851 N N . HIS A 1 371 ? 5.598 -6.254 -6.797 1 71.62 371 HIS A N 1
ATOM 2852 C CA . HIS A 1 371 ? 5.602 -4.977 -7.5 1 71.62 371 HIS A CA 1
ATOM 2853 C C . HIS A 1 371 ? 4.488 -4.066 -6.992 1 71.62 371 HIS A C 1
ATOM 2855 O O . HIS A 1 371 ? 4.68 -2.854 -6.875 1 71.62 371 HIS A O 1
ATOM 2861 N N . LYS A 1 372 ? 3.338 -4.688 -6.707 1 65.94 372 LYS A N 1
ATOM 2862 C CA . LYS A 1 372 ? 2.195 -3.92 -6.223 1 65.94 372 LYS A CA 1
ATOM 2863 C C . LYS A 1 372 ? 2.486 -3.305 -4.855 1 65.94 372 LYS A C 1
ATOM 2865 O O . LYS A 1 372 ? 2.078 -2.174 -4.578 1 65.94 372 LYS A O 1
ATOM 2870 N N . VAL A 1 373 ? 3.297 -3.994 -4.074 1 60.62 373 VAL A N 1
ATOM 2871 C CA . VAL A 1 373 ? 3.561 -3.543 -2.715 1 60.62 373 VAL A CA 1
ATOM 2872 C C . VAL A 1 373 ? 4.707 -2.533 -2.717 1 60.62 373 VAL A C 1
ATOM 2874 O O . VAL A 1 373 ? 4.719 -1.598 -1.914 1 60.62 373 VAL A O 1
ATOM 2877 N N . LEU A 1 374 ? 5.676 -2.811 -3.576 1 56.72 374 LEU A N 1
ATOM 2878 C CA . LEU A 1 374 ? 6.84 -1.931 -3.592 1 56.72 374 LEU A CA 1
ATOM 2879 C C . LEU A 1 374 ? 6.496 -0.585 -4.219 1 56.72 374 LEU A C 1
ATOM 2881 O O . LEU A 1 374 ? 7.176 0.414 -3.971 1 56.72 374 LEU A O 1
ATOM 2885 N N . GLY A 1 375 ? 5.199 -0.466 -4.59 1 53.22 375 GLY A N 1
ATOM 2886 C CA . GLY A 1 375 ? 4.73 0.828 -5.062 1 53.22 375 GLY A CA 1
ATOM 2887 C C . GLY A 1 375 ? 5.605 1.414 -6.156 1 53.22 375 GLY A C 1
ATOM 2888 O O . GLY A 1 375 ? 5.633 2.631 -6.348 1 53.22 375 GLY A O 1
ATOM 2889 N N . LEU A 1 376 ? 6.562 0.694 -6.734 1 44.53 376 LEU A N 1
ATOM 2890 C CA . LEU A 1 376 ? 7.445 1.242 -7.758 1 44.53 376 LEU A CA 1
ATOM 2891 C C . LEU A 1 376 ? 6.645 1.759 -8.945 1 44.53 376 LEU A C 1
ATOM 2893 O O . LEU A 1 376 ? 7.188 2.443 -9.82 1 44.53 376 LEU A O 1
ATOM 2897 N N . HIS A 1 377 ? 5.445 1.344 -9.227 1 40.53 377 HIS A N 1
ATOM 2898 C CA . HIS A 1 377 ? 4.629 1.938 -10.281 1 40.53 377 HIS A CA 1
ATOM 2899 C C . HIS A 1 377 ? 3.91 3.186 -9.781 1 40.53 377 HIS A C 1
ATOM 2901 O O . HIS A 1 377 ? 2.795 3.1 -9.266 1 40.53 377 HIS A O 1
ATOM 2907 N N . LEU A 1 378 ? 4.406 3.99 -9.359 1 37.38 378 LEU A N 1
ATOM 2908 C CA . LEU A 1 378 ? 3.719 5.215 -8.969 1 37.38 378 LEU A CA 1
ATOM 2909 C C . LEU A 1 378 ? 3.1 5.902 -10.18 1 37.38 378 LEU A C 1
ATOM 2911 O O . LEU A 1 378 ? 3.764 6.688 -10.867 1 37.38 378 LEU A O 1
ATOM 2915 N N . PRO A 1 379 ? 2.525 5.211 -11.172 1 37.84 379 PRO A N 1
ATOM 2916 C CA . PRO A 1 379 ? 2.154 6.098 -12.273 1 37.84 379 PRO A CA 1
ATOM 2917 C C . PRO A 1 379 ? 1.616 7.445 -11.797 1 37.84 379 PRO A C 1
ATOM 2919 O O . PRO A 1 379 ? 2.172 8.492 -12.133 1 37.84 379 PRO A O 1
ATOM 2922 N N . ARG A 1 380 ? 0.013 7.559 -12.117 1 35.84 380 ARG A N 1
ATOM 2923 C CA . ARG A 1 380 ? -0.851 8.727 -11.992 1 35.84 380 ARG A CA 1
ATOM 2924 C C . ARG A 1 380 ? -0.802 9.297 -10.578 1 35.84 380 ARG A C 1
ATOM 2926 O O . ARG A 1 380 ? -1.561 10.211 -10.242 1 35.84 380 ARG A O 1
ATOM 2933 N N . GLU A 1 381 ? -0.696 8.461 -9.633 1 36.25 381 GLU A N 1
ATOM 2934 C CA . GLU A 1 381 ? -1.027 8.891 -8.273 1 36.25 381 GLU A CA 1
ATOM 2935 C C . GLU A 1 381 ? -0.194 10.102 -7.863 1 36.25 381 GLU A C 1
ATOM 2937 O O . GLU A 1 381 ? 0.981 10.203 -8.219 1 36.25 381 GLU A O 1
ATOM 2942 N N . LYS A 1 382 ? -0.774 10.977 -7.457 1 39.41 382 LYS A N 1
ATOM 2943 C CA . LYS A 1 382 ? -0.198 12.109 -6.738 1 39.41 382 LYS A CA 1
ATOM 2944 C C . LYS A 1 382 ? 1.067 11.703 -5.988 1 39.41 382 LYS A C 1
ATOM 2946 O O . LYS A 1 382 ? 1.106 10.641 -5.359 1 39.41 382 LYS A O 1
ATOM 2951 N N . PRO A 1 383 ? 2.23 12.203 -6.418 1 39 383 PRO A N 1
ATOM 2952 C CA . PRO A 1 383 ? 3.484 12.227 -5.66 1 39 383 PRO A CA 1
ATOM 2953 C C . PRO A 1 383 ? 3.266 12.102 -4.152 1 39 383 PRO A C 1
ATOM 2955 O O . PRO A 1 383 ? 4.074 12.602 -3.365 1 39 383 PRO A O 1
ATOM 2958 N N . ALA A 1 384 ? 2.297 11.695 -3.842 1 38.5 384 ALA A N 1
ATOM 2959 C CA . ALA A 1 384 ? 2.031 11.859 -2.414 1 38.5 384 ALA A CA 1
ATOM 2960 C C . ALA A 1 384 ? 3.18 11.305 -1.576 1 38.5 384 ALA A C 1
ATOM 2962 O O . ALA A 1 384 ? 3.584 11.922 -0.584 1 38.5 384 ALA A O 1
ATOM 2963 N N . LYS A 1 385 ? 3.592 10.008 -1.97 1 40 385 LYS A N 1
ATOM 2964 C CA . LYS A 1 385 ? 4.684 9.586 -1.102 1 40 385 LYS A CA 1
ATOM 2965 C C . LYS A 1 385 ? 5.891 10.508 -1.244 1 40 385 LYS A C 1
ATOM 2967 O O . LYS A 1 385 ? 6.512 10.883 -0.248 1 40 385 LYS A O 1
ATOM 2972 N N . ALA A 1 386 ? 6.312 10.68 -2.516 1 39.88 386 ALA A N 1
ATOM 2973 C CA . ALA A 1 386 ? 7.445 11.586 -2.684 1 39.88 386 ALA A CA 1
ATOM 2974 C C . ALA A 1 386 ? 7.121 12.977 -2.146 1 39.88 386 ALA A C 1
ATOM 2976 O O . ALA A 1 386 ? 8 13.68 -1.64 1 39.88 386 ALA A O 1
ATOM 2977 N N . ARG A 1 387 ? 5.957 13.414 -2.354 1 42.09 387 ARG A N 1
ATOM 2978 C CA . ARG A 1 387 ? 5.605 14.742 -1.849 1 42.09 387 ARG A CA 1
ATOM 2979 C C . ARG A 1 387 ? 5.852 14.836 -0.346 1 42.09 387 ARG A C 1
ATOM 2981 O O . ARG A 1 387 ? 6.172 15.906 0.167 1 42.09 387 ARG A O 1
ATOM 2988 N N . ARG A 1 388 ? 5.773 13.758 0.264 1 44.72 388 ARG A N 1
ATOM 2989 C CA . ARG A 1 388 ? 5.816 13.781 1.723 1 44.72 388 ARG A CA 1
ATOM 2990 C C . ARG A 1 388 ? 7.188 14.219 2.221 1 44.72 388 ARG A C 1
ATOM 2992 O O . ARG A 1 388 ? 7.297 14.898 3.244 1 44.72 388 ARG A O 1
ATOM 2999 N N . VAL A 1 389 ? 8.227 13.859 1.539 1 38.38 389 VAL A N 1
ATOM 3000 C CA . VAL A 1 389 ? 9.5 14.258 2.123 1 38.38 389 VAL A CA 1
ATOM 3001 C C . VAL A 1 389 ? 9.719 15.758 1.917 1 38.38 389 VAL A C 1
ATOM 3003 O O . VAL A 1 389 ? 10.227 16.453 2.805 1 38.38 389 VAL A O 1
ATOM 3006 N N . ILE A 1 390 ? 9.398 16.391 0.79 1 39.34 390 ILE A N 1
ATOM 3007 C CA . ILE A 1 390 ? 9.914 17.719 0.478 1 39.34 390 ILE A CA 1
ATOM 3008 C C . ILE A 1 390 ? 9.102 18.781 1.228 1 39.34 390 ILE A C 1
ATOM 3010 O O . ILE A 1 390 ? 9.484 19.953 1.256 1 39.34 390 ILE A O 1
ATOM 3014 N N . VAL A 1 391 ? 8.016 18.562 1.645 1 40.72 391 VAL A N 1
ATOM 3015 C CA . VAL A 1 391 ? 7.301 19.656 2.299 1 40.72 391 VAL A CA 1
ATOM 3016 C C . VAL A 1 391 ? 8.117 20.172 3.482 1 40.72 391 VAL A C 1
ATOM 3018 O O . VAL A 1 391 ? 7.77 21.203 4.086 1 40.72 391 VAL A O 1
ATOM 3021 N N . TRP A 1 392 ? 9.203 19.672 3.777 1 42.69 392 TRP A N 1
ATOM 3022 C CA . TRP A 1 392 ? 10.008 20.109 4.91 1 42.69 392 TRP A CA 1
ATOM 3023 C C . TRP A 1 392 ? 10.609 21.484 4.645 1 42.69 392 TRP A C 1
ATOM 3025 O O . TRP A 1 392 ? 10.758 22.297 5.566 1 42.69 392 TRP A O 1
ATOM 3035 N N . ALA A 1 393 ? 10.914 21.844 3.355 1 40.31 393 ALA A N 1
ATOM 3036 C CA . ALA A 1 393 ? 11.672 23.078 3.135 1 40.31 393 ALA A CA 1
ATOM 3037 C C . ALA A 1 393 ? 10.898 24.281 3.635 1 40.31 393 ALA A C 1
ATOM 3039 O O . ALA A 1 393 ? 11.477 25.188 4.242 1 40.31 393 ALA A O 1
ATOM 3040 N N . PRO A 1 394 ? 9.727 24.406 3.387 1 39.25 394 PRO A N 1
ATOM 3041 C CA . PRO A 1 394 ? 9.117 25.672 3.811 1 39.25 394 PRO A CA 1
ATOM 3042 C C . PRO A 1 394 ? 9.055 25.812 5.328 1 39.25 394 PRO A C 1
ATOM 3044 O O . PRO A 1 394 ? 9.016 26.938 5.848 1 39.25 394 PRO A O 1
ATOM 3047 N N . SER A 1 395 ? 9.047 24.797 6 1 40.09 395 SER A N 1
ATOM 3048 C CA . SER A 1 395 ? 9.023 24.984 7.449 1 40.09 395 SER A CA 1
ATOM 3049 C C . SER A 1 395 ? 10.289 25.672 7.941 1 40.09 395 SER A C 1
ATOM 3051 O O . SER A 1 395 ? 10.273 26.344 8.977 1 40.09 395 SER A O 1
ATOM 3053 N N . ARG A 1 396 ? 11.375 25.391 7.273 1 45.12 396 ARG A N 1
ATOM 3054 C CA . ARG A 1 396 ? 12.617 26.031 7.691 1 45.12 396 ARG A CA 1
ATOM 3055 C C . ARG A 1 396 ? 12.602 27.531 7.367 1 45.12 396 ARG A C 1
ATOM 3057 O O . ARG A 1 396 ? 13.18 28.328 8.102 1 45.12 396 ARG A O 1
ATOM 3064 N N . LEU A 1 397 ? 11.906 27.828 6.359 1 42.22 397 LEU A N 1
ATOM 3065 C CA . LEU A 1 397 ? 11.797 29.266 6.105 1 42.22 397 LEU A CA 1
ATOM 3066 C C . LEU A 1 397 ? 11.039 29.969 7.227 1 42.22 397 LEU A C 1
ATOM 3068 O O . LEU A 1 397 ? 11.352 31.094 7.586 1 42.22 397 LEU A O 1
ATOM 3072 N N . GLY A 1 398 ? 10.078 29.375 7.742 1 41.75 398 GLY A N 1
ATOM 3073 C CA . GLY A 1 398 ? 9.391 29.969 8.875 1 41.75 398 GLY A CA 1
ATOM 3074 C C . GLY A 1 398 ? 10.273 30.125 10.094 1 41.75 398 GLY A C 1
ATOM 3075 O O . GLY A 1 398 ? 10.172 31.125 10.812 1 41.75 398 GLY A O 1
ATOM 3076 N N . GLU A 1 399 ? 11.07 29.219 10.344 1 44.78 399 GLU A N 1
ATOM 3077 C CA . GLU A 1 399 ? 12.023 29.406 11.43 1 44.78 399 GLU A CA 1
ATOM 3078 C C . GLU A 1 399 ? 12.93 30.594 11.18 1 44.78 399 GLU A C 1
ATOM 3080 O O . GLU A 1 399 ? 13.242 31.359 12.102 1 44.78 399 GLU A O 1
ATOM 3085 N N . TRP A 1 400 ? 13.367 30.719 9.922 1 45.69 400 TRP A N 1
ATOM 3086 C CA . TRP A 1 400 ? 14.172 31.891 9.578 1 45.69 400 TRP A CA 1
ATOM 3087 C C . TRP A 1 400 ? 13.398 33.188 9.852 1 45.69 400 TRP A C 1
ATOM 3089 O O . TRP A 1 400 ? 13.945 34.125 10.43 1 45.69 400 TRP A O 1
ATOM 3099 N N . GLY A 1 401 ? 12.203 33.125 9.352 1 42.31 401 GLY A N 1
ATOM 3100 C CA . GLY A 1 401 ? 11.43 34.344 9.562 1 42.31 401 GLY A CA 1
ATOM 3101 C C . GLY A 1 401 ? 11.117 34.625 11.023 1 42.31 401 GLY A C 1
ATOM 3102 O O . GLY A 1 401 ? 11.148 35.781 11.469 1 42.31 401 GLY A O 1
ATOM 3103 N N . GLY A 1 402 ? 10.875 33.688 11.844 1 42.56 402 GLY A N 1
ATOM 3104 C CA . GLY A 1 402 ? 10.586 33.906 13.258 1 42.56 402 GLY A CA 1
ATOM 3105 C C . GLY A 1 402 ? 11.797 34.344 14.047 1 42.56 402 GLY A C 1
ATOM 3106 O O . GLY A 1 402 ? 11.688 35.219 14.93 1 42.56 402 GLY A O 1
ATOM 3107 N N . SER A 1 403 ? 12.922 33.781 13.844 1 43.22 403 SER A N 1
ATOM 3108 C CA . SER A 1 403 ? 14.109 34.25 14.555 1 43.22 403 SER A CA 1
ATOM 3109 C C . SER A 1 403 ? 14.414 35.688 14.25 1 43.22 403 SER A C 1
ATOM 3111 O O . SER A 1 403 ? 14.852 36.438 15.125 1 43.22 403 SER A O 1
ATOM 3113 N N . TRP A 1 404 ? 14.188 36 13.008 1 44.28 404 TRP A N 1
ATOM 3114 C CA . TRP A 1 404 ? 14.398 37.406 12.68 1 44.28 404 TRP A CA 1
ATOM 3115 C C . TRP A 1 404 ? 13.414 38.312 13.43 1 44.28 404 TRP A C 1
ATOM 3117 O O . TRP A 1 404 ? 13.789 39.375 13.914 1 44.28 404 TRP A O 1
ATOM 3127 N N . ALA A 1 405 ? 12.305 37.812 13.461 1 41.62 405 ALA A N 1
ATOM 3128 C CA . ALA A 1 405 ? 11.305 38.625 14.141 1 41.62 405 ALA A CA 1
ATOM 3129 C C . ALA A 1 405 ? 11.594 38.719 15.641 1 41.62 405 ALA A C 1
ATOM 3131 O O . ALA A 1 405 ? 11.398 39.75 16.25 1 41.62 405 ALA A O 1
ATOM 3132 N N . LEU A 1 406 ? 12.102 37.688 16.234 1 41.41 406 LEU A N 1
ATOM 3133 C CA . LEU A 1 406 ? 12.445 37.75 17.656 1 41.41 406 LEU A CA 1
ATOM 3134 C C . LEU A 1 406 ? 13.656 38.656 17.875 1 41.41 406 LEU A C 1
ATOM 3136 O O . LEU A 1 406 ? 13.703 39.406 18.844 1 41.41 406 LEU A O 1
ATOM 3140 N N . ALA A 1 407 ? 14.656 38.625 17.156 1 41.84 407 ALA A N 1
ATOM 3141 C CA . ALA A 1 407 ? 15.859 39.406 17.344 1 41.84 407 ALA A CA 1
ATOM 3142 C C . ALA A 1 407 ? 15.578 40.906 17.156 1 41.84 407 ALA A C 1
ATOM 3144 O O . ALA A 1 407 ? 16.188 41.75 17.828 1 41.84 407 ALA A O 1
ATOM 3145 N N . SER A 1 408 ? 14.836 41.219 16.375 1 36.97 408 SER A N 1
ATOM 3146 C CA . SER A 1 408 ? 14.633 42.625 16.125 1 36.97 408 SER A CA 1
ATOM 3147 C C . SER A 1 408 ? 13.984 43.312 17.328 1 36.97 408 SER A C 1
ATOM 3149 O O . SER A 1 408 ? 14.266 44.469 17.609 1 36.97 408 SER A O 1
ATOM 3151 N N . ARG A 1 409 ? 12.945 42.812 17.969 1 41.16 409 ARG A N 1
ATOM 3152 C CA . ARG A 1 409 ? 12.141 43.656 18.844 1 41.16 409 ARG A CA 1
ATOM 3153 C C . ARG A 1 409 ? 12.609 43.531 20.297 1 41.16 409 ARG A C 1
ATOM 3155 O O . ARG A 1 409 ? 12.117 44.25 21.172 1 41.16 409 ARG A O 1
ATOM 3162 N N . PHE A 1 410 ? 13.508 42.562 20.609 1 39.34 410 PHE A N 1
ATOM 3163 C CA . PHE A 1 410 ? 14.008 42.562 21.984 1 39.34 410 PHE A CA 1
ATOM 3164 C C . PHE A 1 410 ? 14.812 43.812 22.266 1 39.34 410 PHE A C 1
ATOM 3166 O O . PHE A 1 410 ? 15.211 44.062 23.422 1 39.34 410 PHE A O 1
ATOM 3173 N N . SER A 1 411 ? 15.078 44.594 21.422 1 34.22 411 SER A N 1
ATOM 3174 C CA . SER A 1 411 ? 15.977 45.688 21.75 1 34.22 411 SER A CA 1
ATOM 3175 C C . SER A 1 411 ? 15.273 46.75 22.609 1 34.22 411 SER A C 1
ATOM 3177 O O . SER A 1 411 ? 15.875 47.312 23.531 1 34.22 411 SER A O 1
ATOM 3179 N N . PRO A 1 412 ? 14.031 47.125 22.328 1 36.47 412 PRO A N 1
ATOM 3180 C CA . PRO A 1 412 ? 13.688 48.344 23.078 1 36.47 412 PRO A CA 1
ATOM 3181 C C . PRO A 1 412 ? 13.359 48.062 24.547 1 36.47 412 PRO A C 1
ATOM 3183 O O . PRO A 1 412 ? 13.297 48.969 25.359 1 36.47 412 PRO A O 1
ATOM 3186 N N . VAL A 1 413 ? 12.938 46.844 24.828 1 37 413 VAL A N 1
ATOM 3187 C CA . VAL A 1 413 ? 12.367 46.719 26.172 1 37 413 VAL A CA 1
ATOM 3188 C C . VAL A 1 413 ? 13.484 46.688 27.203 1 37 413 VAL A C 1
ATOM 3190 O O . VAL A 1 413 ? 13.227 46.688 28.406 1 37 413 VAL A O 1
ATOM 3193 N N . ALA A 1 414 ? 14.734 46.375 26.812 1 33.59 414 ALA A N 1
ATOM 3194 C CA . ALA A 1 414 ? 15.727 46.375 27.891 1 33.59 414 ALA A CA 1
ATOM 3195 C C . ALA A 1 414 ? 16.047 47.781 28.359 1 33.59 414 ALA A C 1
ATOM 3197 O O . ALA A 1 414 ? 17.109 48.312 28.062 1 33.59 414 ALA A O 1
ATOM 3198 N N . GLU A 1 415 ? 15.156 48.719 28.141 1 31.73 415 GLU A N 1
ATOM 3199 C CA . GLU A 1 415 ? 15.578 49.969 28.75 1 31.73 415 GLU A CA 1
ATOM 3200 C C . GLU A 1 415 ? 15.695 49.844 30.266 1 31.73 415 GLU A C 1
ATOM 3202 O O . GLU A 1 415 ? 14.727 49.469 30.938 1 31.73 415 GLU A O 1
ATOM 3207 N N . PRO A 1 416 ? 16.859 49.562 30.844 1 33.19 416 PRO A N 1
ATOM 3208 C CA . PRO A 1 416 ? 17.047 49.938 32.25 1 33.19 416 PRO A CA 1
ATOM 3209 C C . PRO A 1 416 ? 16.547 51.312 32.594 1 33.19 416 PRO A C 1
ATOM 3211 O O . PRO A 1 416 ? 17.281 52.312 32.406 1 33.19 416 PRO A O 1
ATOM 3214 N N . GLY A 1 417 ? 15.609 51.969 31.906 1 29.16 417 GLY A N 1
ATOM 3215 C CA . GLY A 1 417 ? 15.453 53.344 32.281 1 29.16 417 GLY A CA 1
ATOM 3216 C C . GLY A 1 417 ? 15.516 53.562 33.781 1 29.16 417 GLY A C 1
ATOM 3217 O O . GLY A 1 417 ? 15.688 52.625 34.562 1 29.16 417 GLY A O 1
ATOM 3218 N N . ARG A 1 418 ? 14.656 54.625 34.25 1 32.03 418 ARG A N 1
ATOM 3219 C CA . ARG A 1 418 ? 14.617 55.656 35.25 1 32.03 418 ARG A CA 1
ATOM 3220 C C . ARG A 1 418 ? 14.258 55.062 36.625 1 32.03 418 ARG A C 1
ATOM 3222 O O . ARG A 1 418 ? 13.125 55.219 37.094 1 32.03 418 ARG A O 1
ATOM 3229 N N . LEU A 1 419 ? 14.43 53.781 36.906 1 30.75 419 LEU A N 1
ATOM 3230 C CA . LEU A 1 419 ? 14.164 53.594 38.312 1 30.75 419 LEU A CA 1
ATOM 3231 C C . LEU A 1 419 ? 15.016 54.562 39.156 1 30.75 419 LEU A C 1
ATOM 3233 O O . LEU A 1 419 ? 14.953 54.531 40.406 1 30.75 419 LEU A O 1
ATOM 3237 N N . ARG A 1 420 ? 16.047 55.125 38.438 1 28.91 420 ARG A N 1
ATOM 3238 C CA . ARG A 1 420 ? 16.812 55.812 39.469 1 28.91 420 ARG A CA 1
ATOM 3239 C C . ARG A 1 420 ? 16.031 57 40.031 1 28.91 420 ARG A C 1
ATOM 3241 O O . ARG A 1 420 ? 16 57.219 41.25 1 28.91 420 ARG A O 1
ATOM 3248 N N . LYS A 1 421 ? 15.883 58.188 39.281 1 32.31 421 LYS A N 1
ATOM 3249 C CA . LYS A 1 421 ? 16.047 59.469 39.969 1 32.31 421 LYS A CA 1
ATOM 3250 C C . LYS A 1 421 ? 14.758 59.875 40.656 1 32.31 421 LYS A C 1
ATOM 3252 O O . LYS A 1 421 ? 14.742 60.844 41.438 1 32.31 421 LYS A O 1
ATOM 3257 N N . GLY A 1 422 ? 13.555 59.625 40.156 1 27.38 422 GLY A N 1
ATOM 3258 C CA . GLY A 1 422 ? 12.531 60.531 40.656 1 27.38 422 GLY A CA 1
ATOM 3259 C C . GLY A 1 422 ? 12.312 60.438 42.156 1 27.38 422 GLY A C 1
ATOM 3260 O O . GLY A 1 422 ? 11.453 61.125 42.688 1 27.38 422 GLY A O 1
ATOM 3261 N N . TYR A 1 423 ? 12.594 59.312 42.75 1 26.92 423 TYR A N 1
ATOM 3262 C CA . TYR A 1 423 ? 12.18 59.312 44.156 1 26.92 423 TYR A CA 1
ATOM 3263 C C . TYR A 1 423 ? 13.117 60.156 45 1 26.92 423 TYR A C 1
ATOM 3265 O O . TYR A 1 423 ? 13.203 59.969 46.219 1 26.92 423 TYR A O 1
ATOM 3273 N N . GLN A 1 424 ? 13.961 60.969 44.312 1 24.45 424 GLN A N 1
ATOM 3274 C CA . GLN A 1 424 ? 14.734 61.625 45.344 1 24.45 424 GLN A CA 1
ATOM 3275 C C . GLN A 1 424 ? 13.836 62.5 46.25 1 24.45 424 GLN A C 1
ATOM 3277 O O . GLN A 1 424 ? 14.086 62.625 47.438 1 24.45 424 GLN A O 1
ATOM 3282 N N . GLY A 1 425 ? 13.086 63.562 45.688 1 25.5 425 GLY A N 1
ATOM 3283 C CA . GLY A 1 425 ? 12.898 64.75 46.469 1 25.5 425 GLY A CA 1
ATOM 3284 C C . GLY A 1 425 ? 11.938 64.562 47.656 1 25.5 425 GLY A C 1
ATOM 3285 O O . GLY A 1 425 ? 11.648 65.562 48.375 1 25.5 425 GLY A O 1
ATOM 3286 N N . VAL A 1 426 ? 10.789 63.906 47.562 1 25.61 426 VAL A N 1
ATOM 3287 C CA . VAL A 1 426 ? 9.867 64.25 48.625 1 25.61 426 VAL A CA 1
ATOM 3288 C C . VAL A 1 426 ? 10.539 63.969 50 1 25.61 426 VAL A C 1
ATOM 3290 O O . VAL A 1 426 ? 11.078 62.906 50.219 1 25.61 426 VAL A O 1
ATOM 3293 N N . GLY A 1 427 ? 11.008 65 50.656 1 23.33 427 GLY A N 1
ATOM 3294 C CA . GLY A 1 427 ? 11.562 65.25 52 1 23.33 427 GLY A CA 1
ATOM 3295 C C . GLY A 1 427 ? 10.867 64.438 53.062 1 23.33 427 GLY A C 1
ATOM 3296 O O . GLY A 1 427 ? 9.641 64.375 53.125 1 23.33 427 GLY A O 1
ATOM 3297 N N . VAL A 1 428 ? 11.227 63.25 53.281 1 23.91 428 VAL A N 1
ATOM 3298 C CA . VAL A 1 428 ? 10.922 62.625 54.562 1 23.91 428 VAL A CA 1
ATOM 3299 C C . VAL A 1 428 ? 11.125 63.594 55.688 1 23.91 428 VAL A C 1
ATOM 3301 O O . VAL A 1 428 ? 12.258 63.938 56.031 1 23.91 428 VAL A O 1
ATOM 3304 N N . ARG A 1 429 ? 10.375 64.75 55.719 1 22.91 429 ARG A N 1
ATOM 3305 C CA . ARG A 1 429 ? 10.32 65.625 56.844 1 22.91 429 ARG A CA 1
ATOM 3306 C C . ARG A 1 429 ? 10.398 64.875 58.156 1 22.91 429 ARG A C 1
ATOM 3308 O O . ARG A 1 429 ? 11.336 65.062 58.938 1 22.91 429 ARG A O 1
ATOM 3315 N N . ASP A 1 430 ? 9.359 65.188 59.188 1 20.23 430 ASP A N 1
ATOM 3316 C CA . ASP A 1 430 ? 9.328 65.438 60.625 1 20.23 430 ASP A CA 1
ATOM 3317 C C . ASP A 1 430 ? 9.445 64.125 61.406 1 20.23 430 ASP A C 1
ATOM 3319 O O . ASP A 1 430 ? 9.453 64.125 62.656 1 20.23 430 ASP A O 1
ATOM 3323 N N . LEU A 1 431 ? 8.891 62.938 60.969 1 18.89 431 LEU A N 1
ATOM 3324 C CA . LEU A 1 431 ? 8.508 62.156 62.156 1 18.89 431 LEU A CA 1
ATOM 3325 C C . LEU A 1 431 ? 9.719 61.875 63.031 1 18.89 431 LEU A C 1
ATOM 3327 O O . LEU A 1 431 ? 10.555 61.031 62.688 1 18.89 431 LEU A O 1
ATOM 3331 N N . ASP A 1 432 ? 10.383 62.938 63.625 1 19.23 432 ASP A N 1
ATOM 3332 C CA . ASP A 1 432 ? 11.461 62.938 64.625 1 19.23 432 ASP A CA 1
ATOM 3333 C C . ASP A 1 432 ? 11.258 61.844 65.625 1 19.23 432 ASP A C 1
ATOM 3335 O O . ASP A 1 432 ? 12.219 61.188 66.062 1 19.23 432 ASP A O 1
ATOM 3339 N N . HIS A 1 433 ? 10.164 62 66.5 1 18.02 433 HIS A N 1
ATOM 3340 C CA . HIS A 1 433 ? 10.336 62.062 67.938 1 18.02 433 HIS A CA 1
ATOM 3341 C C . HIS A 1 433 ? 10.672 60.719 68.562 1 18.02 433 HIS A C 1
ATOM 3343 O O . HIS A 1 433 ? 11.258 60.625 69.625 1 18.02 433 HIS A O 1
ATOM 3349 N N . PHE A 1 434 ? 9.664 59.781 68.5 1 20.48 434 PHE A N 1
ATOM 3350 C CA . PHE A 1 434 ? 9.469 59.031 69.688 1 20.48 434 PHE A CA 1
ATOM 3351 C C . PHE A 1 434 ? 10.703 58.219 70.062 1 20.48 434 PHE A C 1
ATOM 3353 O O . PHE A 1 434 ? 11.164 57.375 69.25 1 20.48 434 PHE A O 1
ATOM 3360 N N . THR A 1 435 ? 11.461 58.688 71.062 1 17.52 435 THR A N 1
ATOM 3361 C CA . THR A 1 435 ? 12.695 58.438 71.812 1 17.52 435 THR A CA 1
ATOM 3362 C C . THR A 1 435 ? 12.852 56.938 72.125 1 17.52 435 THR A C 1
ATOM 3364 O O . THR A 1 435 ? 13.852 56.344 71.75 1 17.52 435 THR A O 1
ATOM 3367 N N . SER A 1 436 ? 12.953 56.625 73.5 1 17.09 436 SER A N 1
ATOM 3368 C CA . SER A 1 436 ? 14.047 56.188 74.375 1 17.09 436 SER A CA 1
ATOM 3369 C C . SER A 1 436 ? 14.016 54.688 74.562 1 17.09 436 SER A C 1
ATOM 3371 O O . SER A 1 436 ? 15.047 54 74.5 1 17.09 436 SER A O 1
ATOM 3373 N N . ARG A 1 437 ? 12.984 54.094 75.312 1 16.98 437 ARG A N 1
ATOM 3374 C CA . ARG A 1 437 ? 13.297 53.531 76.625 1 16.98 437 ARG A CA 1
ATOM 3375 C C . ARG A 1 437 ? 13.914 52.125 76.5 1 16.98 437 ARG A C 1
ATOM 3377 O O . ARG A 1 437 ? 14.953 51.844 77.125 1 16.98 437 ARG A O 1
ATOM 3384 N N . ALA A 1 438 ? 13.102 51.062 77 1 16.84 438 ALA A N 1
ATOM 3385 C CA . ALA A 1 438 ? 13.414 50.188 78.125 1 16.84 438 ALA A CA 1
ATOM 3386 C C . ALA A 1 438 ? 14.414 49.094 77.688 1 16.84 438 ALA A C 1
ATOM 3388 O O . ALA A 1 438 ? 14.586 48.812 76.5 1 16.84 438 ALA A O 1
ATOM 3389 N N . LEU A 1 439 ? 14.188 47.844 78.375 1 16.83 439 LEU A N 1
ATOM 3390 C CA . LEU A 1 439 ? 14.969 47.062 79.312 1 16.83 439 LEU A CA 1
ATOM 3391 C C . LEU A 1 439 ? 15.883 46.094 78.562 1 16.83 439 LEU A C 1
ATOM 3393 O O . LEU A 1 439 ? 15.695 45.812 77.375 1 16.83 439 LEU A O 1
ATOM 3397 N N . GLY A 1 440 ? 16.172 44.812 79.312 1 16.62 440 GLY A N 1
ATOM 3398 C CA . GLY A 1 440 ? 17.219 44.062 79.938 1 16.62 440 GLY A CA 1
ATOM 3399 C C . GLY A 1 440 ? 17.719 42.906 79.125 1 16.62 440 GLY A C 1
ATOM 3400 O O . GLY A 1 440 ? 17.266 42.688 78 1 16.62 440 GLY A O 1
ATOM 3401 N N . GLY A 1 441 ? 17.609 41.5 79.688 1 15.98 441 GLY A N 1
ATOM 3402 C CA . GLY A 1 441 ? 18.656 40.625 80.188 1 15.98 441 GLY A CA 1
ATOM 3403 C C . GLY A 1 441 ? 19.156 39.688 79.125 1 15.98 441 GLY A C 1
ATOM 3404 O O . GLY A 1 441 ? 18.656 39.688 78 1 15.98 441 GLY A O 1
ATOM 3405 N N . PRO A 1 442 ? 19.375 38.156 79.5 1 17.59 442 PRO A N 1
ATOM 3406 C CA . PRO A 1 442 ? 20.594 37.406 79.812 1 17.59 442 PRO A CA 1
ATOM 3407 C C . PRO A 1 442 ? 21.078 36.594 78.625 1 17.59 442 PRO A C 1
ATOM 3409 O O . PRO A 1 442 ? 20.391 36.5 77.562 1 17.59 442 PRO A O 1
ATOM 3412 N N . GLU A 1 443 ? 21.484 35.125 78.938 1 16.88 443 GLU A N 1
ATOM 3413 C CA . GLU A 1 443 ? 22.594 34.188 79.062 1 16.88 443 GLU A CA 1
ATOM 3414 C C . GLU A 1 443 ? 22.562 33.156 77.938 1 16.88 443 GLU A C 1
ATOM 3416 O O . GLU A 1 443 ? 23.562 32.969 77.188 1 16.88 443 GLU A O 1
ATOM 3421 N N . LEU A 1 444 ? 22.203 31.703 78.188 1 15.79 444 LEU A N 1
ATOM 3422 C CA . LEU A 1 444 ? 23.109 30.578 78.375 1 15.79 444 LEU A CA 1
ATOM 3423 C C . LEU A 1 444 ? 23.297 29.859 77 1 15.79 444 LEU A C 1
ATOM 3425 O O . LEU A 1 444 ? 24.406 29.812 76.5 1 15.79 444 LEU A O 1
ATOM 3429 N N . CYS A 1 445 ? 22.969 28.328 76.875 1 16.25 445 CYS A N 1
ATOM 3430 C CA . CYS A 1 445 ? 23.703 27.094 77.125 1 16.25 445 CYS A CA 1
ATOM 3431 C C . CYS A 1 445 ? 23.891 26.359 75.812 1 16.25 445 CYS A C 1
ATOM 3433 O O . CYS A 1 445 ? 23.219 26.656 74.812 1 16.25 445 CYS A O 1
ATOM 3435 N N . GLU A 1 446 ? 24.125 24.812 75.812 1 15.88 446 GLU A N 1
ATOM 3436 C CA . GLU A 1 446 ? 25.078 23.734 75.562 1 15.88 446 GLU A CA 1
ATOM 3437 C C . GLU A 1 446 ? 24.703 22.953 74.312 1 15.88 446 GLU A C 1
ATOM 3439 O O . GLU A 1 446 ? 25.562 22.688 73.438 1 15.88 446 GLU A O 1
ATOM 3444 N N . GLY A 1 447 ? 23.562 22.172 74.188 1 15.62 447 GLY A N 1
ATOM 3445 C CA . GLY A 1 447 ? 23.688 20.719 74.188 1 15.62 447 GLY A CA 1
ATOM 3446 C C . GLY A 1 447 ? 24.062 20.156 72.875 1 15.62 447 GLY A C 1
ATOM 3447 O O . GLY A 1 447 ? 23.969 20.859 71.812 1 15.62 447 GLY A O 1
ATOM 3448 N N . GLY A 1 448 ? 24.219 18.656 72.688 1 15.95 448 GLY A N 1
ATOM 3449 C CA . GLY A 1 448 ? 25 17.453 72.438 1 15.95 448 GLY A CA 1
ATOM 3450 C C . GLY A 1 448 ? 24.828 16.891 71.062 1 15.95 448 GLY A C 1
ATOM 3451 O O . GLY A 1 448 ? 25.797 16.797 70.312 1 15.95 448 GLY A O 1
ATOM 3452 N N . GLY A 1 449 ? 23.797 15.977 70.75 1 15.84 449 GLY A N 1
ATOM 3453 C CA . GLY A 1 449 ? 24 14.547 70.562 1 15.84 449 GLY A CA 1
ATOM 3454 C C . GLY A 1 449 ? 24.422 14.164 69.188 1 15.84 449 GLY A C 1
ATOM 3455 O O . GLY A 1 449 ? 24.344 14.992 68.25 1 15.84 449 GLY A O 1
ATOM 3456 N N . SER A 1 450 ? 24.672 12.656 68.812 1 16.03 450 SER A N 1
ATOM 3457 C CA . SER A 1 450 ? 25.531 11.523 68.438 1 16.03 450 SER A CA 1
ATOM 3458 C C . SER A 1 450 ? 25.266 11.07 67 1 16.03 450 SER A C 1
ATOM 3460 O O . SER A 1 450 ? 26.188 10.742 66.25 1 16.03 450 SER A O 1
ATOM 3462 N N . LEU A 1 451 ? 24.016 10.695 66.5 1 17.06 451 LEU A N 1
ATOM 3463 C CA . LEU A 1 451 ? 23.828 9.305 66.125 1 17.06 451 LEU A CA 1
ATOM 3464 C C . LEU A 1 451 ? 24.516 9.023 64.75 1 17.06 451 LEU A C 1
ATOM 3466 O O . LEU A 1 451 ? 24.359 9.797 63.812 1 17.06 451 LEU A O 1
ATOM 3470 N N . VAL A 1 452 ? 25.453 7.867 64.5 1 16.55 452 VAL A N 1
ATOM 3471 C CA . VAL A 1 452 ? 26.562 7.129 63.906 1 16.55 452 VAL A CA 1
ATOM 3472 C C . VAL A 1 452 ? 26.125 6.598 62.531 1 16.55 452 VAL A C 1
ATOM 3474 O O . VAL A 1 452 ? 26.844 6.727 61.562 1 16.55 452 VAL A O 1
ATOM 3477 N N . SER A 1 453 ? 25.047 5.676 62.344 1 16.3 453 SER A N 1
ATOM 3478 C CA . SER A 1 453 ? 25.375 4.297 62 1 16.3 453 SER A CA 1
ATOM 3479 C C . SER A 1 453 ? 25.781 4.184 60.531 1 16.3 453 SER A C 1
ATOM 3481 O O . SER A 1 453 ? 25.453 5.051 59.719 1 16.3 453 SER A O 1
ATOM 3483 N N . ARG A 1 454 ? 26.422 2.865 60 1 17.47 454 ARG A N 1
ATOM 3484 C CA . ARG A 1 454 ? 27.391 2.025 59.312 1 17.47 454 ARG A CA 1
ATOM 3485 C C . ARG A 1 454 ? 26.828 1.527 58 1 17.47 454 ARG A C 1
ATOM 3487 O O . ARG A 1 454 ? 26.172 0.48 57.938 1 17.47 454 ARG A O 1
ATOM 3494 N N . LEU A 1 455 ? 25.969 2.064 57.219 1 16.34 455 LEU A N 1
ATOM 3495 C CA . LEU A 1 455 ? 25.344 1.151 56.25 1 16.34 455 LEU A CA 1
ATOM 3496 C C . LEU A 1 455 ? 26.406 0.48 55.406 1 16.34 455 LEU A C 1
ATOM 3498 O O . LEU A 1 455 ? 27.328 1.143 54.906 1 16.34 455 LEU A O 1
ATOM 3502 N N . PRO A 1 456 ? 26.578 -0.902 55.344 1 16.27 456 PRO A N 1
ATOM 3503 C CA . PRO A 1 456 ? 27.531 -1.938 54.906 1 16.27 456 PRO A CA 1
ATOM 3504 C C . PRO A 1 456 ? 27.859 -1.871 53.438 1 16.27 456 PRO A C 1
ATOM 3506 O O . PRO A 1 456 ? 27.141 -1.216 52.656 1 16.27 456 PRO A O 1
ATOM 3509 N N . ALA A 1 457 ? 28.891 -2.818 52.875 1 17.3 457 ALA A N 1
ATOM 3510 C CA . ALA A 1 457 ? 30.047 -3.229 52.094 1 17.3 457 ALA A CA 1
ATOM 3511 C C . ALA A 1 457 ? 29.609 -3.826 50.75 1 17.3 457 ALA A C 1
ATOM 3513 O O . ALA A 1 457 ? 30.312 -3.711 49.75 1 17.3 457 ALA A O 1
ATOM 3514 N N . ILE A 1 458 ? 28.5 -4.617 50.469 1 15.98 458 ILE A N 1
ATOM 3515 C CA . ILE A 1 458 ? 28.797 -5.961 50 1 15.98 458 ILE A CA 1
ATOM 3516 C C . ILE A 1 458 ? 29.188 -5.898 48.5 1 15.98 458 ILE A C 1
ATOM 3518 O O . ILE A 1 458 ? 30 -6.695 48.031 1 15.98 458 ILE A O 1
ATOM 3522 N N . TRP A 1 459 ? 28.562 -5.207 47.531 1 18 459 TRP A N 1
ATOM 3523 C CA . TRP A 1 459 ? 28.203 -6.043 46.375 1 18 459 TRP A CA 1
ATOM 3524 C C . TRP A 1 459 ? 29.422 -6.352 45.531 1 18 459 TRP A C 1
ATOM 3526 O O . TRP A 1 459 ? 30.125 -5.441 45.094 1 18 459 TRP A O 1
ATOM 3536 N N . SER A 1 460 ? 30.094 -7.547 45.531 1 15.5 460 SER A N 1
ATOM 3537 C CA . SER A 1 460 ? 31.266 -8.266 45.062 1 15.5 460 SER A CA 1
ATOM 3538 C C . SER A 1 460 ? 31.375 -8.211 43.531 1 15.5 460 SER A C 1
ATOM 3540 O O . SER A 1 460 ? 32.406 -7.832 42.969 1 15.5 460 SER A O 1
ATOM 3542 N N . THR A 1 461 ? 30.797 -9.227 42.75 1 16.45 461 THR A N 1
ATOM 3543 C CA . THR A 1 461 ? 31.578 -10.305 42.156 1 16.45 461 THR A CA 1
ATOM 3544 C C . THR A 1 461 ? 32.094 -9.898 40.781 1 16.45 461 THR A C 1
ATOM 3546 O O . THR A 1 461 ? 31.672 -8.867 40.219 1 16.45 461 THR A O 1
ATOM 3549 N N . HIS A 1 462 ? 31.828 -10.812 39.594 1 17.19 462 HIS A N 1
ATOM 3550 C CA . HIS A 1 462 ? 32.719 -11.648 38.812 1 17.19 462 HIS A CA 1
ATOM 3551 C C . HIS A 1 462 ? 33.156 -10.914 37.562 1 17.19 462 HIS A C 1
ATOM 3553 O O . HIS A 1 462 ? 32.531 -9.961 37.125 1 17.19 462 HIS A O 1
ATOM 3559 N N . PRO A 1 463 ? 34.125 -11.633 36.594 1 18.14 463 PRO A N 1
ATOM 3560 C CA . PRO A 1 463 ? 35.438 -11.461 35.938 1 18.14 463 PRO A CA 1
ATOM 3561 C C . PRO A 1 463 ? 35.281 -11.18 34.438 1 18.14 463 PRO A C 1
ATOM 3563 O O . PRO A 1 463 ? 36.031 -10.367 33.875 1 18.14 463 PRO A O 1
ATOM 3566 N N . THR A 1 464 ? 34.312 -11.867 33.594 1 19.34 464 THR A N 1
ATOM 3567 C CA . THR A 1 464 ? 34.906 -12.664 32.5 1 19.34 464 THR A CA 1
ATOM 3568 C C . THR A 1 464 ? 35.406 -11.766 31.375 1 19.34 464 THR A C 1
ATOM 3570 O O . THR A 1 464 ? 34.812 -10.703 31.125 1 19.34 464 THR A O 1
ATOM 3573 N N . PRO A 1 465 ? 36.594 -12.062 30.656 1 19.14 465 PRO A N 1
ATOM 3574 C CA . PRO A 1 465 ? 37.625 -11.43 29.859 1 19.14 465 PRO A CA 1
ATOM 3575 C C . PRO A 1 465 ? 37.25 -11.273 28.391 1 19.14 465 PRO A C 1
ATOM 3577 O O . PRO A 1 465 ? 37.094 -12.273 27.672 1 19.14 465 PRO A O 1
ATOM 3580 N N . TRP A 1 466 ? 36.156 -10.875 27.969 1 19.94 466 TRP A N 1
ATOM 3581 C CA . TRP A 1 466 ? 35.875 -11.164 26.562 1 19.94 466 TRP A CA 1
ATOM 3582 C C . TRP A 1 466 ? 37 -10.703 25.672 1 19.94 466 TRP A C 1
ATOM 3584 O O . TRP A 1 466 ? 37.375 -9.531 25.688 1 19.94 466 TRP A O 1
ATOM 3594 N N . VAL A 1 467 ? 37.906 -11.602 25.312 1 18.06 467 VAL A N 1
ATOM 3595 C CA . VAL A 1 467 ? 39.125 -11.57 24.516 1 18.06 467 VAL A CA 1
ATOM 3596 C C . VAL A 1 467 ? 38.812 -11.062 23.109 1 18.06 467 VAL A C 1
ATOM 3598 O O . VAL A 1 467 ? 37.844 -11.492 22.5 1 18.06 467 VAL A O 1
ATOM 3601 N N . ALA A 1 468 ? 39.219 -9.953 22.719 1 18.91 468 ALA A N 1
ATOM 3602 C CA . ALA A 1 468 ? 39.281 -9.156 21.484 1 18.91 468 ALA A CA 1
ATOM 3603 C C . ALA A 1 468 ? 40.031 -9.898 20.375 1 18.91 468 ALA A C 1
ATOM 3605 O O . ALA A 1 468 ? 40.25 -9.352 19.297 1 18.91 468 ALA A O 1
ATOM 3606 N N . SER A 1 469 ? 40.406 -11.203 20.578 1 17.75 469 SER A N 1
ATOM 3607 C CA . SER A 1 469 ? 41.562 -11.5 19.734 1 17.75 469 SER A CA 1
ATOM 3608 C C . SER A 1 469 ? 41.156 -11.562 18.266 1 17.75 469 SER A C 1
ATOM 3610 O O . SER A 1 469 ? 40.281 -12.359 17.875 1 17.75 469 SER A O 1
ATOM 3612 N N . GLY A 1 470 ? 41 -10.492 17.578 1 19.38 470 GLY A N 1
ATOM 3613 C CA . GLY A 1 470 ? 40.75 -10.508 16.141 1 19.38 470 GLY A CA 1
ATOM 3614 C C . GLY A 1 470 ? 41.781 -11.289 15.359 1 19.38 470 GLY A C 1
ATOM 3615 O O . GLY A 1 470 ? 43 -11.141 15.602 1 19.38 470 GLY A O 1
ATOM 3616 N N . PRO A 1 471 ? 41.625 -12.617 15.039 1 18.84 471 PRO A N 1
ATOM 3617 C CA . PRO A 1 471 ? 42.594 -13.531 14.469 1 18.84 471 PRO A CA 1
ATOM 3618 C C . PRO A 1 471 ? 43.219 -13 13.164 1 18.84 471 PRO A C 1
ATOM 3620 O O . PRO A 1 471 ? 42.625 -12.133 12.523 1 18.84 471 PRO A O 1
ATOM 3623 N N . PRO A 1 472 ? 44.469 -13.352 12.766 1 21.95 472 PRO A N 1
ATOM 3624 C CA . PRO A 1 472 ? 45.5 -13.109 11.75 1 21.95 472 PRO A CA 1
ATOM 3625 C C . PRO A 1 472 ? 45.125 -13.656 10.383 1 21.95 472 PRO A C 1
ATOM 3627 O O . PRO A 1 472 ? 45.844 -13.461 9.406 1 21.95 472 PRO A O 1
ATOM 3630 N N . ILE A 1 473 ? 43.906 -13.82 9.898 1 18.25 473 ILE A N 1
ATOM 3631 C CA . ILE A 1 473 ? 43.844 -14.852 8.867 1 18.25 473 ILE A CA 1
ATOM 3632 C C . ILE A 1 473 ? 44.812 -14.516 7.742 1 18.25 473 ILE A C 1
ATOM 3634 O O . ILE A 1 473 ? 44.812 -13.391 7.234 1 18.25 473 ILE A O 1
ATOM 3638 N N . SER A 1 474 ? 45.844 -15.25 7.488 1 17.91 474 SER A N 1
ATOM 3639 C CA . SER A 1 474 ? 46.938 -15.508 6.559 1 17.91 474 SER A CA 1
ATOM 3640 C C . SER A 1 474 ? 46.406 -15.742 5.148 1 17.91 474 SER A C 1
ATOM 3642 O O . SER A 1 474 ? 45.75 -16.766 4.883 1 17.91 474 SER A O 1
ATOM 3644 N N . LEU A 1 475 ? 45.688 -14.844 4.543 1 16.84 475 LEU A N 1
ATOM 3645 C CA . LEU A 1 475 ? 45.312 -15.406 3.254 1 16.84 475 LEU A CA 1
ATOM 3646 C C . LEU A 1 475 ? 46.531 -15.852 2.463 1 16.84 475 LEU A C 1
ATOM 3648 O O . LEU A 1 475 ? 47.562 -15.156 2.451 1 16.84 475 LEU A O 1
ATOM 3652 N N . PRO A 1 476 ? 46.625 -17.094 1.865 1 17.53 476 PRO A N 1
ATOM 3653 C CA . PRO A 1 476 ? 47.656 -17.875 1.221 1 17.53 476 PRO A CA 1
ATOM 3654 C C . PRO A 1 476 ? 48.188 -17.234 -0.065 1 17.53 476 PRO A C 1
ATOM 3656 O O . PRO A 1 476 ? 49.375 -16.969 -0.188 1 17.53 476 PRO A O 1
ATOM 3659 N N . GLY A 1 477 ? 47.688 -17.734 -1.339 1 16.97 477 GLY A N 1
ATOM 3660 C CA . GLY A 1 477 ? 48.375 -18.609 -2.279 1 16.97 477 GLY A CA 1
ATOM 3661 C C . GLY A 1 477 ? 49.125 -17.859 -3.361 1 16.97 477 GLY A C 1
ATOM 3662 O O . GLY A 1 477 ? 50.344 -17.766 -3.311 1 16.97 477 GLY A O 1
ATOM 3663 N N . SER A 1 478 ? 48.594 -17.953 -4.852 1 17.53 478 SER A N 1
ATOM 3664 C CA . SER A 1 478 ? 49.094 -18.594 -6.047 1 17.53 478 SER A CA 1
ATOM 3665 C C . SER A 1 478 ? 49.844 -17.609 -6.953 1 17.53 478 SER A C 1
ATOM 3667 O O . SER A 1 478 ? 49.469 -16.438 -7.004 1 17.53 478 SER A O 1
ATOM 3669 N N . SER A 1 479 ? 50.938 -17.969 -7.723 1 18.31 479 SER A N 1
ATOM 3670 C CA . SER A 1 479 ? 52.094 -17.625 -8.562 1 18.31 479 SER A CA 1
ATOM 3671 C C . SER A 1 479 ? 51.656 -17.344 -10 1 18.31 479 SER A C 1
ATOM 3673 O O . SER A 1 479 ? 52.5 -17.062 -10.859 1 18.31 479 SER A O 1
ATOM 3675 N N . LEU A 1 480 ? 50.5 -17.281 -10.633 1 19 480 LEU A N 1
ATOM 3676 C CA . LEU A 1 480 ? 50.531 -17.688 -12.031 1 19 480 LEU A CA 1
ATOM 3677 C C . LEU A 1 480 ? 51.469 -16.797 -12.844 1 19 480 LEU A C 1
ATOM 3679 O O . LEU A 1 480 ? 51.531 -15.586 -12.602 1 19 480 LEU A O 1
ATOM 3683 N N . GLY A 1 481 ? 52.281 -17.391 -13.977 1 19.08 481 GLY A N 1
ATOM 3684 C CA . GLY A 1 481 ? 53.406 -17.438 -14.891 1 19.08 481 GLY A CA 1
ATOM 3685 C C . GLY A 1 481 ? 53.344 -16.406 -15.992 1 19.08 481 GLY A C 1
ATOM 3686 O O . GLY A 1 481 ? 53.906 -15.32 -15.867 1 19.08 481 GLY A O 1
ATOM 3687 N N . THR A 1 482 ? 53 -16.844 -17.453 1 20.58 482 THR A N 1
ATOM 3688 C CA . THR A 1 482 ? 53.781 -16.875 -18.672 1 20.58 482 THR A CA 1
ATOM 3689 C C . THR A 1 482 ? 53.531 -15.641 -19.531 1 20.58 482 THR A C 1
ATOM 3691 O O . THR A 1 482 ? 52.375 -15.328 -19.844 1 20.58 482 THR A O 1
ATOM 3694 N N . TRP A 1 483 ? 54.344 -14.586 -19.594 1 22.08 483 TRP A N 1
ATOM 3695 C CA . TRP A 1 483 ? 54.5 -13.562 -20.609 1 22.08 483 TRP A CA 1
ATOM 3696 C C . TRP A 1 483 ? 55.094 -14.156 -21.891 1 22.08 483 TRP A C 1
ATOM 3698 O O . TRP A 1 483 ? 55.375 -13.438 -22.844 1 22.08 483 TRP A O 1
ATOM 3708 N N . ASP A 1 484 ? 55.281 -15.469 -22.359 1 19.73 484 ASP A N 1
ATOM 3709 C CA . ASP A 1 484 ? 56.156 -15.695 -23.484 1 19.73 484 ASP A CA 1
ATOM 3710 C C . ASP A 1 484 ? 55.531 -15.211 -24.797 1 19.73 484 ASP A C 1
ATOM 3712 O O . ASP A 1 484 ? 56.219 -14.969 -25.781 1 19.73 484 ASP A O 1
ATOM 3716 N N . ILE A 1 485 ? 54.406 -15.117 -25.359 1 24.28 485 ILE A N 1
ATOM 3717 C CA . ILE A 1 485 ? 54.5 -15.492 -26.766 1 24.28 485 ILE A CA 1
ATOM 3718 C C . ILE A 1 485 ? 55.406 -14.5 -27.5 1 24.28 485 ILE A C 1
ATOM 3720 O O . ILE A 1 485 ? 55.156 -13.297 -27.5 1 24.28 485 ILE A O 1
ATOM 3724 N N . ARG A 1 486 ? 56.688 -14.844 -27.984 1 20.28 486 ARG A N 1
ATOM 3725 C CA . ARG A 1 486 ? 57.75 -14.5 -28.938 1 20.28 486 ARG A CA 1
ATOM 3726 C C . ARG A 1 486 ? 57.219 -14.367 -30.344 1 20.28 486 ARG A C 1
ATOM 3728 O O . ARG A 1 486 ? 57.719 -13.578 -31.156 1 20.28 486 ARG A O 1
ATOM 3735 N N . HIS A 1 487 ? 56.344 -14.906 -31.203 1 21.19 487 HIS A N 1
ATOM 3736 C CA . HIS A 1 487 ? 56.5 -14.25 -32.5 1 21.19 487 HIS A CA 1
ATOM 3737 C C . HIS A 1 487 ? 55.875 -12.859 -32.469 1 21.19 487 HIS A C 1
ATOM 3739 O O . HIS A 1 487 ? 54.844 -12.648 -31.828 1 21.19 487 HIS A O 1
ATOM 3745 N N . MET B 1 1 ? 7.871 -19.641 12.477 1 21.67 1 MET B N 1
ATOM 3746 C CA . MET B 1 1 ? 6.652 -19.125 13.102 1 21.67 1 MET B CA 1
ATOM 3747 C C . MET B 1 1 ? 5.617 -18.75 12.047 1 21.67 1 MET B C 1
ATOM 3749 O O . MET B 1 1 ? 5.961 -18.203 11 1 21.67 1 MET B O 1
ATOM 3753 N N . PRO B 1 2 ? 4.465 -19.562 11.898 1 30.06 2 PRO B N 1
ATOM 3754 C CA . PRO B 1 2 ? 3.361 -19.312 10.969 1 30.06 2 PRO B CA 1
ATOM 3755 C C . PRO B 1 2 ? 3.137 -17.828 10.719 1 30.06 2 PRO B C 1
ATOM 3757 O O . PRO B 1 2 ? 3.504 -16.984 11.547 1 30.06 2 PRO B O 1
ATOM 3760 N N . ALA B 1 3 ? 3.191 -17.453 9.508 1 35.84 3 ALA B N 1
ATOM 3761 C CA . ALA B 1 3 ? 2.758 -16.125 9.109 1 35.84 3 ALA B CA 1
ATOM 3762 C C . ALA B 1 3 ? 1.714 -15.562 10.07 1 35.84 3 ALA B C 1
ATOM 3764 O O . ALA B 1 3 ? 0.685 -16.203 10.312 1 35.84 3 ALA B O 1
ATOM 3765 N N . ALA B 1 4 ? 2.023 -15.047 11.109 1 35.53 4 ALA B N 1
ATOM 3766 C CA . ALA B 1 4 ? 1.212 -14.43 12.156 1 35.53 4 ALA B CA 1
ATOM 3767 C C . ALA B 1 4 ? -0.127 -13.953 11.602 1 35.53 4 ALA B C 1
ATOM 3769 O O . ALA B 1 4 ? -0.169 -13.227 10.602 1 35.53 4 ALA B O 1
ATOM 3770 N N . ARG B 1 5 ? -1.271 -14.648 11.805 1 44.03 5 ARG B N 1
ATOM 3771 C CA . ARG B 1 5 ? -2.725 -14.586 11.703 1 44.03 5 ARG B CA 1
ATOM 3772 C C . ARG B 1 5 ? -3.225 -13.156 11.922 1 44.03 5 ARG B C 1
ATOM 3774 O O . ARG B 1 5 ? -3.555 -12.773 13.047 1 44.03 5 ARG B O 1
ATOM 3781 N N . VAL B 1 6 ? -2.723 -12.133 11.414 1 50.91 6 VAL B N 1
ATOM 3782 C CA . VAL B 1 6 ? -3.068 -10.844 12.008 1 50.91 6 VAL B CA 1
ATOM 3783 C C . VAL B 1 6 ? -4.5 -10.477 11.633 1 50.91 6 VAL B C 1
ATOM 3785 O O . VAL B 1 6 ? -4.812 -10.281 10.453 1 50.91 6 VAL B O 1
ATOM 3788 N N . GLU B 1 7 ? -5.523 -11.156 12.312 1 58.28 7 GLU B N 1
ATOM 3789 C CA . GLU B 1 7 ? -6.934 -10.773 12.289 1 58.28 7 GLU B CA 1
ATOM 3790 C C . GLU B 1 7 ? -7.094 -9.258 12.391 1 58.28 7 GLU B C 1
ATOM 3792 O O . GLU B 1 7 ? -6.293 -8.586 13.039 1 58.28 7 GLU B O 1
ATOM 3797 N N . TYR B 1 8 ? -7.926 -8.781 11.422 1 67.25 8 TYR B N 1
A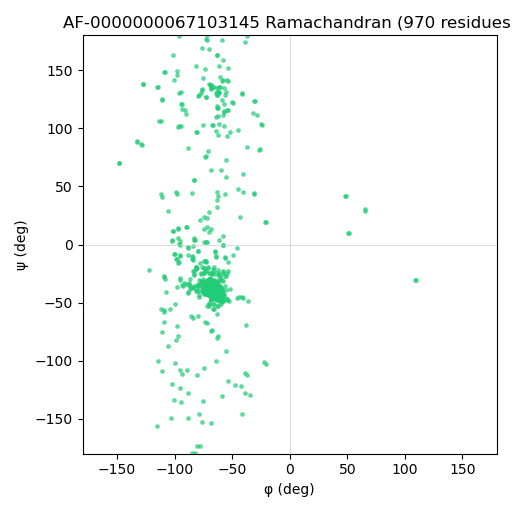TOM 3798 C CA . TYR B 1 8 ? -8.258 -7.363 11.477 1 67.25 8 TYR B CA 1
ATOM 3799 C C . TYR B 1 8 ? -8.828 -6.988 12.844 1 67.25 8 TYR B C 1
ATOM 3801 O O . TYR B 1 8 ? -9.758 -7.633 13.336 1 67.25 8 TYR B O 1
ATOM 3809 N N . ILE B 1 9 ? -8.109 -6.156 13.547 1 67.5 9 ILE B N 1
ATOM 3810 C CA . ILE B 1 9 ? -8.617 -5.594 14.797 1 67.5 9 ILE B CA 1
ATOM 3811 C C . ILE B 1 9 ? -8.891 -4.105 14.617 1 67.5 9 ILE B C 1
ATOM 3813 O O . ILE B 1 9 ? -8.008 -3.348 14.203 1 67.5 9 ILE B O 1
ATOM 3817 N N . ALA B 1 10 ? -10.172 -3.865 14.953 1 73.25 10 ALA B N 1
ATOM 3818 C CA . ALA B 1 10 ? -10.547 -2.459 14.828 1 73.25 10 ALA B CA 1
ATOM 3819 C C . ALA B 1 10 ? -9.828 -1.603 15.867 1 73.25 10 ALA B C 1
ATOM 3821 O O . ALA B 1 10 ? -9.766 -1.967 17.047 1 73.25 10 ALA B O 1
ATOM 3822 N N . PRO B 1 11 ? -9.32 -0.582 15.531 1 72.62 11 PRO B N 1
ATOM 3823 C CA . PRO B 1 11 ? -8.68 0.32 16.484 1 72.62 11 PRO B CA 1
ATOM 3824 C C . PRO B 1 11 ? -9.656 0.882 17.516 1 72.62 11 PRO B C 1
ATOM 3826 O O . PRO B 1 11 ? -10.875 0.855 17.297 1 72.62 11 PRO B O 1
ATOM 3829 N N . TRP B 1 12 ? -9.18 1.438 18.641 1 76.12 12 TRP B N 1
ATOM 3830 C CA . TRP B 1 12 ? -9.992 1.865 19.766 1 76.12 12 TRP B CA 1
ATOM 3831 C C . TRP B 1 12 ? -10.906 3.02 19.375 1 76.12 12 TRP B C 1
ATOM 3833 O O . TRP B 1 12 ? -12.047 3.111 19.859 1 76.12 12 TRP B O 1
ATOM 3843 N N . TRP B 1 13 ? -10.492 3.879 18.547 1 74.25 13 TRP B N 1
ATOM 3844 C CA . TRP B 1 13 ? -11.305 5.043 18.203 1 74.25 13 TRP B CA 1
ATOM 3845 C C . TRP B 1 13 ? -12.484 4.641 17.328 1 74.25 13 TRP B C 1
ATOM 3847 O O . TRP B 1 13 ? -13.539 5.273 17.359 1 74.25 13 TRP B O 1
ATOM 3857 N N . VAL B 1 14 ? -12.289 3.641 16.531 1 78.69 14 VAL B N 1
ATOM 3858 C CA . VAL B 1 14 ? -13.391 3.121 15.719 1 78.69 14 VAL B CA 1
ATOM 3859 C C . VAL B 1 14 ? -14.461 2.516 16.625 1 78.69 14 VAL B C 1
ATOM 3861 O O . VAL B 1 14 ? -15.656 2.742 16.438 1 78.69 14 VAL B O 1
ATOM 3864 N N . VAL B 1 15 ? -13.984 1.854 17.688 1 83.25 15 VAL B N 1
ATOM 3865 C CA . VAL B 1 15 ? -14.914 1.233 18.625 1 83.25 15 VAL B CA 1
ATOM 3866 C C . VAL B 1 15 ? -15.641 2.312 19.422 1 83.25 15 VAL B C 1
ATOM 3868 O O . VAL B 1 15 ? -16.844 2.189 19.703 1 83.25 15 VAL B O 1
ATOM 3871 N N . TRP B 1 16 ? -14.93 3.336 19.719 1 83.56 16 TRP B N 1
ATOM 3872 C CA . TRP B 1 16 ? -15.531 4.449 20.453 1 83.56 16 TRP B CA 1
ATOM 3873 C C . TRP B 1 16 ? -16.625 5.121 19.609 1 83.56 16 TRP B C 1
ATOM 3875 O O . TRP B 1 16 ? -17.719 5.395 20.109 1 83.56 16 TRP B O 1
ATOM 3885 N N . LEU B 1 17 ? -16.406 5.324 18.328 1 83.56 17 LEU B N 1
ATOM 3886 C CA . LEU B 1 17 ? -17.375 5.973 17.453 1 83.56 17 LEU B CA 1
ATOM 3887 C C . LEU B 1 17 ? -18.547 5.047 17.172 1 83.56 17 LEU B C 1
ATOM 3889 O O . LEU B 1 17 ? -19.688 5.508 17.031 1 83.56 17 LEU B O 1
ATOM 3893 N N . HIS B 1 18 ? -18.203 3.824 17.156 1 86.06 18 HIS B N 1
ATOM 3894 C CA . HIS B 1 18 ? -19.266 2.836 16.953 1 86.06 18 HIS B CA 1
ATOM 3895 C C . HIS B 1 18 ? -20.188 2.754 18.156 1 86.06 18 HIS B C 1
ATOM 3897 O O . HIS B 1 18 ? -21.359 2.41 18.031 1 86.06 18 HIS B O 1
ATOM 3903 N N . SER B 1 19 ? -19.688 3.117 19.281 1 89.31 19 SER B N 1
ATOM 3904 C CA . SER B 1 19 ? -20.453 3.021 20.516 1 89.31 19 SER B CA 1
ATOM 3905 C C . SER B 1 19 ? -21.422 4.191 20.656 1 89.31 19 SER B C 1
ATOM 3907 O O . SER B 1 19 ? -22.25 4.219 21.578 1 89.31 19 SER B O 1
ATOM 3909 N N . VAL B 1 20 ? -21.328 5.109 19.75 1 89.62 20 VAL B N 1
ATOM 3910 C CA . VAL B 1 20 ? -22.281 6.211 19.75 1 89.62 20 VAL B CA 1
ATOM 3911 C C . VAL B 1 20 ? -23.688 5.668 19.5 1 89.62 20 VAL B C 1
ATOM 3913 O O . VAL B 1 20 ? -23.906 4.883 18.578 1 89.62 20 VAL B O 1
ATOM 3916 N N . PRO B 1 21 ? -24.562 6.059 20.359 1 89.56 21 PRO B N 1
ATOM 3917 C CA . PRO B 1 21 ? -25.906 5.516 20.25 1 89.56 21 PRO B CA 1
ATOM 3918 C C . PRO B 1 21 ? -26.594 5.887 18.938 1 89.56 21 PRO B C 1
ATOM 3920 O O . PRO B 1 21 ? -26.5 7.039 18.5 1 89.56 21 PRO B O 1
ATOM 3923 N N . HIS B 1 22 ? -27.141 4.914 18.297 1 92.69 22 HIS B N 1
ATOM 3924 C CA . HIS B 1 22 ? -27.922 5.098 17.078 1 92.69 22 HIS B CA 1
ATOM 3925 C C . HIS B 1 22 ? -29.406 5.211 17.375 1 92.69 22 HIS B C 1
ATOM 3927 O O . HIS B 1 22 ? -30.062 4.211 17.672 1 92.69 22 HIS B O 1
ATOM 3933 N N . LEU B 1 23 ? -29.828 6.457 17.328 1 91.56 23 LEU B N 1
ATOM 3934 C CA . LEU B 1 23 ? -31.219 6.715 17.641 1 91.56 23 LEU B CA 1
ATOM 3935 C C . LEU B 1 23 ? -31.969 7.25 16.406 1 91.56 23 LEU B C 1
ATOM 3937 O O . LEU B 1 23 ? -31.406 8.039 15.641 1 91.56 23 LEU B O 1
ATOM 3941 N N . GLY B 1 24 ? -33.219 6.699 16.156 1 89.5 24 GLY B N 1
ATOM 3942 C CA . GLY B 1 24 ? -34.062 7.258 15.109 1 89.5 24 GLY B CA 1
ATOM 3943 C C . GLY B 1 24 ? -34.656 8.609 15.477 1 89.5 24 GLY B C 1
ATOM 3944 O O . GLY B 1 24 ? -34.406 9.125 16.562 1 89.5 24 GLY B O 1
ATOM 3945 N N . LEU B 1 25 ? -35.406 9.172 14.461 1 86.88 25 LEU B N 1
ATOM 3946 C CA . LEU B 1 25 ? -36 10.477 14.695 1 86.88 25 LEU B CA 1
ATOM 3947 C C . LEU B 1 25 ? -37.062 10.398 15.805 1 86.88 25 LEU B C 1
ATOM 3949 O O . LEU B 1 25 ? -37.312 11.391 16.469 1 86.88 25 LEU B O 1
ATOM 3953 N N . ARG B 1 26 ? -37.562 9.086 16.062 1 88.69 26 ARG B N 1
ATOM 3954 C CA . ARG B 1 26 ? -38.5 8.859 17.125 1 88.69 26 ARG B CA 1
ATOM 3955 C C . ARG B 1 26 ? -37.812 8.367 18.391 1 88.69 26 ARG B C 1
ATOM 3957 O O . ARG B 1 26 ? -38.469 7.844 19.297 1 88.69 26 ARG B O 1
ATOM 3964 N N . LEU B 1 27 ? -36.594 8.438 18.531 1 89.12 27 LEU B N 1
ATOM 3965 C CA . LEU B 1 27 ? -35.75 8.078 19.688 1 89.12 27 LEU B CA 1
ATOM 3966 C C . LEU B 1 27 ? -35.812 6.578 19.938 1 89.12 27 LEU B C 1
ATOM 3968 O O . LEU B 1 27 ? -35.781 6.141 21.094 1 89.12 27 LEU B O 1
ATOM 3972 N N . GLN B 1 28 ? -36.031 5.895 18.844 1 89.88 28 GLN B N 1
ATOM 3973 C CA . GLN B 1 28 ? -35.969 4.438 18.938 1 89.88 28 GLN B CA 1
ATOM 3974 C C . GLN B 1 28 ? -34.594 3.914 18.562 1 89.88 28 GLN B C 1
ATOM 3976 O O . GLN B 1 28 ? -33.969 4.395 17.609 1 89.88 28 GLN B O 1
ATOM 3981 N N . PRO B 1 29 ? -34.125 3.072 19.438 1 91.12 29 PRO B N 1
ATOM 3982 C CA . PRO B 1 29 ? -32.781 2.527 19.125 1 91.12 29 PRO B CA 1
ATOM 3983 C C . PRO B 1 29 ? -32.781 1.715 17.844 1 91.12 29 PRO B C 1
ATOM 3985 O O . PRO B 1 29 ? -33.75 0.995 17.547 1 91.12 29 PRO B O 1
ATOM 3988 N N . VAL B 1 30 ? -31.844 1.978 16.969 1 90.44 30 VAL B N 1
ATOM 3989 C CA . VAL B 1 30 ? -31.641 1.282 15.711 1 90.44 30 VAL B CA 1
ATOM 3990 C C . VAL B 1 30 ? -30.375 0.426 15.781 1 90.44 30 VAL B C 1
ATOM 3992 O O . VAL B 1 30 ? -29.438 0.764 16.5 1 90.44 30 VAL B O 1
ATOM 3995 N N . ASP B 1 31 ? -30.406 -0.668 15.078 1 88.81 31 ASP B N 1
ATOM 3996 C CA . ASP B 1 31 ? -29.25 -1.562 15.031 1 88.81 31 ASP B CA 1
ATOM 3997 C C . ASP B 1 31 ? -28.031 -0.853 14.453 1 88.81 31 ASP B C 1
ATOM 3999 O O . ASP B 1 31 ? -28.141 -0.123 13.461 1 88.81 31 ASP B O 1
ATOM 4003 N N . SER B 1 32 ? -26.891 -1.034 15.086 1 88.69 32 SER B N 1
ATOM 4004 C CA . SER B 1 32 ? -25.656 -0.338 14.719 1 88.69 32 SER B CA 1
ATOM 4005 C C . SER B 1 32 ? -24.953 -1.041 13.562 1 88.69 32 SER B C 1
ATOM 4007 O O . SER B 1 32 ? -23.875 -0.617 13.141 1 88.69 32 SER B O 1
ATOM 4009 N N . THR B 1 33 ? -25.516 -2.053 13.008 1 87.38 33 THR B N 1
ATOM 4010 C CA . THR B 1 33 ? -24.922 -2.74 11.867 1 87.38 33 THR B CA 1
ATOM 4011 C C . THR B 1 33 ? -24.922 -1.851 10.633 1 87.38 33 THR B C 1
ATOM 4013 O O . THR B 1 33 ? -25.922 -1.174 10.359 1 87.38 33 THR B O 1
ATOM 4016 N N . PHE B 1 34 ? -23.828 -1.843 9.945 1 87.12 34 PHE B N 1
ATOM 4017 C CA . PHE B 1 34 ? -23.656 -0.962 8.789 1 87.12 34 PHE B CA 1
ATOM 4018 C C . PHE B 1 34 ? -24.609 -1.364 7.664 1 87.12 34 PHE B C 1
ATOM 4020 O O . PHE B 1 34 ? -24.391 -2.375 6.996 1 87.12 34 PHE B O 1
ATOM 4027 N N . ARG B 1 35 ? -25.672 -0.603 7.527 1 88.75 35 ARG B N 1
ATOM 4028 C CA . ARG B 1 35 ? -26.656 -0.797 6.469 1 88.75 35 ARG B CA 1
ATOM 4029 C C . ARG B 1 35 ? -27 0.524 5.789 1 88.75 35 ARG B C 1
ATOM 4031 O O . ARG B 1 35 ? -28.031 1.129 6.074 1 88.75 35 ARG B O 1
ATOM 4038 N N . PRO B 1 36 ? -26.203 0.876 4.723 1 85.88 36 PRO B N 1
ATOM 4039 C CA . PRO B 1 36 ? -26.359 2.211 4.141 1 85.88 36 PRO B CA 1
ATOM 4040 C C . PRO B 1 36 ? -27.656 2.359 3.336 1 85.88 36 PRO B C 1
ATOM 4042 O O . PRO B 1 36 ? -28.125 3.479 3.131 1 85.88 36 PRO B O 1
ATOM 4045 N N . ARG B 1 37 ? -28.312 1.403 2.996 1 86.81 37 ARG B N 1
ATOM 4046 C CA . ARG B 1 37 ? -29.5 1.485 2.162 1 86.81 37 ARG B CA 1
ATOM 4047 C C . ARG B 1 37 ? -30.766 1.434 3.012 1 86.81 37 ARG B C 1
ATOM 4049 O O . ARG B 1 37 ? -31.859 1.735 2.525 1 86.81 37 ARG B O 1
ATOM 4056 N N . ASP B 1 38 ? -30.609 1.079 4.234 1 90 38 ASP B N 1
ATOM 4057 C CA . ASP B 1 38 ? -31.75 1.027 5.156 1 90 38 ASP B CA 1
ATOM 4058 C C . ASP B 1 38 ? -32.156 2.43 5.594 1 90 38 ASP B C 1
ATOM 4060 O O . ASP B 1 38 ? -31.312 3.234 5.996 1 90 38 ASP B O 1
ATOM 4064 N N . GLU B 1 39 ? -33.438 2.73 5.574 1 91.44 39 GLU B N 1
ATOM 4065 C CA . GLU B 1 39 ? -33.969 4.055 5.91 1 91.44 39 GLU B CA 1
ATOM 4066 C C . GLU B 1 39 ? -33.812 4.34 7.402 1 91.44 39 GLU B C 1
ATOM 4068 O O . GLU B 1 39 ? -33.5 5.469 7.793 1 91.44 39 GLU B O 1
ATOM 4073 N N . SER B 1 40 ? -34.062 3.291 8.148 1 91.38 40 SER B N 1
ATOM 4074 C CA . SER B 1 40 ? -33.938 3.49 9.586 1 91.38 40 SER B CA 1
ATOM 4075 C C . SER B 1 40 ? -32.5 3.799 9.984 1 91.38 40 SER B C 1
ATOM 4077 O O . SER B 1 40 ? -32.25 4.617 10.875 1 91.38 40 SER B O 1
ATOM 4079 N N . TYR B 1 41 ? -31.562 3.168 9.344 1 92.81 41 TYR B N 1
ATOM 4080 C CA . TYR B 1 41 ? -30.141 3.43 9.602 1 92.81 41 TYR B CA 1
ATOM 4081 C C . TYR B 1 41 ? -29.766 4.84 9.164 1 92.81 41 TYR B C 1
ATOM 4083 O O . TYR B 1 41 ? -29.062 5.551 9.883 1 92.81 41 TYR B O 1
ATOM 4091 N N . GLN B 1 42 ? -30.297 5.289 8.055 1 92.06 42 GLN B N 1
ATOM 4092 C CA . GLN B 1 42 ? -30.031 6.637 7.566 1 92.06 42 GLN B CA 1
ATOM 4093 C C . GLN B 1 42 ? -30.609 7.691 8.508 1 92.06 42 GLN B C 1
ATOM 4095 O O . GLN B 1 42 ? -30 8.734 8.734 1 92.06 42 GLN B O 1
ATOM 4100 N N . GLU B 1 43 ? -31.734 7.359 9.008 1 92.19 43 GLU B N 1
ATOM 4101 C CA . GLU B 1 43 ? -32.375 8.281 9.953 1 92.19 43 GLU B CA 1
ATOM 4102 C C . GLU B 1 43 ? -31.531 8.438 11.219 1 92.19 43 GLU B C 1
ATOM 4104 O O . GLU B 1 43 ? -31.469 9.531 11.789 1 92.19 43 GLU B O 1
ATOM 4109 N N . SER B 1 44 ? -30.984 7.402 11.602 1 92.12 44 SER B N 1
ATOM 4110 C CA . SER B 1 44 ? -30.156 7.484 12.805 1 92.12 44 SER B CA 1
ATOM 4111 C C . SER B 1 44 ? -28.938 8.383 12.578 1 92.12 44 SER B C 1
ATOM 4113 O O . SER B 1 44 ? -28.5 9.094 13.484 1 92.12 44 SER B O 1
ATOM 4115 N N . LEU B 1 45 ? -28.391 8.383 11.359 1 91 45 LEU B N 1
ATOM 4116 C CA . LEU B 1 45 ? -27.266 9.25 11.047 1 91 45 LEU B CA 1
ATOM 4117 C C . LEU B 1 45 ? -27.703 10.703 10.93 1 91 45 LEU B C 1
ATOM 4119 O O . LEU B 1 45 ? -26.984 11.609 11.32 1 91 45 LEU B O 1
ATOM 4123 N N . LEU B 1 46 ? -28.922 10.914 10.422 1 91.38 46 LEU B N 1
ATOM 4124 C CA . LEU B 1 46 ? -29.469 12.258 10.312 1 91.38 46 LEU B CA 1
ATOM 4125 C C . LEU B 1 46 ? -29.766 12.844 11.695 1 91.38 46 LEU B C 1
ATOM 4127 O O . LEU B 1 46 ? -29.672 14.055 11.883 1 91.38 46 LEU B O 1
ATOM 4131 N N . PHE B 1 47 ? -30.078 11.984 12.617 1 92.31 47 PHE B N 1
ATOM 4132 C CA . PHE B 1 47 ? -30.297 12.422 13.992 1 92.31 47 PHE B CA 1
ATOM 4133 C C . PHE B 1 47 ? -29.047 13.07 14.57 1 92.31 47 PHE B C 1
ATOM 4135 O O . PHE B 1 47 ? -29.141 14.047 15.32 1 92.31 47 PHE B O 1
ATOM 4142 N N . LEU B 1 48 ? -27.906 12.539 14.266 1 88.81 48 LEU B N 1
ATOM 4143 C CA . LEU B 1 48 ? -26.656 13.141 14.711 1 88.81 48 LEU B CA 1
ATOM 4144 C C . LEU B 1 48 ? -26.5 14.555 14.172 1 88.81 48 LEU B C 1
ATOM 4146 O O . LEU B 1 48 ? -25.984 15.438 14.852 1 88.81 48 LEU B O 1
ATOM 4150 N N . GLY B 1 49 ? -26.953 14.781 12.969 1 88.94 49 GLY B N 1
ATOM 4151 C CA . GLY B 1 49 ? -26.969 16.125 12.398 1 88.94 49 GLY B CA 1
ATOM 4152 C C . GLY B 1 49 ? -27.891 17.078 13.148 1 88.94 49 GLY B C 1
ATOM 4153 O O . GLY B 1 49 ? -27.562 18.25 13.32 1 88.94 49 GLY B O 1
ATOM 4154 N N . LEU B 1 50 ? -28.984 16.469 13.625 1 90.44 50 LEU B N 1
ATOM 4155 C CA . LEU B 1 50 ? -29.922 17.281 14.406 1 90.44 50 LEU B CA 1
ATOM 4156 C C . LEU B 1 50 ? -29.312 17.688 15.734 1 90.44 50 LEU B C 1
ATOM 4158 O O . LEU B 1 50 ? -29.5 18.828 16.188 1 90.44 50 LEU B O 1
ATOM 4162 N N . VAL B 1 51 ? -28.625 16.781 16.297 1 89.5 51 VAL B N 1
ATOM 4163 C CA . VAL B 1 51 ? -27.938 17.109 17.547 1 89.5 51 VAL B CA 1
ATOM 4164 C C . VAL B 1 51 ? -26.953 18.25 17.312 1 89.5 51 VAL B C 1
ATOM 4166 O O . VAL B 1 51 ? -26.875 19.188 18.109 1 89.5 51 VAL B O 1
ATOM 4169 N N . ALA B 1 52 ? -26.25 18.203 16.156 1 86.88 52 ALA B N 1
ATOM 4170 C CA . ALA B 1 52 ? -25.312 19.266 15.812 1 86.88 52 ALA B CA 1
ATOM 4171 C C . ALA B 1 52 ? -26.047 20.578 15.586 1 86.88 52 ALA B C 1
ATOM 4173 O O . ALA B 1 52 ? -25.547 21.641 15.969 1 86.88 52 ALA B O 1
ATOM 4174 N N . ALA B 1 53 ? -27.234 20.516 15.078 1 87.75 53 ALA B N 1
ATOM 4175 C CA . ALA B 1 53 ? -28.031 21.719 14.852 1 87.75 53 ALA B CA 1
ATOM 4176 C C . ALA B 1 53 ? -28.484 22.344 16.172 1 87.75 53 ALA B C 1
ATOM 4178 O O . ALA B 1 53 ? -28.469 23.562 16.328 1 87.75 53 ALA B O 1
ATOM 4179 N N . ILE B 1 54 ? -28.766 21.5 17.094 1 90.5 54 ILE B N 1
ATOM 4180 C CA . ILE B 1 54 ? -29.172 21.984 18.406 1 90.5 54 ILE B CA 1
ATOM 4181 C C . ILE B 1 54 ? -27.984 22.656 19.094 1 90.5 54 ILE B C 1
ATOM 4183 O O . ILE B 1 54 ? -28.141 23.734 19.688 1 90.5 54 ILE B O 1
ATOM 4187 N N . CYS B 1 55 ? -26.844 22.031 18.953 1 85.62 55 CYS B N 1
ATOM 4188 C CA . CYS B 1 55 ? -25.641 22.609 19.547 1 85.62 55 CYS B CA 1
ATOM 4189 C C . CYS B 1 55 ? -25.297 23.938 18.891 1 85.62 55 CYS B C 1
ATOM 4191 O O . CYS B 1 55 ? -24.828 24.859 19.547 1 85.62 55 CYS B O 1
ATOM 4193 N N . LEU B 1 56 ? -25.547 24.062 17.531 1 84.88 56 LEU B N 1
ATOM 4194 C CA . LEU B 1 56 ? -25.359 25.328 16.828 1 84.88 56 LEU B CA 1
ATOM 4195 C C . LEU B 1 56 ? -26.328 26.391 17.359 1 84.88 56 LEU B C 1
ATOM 4197 O O . LEU B 1 56 ? -25.922 27.531 17.625 1 84.88 56 LEU B O 1
ATOM 4201 N N . GLY B 1 57 ? -27.578 26 17.594 1 86.5 57 GLY B N 1
ATOM 4202 C CA . GLY B 1 57 ? -28.578 26.906 18.141 1 86.5 57 GLY B CA 1
ATOM 4203 C C . GLY B 1 57 ? -28.219 27.422 19.531 1 86.5 57 GLY B C 1
ATOM 4204 O O . GLY B 1 57 ? -28.312 28.625 19.797 1 86.5 57 GLY B O 1
ATOM 4205 N N . LEU B 1 58 ? -27.703 26.516 20.266 1 85.94 58 LEU B N 1
ATOM 4206 C CA . LEU B 1 58 ? -27.297 26.906 21.625 1 85.94 58 LEU B CA 1
ATOM 4207 C C . LEU B 1 58 ? -26.094 27.844 21.578 1 85.94 58 LEU B C 1
ATOM 4209 O O . LEU B 1 58 ? -26.031 28.812 22.344 1 85.94 58 LEU B O 1
ATOM 4213 N N . ASN B 1 59 ? -25.219 27.562 20.703 1 81.88 59 ASN B N 1
ATOM 4214 C CA . ASN B 1 59 ? -24.062 28.438 20.531 1 81.88 59 ASN B CA 1
ATOM 4215 C C . ASN B 1 59 ? -24.469 29.828 20.062 1 81.88 59 ASN B C 1
ATOM 4217 O O . ASN B 1 59 ? -23.922 30.828 20.531 1 81.88 59 ASN B O 1
ATOM 4221 N N . LEU B 1 60 ? -25.422 29.922 19.188 1 81.31 60 LEU B N 1
ATOM 4222 C CA . LEU B 1 60 ? -25.891 31.203 18.688 1 81.31 60 LEU B CA 1
ATOM 4223 C C . LEU B 1 60 ? -26.625 31.984 19.781 1 81.31 60 LEU B C 1
ATOM 4225 O O . LEU B 1 60 ? -26.453 33.188 19.906 1 81.31 60 LEU B O 1
ATOM 4229 N N . ILE B 1 61 ? -27.344 31.281 20.625 1 85.56 61 ILE B N 1
ATOM 4230 C CA . ILE B 1 61 ? -28.062 31.906 21.719 1 85.56 61 ILE B CA 1
ATOM 4231 C C . ILE B 1 61 ? -27.078 32.438 22.75 1 85.56 61 ILE B C 1
ATOM 4233 O O . ILE B 1 61 ? -27.234 33.562 23.25 1 85.56 61 ILE B O 1
ATOM 4237 N N . PHE B 1 62 ? -26.125 31.672 23 1 81.75 62 PHE B N 1
ATOM 4238 C CA . PHE B 1 62 ? -25.094 32.094 23.938 1 81.75 62 PHE B CA 1
ATOM 4239 C C . PHE B 1 62 ? -24.359 33.344 23.422 1 81.75 62 PHE B C 1
ATOM 4241 O O . PHE B 1 62 ? -24.078 34.281 24.172 1 81.75 62 PHE B O 1
ATOM 4248 N N . LEU B 1 63 ? -24.031 33.344 22.125 1 75.31 63 LEU B N 1
ATOM 4249 C CA . LEU B 1 63 ? -23.344 34.5 21.516 1 75.31 63 LEU B CA 1
ATOM 4250 C C . LEU B 1 63 ? -24.234 35.719 21.5 1 75.31 63 LEU B C 1
ATOM 4252 O O . LEU B 1 63 ? -23.766 36.844 21.766 1 75.31 63 LEU B O 1
ATOM 4256 N N . ALA B 1 64 ? -25.5 35.562 21.234 1 79.31 64 ALA B N 1
ATOM 4257 C CA . ALA B 1 64 ? -26.438 36.688 21.234 1 79.31 64 ALA B CA 1
ATOM 4258 C C . ALA B 1 64 ? -26.594 37.25 22.641 1 79.31 64 ALA B C 1
ATOM 4260 O O . ALA B 1 64 ? -26.609 38.469 22.812 1 79.31 64 ALA B O 1
ATOM 4261 N N . ALA B 1 65 ? -26.672 36.406 23.609 1 80.94 65 ALA B N 1
ATOM 4262 C CA . ALA B 1 65 ? -26.766 36.875 24.984 1 80.94 65 ALA B CA 1
ATOM 4263 C C . ALA B 1 65 ? -25.516 37.625 25.422 1 80.94 65 ALA B C 1
ATOM 4265 O O . ALA B 1 65 ? -25.609 38.656 26.094 1 80.94 65 ALA B O 1
ATOM 4266 N N . TYR B 1 66 ? -24.469 37.125 25.016 1 73.44 66 TYR B N 1
ATOM 4267 C CA . TYR B 1 66 ? -23.203 37.75 25.344 1 73.44 66 TYR B CA 1
ATOM 4268 C C . TYR B 1 66 ? -23.125 39.156 24.719 1 73.44 66 TYR B C 1
ATOM 4270 O O . TYR B 1 66 ? -22.703 40.125 25.359 1 73.44 66 TYR B O 1
ATOM 4278 N N . LEU B 1 67 ? -23.578 39.375 23.469 1 72 67 LEU B N 1
ATOM 4279 C CA . LEU B 1 67 ? -23.531 40.656 22.766 1 72 67 LEU B CA 1
ATOM 4280 C C . LEU B 1 67 ? -24.5 41.656 23.391 1 72 67 LEU B C 1
ATOM 4282 O O . LEU B 1 67 ? -24.188 42.844 23.531 1 72 67 LEU B O 1
ATOM 4286 N N . VAL B 1 68 ? -25.578 41.188 23.891 1 76.94 68 VAL B N 1
ATOM 4287 C CA . VAL B 1 68 ? -26.578 42.062 24.516 1 76.94 68 VAL B CA 1
ATOM 4288 C C . VAL B 1 68 ? -26.062 42.531 25.875 1 76.94 68 VAL B C 1
ATOM 4290 O O . VAL B 1 68 ? -26.188 43.688 26.219 1 76.94 68 VAL B O 1
ATOM 4293 N N . CYS B 1 69 ? -25.484 41.562 26.547 1 74 69 CYS B N 1
ATOM 4294 C CA . CYS B 1 69 ? -24.938 41.906 27.859 1 74 69 CYS B CA 1
ATOM 4295 C C . CYS B 1 69 ? -23.781 42.906 27.719 1 74 69 CYS B C 1
ATOM 4297 O O . CYS B 1 69 ? -23.656 43.844 28.516 1 74 69 CYS B O 1
ATOM 4299 N N . ALA B 1 70 ? -22.984 42.75 26.766 1 66.31 70 ALA B N 1
ATOM 4300 C CA . ALA B 1 70 ? -21.844 43.625 26.531 1 66.31 70 ALA B CA 1
ATOM 4301 C C . ALA B 1 70 ? -22.297 45.031 26.094 1 66.31 70 ALA B C 1
ATOM 4303 O O . ALA B 1 70 ? -21.672 46.031 26.453 1 66.31 70 ALA B O 1
ATOM 4304 N N . CYS B 1 71 ? -23.375 45.188 25.391 1 63.38 71 CYS B N 1
ATOM 4305 C CA . CYS B 1 71 ? -23.922 46.469 24.953 1 63.38 71 CYS B CA 1
ATOM 4306 C C . CYS B 1 71 ? -24.609 47.188 26.109 1 63.38 71 CYS B C 1
ATOM 4308 O O . CYS B 1 71 ? -24.516 48.438 26.234 1 63.38 71 CYS B O 1
ATOM 4310 N N . CYS B 1 72 ? -25.156 46.438 26.969 1 63.03 72 CYS B N 1
ATOM 4311 C CA . CYS B 1 72 ? -25.844 47.062 28.094 1 63.03 72 CYS B CA 1
ATOM 4312 C C . CYS B 1 72 ? -24.844 47.469 29.172 1 63.03 72 CYS B C 1
ATOM 4314 O O . CYS B 1 72 ? -25.047 48.5 29.828 1 63.03 72 CYS B O 1
ATOM 4316 N N . CYS B 1 73 ? -23.875 46.688 29.438 1 56.91 73 CYS B N 1
ATOM 4317 C CA . CYS B 1 73 ? -22.891 47 30.453 1 56.91 73 CYS B CA 1
ATOM 4318 C C . CYS B 1 73 ? -22.016 48.188 30.031 1 56.91 73 CYS B C 1
ATOM 4320 O O . CYS B 1 73 ? -21.531 48.938 30.859 1 56.91 73 CYS B O 1
ATOM 4322 N N . ARG B 1 74 ? -21.641 48.406 28.922 1 57.94 74 ARG B N 1
ATOM 4323 C CA . ARG B 1 74 ? -20.844 49.531 28.438 1 57.94 74 ARG B CA 1
ATOM 4324 C C . ARG B 1 74 ? -21.594 50.844 28.625 1 57.94 74 ARG B C 1
ATOM 4326 O O . ARG B 1 74 ? -20.984 51.906 28.891 1 57.94 74 ARG B O 1
ATOM 4333 N N . GLN B 1 75 ? -22.797 50.844 28.5 1 55.56 75 GLN B N 1
ATOM 4334 C CA . GLN B 1 75 ? -23.562 52.031 28.766 1 55.56 75 GLN B CA 1
ATOM 4335 C C . GLN B 1 75 ? -23.391 52.5 30.219 1 55.56 75 GLN B C 1
ATOM 4337 O O . GLN B 1 75 ? -23.344 53.688 30.5 1 55.56 75 GLN B O 1
ATOM 4342 N N . ASN B 1 76 ? -23.141 51.531 30.984 1 53.72 76 ASN B N 1
ATOM 4343 C CA . ASN B 1 76 ? -23 51.938 32.375 1 53.72 76 ASN B CA 1
ATOM 4344 C C . ASN B 1 76 ? -21.547 52.25 32.719 1 53.72 76 ASN B C 1
ATOM 4346 O O . ASN B 1 76 ? -21.281 53.125 33.562 1 53.72 76 ASN B O 1
ATOM 4350 N N . ASP B 1 77 ? -20.531 51.594 32.156 1 51.97 77 ASP B N 1
ATOM 4351 C CA . ASP B 1 77 ? -19.156 51.75 32.562 1 51.97 77 ASP B CA 1
ATOM 4352 C C . ASP B 1 77 ? -18.422 52.75 31.703 1 51.97 77 ASP B C 1
ATOM 4354 O O . ASP B 1 77 ? -17.219 52.969 31.859 1 51.97 77 ASP B O 1
ATOM 4358 N N . ALA B 1 78 ? -18.656 53.531 30.75 1 52.62 78 ALA B N 1
ATOM 4359 C CA . ALA B 1 78 ? -17.984 54.562 29.953 1 52.62 78 ALA B CA 1
ATOM 4360 C C . ALA B 1 78 ? -17.141 55.469 30.828 1 52.62 78 ALA B C 1
ATOM 4362 O O . ALA B 1 78 ? -16.172 56.062 30.359 1 52.62 78 ALA B O 1
ATOM 4363 N N . VAL B 1 79 ? -17.516 55.969 31.938 1 46.97 79 VAL B N 1
ATOM 4364 C CA . VAL B 1 79 ? -16.797 57.094 32.562 1 46.97 79 VAL B CA 1
ATOM 4365 C C . VAL B 1 79 ? -15.375 56.656 32.906 1 46.97 79 VAL B C 1
ATOM 4367 O O . VAL B 1 79 ? -14.422 57.406 32.656 1 46.97 79 VAL B O 1
ATOM 4370 N N . GLN B 1 80 ? -14.969 55.969 33.938 1 45.78 80 GLN B N 1
ATOM 4371 C CA . GLN B 1 80 ? -13.719 56.031 34.688 1 45.78 80 GLN B CA 1
ATOM 4372 C C . GLN B 1 80 ? -12.633 55.188 34 1 45.78 80 GLN B C 1
ATOM 4374 O O . GLN B 1 80 ? -11.453 55.531 34.094 1 45.78 80 GLN B O 1
ATOM 4379 N N . THR B 1 81 ? -12.562 53.812 33.75 1 46.66 81 THR B N 1
ATOM 4380 C CA . THR B 1 81 ? -11.477 52.844 33.75 1 46.66 81 THR B CA 1
ATOM 4381 C C . THR B 1 81 ? -10.961 52.594 32.344 1 46.66 81 THR B C 1
ATOM 4383 O O . THR B 1 81 ? -10.266 51.594 32.094 1 46.66 81 THR B O 1
ATOM 4386 N N . LYS B 1 82 ? -10.781 53.469 31.609 1 51.22 82 LYS B N 1
ATOM 4387 C CA . LYS B 1 82 ? -10.508 53.406 30.172 1 51.22 82 LYS B CA 1
ATOM 4388 C C . LYS B 1 82 ? -9.117 52.844 29.906 1 51.22 82 LYS B C 1
ATOM 4390 O O . LYS B 1 82 ? -8.938 52.031 28.984 1 51.22 82 LYS B O 1
ATOM 4395 N N . ARG B 1 83 ? -8.078 53.406 30.531 1 51.31 83 ARG B N 1
ATOM 4396 C CA . ARG B 1 83 ? -6.688 53.25 30.125 1 51.31 83 ARG B CA 1
ATOM 4397 C C . ARG B 1 83 ? -6.242 51.781 30.328 1 51.31 83 ARG B C 1
ATOM 4399 O O . ARG B 1 83 ? -5.52 51.219 29.5 1 51.31 83 ARG B O 1
ATOM 4406 N N . ARG B 1 84 ? -6.43 51.344 31.578 1 51.53 84 ARG B N 1
ATOM 4407 C CA . ARG B 1 84 ? -5.809 50.094 32 1 51.53 84 ARG B CA 1
ATOM 4408 C C . ARG B 1 84 ? -6.359 48.906 31.203 1 51.53 84 ARG B C 1
ATOM 4410 O O . ARG B 1 84 ? -5.672 47.906 31.031 1 51.53 84 ARG B O 1
ATOM 4417 N N . ASN B 1 85 ? -7.438 49.094 30.422 1 55.75 85 ASN B N 1
ATOM 4418 C CA . ASN B 1 85 ? -8.242 48 29.891 1 55.75 85 ASN B CA 1
ATOM 4419 C C . ASN B 1 85 ? -7.879 47.688 28.438 1 55.75 85 ASN B C 1
ATOM 4421 O O . ASN B 1 85 ? -8.086 46.562 27.984 1 55.75 85 ASN B O 1
ATOM 4425 N N . SER B 1 86 ? -7.008 48.594 27.875 1 59.12 86 SER B N 1
ATOM 4426 C CA . SER B 1 86 ? -6.742 48.375 26.453 1 59.12 86 SER B CA 1
ATOM 4427 C C . SER B 1 86 ? -5.727 47.25 26.25 1 59.12 86 SER B C 1
ATOM 4429 O O . SER B 1 86 ? -5.852 46.438 25.328 1 59.12 86 SER B O 1
ATOM 4431 N N . CYS B 1 87 ? -4.742 47.125 27.188 1 62.09 87 CYS B N 1
ATOM 4432 C CA . CYS B 1 87 ? -3.715 46.094 27.062 1 62.09 87 CYS B CA 1
ATOM 4433 C C . CYS B 1 87 ? -4.309 44.688 27.234 1 62.09 87 CYS B C 1
ATOM 4435 O O . CYS B 1 87 ? -3.943 43.781 26.516 1 62.09 87 CYS B O 1
ATOM 4437 N N . CYS B 1 88 ? -5.234 44.594 28.125 1 67 88 CYS B N 1
ATOM 4438 C CA . CYS B 1 88 ? -5.848 43.312 28.375 1 67 88 CYS B CA 1
ATOM 4439 C C . CYS B 1 88 ? -6.664 42.844 27.188 1 67 88 CYS B C 1
ATOM 4441 O O . CYS B 1 88 ? -6.645 41.656 26.828 1 67 88 CYS B O 1
ATOM 4443 N N . VAL B 1 89 ? -7.223 43.812 26.484 1 65.69 89 VAL B N 1
ATOM 4444 C CA . VAL B 1 89 ? -8.047 43.469 25.328 1 65.69 89 VAL B CA 1
ATOM 4445 C C . VAL B 1 89 ? -7.152 43 24.188 1 65.69 89 VAL B C 1
ATOM 4447 O O . VAL B 1 89 ? -7.492 42.031 23.469 1 65.69 89 VAL B O 1
ATOM 4450 N N . THR B 1 90 ? -6.059 43.562 24.062 1 67.5 90 THR B N 1
ATOM 4451 C CA . THR B 1 90 ? -5.145 43.156 23 1 67.5 90 THR B CA 1
ATOM 4452 C C . THR B 1 90 ? -4.586 41.75 23.25 1 67.5 90 THR B C 1
ATOM 4454 O O . THR B 1 90 ? -4.504 40.938 22.328 1 67.5 90 THR B O 1
ATOM 4457 N N . TRP B 1 91 ? -4.309 41.438 24.5 1 70.75 91 TRP B N 1
ATOM 4458 C CA . TRP B 1 91 ? -3.75 40.125 24.797 1 70.75 91 TRP B CA 1
ATOM 4459 C C . TRP B 1 91 ? -4.805 39.062 24.656 1 70.75 91 TRP B C 1
ATOM 4461 O O . TRP B 1 91 ? -4.492 37.938 24.25 1 70.75 91 TRP B O 1
ATOM 4471 N N . THR B 1 92 ? -5.953 39.312 24.953 1 71.44 92 THR B N 1
ATOM 4472 C CA . THR B 1 92 ? -7.023 38.344 24.734 1 71.44 92 THR B CA 1
ATOM 4473 C C . THR B 1 92 ? -7.238 38.062 23.25 1 71.44 92 THR B C 1
ATOM 4475 O O . THR B 1 92 ? -7.488 36.938 22.844 1 71.44 92 THR B O 1
ATOM 4478 N N . ALA B 1 93 ? -7.078 39.125 22.516 1 71.31 93 ALA B N 1
ATOM 4479 C CA . ALA B 1 93 ? -7.211 38.969 21.062 1 71.31 93 ALA B CA 1
ATOM 4480 C C . ALA B 1 93 ? -6.066 38.125 20.5 1 71.31 93 ALA B C 1
ATOM 4482 O O . ALA B 1 93 ? -6.273 37.312 19.594 1 71.31 93 ALA B O 1
ATOM 4483 N N . VAL B 1 94 ? -4.965 38.312 21.047 1 71.69 94 VAL B N 1
ATOM 4484 C CA . VAL B 1 94 ? -3.801 37.562 20.578 1 71.69 94 VAL B CA 1
ATOM 4485 C C . VAL B 1 94 ? -3.957 36.094 20.922 1 71.69 94 VAL B C 1
ATOM 4487 O O . VAL B 1 94 ? -3.713 35.219 20.078 1 71.69 94 VAL B O 1
ATOM 4490 N N . VAL B 1 95 ? -4.363 35.781 22.109 1 72.5 95 VAL B N 1
ATOM 4491 C CA . VAL B 1 95 ? -4.535 34.406 22.531 1 72.5 95 VAL B CA 1
ATOM 4492 C C . VAL B 1 95 ? -5.625 33.719 21.688 1 72.5 95 VAL B C 1
ATOM 4494 O O . VAL B 1 95 ? -5.473 32.594 21.25 1 72.5 95 VAL B O 1
ATOM 4497 N N . ALA B 1 96 ? -6.629 34.469 21.438 1 72.62 96 ALA B N 1
ATOM 4498 C CA . ALA B 1 96 ? -7.699 33.938 20.609 1 72.62 96 ALA B CA 1
ATOM 4499 C C . ALA B 1 96 ? -7.207 33.656 19.188 1 72.62 96 ALA B C 1
ATOM 4501 O O . ALA B 1 96 ? -7.559 32.656 18.562 1 72.62 96 ALA B O 1
ATOM 4502 N N . GLY B 1 97 ? -6.445 34.562 18.75 1 72.5 97 GLY B N 1
ATOM 4503 C CA . GLY B 1 97 ? -5.871 34.406 17.422 1 72.5 97 GLY B CA 1
ATOM 4504 C C . GLY B 1 97 ? -4.953 33.188 17.328 1 72.5 97 GLY B C 1
ATOM 4505 O O . GLY B 1 97 ? -5.008 32.438 16.359 1 72.5 97 GLY B O 1
ATOM 4506 N N . LEU B 1 98 ? -4.219 32.969 18.359 1 72.88 98 LEU B N 1
ATOM 4507 C CA . LEU B 1 98 ? -3.307 31.828 18.375 1 72.88 98 LEU B CA 1
ATOM 4508 C C . LEU B 1 98 ? -4.074 30.516 18.438 1 72.88 98 LEU B C 1
ATOM 4510 O O . LEU B 1 98 ? -3.703 29.547 17.781 1 72.88 98 LEU B O 1
ATOM 4514 N N . ILE B 1 99 ? -5.035 30.5 19.156 1 73.44 99 ILE B N 1
ATOM 4515 C CA . ILE B 1 99 ? -5.855 29.297 19.266 1 73.44 99 ILE B CA 1
ATOM 4516 C C . ILE B 1 99 ? -6.551 29.031 17.938 1 73.44 99 ILE B C 1
ATOM 4518 O O . ILE B 1 99 ? -6.637 27.875 17.5 1 73.44 99 ILE B O 1
ATOM 4522 N N . CYS B 1 100 ? -6.984 30.109 17.297 1 74.12 100 CYS B N 1
ATOM 4523 C CA . CYS B 1 100 ? -7.633 29.953 16 1 74.12 100 CYS B CA 1
ATOM 4524 C C . CYS B 1 100 ? -6.652 29.438 14.961 1 74.12 100 CYS B C 1
ATOM 4526 O O . CYS B 1 100 ? -6.992 28.562 14.164 1 74.12 100 CYS B O 1
ATOM 4528 N N . CYS B 1 101 ? -5.477 29.906 15.047 1 73.38 101 CYS B N 1
ATOM 4529 C CA . CYS B 1 101 ? -4.461 29.453 14.102 1 73.38 101 CYS B CA 1
ATOM 4530 C C . CYS B 1 101 ? -4.121 27.984 14.336 1 73.38 101 CYS B C 1
ATOM 4532 O O . CYS B 1 101 ? -3.943 27.219 13.383 1 73.38 101 CYS B O 1
ATOM 4534 N N . ALA B 1 102 ? -4.039 27.625 15.555 1 74.94 102 ALA B N 1
ATOM 4535 C CA . ALA B 1 102 ? -3.77 26.219 15.883 1 74.94 102 ALA B CA 1
ATOM 4536 C C . ALA B 1 102 ? -4.914 25.312 15.414 1 74.94 102 ALA B C 1
ATOM 4538 O O . ALA B 1 102 ? -4.68 24.234 14.883 1 74.94 102 ALA B O 1
ATOM 4539 N N . ALA B 1 103 ? -6.066 25.75 15.539 1 76.88 103 ALA B N 1
ATOM 4540 C CA . ALA B 1 103 ? -7.234 24.984 15.133 1 76.88 103 ALA B CA 1
ATOM 4541 C C . ALA B 1 103 ? -7.285 24.828 13.617 1 76.88 103 ALA B C 1
ATOM 4543 O O . ALA B 1 103 ? -7.578 23.734 13.109 1 76.88 103 ALA B O 1
ATOM 4544 N N . VAL B 1 104 ? -7.047 25.891 12.93 1 78.12 104 VAL B N 1
ATOM 4545 C CA . VAL B 1 104 ? -7.035 25.828 11.477 1 78.12 104 VAL B CA 1
ATOM 4546 C C . VAL B 1 104 ? -5.906 24.922 11 1 78.12 104 VAL B C 1
ATOM 4548 O O . VAL B 1 104 ? -6.07 24.156 10.039 1 78.12 104 VAL B O 1
ATOM 4551 N N . GLY B 1 105 ? -4.773 24.969 11.664 1 76.62 105 GLY B N 1
ATOM 4552 C CA . GLY B 1 105 ? -3.676 24.078 11.336 1 76.62 105 GLY B CA 1
ATOM 4553 C C . GLY B 1 105 ? -4.027 22.609 11.492 1 76.62 105 GLY B C 1
ATOM 4554 O O . GLY B 1 105 ? -3.725 21.797 10.617 1 76.62 105 GLY B O 1
ATOM 4555 N N . VAL B 1 106 ? -4.645 22.297 12.562 1 76.44 106 VAL B N 1
ATOM 4556 C CA . VAL B 1 106 ? -5.082 20.922 12.805 1 76.44 106 VAL B CA 1
ATOM 4557 C C . VAL B 1 106 ? -6.141 20.531 11.773 1 76.44 106 VAL B C 1
ATOM 4559 O O . VAL B 1 106 ? -6.191 19.391 11.328 1 76.44 106 VAL B O 1
ATOM 4562 N N . GLY B 1 107 ? -6.965 21.5 11.422 1 78.94 107 GLY B N 1
ATOM 4563 C CA . GLY B 1 107 ? -7.949 21.25 10.383 1 78.94 107 GLY B CA 1
ATOM 4564 C C . GLY B 1 107 ? -7.328 20.922 9.039 1 78.94 107 GLY B C 1
ATOM 4565 O O . GLY B 1 107 ? -7.758 19.984 8.359 1 78.94 107 GLY B O 1
ATOM 4566 N N . PHE B 1 108 ? -6.305 21.672 8.617 1 78.38 108 PHE B N 1
ATOM 4567 C CA . PHE B 1 108 ? -5.605 21.406 7.367 1 78.38 108 PHE B CA 1
ATOM 4568 C C . PHE B 1 108 ? -4.949 20.031 7.398 1 78.38 108 PHE B C 1
ATOM 4570 O O . PHE B 1 108 ? -4.992 19.281 6.414 1 78.38 108 PHE B O 1
ATOM 4577 N N . TYR B 1 109 ? -4.387 19.719 8.586 1 75.25 109 TYR B N 1
ATOM 4578 C CA . TYR B 1 109 ? -3.75 18.422 8.758 1 75.25 109 TYR B CA 1
ATOM 4579 C C . TYR B 1 109 ? -4.766 17.297 8.609 1 75.25 109 TYR B C 1
ATOM 4581 O O . TYR B 1 109 ? -4.512 16.312 7.898 1 75.25 109 TYR B O 1
ATOM 4589 N N . GLY B 1 110 ? -5.898 17.422 9.281 1 76.81 110 GLY B N 1
ATOM 4590 C CA . GLY B 1 110 ? -6.941 16.406 9.18 1 76.81 110 GLY B CA 1
ATOM 4591 C C . GLY B 1 110 ? -7.504 16.266 7.781 1 76.81 110 GLY B C 1
ATOM 4592 O O . GLY B 1 110 ? -7.781 15.148 7.332 1 76.81 110 GLY B O 1
ATOM 4593 N N . ASN B 1 111 ? -7.68 17.344 7.086 1 83.19 111 ASN B N 1
ATOM 4594 C CA . ASN B 1 111 ? -8.172 17.328 5.715 1 83.19 111 ASN B CA 1
ATOM 4595 C C . ASN B 1 111 ? -7.211 16.609 4.777 1 83.19 111 ASN B C 1
ATOM 4597 O O . ASN B 1 111 ? -7.637 15.836 3.916 1 83.19 111 ASN B O 1
ATOM 4601 N N . SER B 1 112 ? -5.973 16.797 4.934 1 78.38 112 SER B N 1
ATOM 4602 C CA . SER B 1 112 ? -4.969 16.156 4.094 1 78.38 112 SER B CA 1
ATOM 4603 C C . SER B 1 112 ? -4.867 14.672 4.395 1 78.38 112 SER B C 1
ATOM 4605 O O . SER B 1 112 ? -4.758 13.852 3.482 1 78.38 112 SER B O 1
ATOM 4607 N N . GLU B 1 113 ? -4.957 14.352 5.707 1 76.62 113 GLU B N 1
ATOM 4608 C CA . GLU B 1 113 ? -4.891 12.953 6.102 1 76.62 113 GLU B CA 1
ATOM 4609 C C . GLU B 1 113 ? -6.09 12.172 5.574 1 76.62 113 GLU B C 1
ATOM 4611 O O . GLU B 1 113 ? -5.953 11.023 5.148 1 76.62 113 GLU B O 1
ATOM 4616 N N . THR B 1 114 ? -7.203 12.75 5.664 1 79.12 114 THR B N 1
ATOM 4617 C CA . THR B 1 114 ? -8.398 12.094 5.141 1 79.12 114 THR B CA 1
ATOM 4618 C C . THR B 1 114 ? -8.305 11.914 3.631 1 79.12 114 THR B C 1
ATOM 4620 O O . THR B 1 114 ? -8.68 10.867 3.1 1 79.12 114 THR B O 1
ATOM 4623 N N . ASN B 1 115 ? -7.836 12.945 2.986 1 82.88 115 ASN B N 1
ATOM 4624 C CA . ASN B 1 115 ? -7.648 12.859 1.541 1 82.88 115 ASN B CA 1
ATOM 4625 C C . ASN B 1 115 ? -6.695 11.727 1.17 1 82.88 115 ASN B C 1
ATOM 4627 O O . ASN B 1 115 ? -6.957 10.969 0.231 1 82.88 115 ASN B O 1
ATOM 4631 N N . ASP B 1 116 ? -5.637 11.531 1.891 1 74.75 116 ASP B N 1
ATOM 4632 C CA . ASP B 1 116 ? -4.684 10.453 1.663 1 74.75 116 ASP B CA 1
ATOM 4633 C C . ASP B 1 116 ? -5.324 9.094 1.92 1 74.75 116 ASP B C 1
ATOM 4635 O O . ASP B 1 116 ? -5.07 8.133 1.188 1 74.75 116 ASP B O 1
ATOM 4639 N N . GLY B 1 117 ? -6.047 9.102 3.018 1 74.75 117 GLY B N 1
ATOM 4640 C CA . GLY B 1 117 ? -6.738 7.855 3.314 1 74.75 117 GLY B CA 1
ATOM 4641 C C . GLY B 1 117 ? -7.695 7.43 2.219 1 74.75 117 GLY B C 1
ATOM 4642 O O . GLY B 1 117 ? -7.77 6.25 1.875 1 74.75 117 GLY B O 1
ATOM 4643 N N . VAL B 1 118 ? -8.43 8.359 1.672 1 81.69 118 VAL B N 1
ATOM 4644 C CA . VAL B 1 118 ? -9.391 8.055 0.615 1 81.69 118 VAL B CA 1
ATOM 4645 C C . VAL B 1 118 ? -8.648 7.645 -0.655 1 81.69 118 VAL B C 1
ATOM 4647 O O . VAL B 1 118 ? -9.07 6.723 -1.355 1 81.69 118 VAL B O 1
ATOM 4650 N N . TYR B 1 119 ? -7.566 8.25 -0.961 1 77.56 119 TYR B N 1
ATOM 4651 C CA . TYR B 1 119 ? -6.809 7.891 -2.154 1 77.56 119 TYR B CA 1
ATOM 4652 C C . TYR B 1 119 ? -6.184 6.508 -2.01 1 77.56 119 TYR B C 1
ATOM 4654 O O . TYR B 1 119 ? -6.059 5.77 -2.99 1 77.56 119 TYR B O 1
ATOM 4662 N N . GLN B 1 120 ? -5.785 6.211 -0.806 1 75.12 120 GLN B N 1
ATOM 4663 C CA . GLN B 1 120 ? -5.293 4.855 -0.579 1 75.12 120 GLN B CA 1
ATOM 4664 C C . GLN B 1 120 ? -6.398 3.826 -0.796 1 75.12 120 GLN B C 1
ATOM 4666 O O . GLN B 1 120 ? -6.148 2.736 -1.312 1 75.12 120 GLN B O 1
ATOM 4671 N N . LEU B 1 121 ? -7.566 4.184 -0.362 1 78.62 121 LEU B N 1
ATOM 4672 C CA . LEU B 1 121 ? -8.703 3.303 -0.591 1 78.62 121 LEU B CA 1
ATOM 4673 C C . LEU B 1 121 ? -8.977 3.143 -2.082 1 78.62 121 LEU B C 1
ATOM 4675 O O . LEU B 1 121 ? -9.195 2.027 -2.562 1 78.62 121 LEU B O 1
ATOM 4679 N N . ILE B 1 122 ? -9 4.234 -2.814 1 82.31 122 ILE B N 1
ATOM 4680 C CA . ILE B 1 122 ? -9.242 4.203 -4.254 1 82.31 122 ILE B CA 1
ATOM 4681 C C . ILE B 1 122 ? -8.164 3.369 -4.938 1 82.31 122 ILE B C 1
ATOM 4683 O O . ILE B 1 122 ? -8.453 2.594 -5.852 1 82.31 122 ILE B O 1
ATOM 4687 N N . TYR B 1 123 ? -6.93 3.471 -4.449 1 75.5 123 TYR B N 1
ATOM 4688 C CA . TYR B 1 123 ? -5.828 2.688 -5 1 75.5 123 TYR B CA 1
ATOM 4689 C C . TYR B 1 123 ? -6.051 1.197 -4.77 1 75.5 123 TYR B C 1
ATOM 4691 O O . TYR B 1 123 ? -5.812 0.383 -5.668 1 75.5 123 TYR B O 1
ATOM 4699 N N . SER B 1 124 ? -6.438 0.863 -3.566 1 77.94 124 SER B N 1
ATOM 4700 C CA . SER B 1 124 ? -6.715 -0.536 -3.258 1 77.94 124 SER B CA 1
ATOM 4701 C C . SER B 1 124 ? -7.852 -1.075 -4.117 1 77.94 124 SER B C 1
ATOM 4703 O O . SER B 1 124 ? -7.805 -2.221 -4.574 1 77.94 124 SER B O 1
ATOM 4705 N N . LEU B 1 125 ? -8.883 -0.251 -4.332 1 81.81 125 LEU B N 1
ATOM 4706 C CA . LEU B 1 125 ? -10 -0.658 -5.172 1 81.81 125 LEU B CA 1
ATOM 4707 C C . LEU B 1 125 ? -9.555 -0.854 -6.617 1 81.81 125 LEU B C 1
ATOM 4709 O O . LEU B 1 125 ? -9.953 -1.825 -7.266 1 81.81 125 LEU B O 1
ATOM 4713 N N . ASP B 1 126 ? -8.727 -0.017 -7.109 1 82.44 126 ASP B N 1
ATOM 4714 C CA . ASP B 1 126 ? -8.227 -0.103 -8.477 1 82.44 126 ASP B CA 1
ATOM 4715 C C . ASP B 1 126 ? -7.348 -1.337 -8.664 1 82.44 126 ASP B C 1
ATOM 4717 O O . ASP B 1 126 ? -7.383 -1.981 -9.719 1 82.44 126 ASP B O 1
ATOM 4721 N N . ASN B 1 127 ? -6.543 -1.564 -7.656 1 78.56 127 ASN B N 1
ATOM 4722 C CA . ASN B 1 127 ? -5.707 -2.76 -7.719 1 78.56 127 ASN B CA 1
ATOM 4723 C C . ASN B 1 127 ? -6.551 -4.031 -7.738 1 78.56 127 ASN B C 1
ATOM 4725 O O . ASN B 1 127 ? -6.246 -4.969 -8.477 1 78.56 127 ASN B O 1
ATOM 4729 N N . ALA B 1 128 ? -7.543 -4.078 -6.879 1 82.94 128 ALA B N 1
ATOM 4730 C CA . ALA B 1 128 ? -8.453 -5.219 -6.895 1 82.94 128 ALA B CA 1
ATOM 4731 C C . ALA B 1 128 ? -9.125 -5.367 -8.258 1 82.94 128 ALA B C 1
ATOM 4733 O O . ALA B 1 128 ? -9.234 -6.477 -8.789 1 82.94 128 ALA B O 1
ATOM 4734 N N . ASN B 1 129 ? -9.594 -4.227 -8.828 1 87 129 ASN B N 1
ATOM 4735 C CA . ASN B 1 129 ? -10.219 -4.227 -10.141 1 87 129 ASN B CA 1
ATOM 4736 C C . ASN B 1 129 ? -9.266 -4.73 -11.219 1 87 129 ASN B C 1
ATOM 4738 O O . ASN B 1 129 ? -9.664 -5.516 -12.086 1 87 129 ASN B O 1
ATOM 4742 N N . SER B 1 130 ? -8.062 -4.312 -11.18 1 84.88 130 SER B N 1
ATOM 4743 C CA . SER B 1 130 ? -7.062 -4.758 -12.141 1 84.88 130 SER B CA 1
ATOM 4744 C C . SER B 1 130 ? -6.797 -6.254 -12.016 1 84.88 130 SER B C 1
ATOM 4746 O O . SER B 1 130 ? -6.609 -6.941 -13.023 1 84.88 130 SER B O 1
ATOM 4748 N N . THR B 1 131 ? -6.73 -6.77 -10.797 1 84.75 131 THR B N 1
ATOM 4749 C CA . THR B 1 131 ? -6.527 -8.195 -10.57 1 84.75 131 THR B CA 1
ATOM 4750 C C . THR B 1 131 ? -7.691 -9.008 -11.125 1 84.75 131 THR B C 1
ATOM 4752 O O . THR B 1 131 ? -7.484 -9.977 -11.859 1 84.75 131 THR B O 1
ATOM 4755 N N . PHE B 1 132 ? -8.93 -8.57 -10.836 1 89.06 132 PHE B N 1
ATOM 4756 C CA . PHE B 1 132 ? -10.102 -9.297 -11.305 1 89.06 132 PHE B CA 1
ATOM 4757 C C . PHE B 1 132 ? -10.219 -9.219 -12.82 1 89.06 132 PHE B C 1
ATOM 4759 O O . PHE B 1 132 ? -10.555 -10.211 -13.477 1 89.06 132 PHE B O 1
ATOM 4766 N N . SER B 1 133 ? -9.969 -8.07 -13.375 1 90.56 133 SER B N 1
ATOM 4767 C CA . SER B 1 133 ? -10 -7.93 -14.82 1 90.56 133 SER B CA 1
ATOM 4768 C C . SER B 1 133 ? -8.922 -8.781 -15.484 1 90.56 133 SER B C 1
ATOM 4770 O O . SER B 1 133 ? -9.133 -9.328 -16.562 1 90.56 133 SER B O 1
ATOM 4772 N N . GLY B 1 134 ? -7.758 -8.82 -14.797 1 89.69 134 GLY B N 1
ATOM 4773 C CA . GLY B 1 134 ? -6.695 -9.672 -15.305 1 89.69 134 GLY B CA 1
ATOM 4774 C C . GLY B 1 134 ? -7.066 -11.148 -15.32 1 89.69 134 GLY B C 1
ATOM 4775 O O . GLY B 1 134 ? -6.73 -11.867 -16.266 1 89.69 134 GLY B O 1
ATOM 4776 N N . ILE B 1 135 ? -7.723 -11.617 -14.312 1 91.44 135 ILE B N 1
ATOM 4777 C CA . ILE B 1 135 ? -8.188 -13 -14.258 1 91.44 135 ILE B CA 1
ATOM 4778 C C . ILE B 1 135 ? -9.141 -13.273 -15.414 1 91.44 135 ILE B C 1
ATOM 4780 O O . ILE B 1 135 ? -9 -14.281 -16.109 1 91.44 135 ILE B O 1
ATOM 4784 N N . ASP B 1 136 ? -10.086 -12.375 -15.641 1 93.31 136 ASP B N 1
ATOM 4785 C CA . ASP B 1 136 ? -11.055 -12.523 -16.719 1 93.31 136 ASP B CA 1
ATOM 4786 C C . ASP B 1 136 ? -10.352 -12.586 -18.078 1 93.31 136 ASP B C 1
ATOM 4788 O O . ASP B 1 136 ? -10.727 -13.383 -18.938 1 93.31 136 ASP B O 1
ATOM 4792 N N . GLU B 1 137 ? -9.391 -11.781 -18.25 1 92.88 137 GLU B N 1
ATOM 4793 C CA . GLU B 1 137 ? -8.641 -11.758 -19.5 1 92.88 137 GLU B CA 1
ATOM 4794 C C . GLU B 1 137 ? -7.891 -13.07 -19.719 1 92.88 137 GLU B C 1
ATOM 4796 O O . GLU B 1 137 ? -7.867 -13.602 -20.828 1 92.88 137 GLU B O 1
ATOM 4801 N N . LEU B 1 138 ? -7.301 -13.539 -18.656 1 93 138 LEU B N 1
ATOM 4802 C CA . LEU B 1 138 ? -6.559 -14.789 -18.766 1 93 138 LEU B CA 1
ATOM 4803 C C . LEU B 1 138 ? -7.496 -15.961 -19.031 1 93 138 LEU B C 1
ATOM 4805 O O . LEU B 1 138 ? -7.191 -16.828 -19.859 1 93 138 LEU B O 1
ATOM 4809 N N . VAL B 1 139 ? -8.633 -16.016 -18.359 1 94.19 139 VAL B N 1
ATOM 4810 C CA . VAL B 1 139 ? -9.609 -17.094 -18.562 1 94.19 139 VAL B CA 1
ATOM 4811 C C . VAL B 1 139 ? -10.148 -17.016 -19.984 1 94.19 139 VAL B C 1
ATOM 4813 O O . VAL B 1 139 ? -10.25 -18.047 -20.672 1 94.19 139 VAL B O 1
ATOM 4816 N N . SER B 1 140 ? -10.484 -15.844 -20.484 1 94.38 140 SER B N 1
ATOM 4817 C CA . SER B 1 140 ? -10.984 -15.68 -21.844 1 94.38 140 SER B CA 1
ATOM 4818 C C . SER B 1 140 ? -9.914 -16.047 -22.875 1 94.38 140 SER B C 1
ATOM 4820 O O . SER B 1 140 ? -10.219 -16.672 -23.891 1 94.38 140 SER B O 1
ATOM 4822 N N . GLY B 1 141 ? -8.711 -15.664 -22.594 1 93.69 141 GLY B N 1
ATOM 4823 C CA . GLY B 1 141 ? -7.613 -16.016 -23.484 1 93.69 141 GLY B CA 1
ATOM 4824 C C . GLY B 1 141 ? -7.371 -17.516 -23.562 1 93.69 141 GLY B C 1
ATOM 4825 O O . GLY B 1 141 ? -7.164 -18.062 -24.641 1 93.69 141 GLY B O 1
ATOM 4826 N N . THR B 1 142 ? -7.352 -18.156 -22.438 1 94.19 142 THR B N 1
ATOM 4827 C CA . THR B 1 142 ? -7.168 -19.609 -22.406 1 94.19 142 THR B CA 1
ATOM 4828 C C . THR B 1 142 ? -8.32 -20.312 -23.109 1 94.19 142 THR B C 1
ATOM 4830 O O . THR B 1 142 ? -8.109 -21.281 -23.828 1 94.19 142 THR B O 1
ATOM 4833 N N . THR B 1 143 ? -9.555 -19.875 -22.906 1 94.38 143 THR B N 1
ATOM 4834 C CA . THR B 1 143 ? -10.719 -20.469 -23.547 1 94.38 143 THR B CA 1
ATOM 4835 C C . THR B 1 143 ? -10.625 -20.328 -25.062 1 94.38 143 THR B C 1
ATOM 4837 O O . THR B 1 143 ? -10.922 -21.281 -25.797 1 94.38 143 THR B O 1
ATOM 4840 N N . GLN B 1 144 ? -10.203 -19.188 -25.5 1 95.12 144 GLN B N 1
ATOM 4841 C CA . GLN B 1 144 ? -10.047 -18.969 -26.938 1 95.12 144 GLN B CA 1
ATOM 4842 C C . GLN B 1 144 ? -8.977 -19.875 -27.531 1 95.12 144 GLN B C 1
ATOM 4844 O O . GLN B 1 144 ? -9.164 -20.453 -28.609 1 95.12 144 GLN B O 1
ATOM 4849 N N . ARG B 1 145 ? -7.863 -20.062 -26.859 1 94.38 145 ARG B N 1
ATOM 4850 C CA . ARG B 1 145 ? -6.773 -20.891 -27.344 1 94.38 145 ARG B CA 1
ATOM 4851 C C . ARG B 1 145 ? -7.207 -22.359 -27.422 1 94.38 145 ARG B C 1
ATOM 4853 O O . ARG B 1 145 ? -6.918 -23.031 -28.422 1 94.38 145 ARG B O 1
ATOM 4860 N N . MET B 1 146 ? -7.965 -22.828 -26.438 1 95.12 146 MET B N 1
ATOM 4861 C CA . MET B 1 146 ? -8.359 -24.234 -26.375 1 95.12 146 MET B CA 1
ATOM 4862 C C . MET B 1 146 ? -9.531 -24.516 -27.297 1 95.12 146 MET B C 1
ATOM 4864 O O . MET B 1 146 ? -9.602 -25.578 -27.906 1 95.12 146 MET B O 1
ATOM 4868 N N . LYS B 1 147 ? -10.398 -23.594 -27.422 1 94 147 LYS B N 1
ATOM 4869 C CA . LYS B 1 147 ? -11.633 -23.812 -28.172 1 94 147 LYS B CA 1
ATOM 4870 C C . LYS B 1 147 ? -11.438 -23.5 -29.656 1 94 147 LYS B C 1
ATOM 4872 O O . LYS B 1 147 ? -12 -24.188 -30.516 1 94 147 LYS B O 1
ATOM 4877 N N . VAL B 1 148 ? -10.609 -22.5 -29.969 1 94.81 148 VAL B N 1
ATOM 4878 C CA . VAL B 1 148 ? -10.531 -22.047 -31.359 1 94.81 148 VAL B CA 1
ATOM 4879 C C . VAL B 1 148 ? -9.195 -22.469 -31.953 1 94.81 148 VAL B C 1
ATOM 4881 O O . VAL B 1 148 ? -9.148 -23.281 -32.875 1 94.81 148 VAL B O 1
ATOM 4884 N N . ASP B 1 149 ? -8.109 -22.047 -31.359 1 95.38 149 ASP B N 1
ATOM 4885 C CA . ASP B 1 149 ? -6.789 -22.266 -31.938 1 95.38 149 ASP B CA 1
ATOM 4886 C C . ASP B 1 149 ? -6.449 -23.766 -31.969 1 95.38 149 ASP B C 1
ATOM 4888 O O . ASP B 1 149 ? -5.988 -24.281 -32.969 1 95.38 149 ASP B O 1
ATOM 4892 N N . LEU B 1 150 ? -6.598 -24.438 -30.844 1 96.62 150 LEU B N 1
ATOM 4893 C CA . LEU B 1 150 ? -6.277 -25.844 -30.766 1 96.62 150 LEU B CA 1
ATOM 4894 C C . LEU B 1 150 ? -7.172 -26.672 -31.688 1 96.62 150 LEU B C 1
ATOM 4896 O O . LEU B 1 150 ? -6.699 -27.578 -32.375 1 96.62 150 LEU B O 1
ATOM 4900 N N . GLU B 1 151 ? -8.445 -26.344 -31.781 1 94.31 151 GLU B N 1
ATOM 4901 C CA . GLU B 1 151 ? -9.398 -27.094 -32.594 1 94.31 151 GLU B CA 1
ATOM 4902 C C . GLU B 1 151 ? -9.07 -26.969 -34.094 1 94.31 151 GLU B C 1
ATOM 4904 O O . GLU B 1 151 ? -9.289 -27.906 -34.844 1 94.31 151 GLU B O 1
ATOM 4909 N N . GLN B 1 152 ? -8.594 -25.844 -34.469 1 95.31 152 GLN B N 1
ATOM 4910 C CA . GLN B 1 152 ? -8.203 -25.656 -35.875 1 95.31 152 GLN B CA 1
ATOM 4911 C C . GLN B 1 152 ? -7.059 -26.578 -36.25 1 95.31 152 GLN B C 1
ATOM 4913 O O . GLN B 1 152 ? -7.086 -27.203 -37.344 1 95.31 152 GLN B O 1
ATOM 4918 N N . HIS B 1 153 ? -6.051 -26.703 -35.375 1 95.88 153 HIS B N 1
ATOM 4919 C CA . HIS B 1 153 ? -4.926 -27.594 -35.625 1 95.88 153 HIS B CA 1
ATOM 4920 C C . HIS B 1 153 ? -5.363 -29.047 -35.625 1 95.88 153 HIS B C 1
ATOM 4922 O O . HIS B 1 153 ? -4.91 -29.844 -36.438 1 95.88 153 HIS B O 1
ATOM 4928 N N . LEU B 1 154 ? -6.223 -29.375 -34.656 1 95.88 154 LEU B N 1
ATOM 4929 C CA . LEU B 1 154 ? -6.684 -30.75 -34.531 1 95.88 154 LEU B CA 1
ATOM 4930 C C . LEU B 1 154 ? -7.504 -31.172 -35.75 1 95.88 154 LEU B C 1
ATOM 4932 O O . LEU B 1 154 ? -7.43 -32.312 -36.156 1 95.88 154 LEU B O 1
ATOM 4936 N N . ALA B 1 155 ? -8.305 -30.266 -36.312 1 94.75 155 ALA B N 1
ATOM 4937 C CA . ALA B 1 155 ? -9.094 -30.547 -37.531 1 94.75 155 ALA B CA 1
ATOM 4938 C C . ALA B 1 155 ? -8.188 -30.859 -38.719 1 94.75 155 ALA B C 1
ATOM 4940 O O . ALA B 1 155 ? -8.445 -31.797 -39.469 1 94.75 155 ALA B O 1
ATOM 4941 N N . ARG B 1 156 ? -7.191 -30.156 -38.844 1 95.19 156 ARG B N 1
ATOM 4942 C CA . ARG B 1 156 ? -6.25 -30.375 -39.938 1 95.19 156 ARG B CA 1
ATOM 4943 C C . ARG B 1 156 ? -5.504 -31.688 -39.75 1 95.19 156 ARG B C 1
ATOM 4945 O O . ARG B 1 156 ? -5.301 -32.438 -40.719 1 95.19 156 ARG B O 1
ATOM 4952 N N . LEU B 1 157 ? -5.102 -31.984 -38.562 1 95.81 157 LEU B N 1
ATOM 4953 C CA . LEU B 1 157 ? -4.367 -33.219 -38.281 1 95.81 157 LEU B CA 1
ATOM 4954 C C . LEU B 1 157 ? -5.266 -34.438 -38.438 1 95.81 157 LEU B C 1
ATOM 4956 O O . LEU B 1 157 ? -4.793 -35.5 -38.844 1 95.81 157 LEU B O 1
ATOM 4960 N N . SER B 1 158 ? -6.57 -34.25 -38.094 1 94.81 158 SER B N 1
ATOM 4961 C CA . SER B 1 158 ? -7.508 -35.344 -38.25 1 94.81 158 SER B CA 1
ATOM 4962 C C . SER B 1 158 ? -7.637 -35.75 -39.719 1 94.81 158 SER B C 1
ATOM 4964 O O . SER B 1 158 ? -7.828 -36.906 -40.062 1 94.81 158 SER B O 1
ATOM 4966 N N . GLU B 1 159 ? -7.473 -34.75 -40.625 1 94 159 GLU B N 1
ATOM 4967 C CA . GLU B 1 159 ? -7.508 -35 -42.062 1 94 159 GLU B CA 1
ATOM 4968 C C . GLU B 1 159 ? -6.234 -35.688 -42.531 1 94 159 GLU B C 1
ATOM 4970 O O . GLU B 1 159 ? -6.285 -36.594 -43.375 1 94 159 GLU B O 1
ATOM 4975 N N . ILE B 1 160 ? -5.141 -35.344 -41.906 1 93.12 160 ILE B N 1
ATOM 4976 C CA . ILE B 1 160 ? -3.854 -35.906 -42.312 1 93.12 160 ILE B CA 1
ATOM 4977 C C . ILE B 1 160 ? -3.754 -37.344 -41.812 1 93.12 160 ILE B C 1
ATOM 4979 O O . ILE B 1 160 ? -3.256 -38.219 -42.531 1 93.12 160 ILE B O 1
ATOM 4983 N N . PHE B 1 161 ? -4.234 -37.625 -40.562 1 92.94 161 PHE B N 1
ATOM 4984 C CA . PHE B 1 161 ? -4.109 -38.938 -39.938 1 92.94 161 PHE B CA 1
ATOM 4985 C C . PHE B 1 161 ? -5.32 -39.812 -40.281 1 92.94 161 PHE B C 1
ATOM 4987 O O . PHE B 1 161 ? -5.582 -40.781 -39.594 1 92.94 161 PHE B O 1
ATOM 4994 N N . ALA B 1 162 ? -6.133 -39.531 -41.219 1 89.62 162 ALA B N 1
ATOM 4995 C CA . ALA B 1 162 ? -7.391 -40.188 -41.531 1 89.62 162 ALA B CA 1
ATOM 4996 C C . ALA B 1 162 ? -7.176 -41.688 -41.719 1 89.62 162 ALA B C 1
ATOM 4998 O O . ALA B 1 162 ? -8.055 -42.5 -41.406 1 89.62 162 ALA B O 1
ATOM 4999 N N . ALA B 1 163 ? -6.031 -42.156 -42.062 1 87.44 163 ALA B N 1
ATOM 5000 C CA . ALA B 1 163 ? -5.785 -43.531 -42.406 1 87.44 163 ALA B CA 1
ATOM 5001 C C . ALA B 1 163 ? -5.254 -44.312 -41.219 1 87.44 163 ALA B C 1
ATOM 5003 O O . ALA B 1 163 ? -5.199 -45.562 -41.25 1 87.44 163 ALA B O 1
ATOM 5004 N N . ARG B 1 164 ? -4.828 -43.688 -40.219 1 90.81 164 ARG B N 1
ATOM 5005 C CA . ARG B 1 164 ? -4.234 -44.344 -39.062 1 90.81 164 ARG B CA 1
ATOM 5006 C C . ARG B 1 164 ? -5.125 -44.156 -37.812 1 90.81 164 ARG B C 1
ATOM 5008 O O . ARG B 1 164 ? -5.094 -43.125 -37.156 1 90.81 164 ARG B O 1
ATOM 5015 N N . GLY B 1 165 ? -5.797 -45.156 -37.406 1 89.12 165 GLY B N 1
ATOM 5016 C CA . GLY B 1 165 ? -6.758 -45.125 -36.312 1 89.12 165 GLY B CA 1
ATOM 5017 C C . GLY B 1 165 ? -6.129 -44.812 -34.969 1 89.12 165 GLY B C 1
ATOM 5018 O O . GLY B 1 165 ? -6.754 -44.156 -34.125 1 89.12 165 GLY B O 1
ATOM 5019 N N . ASP B 1 166 ? -4.891 -45.281 -34.719 1 91.5 166 ASP B N 1
ATOM 5020 C CA . ASP B 1 166 ? -4.211 -45.031 -33.438 1 91.5 166 ASP B CA 1
ATOM 5021 C C . ASP B 1 166 ? -3.926 -43.562 -33.25 1 91.5 166 ASP B C 1
ATOM 5023 O O . ASP B 1 166 ? -4.109 -43.031 -32.125 1 91.5 166 ASP B O 1
ATOM 5027 N N . TYR B 1 167 ? -3.514 -42.906 -34.375 1 92.94 167 TYR B N 1
ATOM 5028 C CA . TYR B 1 167 ? -3.225 -41.5 -34.281 1 92.94 167 TYR B CA 1
ATOM 5029 C C . TYR B 1 167 ? -4.508 -40.688 -34.125 1 92.94 167 TYR B C 1
ATOM 5031 O O . TYR B 1 167 ? -4.527 -39.656 -33.406 1 92.94 167 TYR B O 1
ATOM 5039 N N . LEU B 1 168 ? -5.602 -41.125 -34.688 1 93.88 168 LEU B N 1
ATOM 5040 C CA . LEU B 1 168 ? -6.895 -40.469 -34.531 1 93.88 168 LEU B CA 1
ATOM 5041 C C . LEU B 1 168 ? -7.406 -40.562 -33.125 1 93.88 168 LEU B C 1
ATOM 5043 O O . LEU B 1 168 ? -8.047 -39.625 -32.625 1 93.88 168 LEU B O 1
ATOM 5047 N N . GLN B 1 169 ? -7.113 -41.656 -32.469 1 94 169 GLN B N 1
ATOM 5048 C CA . GLN B 1 169 ? -7.516 -41.812 -31.078 1 94 169 GLN B CA 1
ATOM 5049 C C . GLN B 1 169 ? -6.746 -40.875 -30.172 1 94 169 GLN B C 1
ATOM 5051 O O . GLN B 1 169 ? -7.305 -40.344 -29.203 1 94 169 GLN B O 1
ATOM 5056 N N . THR B 1 170 ? -5.508 -40.688 -30.453 1 94.31 170 THR B N 1
ATOM 5057 C CA . THR B 1 170 ? -4.699 -39.75 -29.688 1 94.31 170 THR B CA 1
ATOM 5058 C C . THR B 1 170 ? -5.219 -38.344 -29.844 1 94.31 170 THR B C 1
ATOM 5060 O O . THR B 1 170 ? -5.242 -37.562 -28.875 1 94.31 170 THR B O 1
ATOM 5063 N N . LEU B 1 171 ? -5.625 -37.938 -31.031 1 95.44 171 LEU B N 1
ATOM 5064 C CA . LEU B 1 171 ? -6.168 -36.625 -31.281 1 95.44 171 LEU B CA 1
ATOM 5065 C C . LEU B 1 171 ? -7.48 -36.406 -30.531 1 95.44 171 LEU B C 1
ATOM 5067 O O . LEU B 1 171 ? -7.75 -35.344 -30.016 1 95.44 171 LEU B O 1
ATOM 5071 N N . LYS B 1 172 ? -8.297 -37.438 -30.453 1 95.19 172 LYS B N 1
ATOM 5072 C CA . LYS B 1 172 ? -9.539 -37.375 -29.688 1 95.19 172 LYS B CA 1
ATOM 5073 C C . LYS B 1 172 ? -9.266 -37.188 -28.203 1 95.19 172 LYS B C 1
ATOM 5075 O O . LYS B 1 172 ? -10.008 -36.5 -27.5 1 95.19 172 LYS B O 1
ATOM 5080 N N . PHE B 1 173 ? -8.211 -37.844 -27.781 1 94.5 173 PHE B N 1
ATOM 5081 C CA . PHE B 1 173 ? -7.812 -37.719 -26.391 1 94.5 173 PHE B CA 1
ATOM 5082 C C . PHE B 1 173 ? -7.395 -36.281 -26.078 1 94.5 173 PHE B C 1
ATOM 5084 O O . PHE B 1 173 ? -7.754 -35.75 -25.031 1 94.5 173 PHE B O 1
ATOM 5091 N N . ILE B 1 174 ? -6.637 -35.688 -26.969 1 96.25 174 ILE B N 1
ATOM 5092 C CA . ILE B 1 174 ? -6.203 -34.312 -26.797 1 96.25 174 ILE B CA 1
ATOM 5093 C C . ILE B 1 174 ? -7.418 -33.406 -26.75 1 96.25 174 ILE B C 1
ATOM 5095 O O . ILE B 1 174 ? -7.484 -32.469 -25.938 1 96.25 174 ILE B O 1
ATOM 5099 N N . GLN B 1 175 ? -8.359 -33.625 -27.594 1 95.69 175 GLN B N 1
ATOM 5100 C CA . GLN B 1 175 ? -9.586 -32.844 -27.625 1 95.69 175 GLN B CA 1
ATOM 5101 C C . GLN B 1 175 ? -10.367 -33 -26.328 1 95.69 175 GLN B C 1
ATOM 5103 O O . GLN B 1 175 ? -10.969 -32.031 -25.844 1 95.69 175 GLN B O 1
ATOM 5108 N N . GLN B 1 176 ? -10.375 -34.188 -25.766 1 95.38 176 GLN B N 1
ATOM 5109 C CA . GLN B 1 176 ? -11.055 -34.438 -24.484 1 95.38 176 GLN B CA 1
ATOM 5110 C C . GLN B 1 176 ? -10.383 -33.656 -23.359 1 95.38 176 GLN B C 1
ATOM 5112 O O . GLN B 1 176 ? -11.062 -33.125 -22.469 1 95.38 176 GLN B O 1
ATOM 5117 N N . MET B 1 177 ? -9.125 -33.688 -23.391 1 95.44 177 MET B N 1
ATOM 5118 C CA . MET B 1 177 ? -8.391 -32.938 -22.375 1 95.44 177 MET B CA 1
ATOM 5119 C C . MET B 1 177 ? -8.641 -31.438 -22.5 1 95.44 177 MET B C 1
ATOM 5121 O O . MET B 1 177 ? -8.773 -30.75 -21.484 1 95.44 177 MET B O 1
ATOM 5125 N N . ALA B 1 178 ? -8.648 -30.906 -23.688 1 96.31 178 ALA B N 1
ATOM 5126 C CA . ALA B 1 178 ? -8.977 -29.5 -23.922 1 96.31 178 ALA B CA 1
ATOM 5127 C C . ALA B 1 178 ? -10.383 -29.172 -23.422 1 96.31 178 ALA B C 1
ATOM 5129 O O . ALA B 1 178 ? -10.617 -28.094 -22.859 1 96.31 178 ALA B O 1
ATOM 5130 N N . GLY B 1 179 ? -11.305 -30.109 -23.672 1 95.5 179 GLY B N 1
ATOM 5131 C CA . GLY B 1 179 ? -12.656 -29.953 -23.156 1 95.5 179 GLY B CA 1
ATOM 5132 C C . GLY B 1 179 ? -12.719 -29.859 -21.641 1 95.5 179 GLY B C 1
ATOM 5133 O O . GLY B 1 179 ? -13.508 -29.094 -21.094 1 95.5 179 GLY B O 1
ATOM 5134 N N . SER B 1 180 ? -11.859 -30.656 -20.969 1 94.94 180 SER B N 1
ATOM 5135 C CA . SER B 1 180 ? -11.781 -30.625 -19.516 1 94.94 180 SER B CA 1
ATOM 5136 C C . SER B 1 180 ? -11.312 -29.25 -19.016 1 94.94 180 SER B C 1
ATOM 5138 O O . SER B 1 180 ? -11.812 -28.75 -18 1 94.94 180 SER B O 1
ATOM 5140 N N . ILE B 1 181 ? -10.367 -28.703 -19.672 1 95.12 181 ILE B N 1
ATOM 5141 C CA . ILE B 1 181 ? -9.859 -27.391 -19.312 1 95.12 181 ILE B CA 1
ATOM 5142 C C . ILE B 1 181 ? -10.977 -26.344 -19.469 1 95.12 181 ILE B C 1
ATOM 5144 O O . ILE B 1 181 ? -11.148 -25.484 -18.609 1 95.12 181 ILE B O 1
ATOM 5148 N N . LEU B 1 182 ? -11.734 -26.406 -20.547 1 95.62 182 LEU B N 1
ATOM 5149 C CA . LEU B 1 182 ? -12.812 -25.469 -20.828 1 95.62 182 LEU B CA 1
ATOM 5150 C C . LEU B 1 182 ? -13.891 -25.547 -19.734 1 95.62 182 LEU B C 1
ATOM 5152 O O . LEU B 1 182 ? -14.414 -24.516 -19.312 1 95.62 182 LEU B O 1
ATOM 5156 N N . VAL B 1 183 ? -14.117 -26.734 -19.25 1 94.5 183 VAL B N 1
ATOM 5157 C CA . VAL B 1 183 ? -15.117 -26.906 -18.203 1 94.5 183 VAL B CA 1
ATOM 5158 C C . VAL B 1 183 ? -14.625 -26.266 -16.906 1 94.5 183 VAL B C 1
ATOM 5160 O O . VAL B 1 183 ? -15.398 -25.625 -16.188 1 94.5 183 VAL B O 1
ATOM 5163 N N . GLN B 1 184 ? -13.359 -26.453 -16.656 1 92 184 GLN B N 1
ATOM 5164 C CA . GLN B 1 184 ? -12.797 -25.875 -15.438 1 92 184 GLN B CA 1
ATOM 5165 C C . GLN B 1 184 ? -12.773 -24.359 -15.523 1 92 184 GLN B C 1
ATOM 5167 O O . GLN B 1 184 ? -13.031 -23.672 -14.531 1 92 184 GLN B O 1
ATOM 5172 N N . MET B 1 185 ? -12.43 -23.781 -16.672 1 93 185 MET B N 1
ATOM 5173 C CA . MET B 1 185 ? -12.375 -22.344 -16.859 1 93 185 MET B CA 1
ATOM 5174 C C . MET B 1 185 ? -13.766 -21.734 -16.75 1 93 185 MET B C 1
ATOM 5176 O O . MET B 1 185 ? -13.922 -20.609 -16.281 1 93 185 MET B O 1
ATOM 5180 N N . ALA B 1 186 ? -14.789 -22.453 -17.141 1 90.5 186 ALA B N 1
ATOM 5181 C CA . ALA B 1 186 ? -16.172 -21.984 -17.031 1 90.5 186 ALA B CA 1
ATOM 5182 C C . ALA B 1 186 ? -16.641 -21.953 -15.586 1 90.5 186 ALA B C 1
ATOM 5184 O O . ALA B 1 186 ? -17.578 -21.234 -15.25 1 90.5 186 ALA B O 1
ATOM 5185 N N . GLY B 1 187 ? -15.945 -22.688 -14.727 1 85.81 187 GLY B N 1
ATOM 5186 C CA . GLY B 1 187 ? -16.281 -22.719 -13.312 1 85.81 187 GLY B CA 1
ATOM 5187 C C . GLY B 1 187 ? -15.727 -21.547 -12.539 1 85.81 187 GLY B C 1
ATOM 5188 O O . GLY B 1 187 ? -16.156 -21.266 -11.422 1 85.81 187 GLY B O 1
ATOM 5189 N N . VAL B 1 188 ? -14.766 -20.891 -13.055 1 88.44 188 VAL B N 1
ATOM 5190 C CA . VAL B 1 188 ? -14.234 -19.688 -12.43 1 88.44 188 VAL B CA 1
ATOM 5191 C C . VAL B 1 188 ? -15.227 -18.531 -12.602 1 88.44 188 VAL B C 1
ATOM 5193 O O . VAL B 1 188 ? -15.695 -18.281 -13.719 1 88.44 188 VAL B O 1
ATOM 5196 N N . PRO B 1 189 ? -15.586 -17.891 -11.508 1 86.69 189 PRO B N 1
ATOM 5197 C CA . PRO B 1 189 ? -16.562 -16.812 -11.609 1 86.69 189 PRO B CA 1
ATOM 5198 C C . PRO B 1 189 ? -16.109 -15.688 -12.539 1 86.69 189 PRO B C 1
ATOM 5200 O O . PRO B 1 189 ? -14.906 -15.398 -12.617 1 86.69 189 PRO B O 1
ATOM 5203 N N . ALA B 1 190 ? -17.062 -15.148 -13.312 1 88.12 190 ALA B N 1
ATOM 5204 C CA . ALA B 1 190 ? -16.812 -13.961 -14.125 1 88.12 190 ALA B CA 1
ATOM 5205 C C . ALA B 1 190 ? -16.875 -12.695 -13.273 1 88.12 190 ALA B C 1
ATOM 5207 O O . ALA B 1 190 ? -17.875 -12.438 -12.602 1 88.12 190 ALA B O 1
ATOM 5208 N N . TRP B 1 191 ? -15.812 -11.922 -13.406 1 89.56 191 TRP B N 1
ATOM 5209 C CA . TRP B 1 191 ? -15.672 -10.773 -12.508 1 89.56 191 TRP B CA 1
ATOM 5210 C C . TRP B 1 191 ? -16.078 -9.484 -13.211 1 89.56 191 TRP B C 1
ATOM 5212 O O . TRP B 1 191 ? -15.898 -8.391 -12.656 1 89.56 191 TRP B O 1
ATOM 5222 N N . ARG B 1 192 ? -16.656 -9.477 -14.305 1 88.69 192 ARG B N 1
ATOM 5223 C CA . ARG B 1 192 ? -16.953 -8.289 -15.086 1 88.69 192 ARG B CA 1
ATOM 5224 C C . ARG B 1 192 ? -17.906 -7.363 -14.336 1 88.69 192 ARG B C 1
ATOM 5226 O O . ARG B 1 192 ? -17.688 -6.152 -14.281 1 88.69 192 ARG B O 1
ATOM 5233 N N . GLU B 1 193 ? -18.953 -7.941 -13.781 1 85.88 193 GLU B N 1
ATOM 5234 C CA . GLU B 1 193 ? -19.922 -7.129 -13.055 1 85.88 193 GLU B CA 1
ATOM 5235 C C . GLU B 1 193 ? -19.297 -6.504 -11.812 1 85.88 193 GLU B C 1
ATOM 5237 O O . GLU B 1 193 ? -19.5 -5.324 -11.531 1 85.88 193 GLU B O 1
ATOM 5242 N N . VAL B 1 194 ? -18.547 -7.293 -11.125 1 85.44 194 VAL B N 1
ATOM 5243 C CA . VAL B 1 194 ? -17.859 -6.805 -9.922 1 85.44 194 VAL B CA 1
ATOM 5244 C C . VAL B 1 194 ? -16.875 -5.703 -10.297 1 85.44 194 VAL B C 1
ATOM 5246 O O . VAL B 1 194 ? -16.797 -4.68 -9.617 1 85.44 194 VAL B O 1
ATOM 5249 N N . THR B 1 195 ? -16.172 -5.883 -11.359 1 89.56 195 THR B N 1
ATOM 5250 C CA . THR B 1 195 ? -15.195 -4.898 -11.797 1 89.56 195 THR B CA 1
ATOM 5251 C C . THR B 1 195 ? -15.883 -3.586 -12.172 1 89.56 195 THR B C 1
ATOM 5253 O O . THR B 1 195 ? -15.352 -2.504 -11.898 1 89.56 195 THR B O 1
ATOM 5256 N N . MET B 1 196 ? -17.016 -3.666 -12.797 1 90.25 196 MET B N 1
ATOM 5257 C CA . MET B 1 196 ? -17.766 -2.467 -13.164 1 90.25 196 MET B CA 1
ATOM 5258 C C . MET B 1 196 ? -18.25 -1.729 -11.914 1 90.25 196 MET B C 1
ATOM 5260 O O . MET B 1 196 ? -18.172 -0.5 -11.852 1 90.25 196 MET B O 1
ATOM 5264 N N . GLN B 1 197 ? -18.719 -2.482 -10.977 1 86.75 197 GLN B N 1
ATOM 5265 C CA . GLN B 1 197 ? -19.188 -1.876 -9.734 1 86.75 197 GLN B CA 1
ATOM 5266 C C . GLN B 1 197 ? -18.031 -1.243 -8.961 1 86.75 197 GLN B C 1
ATOM 5268 O O . GLN B 1 197 ? -18.172 -0.158 -8.398 1 86.75 197 GLN B O 1
ATOM 5273 N N . LEU B 1 198 ? -16.906 -1.913 -8.914 1 86.62 198 LEU B N 1
ATOM 5274 C CA . LEU B 1 198 ? -15.742 -1.39 -8.203 1 86.62 198 LEU B CA 1
ATOM 5275 C C . LEU B 1 198 ? -15.227 -0.123 -8.875 1 86.62 198 LEU B C 1
ATOM 5277 O O . LEU B 1 198 ? -14.82 0.823 -8.195 1 86.62 198 LEU B O 1
ATOM 5281 N N . THR B 1 199 ? -15.234 -0.065 -10.219 1 89.81 199 THR B N 1
ATOM 5282 C CA . THR B 1 199 ? -14.812 1.128 -10.945 1 89.81 199 THR B CA 1
ATOM 5283 C C . THR B 1 199 ? -15.766 2.289 -10.672 1 89.81 199 THR B C 1
ATOM 5285 O O . THR B 1 199 ? -15.328 3.424 -10.469 1 89.81 199 THR B O 1
ATOM 5288 N N . GLU B 1 200 ? -17.016 1.98 -10.68 1 90.12 200 GLU B N 1
ATOM 5289 C CA . GLU B 1 200 ? -18.016 3.014 -10.375 1 90.12 200 GLU B CA 1
ATOM 5290 C C . GLU B 1 200 ? -17.828 3.547 -8.961 1 90.12 200 GLU B C 1
ATOM 5292 O O . GLU B 1 200 ? -17.891 4.758 -8.734 1 90.12 200 GLU B O 1
ATOM 5297 N N . LEU B 1 201 ? -17.609 2.633 -8.039 1 87.25 201 LEU B N 1
ATOM 5298 C CA . LEU B 1 201 ? -17.391 3.033 -6.652 1 87.25 201 LEU B CA 1
ATOM 5299 C C . LEU B 1 201 ? -16.141 3.891 -6.531 1 87.25 201 LEU B C 1
ATOM 5301 O O . LEU B 1 201 ? -16.141 4.906 -5.832 1 87.25 201 LEU B O 1
ATOM 5305 N N . ALA B 1 202 ? -15.039 3.488 -7.152 1 87.25 202 ALA B N 1
ATOM 5306 C CA . ALA B 1 202 ? -13.789 4.246 -7.113 1 87.25 202 ALA B CA 1
ATOM 5307 C C . ALA B 1 202 ? -13.977 5.641 -7.707 1 87.25 202 ALA B C 1
ATOM 5309 O O . ALA B 1 202 ? -13.523 6.633 -7.133 1 87.25 202 ALA B O 1
ATOM 5310 N N . ASP B 1 203 ? -14.695 5.754 -8.781 1 89.56 203 ASP B N 1
ATOM 5311 C CA . ASP B 1 203 ? -14.93 7.031 -9.445 1 89.56 203 ASP B CA 1
ATOM 5312 C C . ASP B 1 203 ? -15.812 7.941 -8.594 1 89.56 203 ASP B C 1
ATOM 5314 O O . ASP B 1 203 ? -15.523 9.133 -8.445 1 89.56 203 ASP B O 1
ATOM 5318 N N . GLN B 1 204 ? -16.859 7.406 -8.102 1 90.75 204 GLN B N 1
ATOM 5319 C CA . GLN B 1 204 ? -17.75 8.188 -7.258 1 90.75 204 GLN B CA 1
ATOM 5320 C C . GLN B 1 204 ? -17.047 8.656 -5.988 1 90.75 204 GLN B C 1
ATOM 5322 O O . GLN B 1 204 ? -17.234 9.797 -5.555 1 90.75 204 GLN B O 1
ATOM 5327 N N . THR B 1 205 ? -16.297 7.719 -5.41 1 85.31 205 THR B N 1
ATOM 5328 C CA . THR B 1 205 ? -15.555 8.086 -4.211 1 85.31 205 THR B CA 1
ATOM 5329 C C . THR B 1 205 ? -14.547 9.188 -4.512 1 85.31 205 THR B C 1
ATOM 5331 O O . THR B 1 205 ? -14.391 10.125 -3.725 1 85.31 205 THR B O 1
ATOM 5334 N N . GLY B 1 206 ? -13.883 9.086 -5.676 1 86.94 206 GLY B N 1
ATOM 5335 C CA . GLY B 1 206 ? -12.953 10.125 -6.078 1 86.94 206 GLY B CA 1
ATOM 5336 C C . GLY B 1 206 ? -13.617 11.469 -6.316 1 86.94 206 GLY B C 1
ATOM 5337 O O . GLY B 1 206 ? -13.086 12.508 -5.93 1 86.94 206 GLY B O 1
ATOM 5338 N N . TYR B 1 207 ? -14.758 11.461 -6.828 1 90.81 207 TYR B N 1
ATOM 5339 C CA . TYR B 1 207 ? -15.508 12.68 -7.117 1 90.81 207 TYR B CA 1
ATOM 5340 C C . TYR B 1 207 ? -15.961 13.352 -5.828 1 90.81 207 TYR B C 1
ATOM 5342 O O . TYR B 1 207 ? -15.75 14.555 -5.641 1 90.81 207 TYR B O 1
ATOM 5350 N N . VAL B 1 208 ? -16.578 12.609 -4.965 1 89.5 208 VAL B N 1
ATOM 5351 C CA . VAL B 1 208 ? -17.078 13.156 -3.705 1 89.5 208 VAL B CA 1
ATOM 5352 C C . VAL B 1 208 ? -15.906 13.68 -2.873 1 89.5 208 VAL B C 1
ATOM 5354 O O . VAL B 1 208 ? -16.016 14.727 -2.236 1 89.5 208 VAL B O 1
ATOM 5357 N N . GLU B 1 209 ? -14.82 12.914 -2.918 1 87.25 209 GLU B N 1
ATOM 5358 C CA . GLU B 1 209 ? -13.656 13.328 -2.143 1 87.25 209 GLU B CA 1
ATOM 5359 C C . GLU B 1 209 ? -13.07 14.633 -2.682 1 87.25 209 GLU B C 1
ATOM 5361 O O . GLU B 1 209 ? -12.625 15.484 -1.911 1 87.25 209 GLU B O 1
ATOM 5366 N N . TYR B 1 210 ? -13.047 14.883 -3.955 1 89.12 210 TYR B N 1
ATOM 5367 C CA . TYR B 1 210 ? -12.523 16.109 -4.535 1 89.12 210 TYR B CA 1
ATOM 5368 C C . TYR B 1 210 ? -13.281 17.328 -4.008 1 89.12 210 TYR B C 1
ATOM 5370 O O . TYR B 1 210 ? -12.672 18.297 -3.557 1 89.12 210 TYR B O 1
ATOM 5378 N N . TYR B 1 211 ? -14.531 17.234 -3.996 1 89.25 211 TYR B N 1
ATOM 5379 C CA . TYR B 1 211 ? -15.336 18.359 -3.559 1 89.25 211 TYR B CA 1
ATOM 5380 C C . TYR B 1 211 ? -15.289 18.516 -2.043 1 89.25 211 TYR B C 1
ATOM 5382 O O . TYR B 1 211 ? -15.32 19.625 -1.523 1 89.25 211 TYR B O 1
ATOM 5390 N N . ARG B 1 212 ? -15.273 17.391 -1.362 1 88.31 212 ARG B N 1
ATOM 5391 C CA . ARG B 1 212 ? -15.117 17.5 0.084 1 88.31 212 ARG B CA 1
ATOM 5392 C C . ARG B 1 212 ? -13.797 18.172 0.439 1 88.31 212 ARG B C 1
ATOM 5394 O O . ARG B 1 212 ? -13.773 19.094 1.264 1 88.31 212 ARG B O 1
ATOM 5401 N N . TRP B 1 213 ? -12.703 17.703 -0.146 1 86.5 213 TRP B N 1
ATOM 5402 C CA . TRP B 1 213 ? -11.383 18.266 0.116 1 86.5 213 TRP B CA 1
ATOM 5403 C C . TRP B 1 213 ? -11.344 19.75 -0.226 1 86.5 213 TRP B C 1
ATOM 5405 O O . TRP B 1 213 ? -10.82 20.562 0.546 1 86.5 213 TRP B O 1
ATOM 5415 N N . LEU B 1 214 ? -11.961 20.141 -1.341 1 91.44 214 LEU B N 1
ATOM 5416 C CA . LEU B 1 214 ? -11.977 21.531 -1.789 1 91.44 214 LEU B CA 1
ATOM 5417 C C . LEU B 1 214 ? -12.836 22.391 -0.867 1 91.44 214 LEU B C 1
ATOM 5419 O O . LEU B 1 214 ? -12.445 23.516 -0.519 1 91.44 214 LEU B O 1
ATOM 5423 N N . SER B 1 215 ? -13.969 21.875 -0.471 1 89.75 215 SER B N 1
ATOM 5424 C CA . SER B 1 215 ? -14.859 22.641 0.399 1 89.75 215 SER B CA 1
ATOM 5425 C C . SER B 1 215 ? -14.203 22.922 1.747 1 89.75 215 SER B C 1
ATOM 5427 O O . SER B 1 215 ? -14.305 24.031 2.268 1 89.75 215 SER B O 1
ATOM 5429 N N . TYR B 1 216 ? -13.5 21.922 2.297 1 85.44 216 TYR B N 1
ATOM 5430 C CA . TYR B 1 216 ? -12.828 22.125 3.572 1 85.44 216 TYR B CA 1
ATOM 5431 C C . TYR B 1 216 ? -11.641 23.078 3.416 1 85.44 216 TYR B C 1
ATOM 5433 O O . TYR B 1 216 ? -11.367 23.891 4.301 1 85.44 216 TYR B O 1
ATOM 5441 N N . LEU B 1 217 ? -10.914 22.953 2.297 1 87.69 217 LEU B N 1
ATOM 5442 C CA . LEU B 1 217 ? -9.82 23.875 2.033 1 87.69 217 LEU B CA 1
ATOM 5443 C C . LEU B 1 217 ? -10.32 25.328 1.978 1 87.69 217 LEU B C 1
ATOM 5445 O O . LEU B 1 217 ? -9.727 26.219 2.594 1 87.69 217 LEU B O 1
ATOM 5449 N N . LEU B 1 218 ? -11.438 25.531 1.303 1 90.31 218 LEU B N 1
ATOM 5450 C CA . LEU B 1 218 ? -12 26.875 1.17 1 90.31 218 LEU B CA 1
ATOM 5451 C C . LEU B 1 218 ? -12.523 27.391 2.51 1 90.31 218 LEU B C 1
ATOM 5453 O O . LEU B 1 218 ? -12.367 28.562 2.838 1 90.31 218 LEU B O 1
ATOM 5457 N N . LEU B 1 219 ? -13.094 26.516 3.268 1 87.19 219 LEU B N 1
ATOM 5458 C CA . LEU B 1 219 ? -13.594 26.891 4.586 1 87.19 219 LEU B CA 1
ATOM 5459 C C . LEU B 1 219 ? -12.453 27.328 5.496 1 87.19 219 LEU B C 1
ATOM 5461 O O . LEU B 1 219 ? -12.547 28.328 6.191 1 87.19 219 LEU B O 1
ATOM 5465 N N . PHE B 1 220 ? -11.336 26.609 5.477 1 84.69 220 PHE B N 1
ATOM 5466 C CA . PHE B 1 220 ? -10.203 26.922 6.336 1 84.69 220 PHE B CA 1
ATOM 5467 C C . PHE B 1 220 ? -9.516 28.203 5.875 1 84.69 220 PHE B C 1
ATOM 5469 O O . PHE B 1 220 ? -9.07 29.016 6.699 1 84.69 220 PHE B O 1
ATOM 5476 N N . VAL B 1 221 ? -9.445 28.391 4.574 1 86.12 221 VAL B N 1
ATOM 5477 C CA . VAL B 1 221 ? -8.883 29.625 4.055 1 86.12 221 VAL B CA 1
ATOM 5478 C C . VAL B 1 221 ? -9.773 30.812 4.438 1 86.12 221 VAL B C 1
ATOM 5480 O O . VAL B 1 221 ? -9.281 31.875 4.816 1 86.12 221 VAL B O 1
ATOM 5483 N N . LEU B 1 222 ? -11.086 30.625 4.367 1 86 222 LEU B N 1
ATOM 5484 C CA . LEU B 1 222 ? -12.031 31.656 4.777 1 86 222 LEU B CA 1
ATOM 5485 C C . LEU B 1 222 ? -11.844 32 6.25 1 86 222 LEU B C 1
ATOM 5487 O O . LEU B 1 222 ? -11.82 33.188 6.613 1 86 222 LEU B O 1
ATOM 5491 N N . ASP B 1 223 ? -11.656 31.016 7.035 1 83.88 223 ASP B N 1
ATOM 5492 C CA . ASP B 1 223 ? -11.422 31.234 8.461 1 83.88 223 ASP B CA 1
ATOM 5493 C C . ASP B 1 223 ? -10.148 32.062 8.68 1 83.88 223 ASP B C 1
ATOM 5495 O O . ASP B 1 223 ? -10.125 32.969 9.516 1 83.88 223 ASP B O 1
ATOM 5499 N N . LEU B 1 224 ? -9.133 31.766 7.934 1 82.81 224 LEU B N 1
ATOM 5500 C CA . LEU B 1 224 ? -7.867 32.469 8.07 1 82.81 224 LEU B CA 1
ATOM 5501 C C . LEU B 1 224 ? -8.023 33.938 7.633 1 82.81 224 LEU B C 1
ATOM 5503 O O . LEU B 1 224 ? -7.5 34.844 8.281 1 82.81 224 LEU B O 1
ATOM 5507 N N . VAL B 1 225 ? -8.797 34.219 6.602 1 84.44 225 VAL B N 1
ATOM 5508 C CA . VAL B 1 225 ? -9.016 35.562 6.09 1 84.44 225 VAL B CA 1
ATOM 5509 C C . VAL B 1 225 ? -9.828 36.375 7.098 1 84.44 225 VAL B C 1
ATOM 5511 O O . VAL B 1 225 ? -9.516 37.531 7.371 1 84.44 225 VAL B O 1
ATOM 5514 N N . ILE B 1 226 ? -10.828 35.75 7.68 1 83.06 226 ILE B N 1
ATOM 5515 C CA . ILE B 1 226 ? -11.648 36.406 8.68 1 83.06 226 ILE B CA 1
ATOM 5516 C C . ILE B 1 226 ? -10.789 36.781 9.891 1 83.06 226 ILE B C 1
ATOM 5518 O O . ILE B 1 226 ? -10.875 37.875 10.414 1 83.06 226 ILE B O 1
ATOM 5522 N N . CYS B 1 227 ? -9.938 35.781 10.305 1 77.81 227 CYS B N 1
ATOM 5523 C CA . CYS B 1 227 ? -9.062 36.031 11.445 1 77.81 227 CYS B CA 1
ATOM 5524 C C . CYS B 1 227 ? -8.086 37.188 11.141 1 77.81 227 CYS B C 1
ATOM 5526 O O . CYS B 1 227 ? -7.879 38.062 11.977 1 77.81 227 CYS B O 1
ATOM 5528 N N . LEU B 1 228 ? -7.543 37.25 9.953 1 80 228 LEU B N 1
ATOM 5529 C CA . LEU B 1 228 ? -6.586 38.281 9.562 1 80 228 LEU B CA 1
ATOM 5530 C C . LEU B 1 228 ? -7.262 39.656 9.469 1 80 228 LEU B C 1
ATOM 5532 O O . LEU B 1 228 ? -6.723 40.656 9.945 1 80 228 LEU B O 1
ATOM 5536 N N . LEU B 1 229 ? -8.438 39.688 8.922 1 83.31 229 LEU B N 1
ATOM 5537 C CA . LEU B 1 229 ? -9.156 40.938 8.758 1 83.31 229 LEU B CA 1
ATOM 5538 C C . LEU B 1 229 ? -9.664 41.469 10.102 1 83.31 229 LEU B C 1
ATOM 5540 O O . LEU B 1 229 ? -9.734 42.656 10.32 1 83.31 229 LEU B O 1
ATOM 5544 N N . THR B 1 230 ? -10 40.594 11 1 81.5 230 THR B N 1
ATOM 5545 C CA . THR B 1 230 ? -10.383 41 12.344 1 81.5 230 THR B CA 1
ATOM 5546 C C . THR B 1 230 ? -9.195 41.594 13.086 1 81.5 230 THR B C 1
ATOM 5548 O O . THR B 1 230 ? -9.344 42.625 13.781 1 81.5 230 THR B O 1
ATOM 5551 N N . CYS B 1 231 ? -8.023 40.969 12.891 1 75.56 231 CYS B N 1
ATOM 5552 C CA . CYS B 1 231 ? -6.828 41.531 13.508 1 75.56 231 CYS B CA 1
ATOM 5553 C C . CYS B 1 231 ? -6.512 42.906 12.93 1 75.56 231 CYS B C 1
ATOM 5555 O O . CYS B 1 231 ? -6.125 43.812 13.656 1 75.56 231 CYS B O 1
ATOM 5557 N N . LEU B 1 232 ? -6.77 43.094 11.633 1 77.56 232 LEU B N 1
ATOM 5558 C CA . LEU B 1 232 ? -6.551 44.375 10.984 1 77.56 232 LEU B CA 1
ATOM 5559 C C . LEU B 1 232 ? -7.582 45.406 11.438 1 77.56 232 LEU B C 1
ATOM 5561 O O . LEU B 1 232 ? -7.254 46.594 11.633 1 77.56 232 LEU B O 1
ATOM 5565 N N . GLY B 1 233 ? -8.75 44.969 11.578 1 80.25 233 GLY B N 1
ATOM 5566 C CA . GLY B 1 233 ? -9.797 45.844 12.062 1 80.25 233 GLY B CA 1
ATOM 5567 C C . GLY B 1 233 ? -9.562 46.344 13.477 1 80.25 233 GLY B C 1
ATOM 5568 O O . GLY B 1 233 ? -9.805 47.5 13.781 1 80.25 233 GLY B O 1
ATOM 5569 N N . LEU B 1 234 ? -8.977 45.469 14.312 1 73.81 234 LEU B N 1
ATOM 5570 C CA . LEU B 1 234 ? -8.641 45.875 15.68 1 73.81 234 LEU B CA 1
ATOM 5571 C C . LEU B 1 234 ? -7.449 46.812 15.695 1 73.81 234 LEU B C 1
ATOM 5573 O O . LEU B 1 234 ? -7.41 47.781 16.484 1 73.81 234 LEU B O 1
ATOM 5577 N N . ALA B 1 235 ? -6.543 46.562 14.789 1 72.12 235 ALA B N 1
ATOM 5578 C CA . ALA B 1 235 ? -5.359 47.438 14.703 1 72.12 235 ALA B CA 1
ATOM 5579 C C . ALA B 1 235 ? -5.723 48.812 14.164 1 72.12 235 ALA B C 1
ATOM 5581 O O . ALA B 1 235 ? -5.195 49.812 14.633 1 72.12 235 ALA B O 1
ATOM 5582 N N . LYS B 1 236 ? -6.691 48.875 13.258 1 76.75 236 LYS B N 1
ATOM 5583 C CA . LYS B 1 236 ? -7.078 50.156 12.648 1 76.75 236 LYS B CA 1
ATOM 5584 C C . LYS B 1 236 ? -8.258 50.781 13.383 1 76.75 236 LYS B C 1
ATOM 5586 O O . LYS B 1 236 ? -8.648 51.906 13.094 1 76.75 236 LYS B O 1
ATOM 5591 N N . ARG B 1 237 ? -8.711 50.156 14.328 1 75.12 237 ARG B N 1
ATOM 5592 C CA . ARG B 1 237 ? -9.867 50.625 15.102 1 75.12 237 ARG B CA 1
ATOM 5593 C C . ARG B 1 237 ? -11.016 51.031 14.188 1 75.12 237 ARG B C 1
ATOM 5595 O O . ARG B 1 237 ? -11.617 52.094 14.359 1 75.12 237 ARG B O 1
ATOM 5602 N N . SER B 1 238 ? -11.234 50.219 13.148 1 81.5 238 SER B N 1
ATOM 5603 C CA . SER B 1 238 ? -12.328 50.406 12.211 1 81.5 238 SER B CA 1
ATOM 5604 C C . SER B 1 238 ? -13.578 49.656 12.633 1 81.5 238 SER B C 1
ATOM 5606 O O . SER B 1 238 ? -13.586 48.406 12.633 1 81.5 238 SER B O 1
ATOM 5608 N N . ARG B 1 239 ? -14.672 50.375 12.938 1 79.06 239 ARG B N 1
ATOM 5609 C CA . ARG B 1 239 ? -15.914 49.75 13.391 1 79.06 239 ARG B CA 1
ATOM 5610 C C . ARG B 1 239 ? -16.594 49.031 12.242 1 79.06 239 ARG B C 1
ATOM 5612 O O . ARG B 1 239 ? -17.172 47.969 12.438 1 79.06 239 ARG B O 1
ATOM 5619 N N . CYS B 1 240 ? -16.531 49.562 11.062 1 83.12 240 CYS B N 1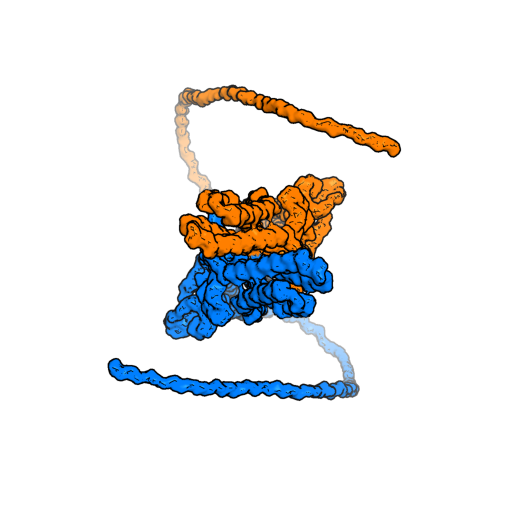
ATOM 5620 C CA . CYS B 1 240 ? -17.156 48.938 9.906 1 83.12 240 CYS B CA 1
ATOM 5621 C C . CYS B 1 240 ? -16.5 47.625 9.57 1 83.12 240 CYS B C 1
ATOM 5623 O O . CYS B 1 240 ? -17.172 46.625 9.273 1 83.12 240 CYS B O 1
ATOM 5625 N N . LEU B 1 241 ? -15.242 47.562 9.625 1 83.69 241 LEU B N 1
ATOM 5626 C CA . LEU B 1 241 ? -14.508 46.344 9.336 1 83.69 241 LEU B CA 1
ATOM 5627 C C . LEU B 1 241 ? -14.805 45.281 10.383 1 83.69 241 LEU B C 1
ATOM 5629 O O . LEU B 1 241 ? -14.969 44.094 10.047 1 83.69 241 LEU B O 1
ATOM 5633 N N . LEU B 1 242 ? -14.945 45.625 11.539 1 80.56 242 LEU B N 1
ATOM 5634 C CA . LEU B 1 242 ? -15.219 44.656 12.609 1 80.56 242 LEU B CA 1
ATOM 5635 C C . LEU B 1 242 ? -16.641 44.125 12.508 1 80.56 242 LEU B C 1
ATOM 5637 O O . LEU B 1 242 ? -16.859 42.906 12.727 1 80.56 242 LEU B O 1
ATOM 5641 N N . ALA B 1 243 ? -17.562 45.062 12.156 1 81.94 243 ALA B N 1
ATOM 5642 C CA . ALA B 1 243 ? -18.938 44.594 11.984 1 81.94 243 ALA B CA 1
ATOM 5643 C C . ALA B 1 243 ? -19.062 43.656 10.805 1 81.94 243 ALA B C 1
ATOM 5645 O O . ALA B 1 243 ? -19.781 42.656 10.891 1 81.94 243 ALA B O 1
ATOM 5646 N N . SER B 1 244 ? -18.438 43.938 9.711 1 86.06 244 SER B N 1
ATOM 5647 C CA . SER B 1 244 ? -18.453 43.062 8.562 1 86.06 244 SER B CA 1
ATOM 5648 C C . SER B 1 244 ? -17.828 41.688 8.891 1 86.06 244 SER B C 1
ATOM 5650 O O . SER B 1 244 ? -18.328 40.656 8.445 1 86.06 244 SER B O 1
ATOM 5652 N N . MET B 1 245 ? -16.797 41.719 9.641 1 85.19 245 MET B N 1
ATOM 5653 C CA . MET B 1 245 ? -16.125 40.469 10 1 85.19 245 MET B CA 1
ATOM 5654 C C . MET B 1 245 ? -17 39.656 10.953 1 85.19 245 MET B C 1
ATOM 5656 O O . MET B 1 245 ? -16.953 38.406 10.93 1 85.19 245 MET B O 1
ATOM 5660 N N . LEU B 1 246 ? -17.75 40.312 11.758 1 80.44 246 LEU B N 1
ATOM 5661 C CA . LEU B 1 246 ? -18.672 39.594 12.625 1 80.44 246 LEU B CA 1
ATOM 5662 C C . LEU B 1 246 ? -19.734 38.875 11.812 1 80.44 246 LEU B C 1
ATOM 5664 O O . LEU B 1 246 ? -20.094 37.75 12.125 1 80.44 246 LEU B O 1
ATOM 5668 N N . CYS B 1 247 ? -20.219 39.531 10.797 1 82.38 247 CYS B N 1
ATOM 5669 C CA . CYS B 1 247 ? -21.203 38.938 9.914 1 82.38 247 CYS B CA 1
ATOM 5670 C C . CYS B 1 247 ? -20.594 37.719 9.18 1 82.38 247 CYS B C 1
ATOM 5672 O O . CYS B 1 247 ? -21.219 36.656 9.125 1 82.38 247 CYS B O 1
ATOM 5674 N N . CYS B 1 248 ? -19.422 37.875 8.648 1 84.94 248 CYS B N 1
ATOM 5675 C CA . CYS B 1 248 ? -18.734 36.781 7.965 1 84.94 248 CYS B CA 1
ATOM 5676 C C . CYS B 1 248 ? -18.406 35.656 8.938 1 84.94 248 CYS B C 1
ATOM 5678 O O . CYS B 1 248 ? -18.469 34.469 8.57 1 84.94 248 CYS B O 1
ATOM 5680 N N . GLY B 1 249 ? -18.125 36.031 10.086 1 82.69 249 GLY B N 1
ATOM 5681 C CA . GLY B 1 249 ? -17.859 35.031 11.117 1 82.69 249 GLY B CA 1
ATOM 5682 C C . GLY B 1 249 ? -19.078 34.188 11.469 1 82.69 249 GLY B C 1
ATOM 5683 O O . GLY B 1 249 ? -18.969 32.969 11.68 1 82.69 249 GLY B O 1
ATOM 5684 N N . MET B 1 25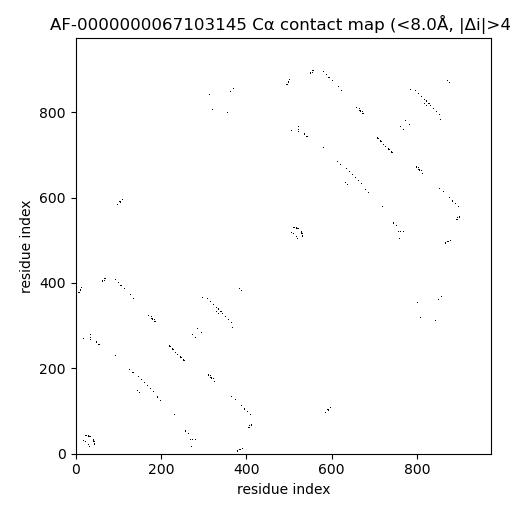0 ? -20.172 34.844 11.508 1 82.81 250 MET B N 1
ATOM 5685 C CA . MET B 1 250 ? -21.406 34.094 11.773 1 82.81 250 MET B CA 1
ATOM 5686 C C . MET B 1 250 ? -21.719 33.125 10.648 1 82.81 250 MET B C 1
ATOM 5688 O O . MET B 1 250 ? -22.141 32 10.906 1 82.81 250 MET B O 1
ATOM 5692 N N . LEU B 1 251 ? -21.5 33.469 9.492 1 84.06 251 LEU B N 1
ATOM 5693 C CA . LEU B 1 251 ? -21.688 32.594 8.359 1 84.06 251 LEU B CA 1
ATOM 5694 C C . LEU B 1 251 ? -20.703 31.422 8.406 1 84.06 251 LEU B C 1
ATOM 5696 O O . LEU B 1 251 ? -21.078 30.281 8.125 1 84.06 251 LEU B O 1
ATOM 5700 N N . ALA B 1 252 ? -19.469 31.75 8.711 1 83.5 252 ALA B N 1
ATOM 5701 C CA . ALA B 1 252 ? -18.453 30.703 8.836 1 83.5 252 ALA B CA 1
ATOM 5702 C C . ALA B 1 252 ? -18.812 29.719 9.945 1 83.5 252 ALA B C 1
ATOM 5704 O O . ALA B 1 252 ? -18.531 28.531 9.836 1 83.5 252 ALA B O 1
ATOM 5705 N N . LEU B 1 253 ? -19.391 30.25 10.969 1 82.5 253 LEU B N 1
ATOM 5706 C CA . LEU B 1 253 ? -19.812 29.406 12.078 1 82.5 253 LEU B CA 1
ATOM 5707 C C . LEU B 1 253 ? -20.922 28.453 11.648 1 82.5 253 LEU B C 1
ATOM 5709 O O . LEU B 1 253 ? -20.922 27.266 12.016 1 82.5 253 LEU B O 1
ATOM 5713 N N . LEU B 1 254 ? -21.844 28.938 10.906 1 84.94 254 LEU B N 1
ATOM 5714 C CA . LEU B 1 254 ? -22.922 28.109 10.383 1 84.94 254 LEU B CA 1
ATOM 5715 C C . LEU B 1 254 ? -22.359 27 9.484 1 84.94 254 LEU B C 1
ATOM 5717 O O . LEU B 1 254 ? -22.766 25.844 9.594 1 84.94 254 LEU B O 1
ATOM 5721 N N . LEU B 1 255 ? -21.469 27.359 8.641 1 85.56 255 LEU B N 1
ATOM 5722 C CA . LEU B 1 255 ? -20.859 26.391 7.738 1 85.56 255 LEU B CA 1
ATOM 5723 C C . LEU B 1 255 ? -20.031 25.375 8.516 1 85.56 255 LEU B C 1
ATOM 5725 O O . LEU B 1 255 ? -20 24.188 8.172 1 85.56 255 LEU B O 1
ATOM 5729 N N . SER B 1 256 ? -19.359 25.781 9.539 1 83.12 256 SER B N 1
ATOM 5730 C CA . SER B 1 256 ? -18.531 24.891 10.352 1 83.12 256 SER B CA 1
ATOM 5731 C C . SER B 1 256 ? -19.375 23.875 11.086 1 83.12 256 SER B C 1
ATOM 5733 O O . SER B 1 256 ? -19.031 22.688 11.141 1 83.12 256 SER B O 1
ATOM 5735 N N . TRP B 1 257 ? -20.484 24.344 11.617 1 83.5 257 TRP B N 1
ATOM 5736 C CA . TRP B 1 257 ? -21.344 23.406 12.336 1 83.5 257 TRP B CA 1
ATOM 5737 C C . TRP B 1 257 ? -22.047 22.453 11.367 1 83.5 257 TRP B C 1
ATOM 5739 O O . TRP B 1 257 ? -22.281 21.281 11.703 1 83.5 257 TRP B O 1
ATOM 5749 N N . THR B 1 258 ? -22.344 22.906 10.203 1 85.88 258 THR B N 1
ATOM 5750 C CA . THR B 1 258 ? -22.906 22.031 9.188 1 85.88 258 THR B CA 1
ATOM 5751 C C . THR B 1 258 ? -21.891 20.969 8.758 1 85.88 258 THR B C 1
ATOM 5753 O O . THR B 1 258 ? -22.234 19.812 8.578 1 85.88 258 THR B O 1
ATOM 5756 N N . SER B 1 259 ? -20.672 21.391 8.57 1 84.31 259 SER B N 1
ATOM 5757 C CA . SER B 1 259 ? -19.609 20.453 8.211 1 84.31 259 SER B CA 1
ATOM 5758 C C . SER B 1 259 ? -19.375 19.438 9.328 1 84.31 259 SER B C 1
ATOM 5760 O O . SER B 1 259 ? -19.109 18.266 9.062 1 84.31 259 SER B O 1
ATOM 5762 N N . LEU B 1 260 ? -19.484 19.891 10.57 1 83.31 260 LEU B N 1
ATOM 5763 C CA . LEU B 1 260 ? -19.312 18.984 11.703 1 83.31 260 LEU B CA 1
ATOM 5764 C C . LEU B 1 260 ? -20.406 17.922 11.719 1 83.31 260 LEU B C 1
ATOM 5766 O O . LEU B 1 260 ? -20.141 16.766 12.047 1 83.31 260 LEU B O 1
ATOM 5770 N N . ALA B 1 261 ? -21.578 18.328 11.414 1 87.38 261 ALA B N 1
ATOM 5771 C CA . ALA B 1 261 ? -22.688 17.391 11.344 1 87.38 261 ALA B CA 1
ATOM 5772 C C . ALA B 1 261 ? -22.438 16.328 10.273 1 87.38 261 ALA B C 1
ATOM 5774 O O . ALA B 1 261 ? -22.609 15.133 10.516 1 87.38 261 ALA B O 1
ATOM 5775 N N . ALA B 1 262 ? -22.016 16.75 9.156 1 85.69 262 ALA B N 1
ATOM 5776 C CA . ALA B 1 262 ? -21.719 15.828 8.062 1 85.69 262 ALA B CA 1
ATOM 5777 C C . ALA B 1 262 ? -20.547 14.914 8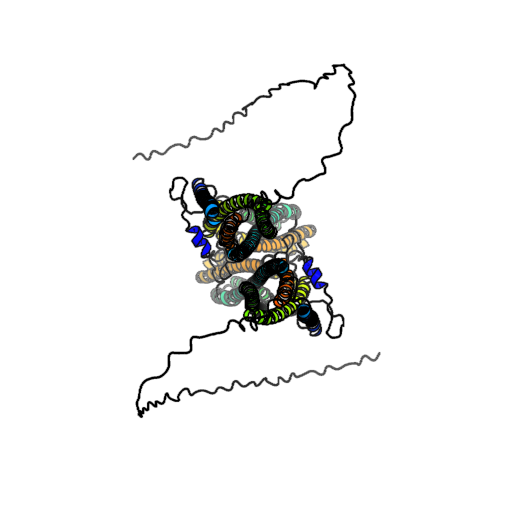.414 1 85.69 262 ALA B C 1
ATOM 5779 O O . ALA B 1 262 ? -20.594 13.719 8.133 1 85.69 262 ALA B O 1
ATOM 5780 N N . ASP B 1 263 ? -19.578 15.438 9.062 1 83.81 263 ASP B N 1
ATOM 5781 C CA . ASP B 1 263 ? -18.406 14.656 9.453 1 83.81 263 ASP B CA 1
ATOM 5782 C C . ASP B 1 263 ? -18.766 13.633 10.523 1 83.81 263 ASP B C 1
ATOM 5784 O O . ASP B 1 263 ? -18.25 12.516 10.516 1 83.81 263 ASP B O 1
ATOM 5788 N N . ALA B 1 264 ? -19.531 14.086 11.445 1 83.88 264 ALA B N 1
ATOM 5789 C CA . ALA B 1 264 ? -19.922 13.164 12.5 1 83.88 264 ALA B CA 1
ATOM 5790 C C . ALA B 1 264 ? -20.703 11.984 11.938 1 83.88 264 ALA B C 1
ATOM 5792 O O . ALA B 1 264 ? -20.469 10.828 12.312 1 83.88 264 ALA B O 1
ATOM 5793 N N . ALA B 1 265 ? -21.594 12.297 11.07 1 87.56 265 ALA B N 1
ATOM 5794 C CA . ALA B 1 265 ? -22.359 11.227 10.438 1 87.56 265 ALA B CA 1
ATOM 5795 C C . ALA B 1 265 ? -21.453 10.305 9.625 1 87.56 265 ALA B C 1
ATOM 5797 O O . ALA B 1 265 ? -21.594 9.078 9.695 1 87.56 265 ALA B O 1
ATOM 5798 N N . ALA B 1 266 ? -20.562 10.867 8.883 1 84.19 266 ALA B N 1
ATOM 5799 C CA . ALA B 1 266 ? -19.641 10.078 8.07 1 84.19 266 ALA B CA 1
ATOM 5800 C C . ALA B 1 266 ? -18.703 9.258 8.938 1 84.19 266 ALA B C 1
ATOM 5802 O O . ALA B 1 266 ? -18.375 8.117 8.609 1 84.19 266 ALA B O 1
ATOM 5803 N N . ALA B 1 267 ? -18.281 9.828 10.039 1 83.88 267 ALA B N 1
ATOM 5804 C CA . ALA B 1 267 ? -17.359 9.133 10.938 1 83.88 267 ALA B CA 1
ATOM 5805 C C . ALA B 1 267 ? -18.047 7.945 11.609 1 83.88 267 ALA B C 1
ATOM 5807 O O . ALA B 1 267 ? -17.484 6.848 11.664 1 83.88 267 ALA B O 1
ATOM 5808 N N . VAL B 1 268 ? -19.188 8.164 12.102 1 87.19 268 VAL B N 1
ATOM 5809 C CA . VAL B 1 268 ? -19.922 7.082 12.75 1 87.19 268 VAL B CA 1
ATOM 5810 C C . VAL B 1 268 ? -20.297 6.02 11.719 1 87.19 268 VAL B C 1
ATOM 5812 O O . VAL B 1 268 ? -20.156 4.82 11.977 1 87.19 268 VAL B O 1
ATOM 5815 N N . GLY B 1 269 ? -20.781 6.473 10.602 1 86.44 269 GLY B N 1
ATOM 5816 C CA . GLY B 1 269 ? -21.094 5.523 9.547 1 86.44 269 GLY B CA 1
ATOM 5817 C C . GLY B 1 269 ? -19.906 4.688 9.125 1 86.44 269 GLY B C 1
ATOM 5818 O O . GLY B 1 269 ? -20 3.467 8.977 1 86.44 269 GLY B O 1
ATOM 5819 N N . THR B 1 270 ? -18.766 5.289 8.859 1 82.75 270 THR B N 1
ATOM 5820 C CA . THR B 1 270 ? -17.547 4.586 8.461 1 82.75 270 THR B CA 1
ATOM 5821 C C . THR B 1 270 ? -17.062 3.66 9.57 1 82.75 270 THR B C 1
ATOM 5823 O O . THR B 1 270 ? -16.562 2.57 9.305 1 82.75 270 THR B O 1
ATOM 5826 N N . SER B 1 271 ? -17.25 4.098 10.805 1 83.12 271 SER B N 1
ATOM 5827 C CA . SER B 1 271 ? -16.844 3.26 11.93 1 83.12 271 SER B CA 1
ATOM 5828 C C . SER B 1 271 ? -17.734 2.018 12.031 1 83.12 271 SER B C 1
ATOM 5830 O O . SER B 1 271 ? -17.25 0.939 12.383 1 83.12 271 SER B O 1
ATOM 5832 N N . ASP B 1 272 ? -18.953 2.172 11.75 1 86.62 272 ASP B N 1
ATOM 5833 C CA . ASP B 1 272 ? -19.844 1.019 11.734 1 86.62 272 ASP B CA 1
ATOM 5834 C C . ASP B 1 272 ? -19.406 0 10.68 1 86.62 272 ASP B C 1
ATOM 5836 O O . ASP B 1 272 ? -19.5 -1.208 10.906 1 86.62 272 ASP B O 1
ATOM 5840 N N . PHE B 1 273 ? -18.969 0.385 9.617 1 82.25 273 PHE B N 1
ATOM 5841 C CA . PHE B 1 273 ? -18.453 -0.501 8.578 1 82.25 273 PHE B CA 1
ATOM 5842 C C . PHE B 1 273 ? -17.156 -1.169 9.039 1 82.25 273 PHE B C 1
ATOM 5844 O O . PHE B 1 273 ? -16.969 -2.373 8.852 1 82.25 273 PHE B O 1
ATOM 5851 N N . CYS B 1 274 ? -16.25 -0.365 9.719 1 77 274 CYS B N 1
ATOM 5852 C CA . CYS B 1 274 ? -14.906 -0.828 10.055 1 77 274 CYS B CA 1
ATOM 5853 C C . CYS B 1 274 ? -14.945 -1.822 11.211 1 77 274 CYS B C 1
ATOM 5855 O O . CYS B 1 274 ? -13.984 -2.566 11.43 1 77 274 CYS B O 1
ATOM 5857 N N . VAL B 1 275 ? -15.938 -1.836 11.961 1 78.69 275 VAL B N 1
ATOM 5858 C CA . VAL B 1 275 ? -16.031 -2.781 13.07 1 78.69 275 VAL B CA 1
ATOM 5859 C C . VAL B 1 275 ? -16.266 -4.188 12.531 1 78.69 275 VAL B C 1
ATOM 5861 O O . VAL B 1 275 ? -15.773 -5.168 13.094 1 78.69 275 VAL B O 1
ATOM 5864 N N . ALA B 1 276 ? -16.984 -4.301 11.445 1 80.56 276 ALA B N 1
ATOM 5865 C CA . ALA B 1 276 ? -17.25 -5.605 10.852 1 80.56 276 ALA B CA 1
ATOM 5866 C C . ALA B 1 276 ? -17.375 -5.5 9.336 1 80.56 276 ALA B C 1
ATOM 5868 O O . ALA B 1 276 ? -18.422 -5.766 8.766 1 80.56 276 ALA B O 1
ATOM 5869 N N . PRO B 1 277 ? -16.25 -5.238 8.703 1 78.94 277 PRO B N 1
ATOM 5870 C CA . PRO B 1 277 ? -16.297 -5.094 7.25 1 78.94 277 PRO B CA 1
ATOM 5871 C C . PRO B 1 277 ? -16.609 -6.41 6.539 1 78.94 277 PRO B C 1
ATOM 5873 O O . PRO B 1 277 ? -17.203 -6.402 5.457 1 78.94 277 PRO B O 1
ATOM 5876 N N . ASP B 1 278 ? -16.312 -7.555 7.156 1 76.31 278 ASP B N 1
ATOM 5877 C CA . ASP B 1 278 ? -16.484 -8.867 6.551 1 76.31 278 ASP B CA 1
ATOM 5878 C C . ASP B 1 278 ? -17.969 -9.172 6.328 1 76.31 278 ASP B C 1
ATOM 5880 O O . ASP B 1 278 ? -18.359 -9.672 5.27 1 76.31 278 ASP B O 1
ATOM 5884 N N . THR B 1 279 ? -18.703 -8.883 7.367 1 79.25 279 THR B N 1
ATOM 5885 C CA . THR B 1 279 ? -20.125 -9.172 7.27 1 79.25 279 THR B CA 1
ATOM 5886 C C . THR B 1 279 ? -20.766 -8.359 6.148 1 79.25 279 THR B C 1
ATOM 5888 O O . THR B 1 279 ? -21.609 -8.875 5.41 1 79.25 279 THR B O 1
ATOM 5891 N N . PHE B 1 280 ? -20.438 -7.176 5.988 1 82.44 280 PHE B N 1
ATOM 5892 C CA . PHE B 1 280 ? -21 -6.328 4.941 1 82.44 280 PHE B CA 1
ATOM 5893 C C . PHE B 1 280 ? -20.594 -6.828 3.561 1 82.44 280 PHE B C 1
ATOM 5895 O O . PHE B 1 280 ? -21.422 -6.922 2.658 1 82.44 280 PHE B O 1
ATOM 5902 N N . ILE B 1 281 ? -19.312 -7.152 3.395 1 81.62 281 ILE B N 1
ATOM 5903 C CA . ILE B 1 281 ? -18.797 -7.59 2.1 1 81.62 281 ILE B CA 1
ATOM 5904 C C . ILE B 1 281 ? -19.438 -8.922 1.717 1 81.62 281 ILE B C 1
ATOM 5906 O O . ILE B 1 281 ? -19.781 -9.141 0.553 1 81.62 281 ILE B O 1
ATOM 5910 N N . LEU B 1 282 ? -19.625 -9.773 2.68 1 83.19 282 LEU B N 1
ATOM 5911 C CA . LEU B 1 282 ? -20.266 -11.062 2.422 1 83.19 282 LEU B CA 1
ATOM 5912 C C . LEU B 1 282 ? -21.719 -10.867 2 1 83.19 282 LEU B C 1
ATOM 5914 O O . LEU B 1 282 ? -22.203 -11.562 1.107 1 83.19 282 LEU B O 1
ATOM 5918 N N . ASN B 1 283 ? -22.312 -9.867 2.562 1 81.94 283 ASN B N 1
ATOM 5919 C CA . ASN B 1 283 ? -23.719 -9.609 2.258 1 81.94 283 ASN B CA 1
ATOM 5920 C C . ASN B 1 283 ? -23.891 -8.969 0.881 1 81.94 283 ASN B C 1
ATOM 5922 O O . ASN B 1 283 ? -24.797 -9.328 0.133 1 81.94 283 ASN B O 1
ATOM 5926 N N . ILE B 1 284 ? -23.031 -8.062 0.53 1 79.44 284 ILE B N 1
ATOM 5927 C CA . ILE B 1 284 ? -23.156 -7.336 -0.728 1 79.44 284 ILE B CA 1
ATOM 5928 C C . ILE B 1 284 ? -22.766 -8.242 -1.893 1 79.44 284 ILE B C 1
ATOM 5930 O O . ILE B 1 284 ? -23.266 -8.086 -3.008 1 79.44 284 ILE B O 1
ATOM 5934 N N . THR B 1 285 ? -21.875 -9.109 -1.603 1 79.88 285 THR B N 1
ATOM 5935 C CA . THR B 1 285 ? -21.391 -9.984 -2.668 1 79.88 285 THR B CA 1
ATOM 5936 C C . THR B 1 285 ? -22.266 -11.234 -2.777 1 79.88 285 THR B C 1
ATOM 5938 O O . THR B 1 285 ? -22.078 -12.047 -3.688 1 79.88 285 THR B O 1
ATOM 5941 N N . GLU B 1 286 ? -23.203 -11.273 -1.858 1 81.62 286 GLU B N 1
ATOM 5942 C CA . GLU B 1 286 ? -24.062 -12.445 -1.881 1 81.62 286 GLU B CA 1
ATOM 5943 C C . GLU B 1 286 ? -24.844 -12.531 -3.191 1 81.62 286 GLU B C 1
ATOM 5945 O O . GLU B 1 286 ? -25.469 -11.547 -3.617 1 81.62 286 GLU B O 1
ATOM 5950 N N . GLY B 1 287 ? -24.703 -13.516 -4.016 1 77.94 287 GLY B N 1
ATOM 5951 C CA . GLY B 1 287 ? -25.422 -13.711 -5.266 1 77.94 287 GLY B CA 1
ATOM 5952 C C . GLY B 1 287 ? -24.547 -13.508 -6.488 1 77.94 287 GLY B C 1
ATOM 5953 O O . GLY B 1 287 ? -24.844 -14.023 -7.566 1 77.94 287 GLY B O 1
ATOM 5954 N N . GLN B 1 288 ? -23.578 -12.648 -6.344 1 80.25 288 GLN B N 1
ATOM 5955 C CA . GLN B 1 288 ? -22.703 -12.383 -7.48 1 80.25 288 GLN B CA 1
ATOM 5956 C C . GLN B 1 288 ? -21.531 -13.367 -7.508 1 80.25 288 GLN B C 1
ATOM 5958 O O . GLN B 1 288 ? -21.172 -13.883 -8.57 1 80.25 288 GLN B O 1
ATOM 5963 N N . VAL B 1 289 ? -21 -13.602 -6.32 1 84.69 289 VAL B N 1
ATOM 5964 C CA . VAL B 1 289 ? -19.859 -14.508 -6.168 1 84.69 289 VAL B CA 1
ATOM 5965 C C . VAL B 1 289 ? -20.188 -15.555 -5.102 1 84.69 289 VAL B C 1
ATOM 5967 O O . VAL B 1 289 ? -20.844 -15.25 -4.105 1 84.69 289 VAL B O 1
ATOM 5970 N N . PRO B 1 290 ? -19.812 -16.75 -5.418 1 86.88 290 PRO B N 1
ATOM 5971 C CA . PRO B 1 290 ? -20.016 -17.75 -4.383 1 86.88 290 PRO B CA 1
ATOM 5972 C C . PRO B 1 290 ? -19.375 -17.375 -3.051 1 86.88 290 PRO B C 1
ATOM 5974 O O . PRO B 1 290 ? -18.297 -16.766 -3.031 1 86.88 290 PRO B O 1
ATOM 5977 N N . ALA B 1 291 ? -20.031 -17.672 -1.986 1 85.88 291 ALA B N 1
ATOM 5978 C CA . ALA B 1 291 ? -19.609 -17.297 -0.639 1 85.88 291 ALA B CA 1
ATOM 5979 C C . ALA B 1 291 ? -18.234 -17.859 -0.313 1 85.88 291 ALA B C 1
ATOM 5981 O O . ALA B 1 291 ? -17.469 -17.234 0.417 1 85.88 291 ALA B O 1
ATOM 5982 N N . GLU B 1 292 ? -17.953 -18.984 -0.903 1 85.75 292 GLU B N 1
ATOM 5983 C CA . GLU B 1 292 ? -16.672 -19.625 -0.632 1 85.75 292 GLU B CA 1
ATOM 5984 C C . GLU B 1 292 ? -15.516 -18.797 -1.208 1 85.75 292 GLU B C 1
ATOM 5986 O O . GLU B 1 292 ? -14.453 -18.703 -0.596 1 85.75 292 GLU B O 1
ATOM 5991 N N . VAL B 1 293 ? -15.773 -18.266 -2.322 1 86 293 VAL B N 1
ATOM 5992 C CA . VAL B 1 293 ? -14.75 -17.469 -2.982 1 86 293 VAL B CA 1
ATOM 5993 C C . VAL B 1 293 ? -14.547 -16.156 -2.227 1 86 293 VAL B C 1
ATOM 5995 O O . VAL B 1 293 ? -13.406 -15.727 -2.016 1 86 293 VAL B O 1
ATOM 5998 N N . THR B 1 294 ? -15.672 -15.57 -1.783 1 84.5 294 THR B N 1
ATOM 5999 C CA . THR B 1 294 ? -15.586 -14.336 -1.023 1 84.5 294 THR B CA 1
ATOM 6000 C C . THR B 1 294 ? -14.859 -14.562 0.299 1 84.5 294 THR B C 1
ATOM 6002 O O . THR B 1 294 ? -14.016 -13.75 0.7 1 84.5 294 THR B O 1
ATOM 6005 N N . ARG B 1 295 ? -15.117 -15.641 0.9 1 82.75 295 ARG B N 1
ATOM 6006 C CA . ARG B 1 295 ? -14.453 -15.969 2.164 1 82.75 295 ARG B CA 1
ATOM 6007 C C . ARG B 1 295 ? -12.969 -16.219 1.955 1 82.75 295 ARG B C 1
ATOM 6009 O O . ARG B 1 295 ? -12.148 -15.883 2.811 1 82.75 295 ARG B O 1
ATOM 6016 N N . TYR B 1 296 ? -12.656 -16.812 0.85 1 84.06 296 TYR B N 1
ATOM 6017 C CA . TYR B 1 296 ? -11.258 -17.094 0.521 1 84.06 296 TYR B CA 1
ATOM 6018 C C . TYR B 1 296 ? -10.461 -15.789 0.436 1 84.06 296 TYR B C 1
ATOM 6020 O O . TYR B 1 296 ? -9.352 -15.703 0.975 1 84.06 296 TYR B O 1
ATOM 6028 N N . TYR B 1 297 ? -11.016 -14.766 -0.151 1 81.25 297 TYR B N 1
ATOM 6029 C CA . TYR B 1 297 ? -10.289 -13.516 -0.347 1 81.25 297 TYR B CA 1
ATOM 6030 C C . TYR B 1 297 ? -10.344 -12.648 0.903 1 81.25 297 TYR B C 1
ATOM 6032 O O . TYR B 1 297 ? -9.43 -11.867 1.17 1 81.25 297 TYR B O 1
ATOM 6040 N N . LEU B 1 298 ? -11.422 -12.859 1.688 1 77.56 298 LEU B N 1
ATOM 6041 C CA . LEU B 1 298 ? -11.562 -12.055 2.895 1 77.56 298 LEU B CA 1
ATOM 6042 C C . LEU B 1 298 ? -10.695 -12.594 4.02 1 77.56 298 LEU B C 1
ATOM 6044 O O . LEU B 1 298 ? -10.062 -11.828 4.754 1 77.56 298 LEU B O 1
ATOM 6048 N N . TYR B 1 299 ? -10.656 -13.969 4.105 1 75.81 299 TYR B N 1
ATOM 6049 C CA . TYR B 1 299 ? -9.938 -14.602 5.207 1 75.81 299 TYR B CA 1
ATOM 6050 C C . TYR B 1 299 ? -8.703 -15.336 4.699 1 75.81 299 TYR B C 1
ATOM 6052 O O . TYR B 1 299 ? -8.539 -16.531 4.961 1 75.81 299 TYR B O 1
ATOM 6060 N N . CYS B 1 300 ? -7.863 -14.797 3.783 1 72.19 300 CYS B N 1
ATOM 6061 C CA . CYS B 1 300 ? -6.734 -15.398 3.086 1 72.19 300 CYS B CA 1
ATOM 6062 C C . CYS B 1 300 ? -5.926 -16.281 4.027 1 72.19 300 CYS B C 1
ATOM 6064 O O . CYS B 1 300 ? -5.469 -17.359 3.635 1 72.19 300 CYS B O 1
ATOM 6066 N N . SER B 1 301 ? -5.527 -15.969 5.266 1 62.59 301 SER B N 1
ATOM 6067 C CA . SER B 1 301 ? -4.605 -16.734 6.105 1 62.59 301 SER B CA 1
ATOM 6068 C C . SER B 1 301 ? -5.289 -17.969 6.691 1 62.59 301 SER B C 1
ATOM 6070 O O . SER B 1 301 ? -4.645 -19 6.902 1 62.59 301 SER B O 1
ATOM 6072 N N . GLN B 1 302 ? -6.574 -17.812 7.055 1 55.84 302 GLN B N 1
ATOM 6073 C CA . GLN B 1 302 ? -7.258 -18.875 7.789 1 55.84 302 GLN B CA 1
ATOM 6074 C C . GLN B 1 302 ? -7.812 -19.938 6.844 1 55.84 302 GLN B C 1
ATOM 6076 O O . GLN B 1 302 ? -8.094 -21.062 7.258 1 55.84 302 GLN B O 1
ATOM 6081 N N . SER B 1 303 ? -7.984 -19.391 5.605 1 54.06 303 SER B N 1
ATOM 6082 C CA . SER B 1 303 ? -8.734 -20.297 4.742 1 54.06 303 SER B CA 1
ATOM 6083 C C . SER B 1 303 ? -7.832 -21.375 4.156 1 54.06 303 SER B C 1
ATOM 6085 O O . SER B 1 303 ? -6.676 -21.109 3.83 1 54.06 303 SER B O 1
ATOM 6087 N N . GLY B 1 304 ? -7.82 -22.5 4.773 1 58.78 304 GLY B N 1
ATOM 6088 C CA . GLY B 1 304 ? -7.203 -23.719 4.297 1 58.78 304 GLY B CA 1
ATOM 6089 C C . GLY B 1 304 ? -7.027 -23.75 2.789 1 58.78 304 GLY B C 1
ATOM 6090 O O . GLY B 1 304 ? -6.551 -22.781 2.193 1 58.78 304 GLY B O 1
ATOM 6091 N N . SER B 1 305 ? -7.867 -24.438 2.008 1 71.88 305 SER B N 1
ATOM 6092 C CA . SER B 1 305 ? -7.746 -24.891 0.625 1 71.88 305 SER B CA 1
ATOM 6093 C C . SER B 1 305 ? -8.383 -23.891 -0.336 1 71.88 305 SER B C 1
ATOM 6095 O O . SER B 1 305 ? -9.43 -23.312 -0.043 1 71.88 305 SER B O 1
ATOM 6097 N N . SER B 1 306 ? -7.617 -23.297 -1.35 1 82.88 306 SER B N 1
ATOM 6098 C CA . SER B 1 306 ? -8.109 -22.453 -2.434 1 82.88 306 SER B CA 1
ATOM 6099 C C . SER B 1 306 ? -9.297 -23.094 -3.146 1 82.88 306 SER B C 1
ATOM 6101 O O . SER B 1 306 ? -9.266 -24.297 -3.449 1 82.88 306 SER B O 1
ATOM 6103 N N . PRO B 1 307 ? -10.43 -22.406 -3.182 1 87.56 307 PRO B N 1
ATOM 6104 C CA . PRO B 1 307 ? -11.547 -22.953 -3.945 1 87.56 307 PRO B CA 1
ATOM 6105 C C . PRO B 1 307 ? -11.195 -23.219 -5.406 1 87.56 307 PRO B C 1
ATOM 6107 O O . PRO B 1 307 ? -11.922 -23.938 -6.102 1 87.56 307 PRO B O 1
ATOM 6110 N N . PHE B 1 308 ? -10.055 -22.734 -5.832 1 89.81 308 PHE B N 1
ATOM 6111 C CA . PHE B 1 308 ? -9.641 -22.891 -7.223 1 89.81 308 PHE B CA 1
ATOM 6112 C C . PHE B 1 308 ? -8.602 -23.984 -7.367 1 89.81 308 PHE B C 1
ATOM 6114 O O . PHE B 1 308 ? -8.117 -24.25 -8.469 1 89.81 308 PHE B O 1
ATOM 6121 N N . GLN B 1 309 ? -8.312 -24.625 -6.309 1 88.25 309 GLN B N 1
ATOM 6122 C CA . GLN B 1 309 ? -7.242 -25.625 -6.32 1 88.25 309 GLN B CA 1
ATOM 6123 C C . GLN B 1 309 ? -7.566 -26.766 -7.27 1 88.25 309 GLN B C 1
ATOM 6125 O O . GLN B 1 309 ? -6.715 -27.188 -8.055 1 88.25 309 GLN B O 1
ATOM 6130 N N . GLN B 1 310 ? -8.789 -27.234 -7.207 1 87.56 310 GLN B N 1
ATOM 6131 C CA . GLN B 1 310 ? -9.195 -28.359 -8.047 1 87.56 310 GLN B CA 1
ATOM 6132 C C . GLN B 1 310 ? -9.172 -27.969 -9.523 1 87.56 310 GLN B C 1
ATOM 6134 O O . GLN B 1 310 ? -8.703 -28.734 -10.367 1 87.56 310 GLN B O 1
ATOM 6139 N N . ALA B 1 311 ? -9.68 -26.812 -9.797 1 91.5 311 ALA B N 1
ATOM 6140 C CA . ALA B 1 311 ? -9.695 -26.344 -11.188 1 91.5 311 ALA B CA 1
ATOM 6141 C C . ALA B 1 311 ? -8.281 -26.203 -11.734 1 91.5 311 ALA B C 1
ATOM 6143 O O . ALA B 1 311 ? -8 -26.578 -12.875 1 91.5 311 ALA B O 1
ATOM 6144 N N . LEU B 1 312 ? -7.414 -25.734 -10.914 1 91.94 312 LEU B N 1
ATOM 6145 C CA . LEU B 1 312 ? -6.035 -25.516 -11.344 1 91.94 312 LEU B CA 1
ATOM 6146 C C . LEU B 1 312 ? -5.309 -26.844 -11.516 1 91.94 312 LEU B C 1
ATOM 6148 O O . LEU B 1 312 ? -4.52 -27.016 -12.453 1 91.94 312 LEU B O 1
ATOM 6152 N N . THR B 1 313 ? -5.621 -27.766 -10.672 1 91.12 313 THR B N 1
ATOM 6153 C CA . THR B 1 313 ? -4.996 -29.078 -10.766 1 91.12 313 THR B CA 1
ATOM 6154 C C . THR B 1 313 ? -5.434 -29.797 -12.039 1 91.12 313 THR B C 1
ATOM 6156 O O . THR B 1 313 ? -4.605 -30.375 -12.758 1 91.12 313 THR B O 1
ATOM 6159 N N . VAL B 1 314 ? -6.707 -29.75 -12.32 1 92.19 314 VAL B N 1
ATOM 6160 C CA . VAL B 1 314 ? -7.215 -30.406 -13.523 1 92.19 314 VAL B CA 1
ATOM 6161 C C . VAL B 1 314 ? -6.633 -29.719 -14.758 1 92.19 314 VAL B C 1
ATOM 6163 O O . VAL B 1 314 ? -6.27 -30.391 -15.734 1 92.19 314 VAL B O 1
ATOM 6166 N N . PHE B 1 315 ? -6.605 -28.422 -14.758 1 93.75 315 PHE B N 1
ATOM 6167 C CA . PHE B 1 315 ? -5.996 -27.672 -15.844 1 93.75 315 PHE B CA 1
ATOM 6168 C C . PHE B 1 315 ? -4.555 -28.109 -16.078 1 93.75 315 PHE B C 1
ATOM 6170 O O . PHE B 1 315 ? -4.152 -28.391 -17.203 1 93.75 315 PHE B O 1
ATOM 6177 N N . GLN B 1 316 ? -3.842 -28.203 -14.984 1 92 316 GLN B N 1
ATOM 6178 C CA . GLN B 1 316 ? -2.432 -28.562 -15.055 1 92 316 GLN B CA 1
ATOM 6179 C C . GLN B 1 316 ? -2.26 -30 -15.562 1 92 316 GLN B C 1
ATOM 6181 O O . GLN B 1 316 ? -1.426 -30.25 -16.438 1 92 316 GLN B O 1
ATOM 6186 N N . ARG B 1 317 ? -2.996 -30.938 -15.07 1 89.94 317 ARG B N 1
ATOM 6187 C CA . ARG B 1 317 ? -2.902 -32.344 -15.469 1 89.94 317 ARG B CA 1
ATOM 6188 C C . ARG B 1 317 ? -3.297 -32.531 -16.922 1 89.94 317 ARG B C 1
ATOM 6190 O O . ARG B 1 317 ? -2.666 -33.281 -17.656 1 89.94 317 ARG B O 1
ATOM 6197 N N . SER B 1 318 ? -4.332 -31.781 -17.312 1 93.81 318 SER B N 1
ATOM 6198 C CA . SER B 1 318 ? -4.773 -31.859 -18.703 1 93.81 318 SER B CA 1
ATOM 6199 C C . SER B 1 318 ? -3.715 -31.312 -19.641 1 93.81 318 SER B C 1
ATOM 6201 O O . SER B 1 318 ? -3.457 -31.906 -20.703 1 93.81 318 SER B O 1
ATOM 6203 N N . LEU B 1 319 ? -3.104 -30.266 -19.266 1 93.94 319 LEU B N 1
ATOM 6204 C CA . LEU B 1 319 ? -2.068 -29.641 -20.094 1 93.94 319 LEU B CA 1
ATOM 6205 C C . LEU B 1 319 ? -0.871 -30.578 -20.234 1 93.94 319 LEU B C 1
ATOM 6207 O O . LEU B 1 319 ? -0.341 -30.75 -21.328 1 93.94 319 LEU B O 1
ATOM 6211 N N . THR B 1 320 ? -0.448 -31.203 -19.156 1 92 320 THR B N 1
ATOM 6212 C CA . THR B 1 320 ? 0.697 -32.094 -19.172 1 92 320 THR B CA 1
ATOM 6213 C C . THR B 1 320 ? 0.387 -33.344 -20 1 92 320 THR B C 1
ATOM 6215 O O . THR B 1 320 ? 1.232 -33.812 -20.766 1 92 320 THR B O 1
ATOM 6218 N N . SER B 1 321 ? -0.844 -33.844 -19.812 1 91.56 321 SER B N 1
ATOM 6219 C CA . SER B 1 321 ? -1.239 -35 -20.609 1 91.56 321 SER B CA 1
ATOM 6220 C C . SER B 1 321 ? -1.224 -34.688 -22.094 1 91.56 321 SER B C 1
ATOM 6222 O O . SER B 1 321 ? -0.798 -35.5 -22.906 1 91.56 321 SER B O 1
ATOM 6224 N N . MET B 1 322 ? -1.685 -33.469 -22.5 1 94.5 322 MET B N 1
ATOM 6225 C CA . MET B 1 322 ? -1.671 -33.062 -23.891 1 94.5 322 MET B CA 1
ATOM 6226 C C . MET B 1 322 ? -0.242 -32.938 -24.406 1 94.5 322 MET B C 1
ATOM 6228 O O . MET B 1 322 ? 0.059 -33.312 -25.531 1 94.5 322 MET B O 1
ATOM 6232 N N . GLN B 1 323 ? 0.664 -32.469 -23.562 1 92.5 323 GLN B N 1
ATOM 6233 C CA . GLN B 1 323 ? 2.059 -32.281 -23.953 1 92.5 323 GLN B CA 1
ATOM 6234 C C . GLN B 1 323 ? 2.732 -33.625 -24.234 1 92.5 323 GLN B C 1
ATOM 6236 O O . GLN B 1 323 ? 3.502 -33.75 -25.188 1 92.5 323 GLN B O 1
ATOM 6241 N N . ILE B 1 324 ? 2.422 -34.594 -23.375 1 87.88 324 ILE B N 1
ATOM 6242 C CA . ILE B 1 324 ? 3.006 -35.906 -23.531 1 87.88 324 ILE B CA 1
ATOM 6243 C C . ILE B 1 324 ? 2.514 -36.531 -24.828 1 87.88 324 ILE B C 1
ATOM 6245 O O . ILE B 1 324 ? 3.297 -37.125 -25.578 1 87.88 324 ILE B O 1
ATOM 6249 N N . GLN B 1 325 ? 1.219 -36.375 -25.141 1 91.94 325 GLN B N 1
ATOM 6250 C CA . GLN B 1 325 ? 0.645 -36.938 -26.344 1 91.94 325 GLN B CA 1
ATOM 6251 C C . GLN B 1 325 ? 1.215 -36.281 -27.594 1 91.94 325 GLN B C 1
ATOM 6253 O O . GLN B 1 325 ? 1.522 -36.938 -28.578 1 91.94 325 GLN B O 1
ATOM 6258 N N . VAL B 1 326 ? 1.343 -34.938 -27.547 1 94.5 326 VAL B N 1
ATOM 6259 C CA . VAL B 1 326 ? 1.862 -34.219 -28.703 1 94.5 326 VAL B CA 1
ATOM 6260 C C . VAL B 1 326 ? 3.328 -34.562 -28.922 1 94.5 326 VAL B C 1
ATOM 6262 O O . VAL B 1 326 ? 3.768 -34.719 -30.078 1 94.5 326 VAL B O 1
ATOM 6265 N N . ALA B 1 327 ? 4.098 -34.719 -27.859 1 91.62 327 ALA B N 1
ATOM 6266 C CA . ALA B 1 327 ? 5.496 -35.125 -27.969 1 91.62 327 ALA B CA 1
ATOM 6267 C C . ALA B 1 327 ? 5.605 -36.531 -28.578 1 91.62 327 ALA B C 1
ATOM 6269 O O . ALA B 1 327 ? 6.52 -36.781 -29.359 1 91.62 327 ALA B O 1
ATOM 6270 N N . GLY B 1 328 ? 4.695 -37.406 -28.188 1 91.69 328 GLY B N 1
ATOM 6271 C CA . GLY B 1 328 ? 4.652 -38.75 -28.781 1 91.69 328 GLY B CA 1
ATOM 6272 C C . GLY B 1 328 ? 4.355 -38.719 -30.281 1 91.69 328 GLY B C 1
ATOM 6273 O O . GLY B 1 328 ? 4.98 -39.438 -31.047 1 91.69 328 GLY B O 1
ATOM 6274 N N . LEU B 1 329 ? 3.438 -37.875 -30.688 1 93.94 329 LEU B N 1
ATOM 6275 C CA . LEU B 1 329 ? 3.088 -37.781 -32.094 1 93.94 329 LEU B CA 1
ATOM 6276 C C . LEU B 1 329 ? 4.242 -37.188 -32.906 1 93.94 329 LEU B C 1
ATOM 6278 O O . LEU B 1 329 ? 4.477 -37.562 -34.031 1 93.94 329 LEU B O 1
ATOM 6282 N N . LEU B 1 330 ? 4.949 -36.25 -32.344 1 94.38 330 LEU B N 1
ATOM 6283 C CA . LEU B 1 330 ? 6.094 -35.625 -33 1 94.38 330 LEU B CA 1
ATOM 6284 C C . LEU B 1 330 ? 7.207 -36.656 -33.219 1 94.38 330 LEU B C 1
ATOM 6286 O O . LEU B 1 330 ? 7.891 -36.625 -34.25 1 94.38 330 LEU B O 1
ATOM 6290 N N . GLN B 1 331 ? 7.348 -37.594 -32.344 1 93.12 331 GLN B N 1
ATOM 6291 C CA . GLN B 1 331 ? 8.422 -38.562 -32.406 1 93.12 331 GLN B CA 1
ATOM 6292 C C . GLN B 1 331 ? 8.047 -39.719 -33.344 1 93.12 331 GLN B C 1
ATOM 6294 O O . GLN B 1 331 ? 8.883 -40.188 -34.125 1 93.12 331 GLN B O 1
ATOM 6299 N N . PHE B 1 332 ? 6.766 -40.125 -33.344 1 92.12 332 PHE B N 1
ATOM 6300 C CA . PHE B 1 332 ? 6.41 -41.375 -34.062 1 92.12 332 PHE B CA 1
ATOM 6301 C C . PHE B 1 332 ? 5.609 -41.062 -35.312 1 92.12 332 PHE B C 1
ATOM 6303 O O . PHE B 1 332 ? 5.652 -41.812 -36.281 1 92.12 332 PHE B O 1
ATOM 6310 N N . ALA B 1 333 ? 4.883 -39.969 -35.375 1 92.38 333 ALA B N 1
ATOM 6311 C CA . ALA B 1 333 ? 3.979 -39.719 -36.5 1 92.38 333 ALA B CA 1
ATOM 6312 C C . ALA B 1 333 ? 4.652 -38.844 -37.562 1 92.38 333 ALA B C 1
ATOM 6314 O O . ALA B 1 333 ? 4.305 -38.938 -38.75 1 92.38 333 ALA B O 1
ATOM 6315 N N . VAL B 1 334 ? 5.559 -38 -37.188 1 92.69 334 VAL B N 1
ATOM 6316 C CA . VAL B 1 334 ? 6.133 -37.031 -38.125 1 92.69 334 VAL B CA 1
ATOM 6317 C C . VAL B 1 334 ? 6.961 -37.75 -39.188 1 92.69 334 VAL B C 1
ATOM 6319 O O . VAL B 1 334 ? 6.938 -37.375 -40.344 1 92.69 334 VAL B O 1
ATOM 6322 N N . PRO B 1 335 ? 7.723 -38.844 -38.781 1 93.06 335 PRO B N 1
ATOM 6323 C CA . PRO B 1 335 ? 8.461 -39.594 -39.812 1 93.06 335 PRO B CA 1
ATOM 6324 C C . PRO B 1 335 ? 7.547 -40.219 -40.844 1 93.06 335 PRO B C 1
ATOM 6326 O O . PRO B 1 335 ? 7.926 -40.344 -42.031 1 93.06 335 PRO B O 1
ATOM 6329 N N . LEU B 1 336 ? 6.371 -40.5 -40.594 1 92.5 336 LEU B N 1
ATOM 6330 C CA . LEU B 1 336 ? 5.41 -41.125 -41.5 1 92.5 336 LEU B CA 1
ATOM 6331 C C . LEU B 1 336 ? 4.598 -40.062 -42.219 1 92.5 336 LEU B C 1
ATOM 6333 O O . LEU B 1 336 ? 4.195 -40.281 -43.375 1 92.5 336 LEU B O 1
ATOM 6337 N N . PHE B 1 337 ? 4.305 -38.969 -41.531 1 93.38 337 PHE B N 1
ATOM 6338 C CA . PHE B 1 337 ? 3.525 -37.875 -42.094 1 93.38 337 PHE B CA 1
ATOM 6339 C C . PHE B 1 337 ? 4.242 -36.562 -41.906 1 93.38 337 PHE B C 1
ATOM 6341 O O . PHE B 1 337 ? 3.881 -35.781 -41.031 1 93.38 337 PHE B O 1
ATOM 6348 N N . PRO B 1 338 ? 5.086 -36.188 -42.719 1 93.25 338 PRO B N 1
ATOM 6349 C CA . PRO B 1 338 ? 5.879 -34.969 -42.531 1 93.25 338 PRO B CA 1
ATOM 6350 C C . PRO B 1 338 ? 5.031 -33.688 -42.594 1 93.25 338 PRO B C 1
ATOM 6352 O O . PRO B 1 338 ? 5.418 -32.656 -42.062 1 93.25 338 PRO B O 1
ATOM 6355 N N . THR B 1 339 ? 3.877 -33.719 -43.188 1 92.75 339 THR B N 1
ATOM 6356 C CA . THR B 1 339 ? 3.014 -32.531 -43.344 1 92.75 339 THR B CA 1
ATOM 6357 C C . THR B 1 339 ? 2.365 -32.188 -42 1 92.75 339 THR B C 1
ATOM 6359 O O . THR B 1 339 ? 1.888 -31.078 -41.812 1 92.75 339 THR B O 1
ATOM 6362 N N . ALA B 1 340 ? 2.449 -33.125 -41.094 1 94.06 340 ALA B N 1
ATOM 6363 C CA . ALA B 1 340 ? 1.817 -32.938 -39.781 1 94.06 340 ALA B CA 1
ATOM 6364 C C . ALA B 1 340 ? 2.736 -32.156 -38.844 1 94.06 340 ALA B C 1
ATOM 6366 O O . ALA B 1 340 ? 2.293 -31.656 -37.812 1 94.06 340 ALA B O 1
ATOM 6367 N N . GLU B 1 341 ? 3.945 -31.969 -39.219 1 94.62 341 GLU B N 1
ATOM 6368 C CA . GLU B 1 341 ? 4.949 -31.375 -38.344 1 94.62 341 GLU B CA 1
ATOM 6369 C C . GLU B 1 341 ? 4.609 -29.922 -38 1 94.62 341 GLU B C 1
ATOM 6371 O O . GLU B 1 341 ? 4.738 -29.484 -36.875 1 94.62 341 GLU B O 1
ATOM 6376 N N . LYS B 1 342 ? 4.188 -29.219 -38.969 1 94.94 342 LYS B N 1
ATOM 6377 C CA . LYS B 1 342 ? 3.871 -27.812 -38.75 1 94.94 342 LYS B CA 1
ATOM 6378 C C . LYS B 1 342 ? 2.738 -27.641 -37.75 1 94.94 342 LYS B C 1
ATOM 6380 O O . LYS B 1 342 ? 2.822 -26.812 -36.844 1 94.94 342 LYS B O 1
ATOM 6385 N N . ASP B 1 343 ? 1.722 -28.406 -37.938 1 95.44 343 ASP B N 1
ATOM 6386 C CA . ASP B 1 343 ? 0.576 -28.328 -37.031 1 95.44 343 ASP B CA 1
ATOM 6387 C C . ASP B 1 343 ? 0.934 -28.844 -35.656 1 95.44 343 ASP B C 1
ATOM 6389 O O . ASP B 1 343 ? 0.465 -28.297 -34.625 1 95.44 343 ASP B O 1
ATOM 6393 N N . LEU B 1 344 ? 1.753 -29.828 -35.594 1 96.12 344 LEU B N 1
ATOM 6394 C CA . LEU B 1 344 ? 2.154 -30.375 -34.312 1 96.12 344 LEU B CA 1
ATOM 6395 C C . LEU B 1 344 ? 3.033 -29.375 -33.562 1 96.12 344 LEU B C 1
ATOM 6397 O O . LEU B 1 344 ? 2.9 -29.234 -32.344 1 96.12 344 LEU B O 1
ATOM 6401 N N . LEU B 1 345 ? 3.873 -28.703 -34.219 1 96 345 LEU B N 1
ATOM 6402 C CA . LEU B 1 345 ? 4.691 -27.672 -33.594 1 96 345 LEU B CA 1
ATOM 6403 C C . LEU B 1 345 ? 3.832 -26.484 -33.188 1 96 345 LEU B C 1
ATOM 6405 O O . LEU B 1 345 ? 4.098 -25.859 -32.156 1 96 345 LEU B O 1
ATOM 6409 N N . GLY B 1 346 ? 2.859 -26.172 -33.969 1 95.25 346 GLY B N 1
ATOM 6410 C CA . GLY B 1 346 ? 1.905 -25.141 -33.562 1 95.25 346 GLY B CA 1
ATOM 6411 C C . GLY B 1 346 ? 1.169 -25.453 -32.281 1 95.25 346 GLY B C 1
ATOM 6412 O O . GLY B 1 346 ? 0.969 -24.562 -31.453 1 95.25 346 GLY B O 1
ATOM 6413 N N . ILE B 1 347 ? 0.779 -26.703 -32.125 1 96.19 347 ILE B N 1
ATOM 6414 C CA . ILE B 1 347 ? 0.1 -27.125 -30.906 1 96.19 347 ILE B CA 1
ATOM 6415 C C . ILE B 1 347 ? 1.062 -27.047 -29.719 1 96.19 347 ILE B C 1
ATOM 6417 O O . ILE B 1 347 ? 0.673 -26.641 -28.625 1 96.19 347 ILE B O 1
ATOM 6421 N N . GLN B 1 348 ? 2.285 -27.422 -29.984 1 94.62 348 GLN B N 1
ATOM 6422 C CA . GLN B 1 348 ? 3.281 -27.359 -28.922 1 94.62 348 GLN B CA 1
ATOM 6423 C C . GLN B 1 348 ? 3.475 -25.938 -28.438 1 94.62 348 GLN B C 1
ATOM 6425 O O . GLN B 1 348 ? 3.598 -25.688 -27.234 1 94.62 348 GLN B O 1
ATOM 6430 N N . LEU B 1 349 ? 3.541 -25.016 -29.328 1 94 349 LEU B N 1
ATOM 6431 C CA . LEU B 1 349 ? 3.676 -23.609 -28.969 1 94 349 LEU B CA 1
ATOM 6432 C C . LEU B 1 349 ? 2.451 -23.125 -28.203 1 94 349 LEU B C 1
ATOM 6434 O O . LEU B 1 349 ? 2.578 -22.375 -27.234 1 94 349 LEU B O 1
ATOM 6438 N N . LEU B 1 350 ? 1.32 -23.531 -28.656 1 95.12 350 LEU B N 1
ATOM 6439 C CA . LEU B 1 350 ? 0.071 -23.172 -28 1 95.12 350 LEU B CA 1
ATOM 6440 C C . LEU B 1 350 ? 0.04 -23.719 -26.578 1 95.12 350 LEU B C 1
ATOM 6442 O O . LEU B 1 350 ? -0.402 -23.031 -25.641 1 95.12 350 LEU B O 1
ATOM 6446 N N . LEU B 1 351 ? 0.505 -24.922 -26.406 1 94.19 351 LEU B N 1
ATOM 6447 C CA . LEU B 1 351 ? 0.522 -25.547 -25.078 1 94.19 351 LEU B CA 1
ATOM 6448 C C . LEU B 1 351 ? 1.525 -24.859 -24.172 1 94.19 351 LEU B C 1
ATOM 6450 O O . LEU B 1 351 ? 1.263 -24.672 -22.984 1 94.19 351 LEU B O 1
ATOM 6454 N N . ASN B 1 352 ? 2.639 -24.422 -24.672 1 89.56 352 ASN B N 1
ATOM 6455 C CA . ASN B 1 352 ? 3.617 -23.672 -23.891 1 89.56 352 ASN B CA 1
ATOM 6456 C C . ASN B 1 352 ? 3.061 -22.328 -23.438 1 89.56 352 ASN B C 1
ATOM 6458 O O . ASN B 1 352 ? 3.268 -21.922 -22.297 1 89.56 352 ASN B O 1
ATOM 6462 N N . SER B 1 353 ? 2.402 -21.688 -24.297 1 90.19 353 SER B N 1
ATOM 6463 C CA . SER B 1 353 ? 1.773 -20.406 -23.953 1 90.19 353 SER B CA 1
ATOM 6464 C C . SER B 1 353 ? 0.673 -20.609 -22.922 1 90.19 353 SER B C 1
ATOM 6466 O O . SER B 1 353 ? 0.493 -19.766 -22.031 1 90.19 353 SER B O 1
ATOM 6468 N N . SER B 1 354 ? -0.04 -21.672 -23.047 1 92.81 354 SER B N 1
ATOM 6469 C CA . SER B 1 354 ? -1.092 -21.969 -22.078 1 92.81 354 SER B CA 1
ATOM 6470 C C . SER B 1 354 ? -0.506 -22.297 -20.703 1 92.81 354 SER B C 1
ATOM 6472 O O . SER B 1 354 ? -1.116 -22 -19.688 1 92.81 354 SER B O 1
ATOM 6474 N N . GLU B 1 355 ? 0.623 -22.922 -20.719 1 91.31 355 GLU B N 1
ATOM 6475 C CA . GLU B 1 355 ? 1.301 -23.188 -19.453 1 91.31 355 GLU B CA 1
ATOM 6476 C C . GLU B 1 355 ? 1.7 -21.891 -18.75 1 91.31 355 GLU B C 1
ATOM 6478 O O . GLU B 1 355 ? 1.555 -21.766 -17.531 1 91.31 355 GLU B O 1
ATOM 6483 N N . SER B 1 356 ? 2.18 -20.984 -19.531 1 88.44 356 SER B N 1
ATOM 6484 C CA . SER B 1 356 ? 2.529 -19.672 -18.984 1 88.44 356 SER B CA 1
ATOM 6485 C C . SER B 1 356 ? 1.296 -18.953 -18.453 1 88.44 356 SER B C 1
ATOM 6487 O O . SER B 1 356 ? 1.347 -18.328 -17.391 1 88.44 356 SER B O 1
ATOM 6489 N N . SER B 1 357 ? 0.245 -19.062 -19.188 1 91.25 357 SER B N 1
ATOM 6490 C CA . SER B 1 357 ? -1.003 -18.453 -18.75 1 91.25 357 SER B CA 1
ATOM 6491 C C . SER B 1 357 ? -1.521 -19.094 -17.469 1 91.25 357 SER B C 1
ATOM 6493 O O . SER B 1 357 ? -2.137 -18.438 -16.625 1 91.25 357 SER B O 1
ATOM 6495 N N . LEU B 1 358 ? -1.325 -20.375 -17.359 1 93.31 358 LEU B N 1
ATOM 6496 C CA . LEU B 1 358 ? -1.731 -21.078 -16.141 1 93.31 358 LEU B CA 1
ATOM 6497 C C . LEU B 1 358 ? -0.975 -20.562 -14.93 1 93.31 358 LEU B C 1
ATOM 6499 O O . LEU B 1 358 ? -1.571 -20.328 -13.875 1 93.31 358 LEU B O 1
ATOM 6503 N N . HIS B 1 359 ? 0.299 -20.375 -15.078 1 90.06 359 HIS B N 1
ATOM 6504 C CA . HIS B 1 359 ? 1.093 -19.828 -13.977 1 90.06 359 HIS B CA 1
ATOM 6505 C C . HIS B 1 359 ? 0.613 -18.438 -13.586 1 90.06 359 HIS B C 1
ATOM 6507 O O . HIS B 1 359 ? 0.512 -18.125 -12.398 1 90.06 359 HIS B O 1
ATOM 6513 N N . GLN B 1 360 ? 0.362 -17.641 -14.594 1 89.25 360 GLN B N 1
ATOM 6514 C CA . GLN B 1 360 ? -0.135 -16.297 -14.312 1 89.25 360 GLN B CA 1
ATOM 6515 C C . GLN B 1 360 ? -1.502 -16.344 -13.641 1 89.25 360 GLN B C 1
ATOM 6517 O O . GLN B 1 360 ? -1.768 -15.578 -12.711 1 89.25 360 GLN B O 1
ATOM 6522 N N . LEU B 1 361 ? -2.322 -17.188 -14.109 1 92.62 361 LEU B N 1
ATOM 6523 C CA . LEU B 1 361 ? -3.654 -17.328 -13.539 1 92.62 361 LEU B CA 1
ATOM 6524 C C . LEU B 1 361 ? -3.57 -17.797 -12.086 1 92.62 361 LEU B C 1
ATOM 6526 O O . LEU B 1 361 ? -4.297 -17.297 -11.227 1 92.62 361 LEU B O 1
ATOM 6530 N N . THR B 1 362 ? -2.699 -18.719 -11.828 1 92.06 362 THR B N 1
ATOM 6531 C CA . THR B 1 362 ? -2.512 -19.219 -10.469 1 92.06 362 THR B CA 1
ATOM 6532 C C . THR B 1 362 ? -2.057 -18.094 -9.547 1 92.06 362 THR B C 1
ATOM 6534 O O . THR B 1 362 ? -2.514 -18.016 -8.406 1 92.06 362 THR B O 1
ATOM 6537 N N . ALA B 1 363 ? -1.208 -17.297 -10.047 1 88.62 363 ALA B N 1
ATOM 6538 C CA . ALA B 1 363 ? -0.699 -16.188 -9.25 1 88.62 363 ALA B CA 1
ATOM 6539 C C . ALA B 1 363 ? -1.799 -15.164 -8.969 1 88.62 363 ALA B C 1
ATOM 6541 O O . ALA B 1 363 ? -1.892 -14.633 -7.859 1 88.62 363 ALA B O 1
ATOM 6542 N N . MET B 1 364 ? -2.584 -14.898 -9.953 1 88.12 364 MET B N 1
ATOM 6543 C CA . MET B 1 364 ? -3.611 -13.867 -9.812 1 88.12 364 MET B CA 1
ATOM 6544 C C . MET B 1 364 ? -4.766 -14.367 -8.953 1 88.12 364 MET B C 1
ATOM 6546 O O . MET B 1 364 ? -5.43 -13.578 -8.273 1 88.12 364 MET B O 1
ATOM 6550 N N . LEU B 1 365 ? -4.965 -15.617 -8.875 1 90.12 365 LEU B N 1
ATOM 6551 C CA . LEU B 1 365 ? -6.07 -16.188 -8.125 1 90.12 365 LEU B CA 1
ATOM 6552 C C . LEU B 1 365 ? -5.707 -16.344 -6.648 1 90.12 365 LEU B C 1
ATOM 6554 O O . LEU B 1 365 ? -6.582 -16.547 -5.805 1 90.12 365 LEU B O 1
ATOM 6558 N N . ASP B 1 366 ? -4.48 -16.203 -6.375 1 87 366 ASP B N 1
ATOM 6559 C CA . ASP B 1 366 ? -4.035 -16.328 -4.988 1 87 366 ASP B CA 1
ATOM 6560 C C . ASP B 1 366 ? -4.543 -15.164 -4.145 1 87 366 ASP B C 1
ATOM 6562 O O . ASP B 1 366 ? -4.523 -14.016 -4.59 1 87 366 ASP B O 1
ATOM 6566 N N . CYS B 1 367 ? -5.008 -15.516 -2.936 1 83.5 367 CYS B N 1
ATOM 6567 C CA . CYS B 1 367 ? -5.645 -14.516 -2.088 1 83.5 367 CYS B CA 1
ATOM 6568 C C . CYS B 1 367 ? -4.613 -13.555 -1.507 1 83.5 367 CYS B C 1
ATOM 6570 O O . CYS B 1 367 ? -4.949 -12.43 -1.132 1 83.5 367 CYS B O 1
ATOM 6572 N N . ARG B 1 368 ? -3.41 -13.883 -1.403 1 77.81 368 ARG B N 1
ATOM 6573 C CA . ARG B 1 368 ? -2.389 -13.086 -0.728 1 77.81 368 ARG B CA 1
ATOM 6574 C C . ARG B 1 368 ? -2.143 -11.773 -1.462 1 77.81 368 ARG B C 1
ATOM 6576 O O . ARG B 1 368 ? -1.885 -10.742 -0.834 1 77.81 368 ARG B O 1
ATOM 6583 N N . GLY B 1 369 ? -2.125 -11.805 -2.789 1 74.38 369 GLY B N 1
ATOM 6584 C CA . GLY B 1 369 ? -1.915 -10.594 -3.566 1 74.38 369 GLY B CA 1
ATOM 6585 C C . GLY B 1 369 ? -2.936 -9.508 -3.27 1 74.38 369 GLY B C 1
ATOM 6586 O O . GLY B 1 369 ? -2.58 -8.336 -3.109 1 74.38 369 GLY B O 1
ATOM 6587 N N . LEU B 1 370 ? -4.172 -9.906 -3.184 1 75.19 370 LEU B N 1
ATOM 6588 C CA . LEU B 1 370 ? -5.246 -8.953 -2.922 1 75.19 370 LEU B CA 1
ATOM 6589 C C . LEU B 1 370 ? -5.273 -8.555 -1.451 1 75.19 370 LEU B C 1
ATOM 6591 O O . LEU B 1 370 ? -5.578 -7.41 -1.12 1 75.19 370 LEU B O 1
ATOM 6595 N N . HIS B 1 371 ? -4.883 -9.484 -0.67 1 71.62 371 HIS B N 1
ATOM 6596 C CA . HIS B 1 371 ? -4.922 -9.227 0.765 1 71.62 371 HIS B CA 1
ATOM 6597 C C . HIS B 1 371 ? -3.859 -8.211 1.173 1 71.62 371 HIS B C 1
ATOM 6599 O O . HIS B 1 371 ? -4.102 -7.367 2.037 1 71.62 371 HIS B O 1
ATOM 6605 N N . LYS B 1 372 ? -2.697 -8.344 0.533 1 66 372 LYS B N 1
ATOM 6606 C CA . LYS B 1 372 ? -1.596 -7.434 0.843 1 66 372 LYS B CA 1
ATOM 6607 C C . LYS B 1 372 ? -1.944 -5.996 0.462 1 66 372 LYS B C 1
ATOM 6609 O O . LYS B 1 372 ? -1.584 -5.055 1.173 1 66 372 LYS B O 1
ATOM 6614 N N . VAL B 1 373 ? -2.754 -5.859 -0.579 1 60.53 373 VAL B N 1
ATOM 6615 C CA . VAL B 1 373 ? -3.066 -4.527 -1.085 1 60.53 373 VAL B CA 1
ATOM 6616 C C . VAL B 1 373 ? -4.254 -3.947 -0.317 1 60.53 373 VAL B C 1
ATOM 6618 O O . VAL B 1 373 ? -4.32 -2.736 -0.088 1 60.53 373 VAL B O 1
ATOM 6621 N N . LEU B 1 374 ? -5.203 -4.824 -0.018 1 56.66 374 LEU B N 1
ATOM 6622 C CA . LEU B 1 374 ? -6.402 -4.336 0.654 1 56.66 374 LEU B CA 1
ATOM 6623 C C . LEU B 1 374 ? -6.102 -3.973 2.104 1 56.66 374 LEU B C 1
ATOM 6625 O O . LEU B 1 374 ? -6.824 -3.176 2.711 1 56.66 374 LEU B O 1
ATOM 6629 N N . GLY B 1 375 ? -4.82 -4.121 2.465 1 53.06 375 GLY B N 1
ATOM 6630 C CA . GLY B 1 375 ? -4.398 -3.656 3.777 1 53.06 375 GLY B CA 1
ATOM 6631 C C . GLY B 1 375 ? -5.285 -4.156 4.898 1 53.06 375 GLY B C 1
ATOM 6632 O O . GLY B 1 375 ? -5.363 -3.537 5.961 1 53.06 375 GLY B O 1
ATOM 6633 N N . LEU B 1 376 ? -6.227 -5.094 4.691 1 44.53 376 LEU B N 1
ATOM 6634 C CA . LEU B 1 376 ? -7.125 -5.559 5.746 1 44.53 376 LEU B CA 1
ATOM 6635 C C . LEU B 1 376 ? -6.332 -6.113 6.926 1 44.53 376 LEU B C 1
ATOM 6637 O O . LEU B 1 376 ? -6.895 -6.355 7.996 1 44.53 376 LEU B O 1
ATOM 6641 N N . HIS B 1 377 ? -5.141 -6.59 6.812 1 40.31 377 HIS B N 1
ATOM 6642 C CA . HIS B 1 377 ? -4.336 -6.996 7.961 1 40.31 377 HIS B CA 1
ATOM 6643 C C . HIS B 1 377 ? -3.621 -5.801 8.586 1 40.31 377 HIS B C 1
ATOM 6645 O O . HIS B 1 377 ? -2.506 -5.461 8.18 1 40.31 377 HIS B O 1
ATOM 6651 N N . LEU B 1 378 ? -4.117 -4.953 8.906 1 36.78 378 LEU B N 1
ATOM 6652 C CA . LEU B 1 378 ? -3.42 -3.873 9.594 1 36.78 378 LEU B CA 1
ATOM 6653 C C . LEU B 1 378 ? -2.836 -4.359 10.914 1 36.78 378 LEU B C 1
ATOM 6655 O O . LEU B 1 378 ? -3.531 -4.383 11.938 1 36.78 378 LEU B O 1
ATOM 6659 N N . PRO B 1 379 ? -2.234 -5.543 11.039 1 37.69 379 PRO B N 1
ATOM 6660 C CA . PRO B 1 379 ? -1.885 -5.824 12.43 1 37.69 379 PRO B CA 1
ATOM 6661 C C . PRO B 1 379 ? -1.424 -4.582 13.188 1 37.69 379 PRO B C 1
ATOM 6663 O O . PRO B 1 379 ? -2.041 -4.195 14.188 1 37.69 379 PRO B O 1
ATOM 6666 N N . ARG B 1 380 ? 0.154 -4.715 13.555 1 35.69 380 ARG B N 1
ATOM 6667 C CA . ARG B 1 380 ? 0.955 -3.861 14.43 1 35.69 380 ARG B CA 1
ATOM 6668 C C . ARG B 1 380 ? 0.875 -2.402 13.992 1 35.69 380 ARG B C 1
ATOM 6670 O O . ARG B 1 380 ? 1.571 -1.546 14.539 1 35.69 380 ARG B O 1
ATOM 6677 N N . GLU B 1 381 ? 0.886 -2.193 12.758 1 35.81 381 GLU B N 1
ATOM 6678 C CA . GLU B 1 381 ? 1.208 -0.851 12.281 1 35.81 381 GLU B CA 1
ATOM 6679 C C . GLU B 1 381 ? 0.257 0.186 12.875 1 35.81 381 GLU B C 1
ATOM 6681 O O . GLU B 1 381 ? -0.928 -0.093 13.07 1 35.81 381 GLU B O 1
ATOM 6686 N N . LYS B 1 382 ? 0.76 1.144 13.273 1 39.09 382 LYS B N 1
ATOM 6687 C CA . LYS B 1 382 ? 0.109 2.387 13.68 1 39.09 382 LYS B CA 1
ATOM 6688 C C . LYS B 1 382 ? -1.16 2.631 12.867 1 39.09 382 LYS B C 1
ATOM 6690 O O . LYS B 1 382 ? -1.172 2.436 11.648 1 39.09 382 LYS B O 1
ATOM 6695 N N . PRO B 1 383 ? -2.34 2.574 13.508 1 38.75 383 PRO B N 1
ATOM 6696 C CA . PRO B 1 383 ? -3.617 3.127 13.055 1 38.75 383 PRO B CA 1
ATOM 6697 C C . PRO B 1 383 ? -3.445 4.227 12.008 1 38.75 383 PRO B C 1
ATOM 6699 O O . PRO B 1 383 ? -4.309 5.102 11.875 1 38.75 383 PRO B O 1
ATOM 6702 N N . ALA B 1 384 ? -2.482 4.258 11.484 1 38.22 384 ALA B N 1
ATOM 6703 C CA . ALA B 1 384 ? -2.271 5.484 10.719 1 38.22 384 ALA B CA 1
ATOM 6704 C C . ALA B 1 384 ? -3.42 5.727 9.742 1 38.22 384 ALA B C 1
ATOM 6706 O O . ALA B 1 384 ? -3.877 6.859 9.578 1 38.22 384 ALA B O 1
ATOM 6707 N N . LYS B 1 385 ? -3.76 4.559 9 1 39.38 385 LYS B N 1
ATOM 6708 C CA . LYS B 1 385 ? -4.852 4.906 8.094 1 39.38 385 LYS B CA 1
ATOM 6709 C C . LYS B 1 385 ? -6.098 5.324 8.867 1 39.38 385 LYS B C 1
ATOM 6711 O O . LYS B 1 385 ? -6.754 6.305 8.508 1 39.38 385 LYS B O 1
ATOM 6716 N N . ALA B 1 386 ? -6.512 4.441 9.797 1 39.34 386 ALA B N 1
ATOM 6717 C CA . ALA B 1 386 ? -7.684 4.836 10.57 1 39.34 386 ALA B CA 1
ATOM 6718 C C . ALA B 1 386 ? -7.434 6.145 11.32 1 39.34 386 ALA B C 1
ATOM 6720 O O . ALA B 1 386 ? -8.359 6.941 11.516 1 39.34 386 ALA B O 1
ATOM 6721 N N . ARG B 1 387 ? -6.297 6.316 11.812 1 41.31 387 ARG B N 1
ATOM 6722 C CA . ARG B 1 387 ? -6.016 7.559 12.523 1 41.31 387 ARG B CA 1
ATOM 6723 C C . ARG B 1 387 ? -6.285 8.773 11.633 1 41.31 387 ARG B C 1
ATOM 6725 O O . ARG B 1 387 ? -6.68 9.828 12.125 1 41.31 387 ARG B O 1
ATOM 6732 N N . ARG B 1 388 ? -6.16 8.555 10.422 1 44.28 388 ARG B N 1
ATOM 6733 C CA . ARG B 1 388 ? -6.223 9.695 9.523 1 44.28 388 ARG B CA 1
ATOM 6734 C C . ARG B 1 388 ? -7.625 10.297 9.5 1 44.28 388 ARG B C 1
ATOM 6736 O O . ARG B 1 388 ? -7.781 11.516 9.391 1 44.28 388 ARG B O 1
ATOM 6743 N N . VAL B 1 389 ? -8.617 9.484 9.594 1 38.41 389 VAL B N 1
ATOM 6744 C CA . VAL B 1 389 ? -9.922 10.133 9.508 1 38.41 389 VAL B CA 1
ATOM 6745 C C . VAL B 1 389 ? -10.211 10.891 10.797 1 38.41 389 VAL B C 1
ATOM 6747 O O . VAL B 1 389 ? -10.773 11.984 10.773 1 38.41 389 VAL B O 1
ATOM 6750 N N . ILE B 1 390 ? -9.891 10.438 12.008 1 39.31 390 ILE B N 1
ATOM 6751 C CA . ILE B 1 390 ? -10.445 11 13.234 1 39.31 390 ILE B CA 1
ATOM 6752 C C . ILE B 1 390 ? -9.695 12.266 13.617 1 39.31 390 ILE B C 1
ATOM 6754 O O . ILE B 1 390 ? -10.133 13.016 14.5 1 39.31 390 ILE B O 1
ATOM 6758 N N . VAL B 1 391 ? -8.609 12.5 13.219 1 40.88 391 VAL B N 1
ATOM 6759 C CA . VAL B 1 391 ? -7.941 13.711 13.68 1 40.88 391 VAL B CA 1
ATOM 6760 C C . VAL B 1 391 ? -8.789 14.93 13.32 1 40.88 391 VAL B C 1
ATOM 6762 O O . VAL B 1 391 ? -8.5 16.047 13.758 1 40.88 391 VAL B O 1
ATOM 6765 N N . TRP B 1 392 ? -9.852 14.82 12.719 1 42.75 392 TRP B N 1
ATOM 6766 C CA . TRP B 1 392 ? -10.688 15.961 12.336 1 42.75 392 TRP B CA 1
ATOM 6767 C C . TRP B 1 392 ? -11.344 16.594 13.562 1 42.75 392 TRP B C 1
ATOM 6769 O O . TRP B 1 392 ? -11.531 17.797 13.617 1 42.75 392 TRP B O 1
ATOM 6779 N N . ALA B 1 393 ? -11.648 15.797 14.625 1 40.03 393 ALA B N 1
ATOM 6780 C CA . ALA B 1 393 ? -12.453 16.359 15.711 1 40.03 393 ALA B CA 1
ATOM 6781 C C . ALA B 1 393 ? -11.734 17.516 16.375 1 40.03 393 ALA B C 1
ATOM 6783 O O . ALA B 1 393 ? -12.352 18.547 16.703 1 40.03 393 ALA B O 1
ATOM 6784 N N . PRO B 1 394 ? -10.57 17.438 16.672 1 39.03 394 PRO B N 1
ATOM 6785 C CA . PRO B 1 394 ? -10.008 18.578 17.406 1 39.03 394 PRO B CA 1
ATOM 6786 C C . PRO B 1 394 ? -9.969 19.859 16.562 1 39.03 394 PRO B C 1
ATOM 6788 O O . PRO B 1 394 ? -9.984 20.969 17.109 1 39.03 394 PRO B O 1
ATOM 6791 N N . SER B 1 395 ? -9.922 19.75 15.344 1 39.84 395 SER B N 1
ATOM 6792 C CA . SER B 1 395 ? -9.914 20.984 14.57 1 39.84 395 SER B CA 1
ATOM 6793 C C . SER B 1 395 ? -11.219 21.766 14.758 1 39.84 395 SER B C 1
ATOM 6795 O O . SER B 1 395 ? -11.25 22.984 14.609 1 39.84 395 SER B O 1
ATOM 6797 N N . ARG B 1 396 ? -12.297 21.031 14.922 1 44.88 396 ARG B N 1
ATOM 6798 C CA . ARG B 1 396 ? -13.57 21.719 15.117 1 44.88 396 ARG B CA 1
ATOM 6799 C C . ARG B 1 396 ? -13.617 22.406 16.484 1 44.88 396 ARG B C 1
ATOM 6801 O O . ARG B 1 396 ? -14.234 23.453 16.625 1 44.88 396 ARG B O 1
ATOM 6808 N N . LEU B 1 397 ? -12.938 21.828 17.375 1 41.91 397 LEU B N 1
ATOM 6809 C CA . LEU B 1 397 ? -12.906 22.531 18.656 1 41.91 397 LEU B CA 1
ATOM 6810 C C . LEU B 1 397 ? -12.18 23.875 18.516 1 41.91 397 LEU B C 1
ATOM 6812 O O . LEU B 1 397 ? -12.555 24.859 19.156 1 41.91 397 LEU B O 1
ATOM 6816 N N . GLY B 1 398 ? -11.188 23.938 17.766 1 41.44 398 GLY B N 1
ATOM 6817 C CA . GLY B 1 398 ? -10.539 25.219 17.562 1 41.44 398 GLY B CA 1
ATOM 6818 C C . GLY B 1 398 ? -11.43 26.234 16.875 1 41.44 398 GLY B C 1
ATOM 6819 O O . GLY B 1 398 ? -11.383 27.422 17.188 1 41.44 398 GLY B O 1
ATOM 6820 N N . GLU B 1 399 ? -12.164 25.828 15.984 1 44.78 399 GLU B N 1
ATOM 6821 C CA . GLU B 1 399 ? -13.125 26.75 15.398 1 44.78 399 GLU B CA 1
ATOM 6822 C C . GLU B 1 399 ? -14.102 27.266 16.453 1 44.78 399 GLU B C 1
ATOM 6824 O O . GLU B 1 399 ? -14.461 28.453 16.438 1 44.78 399 GLU B O 1
ATOM 6829 N N . TRP B 1 400 ? -14.539 26.344 17.297 1 45.19 400 TRP B N 1
ATOM 6830 C CA . TRP B 1 400 ? -15.406 26.766 18.391 1 45.19 400 TRP B CA 1
ATOM 6831 C C . TRP B 1 400 ? -14.711 27.812 19.25 1 45.19 400 TRP B C 1
ATOM 6833 O O . TRP B 1 400 ? -15.312 28.844 19.609 1 45.19 400 TRP B O 1
ATOM 6843 N N . GLY B 1 401 ? -13.508 27.469 19.594 1 41.94 401 GLY B N 1
ATOM 6844 C CA . GLY B 1 401 ? -12.805 28.422 20.438 1 41.94 401 GLY B CA 1
ATOM 6845 C C . GLY B 1 401 ? -12.523 29.734 19.75 1 41.94 401 GLY B C 1
ATOM 6846 O O . GLY B 1 401 ? -12.617 30.797 20.359 1 41.94 401 GLY B O 1
ATOM 6847 N N . GLY B 1 402 ? -12.242 29.812 18.516 1 42.09 402 GLY B N 1
ATOM 6848 C CA . GLY B 1 402 ? -11.969 31.062 17.828 1 42.09 402 GLY B CA 1
ATOM 6849 C C . GLY B 1 402 ? -13.211 31.906 17.625 1 42.09 402 GLY B C 1
ATOM 6850 O O . GLY B 1 402 ? -13.156 33.125 17.75 1 42.09 402 GLY B O 1
ATOM 6851 N N . SER B 1 403 ? -14.305 31.344 17.266 1 42.72 403 SER B N 1
ATOM 6852 C CA . SER B 1 403 ? -15.523 32.125 17.125 1 42.72 403 SER B CA 1
ATOM 6853 C C . SER B 1 403 ? -15.898 32.812 18.438 1 42.72 403 SER B C 1
ATOM 6855 O O . SER B 1 403 ? -16.375 33.938 18.453 1 42.72 403 SER B O 1
ATOM 6857 N N . TRP B 1 404 ? -15.68 32.031 19.469 1 43.81 404 TRP B N 1
ATOM 6858 C CA . TRP B 1 404 ? -15.969 32.656 20.766 1 43.81 404 TRP B CA 1
ATOM 6859 C C . TRP B 1 404 ? -15.039 33.844 21.016 1 43.81 404 TRP B C 1
ATOM 6861 O O . TRP B 1 404 ? -15.477 34.875 21.531 1 43.81 404 TRP B O 1
ATOM 6871 N N . ALA B 1 405 ? -13.898 33.594 20.641 1 41.06 405 ALA B N 1
ATOM 6872 C CA . ALA B 1 405 ? -12.953 34.688 20.891 1 41.06 405 ALA B CA 1
ATOM 6873 C C . ALA B 1 405 ? -13.266 35.875 20.016 1 41.06 405 ALA B C 1
ATOM 6875 O O . ALA B 1 405 ? -13.133 37.031 20.453 1 41.06 405 ALA B O 1
ATOM 6876 N N . LEU B 1 406 ? -13.703 35.688 18.828 1 40.94 406 LEU B N 1
ATOM 6877 C CA . LEU B 1 406 ? -14.055 36.844 17.969 1 40.94 406 LEU B CA 1
ATOM 6878 C C . LEU B 1 406 ? -15.32 37.531 18.469 1 40.94 406 LEU B C 1
ATOM 6880 O O . LEU B 1 406 ? -15.406 38.75 18.453 1 40.94 406 LEU B O 1
ATOM 6884 N N . ALA B 1 407 ? -16.312 36.906 18.859 1 41.72 407 ALA B N 1
ATOM 6885 C CA . ALA B 1 407 ? -17.562 37.5 19.297 1 41.72 407 ALA B CA 1
ATOM 6886 C C . ALA B 1 407 ? -17.359 38.312 20.578 1 41.72 407 ALA B C 1
ATOM 6888 O O . ALA B 1 407 ? -18.016 39.344 20.797 1 41.72 407 ALA B O 1
ATOM 6889 N N . SER B 1 408 ? -16.625 37.938 21.344 1 36.91 408 SER B N 1
ATOM 6890 C CA . SER B 1 408 ? -16.5 38.656 22.625 1 36.91 408 SER B CA 1
ATOM 6891 C C . SER B 1 408 ? -15.898 40.031 22.422 1 36.91 408 SER B C 1
ATOM 6893 O O . SER B 1 408 ? -16.25 40.969 23.125 1 36.91 408 SER B O 1
ATOM 6895 N N . ARG B 1 409 ? -14.836 40.281 21.688 1 41.16 409 ARG B N 1
ATOM 6896 C CA . ARG B 1 409 ? -14.094 41.531 21.828 1 41.16 409 ARG B CA 1
ATOM 6897 C C . ARG B 1 409 ? -14.57 42.562 20.797 1 41.16 409 ARG B C 1
ATOM 6899 O O . ARG B 1 409 ? -14.125 43.688 20.812 1 41.16 409 ARG B O 1
ATOM 6906 N N . PHE B 1 410 ? -15.422 42.156 19.812 1 39.25 410 PHE B N 1
ATOM 6907 C CA . PHE B 1 410 ? -15.93 43.219 18.922 1 39.25 410 PHE B CA 1
ATOM 6908 C C . PHE B 1 410 ? -16.797 44.188 19.688 1 39.25 410 PHE B C 1
ATOM 6910 O O . PHE B 1 410 ? -17.219 45.219 19.141 1 39.25 410 PHE B O 1
ATOM 6917 N N . SER B 1 411 ? -17.094 44.031 20.828 1 33.78 411 SER B N 1
ATOM 6918 C CA . SER B 1 411 ? -18.047 44.969 21.438 1 33.78 411 SER B CA 1
ATOM 6919 C C . SER B 1 411 ? -17.391 46.312 21.719 1 33.78 411 SER B C 1
ATOM 6921 O O . SER B 1 411 ? -18.047 47.344 21.594 1 33.78 411 SER B O 1
ATOM 6923 N N . PRO B 1 412 ? -16.172 46.375 22.219 1 36.5 412 PRO B N 1
ATOM 6924 C CA . PRO B 1 412 ? -15.891 47.75 22.703 1 36.5 412 PRO B CA 1
ATOM 6925 C C . PRO B 1 412 ? -15.578 48.719 21.578 1 36.5 412 PRO B C 1
ATOM 6927 O O . PRO B 1 412 ? -15.586 49.938 21.797 1 36.5 412 PRO B O 1
ATOM 6930 N N . VAL B 1 413 ? -15.102 48.219 20.469 1 37.06 413 VAL B N 1
ATOM 6931 C CA . VAL B 1 413 ? -14.539 49.219 19.562 1 37.06 413 VAL B CA 1
ATOM 6932 C C . VAL B 1 413 ? -15.664 49.938 18.844 1 37.06 413 VAL B C 1
ATOM 6934 O O . VAL B 1 413 ? -15.422 50.906 18.109 1 37.06 413 VAL B O 1
ATOM 6937 N N . ALA B 1 414 ? -16.891 49.438 18.828 1 33.81 414 ALA B N 1
ATOM 6938 C CA . ALA B 1 414 ? -17.875 50.219 18.094 1 33.81 414 ALA B CA 1
ATOM 6939 C C . ALA B 1 414 ? -18.281 51.469 18.891 1 33.81 414 ALA B C 1
ATOM 6941 O O . ALA B 1 414 ? -19.391 51.531 19.422 1 33.81 414 ALA B O 1
ATOM 6942 N N . GLU B 1 415 ? -17.406 51.906 19.781 1 31.55 415 GLU B N 1
ATOM 6943 C CA . GLU B 1 415 ? -17.906 53.156 20.344 1 31.55 415 GLU B CA 1
ATOM 6944 C C . GLU B 1 415 ? -18 54.25 19.281 1 31.55 415 GLU B C 1
ATOM 6946 O O . GLU B 1 415 ? -17.031 54.562 18.594 1 31.55 415 GLU B O 1
ATOM 6951 N N . PRO B 1 416 ? -19.156 54.5 18.688 1 32.94 416 PRO B N 1
ATOM 6952 C CA . PRO B 1 416 ? -19.328 55.812 18.078 1 32.94 416 PRO B CA 1
ATOM 6953 C C . PRO B 1 416 ? -18.844 56.969 18.953 1 32.94 416 PRO B C 1
ATOM 6955 O O . PRO B 1 416 ? -19.438 57.25 20 1 32.94 416 PRO B O 1
ATOM 6958 N N . GLY B 1 417 ? -17.672 57 19.578 1 29.41 417 GLY B N 1
ATOM 6959 C CA . GLY B 1 417 ? -17.391 58.188 20.328 1 29.41 417 GLY B CA 1
ATOM 6960 C C . GLY B 1 417 ? -17.906 59.469 19.641 1 29.41 417 GLY B C 1
ATOM 6961 O O . GLY B 1 417 ? -18.297 59.438 18.484 1 29.41 417 GLY B O 1
ATOM 6962 N N . ARG B 1 418 ? -17.625 60.594 20.406 1 31.89 418 ARG B N 1
ATOM 6963 C CA . ARG B 1 418 ? -17.953 62.031 20.453 1 31.89 418 ARG B CA 1
ATOM 6964 C C . ARG B 1 418 ? -17.438 62.75 19.219 1 31.89 418 ARG B C 1
ATOM 6966 O O . ARG B 1 418 ? -16.281 63.188 19.172 1 31.89 418 ARG B O 1
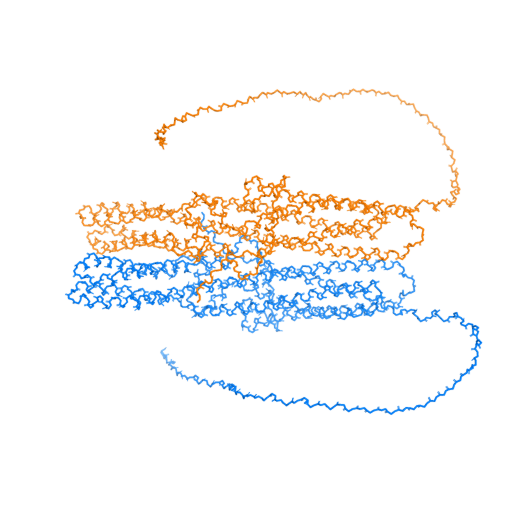ATOM 6973 N N . LEU B 1 419 ? -17.344 62.219 18.047 1 30.19 419 LEU B N 1
ATOM 6974 C CA . LEU B 1 419 ? -17.109 63.25 17.047 1 30.19 419 LEU B CA 1
ATOM 6975 C C . LEU B 1 419 ? -18.094 64.375 17.219 1 30.19 419 LEU B C 1
ATOM 6977 O O . LEU B 1 419 ? -18.109 65.312 16.406 1 30.19 419 LEU B O 1
ATOM 6981 N N . ARG B 1 420 ? -19.078 64.125 18.109 1 28.64 420 ARG B N 1
ATOM 6982 C CA . ARG B 1 420 ? -19.938 65.312 17.953 1 28.64 420 ARG B CA 1
ATOM 6983 C C . ARG B 1 420 ? -19.234 66.562 18.438 1 28.64 420 ARG B C 1
ATOM 6985 O O . ARG B 1 420 ? -19.266 67.625 17.766 1 28.64 420 ARG B O 1
ATOM 6992 N N . LYS B 1 421 ? -19.047 66.812 19.797 1 31.88 421 LYS B N 1
ATOM 6993 C CA . LYS B 1 421 ? -19.344 68.188 20.25 1 31.88 421 LYS B CA 1
ATOM 6994 C C . LYS B 1 421 ? -18.141 69.125 20.094 1 31.88 421 LYS B C 1
ATOM 6996 O O . LYS B 1 421 ? -18.234 70.312 20.281 1 31.88 421 LYS B O 1
ATOM 7001 N N . GLY B 1 422 ? -16.844 68.688 20.172 1 27.36 422 GLY B N 1
ATOM 7002 C CA . GLY B 1 422 ? -15.953 69.812 20.516 1 27.36 422 GLY B CA 1
ATOM 7003 C C . GLY B 1 422 ? -15.836 70.812 19.406 1 27.36 422 GLY B C 1
ATOM 7004 O O . GLY B 1 422 ? -15.125 71.812 19.562 1 27.36 422 GLY B O 1
ATOM 7005 N N . TYR B 1 423 ? -15.953 70.5 18.156 1 26.94 423 TYR B N 1
ATOM 7006 C CA . TYR B 1 423 ? -15.641 71.562 17.234 1 26.94 423 TYR B CA 1
ATOM 7007 C C . TYR B 1 423 ? -16.734 72.625 17.25 1 26.94 423 TYR B C 1
ATOM 7009 O O . TYR B 1 423 ? -17.062 73.188 16.219 1 26.94 423 TYR B O 1
ATOM 7017 N N . GLN B 1 424 ? -17.578 72.562 18.297 1 24.56 424 GLN B N 1
ATOM 7018 C CA . GLN B 1 424 ? -18.547 73.625 18.078 1 24.56 424 GLN B CA 1
ATOM 7019 C C . GLN B 1 424 ? -17.859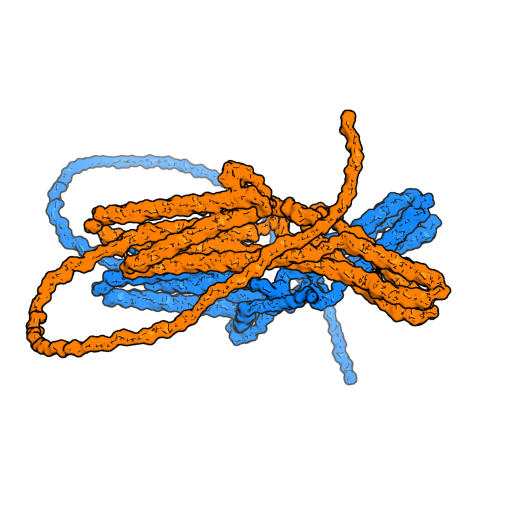 75 18.125 1 24.56 424 GLN B C 1
ATOM 7021 O O . GLN B 1 424 ? -18.406 76 17.609 1 24.56 424 GLN B O 1
ATOM 7026 N N . GLY B 1 425 ? -16.938 75.312 19.141 1 25.56 425 GLY B N 1
ATOM 7027 C CA . GLY B 1 425 ? -16.922 76.75 19.469 1 25.56 425 GLY B CA 1
ATOM 7028 C C . GLY B 1 425 ? -16.219 77.625 18.422 1 25.56 425 GLY B C 1
ATOM 7029 O O . GLY B 1 425 ? -16 78.812 18.641 1 25.56 425 GLY B O 1
ATOM 7030 N N . VAL B 1 426 ? -15.133 77.125 17.734 1 25.75 426 VAL B N 1
ATOM 7031 C CA . VAL B 1 426 ? -14.484 78.25 17.031 1 25.75 426 VAL B CA 1
ATOM 7032 C C . VAL B 1 426 ? -15.484 78.938 16.109 1 25.75 426 VAL B C 1
ATOM 7034 O O . VAL B 1 426 ? -16.219 78.25 15.375 1 25.75 426 VAL B O 1
ATOM 7037 N N . GLY B 1 427 ? -15.812 80.188 16.391 1 22.73 427 GLY B N 1
ATOM 7038 C CA . GLY B 1 427 ? -16.672 81.188 15.789 1 22.73 427 GLY B CA 1
ATOM 7039 C C . GLY B 1 427 ? -16.531 81.312 14.281 1 22.73 427 GLY B C 1
ATOM 7040 O O . GLY B 1 427 ? -15.422 81.188 13.75 1 22.73 427 GLY B O 1
ATOM 7041 N N . VAL B 1 428 ? -17.344 80.75 13.547 1 24.69 428 VAL B N 1
ATOM 7042 C CA . VAL B 1 428 ? -17.609 81 12.141 1 24.69 428 VAL B CA 1
ATOM 7043 C C . VAL B 1 428 ? -17.594 82.5 11.898 1 24.69 428 VAL B C 1
ATOM 7045 O O . VAL B 1 428 ? -18.562 83.188 12.188 1 24.69 428 VAL B O 1
ATOM 7048 N N . ARG B 1 429 ? -16.484 83.188 12.531 1 21.94 429 ARG B N 1
ATOM 7049 C CA . ARG B 1 429 ? -16.609 84.625 12.25 1 21.94 429 ARG B CA 1
ATOM 7050 C C . ARG B 1 429 ? -17.094 84.812 10.82 1 21.94 429 ARG B C 1
ATOM 7052 O O . ARG B 1 429 ? -18.188 85.375 10.609 1 21.94 429 ARG B O 1
ATOM 7059 N N . ASP B 1 430 ? -16.203 85.75 10.031 1 20.31 430 ASP B N 1
ATOM 7060 C CA . ASP B 1 430 ? -16.484 86.875 9.211 1 20.31 430 ASP B CA 1
ATOM 7061 C C . ASP B 1 430 ? -16.969 86.5 7.82 1 20.31 430 ASP B C 1
ATOM 7063 O O . ASP B 1 430 ? -17.234 87.375 6.98 1 20.31 430 ASP B O 1
ATOM 7067 N N . LEU B 1 431 ? -16.5 85.312 7.273 1 18.83 431 LEU B N 1
ATOM 7068 C CA . LEU B 1 431 ? -16.578 85.5 5.832 1 18.83 431 LEU B CA 1
ATOM 7069 C C . LEU B 1 431 ? -18.016 85.875 5.414 1 18.83 431 LEU B C 1
ATOM 7071 O O . LEU B 1 431 ? -18.844 84.938 5.266 1 18.83 431 LEU B O 1
ATOM 7075 N N . ASP B 1 432 ? -18.672 86.812 6.199 1 19.41 432 ASP B N 1
ATOM 7076 C CA . ASP B 1 432 ? -20.016 87.25 5.879 1 19.41 432 ASP B CA 1
ATOM 7077 C C . ASP B 1 432 ? -20.156 87.562 4.391 1 19.41 432 ASP B C 1
ATOM 7079 O O . ASP B 1 432 ? -21.25 87.562 3.84 1 19.41 432 ASP B O 1
ATOM 7083 N N . HIS B 1 433 ? -19.141 88.312 3.844 1 17.62 433 HIS B N 1
ATOM 7084 C CA . HIS B 1 433 ? -19.594 89.562 3.146 1 17.62 433 HIS B CA 1
ATOM 7085 C C . HIS B 1 433 ? -20.297 89.188 1.838 1 17.62 433 HIS B C 1
ATOM 7087 O O . HIS B 1 433 ? -21.156 89.938 1.372 1 17.62 433 HIS B O 1
ATOM 7093 N N . PHE B 1 434 ? -19.438 88.625 0.891 1 19.88 434 PHE B N 1
ATOM 7094 C CA . PHE B 1 434 ? -19.656 89.188 -0.427 1 19.88 434 PHE B CA 1
ATOM 7095 C C . PHE B 1 434 ? -21.078 88.875 -0.915 1 19.88 434 PHE B C 1
ATOM 7097 O O . PHE B 1 434 ? -21.484 87.75 -0.967 1 19.88 434 PHE B O 1
ATOM 7104 N N . THR B 1 435 ? -21.891 89.938 -0.99 1 17.02 435 THR B N 1
ATOM 7105 C CA . THR B 1 435 ? -23.281 90.375 -1.228 1 17.02 435 THR B CA 1
ATOM 7106 C C . THR B 1 435 ? -23.828 89.688 -2.471 1 17.02 435 THR B C 1
ATOM 7108 O O . THR B 1 435 ? -24.844 88.938 -2.4 1 17.02 435 THR B O 1
ATOM 7111 N N . SER B 1 436 ? -24.266 90.5 -3.535 1 16.48 436 SER B N 1
ATOM 7112 C CA . SER B 1 436 ? -25.609 90.875 -3.975 1 16.48 436 SER B CA 1
ATOM 7113 C C . SER B 1 436 ? -26.031 90.125 -5.215 1 16.48 436 SER B C 1
ATOM 7115 O O . SER B 1 436 ? -27.156 89.625 -5.312 1 16.48 436 SER B O 1
ATOM 7117 N N . ARG B 1 437 ? -25.266 90.125 -6.418 1 17.7 437 ARG B N 1
ATOM 7118 C CA . ARG B 1 437 ? -25.922 90.75 -7.555 1 17.7 437 ARG B CA 1
ATOM 7119 C C . ARG B 1 437 ? -26.953 89.875 -8.188 1 17.7 437 ARG B C 1
ATOM 7121 O O . ARG B 1 437 ? -26.844 88.625 -8.07 1 17.7 437 ARG B O 1
ATOM 7128 N N . ALA B 1 438 ? -27.594 90.312 -9.438 1 16.78 438 ALA B N 1
ATOM 7129 C CA . ALA B 1 438 ? -28.953 90.562 -9.875 1 16.78 438 ALA B CA 1
ATOM 7130 C C . ALA B 1 438 ? -29.594 89.312 -10.43 1 16.78 438 ALA B C 1
ATOM 7132 O O . ALA B 1 438 ? -30.656 88.875 -9.961 1 16.78 438 ALA B O 1
ATOM 7133 N N . LEU B 1 439 ? -29.766 89.312 -11.828 1 16.12 439 LEU B N 1
ATOM 7134 C CA . LEU B 1 439 ? -31.062 89.562 -12.461 1 16.12 439 LEU B CA 1
ATOM 7135 C C . LEU B 1 439 ? -31.766 88.25 -12.773 1 16.12 439 LEU B C 1
ATOM 7137 O O . LEU B 1 439 ? -32.906 88 -12.336 1 16.12 439 LEU B O 1
ATOM 7141 N N . GLY B 1 440 ? -31.828 87.875 -14.156 1 16.97 440 GLY B N 1
ATOM 7142 C CA . GLY B 1 440 ? -32.875 87.875 -15.148 1 16.97 440 GLY B CA 1
ATOM 7143 C C . GLY B 1 440 ? -33.5 86.5 -15.406 1 16.97 440 GLY B C 1
ATOM 7144 O O . GLY B 1 440 ? -32.906 85.5 -15.047 1 16.97 440 GLY B O 1
ATOM 7145 N N . GLY B 1 441 ? -34.781 86.375 -16.078 1 16.16 441 GLY B N 1
ATOM 7146 C CA . GLY B 1 441 ? -36.031 85.688 -16.156 1 16.16 441 GLY B CA 1
ATOM 7147 C C . GLY B 1 441 ? -35.969 84.438 -17.047 1 16.16 441 GLY B C 1
ATOM 7148 O O . GLY B 1 441 ? -36.531 83.375 -16.703 1 16.16 441 GLY B O 1
ATOM 7149 N N . PRO B 1 442 ? -35.219 84.188 -18.203 1 17.02 442 PRO B N 1
ATOM 7150 C CA . PRO B 1 442 ? -36.188 84 -19.266 1 17.02 442 PRO B CA 1
ATOM 7151 C C . PRO B 1 442 ? -36.938 82.688 -19.156 1 17.02 442 PRO B C 1
ATOM 7153 O O . PRO B 1 442 ? -36.5 81.812 -18.453 1 17.02 442 PRO B O 1
ATOM 7156 N N . GLU B 1 443 ? -37.938 82.375 -20.156 1 16.44 443 GLU B N 1
ATOM 7157 C CA . GLU B 1 443 ? -39.25 81.938 -20.547 1 16.44 443 GLU B CA 1
ATOM 7158 C C . GLU B 1 443 ? -39.25 80.438 -20.906 1 16.44 443 GLU B C 1
ATOM 7160 O O . GLU B 1 443 ? -40.062 79.688 -20.406 1 16.44 443 GLU B O 1
ATOM 7165 N N . LEU B 1 444 ? -38.75 80 -22.188 1 15.77 444 LEU B N 1
ATOM 7166 C CA . LEU B 1 444 ? -39.75 79.5 -23.109 1 15.77 444 LEU B CA 1
ATOM 7167 C C . LEU B 1 444 ? -40.094 78.062 -22.766 1 15.77 444 LEU B C 1
ATOM 7169 O O . LEU B 1 444 ? -39.281 77.375 -22.125 1 15.77 444 LEU B O 1
ATOM 7173 N N . CYS B 1 445 ? -40.969 77.25 -23.625 1 16.39 445 CYS B N 1
ATOM 7174 C CA . CYS B 1 445 ? -42.25 76.625 -23.812 1 16.39 445 CYS B CA 1
ATOM 7175 C C . CYS B 1 445 ? -42.094 75.062 -23.844 1 16.39 445 CYS B C 1
ATOM 7177 O O . CYS B 1 445 ? -42.75 74.375 -23.078 1 16.39 445 CYS B O 1
ATOM 7179 N N . GLU B 1 446 ? -42.094 74.375 -25.141 1 15.53 446 GLU B N 1
ATOM 7180 C CA . GLU B 1 446 ? -43.188 73.625 -25.672 1 15.53 446 GLU B CA 1
ATOM 7181 C C . GLU B 1 446 ? -42.969 72.125 -25.438 1 15.53 446 GLU B C 1
ATOM 7183 O O . GLU B 1 446 ? -43.812 71.438 -24.844 1 15.53 446 GLU B O 1
ATOM 7188 N N . GLY B 1 447 ? -42.5 71.312 -26.547 1 16 447 GLY B N 1
ATOM 7189 C CA . GLY B 1 447 ? -43.312 70.375 -27.328 1 16 447 GLY B CA 1
ATOM 7190 C C . GLY B 1 447 ? -43.125 68.938 -26.922 1 16 447 GLY B C 1
ATOM 7191 O O . GLY B 1 447 ? -42.094 68.562 -26.312 1 16 447 GLY B O 1
ATOM 7192 N N . GLY B 1 448 ? -44.156 67.938 -26.859 1 16.48 448 GLY B N 1
ATOM 7193 C CA . GLY B 1 448 ? -44.812 66.75 -26.312 1 16.48 448 GLY B CA 1
ATOM 7194 C C . GLY B 1 448 ? -44.188 65.438 -26.766 1 16.48 448 GLY B C 1
ATOM 7195 O O . GLY B 1 448 ? -44.125 64.5 -26 1 16.48 448 GLY B O 1
ATOM 7196 N N . GLY B 1 449 ? -43.688 65.25 -28.016 1 15.23 449 GLY B N 1
ATOM 7197 C CA . GLY B 1 449 ? -44.375 64.188 -28.781 1 15.23 449 GLY B CA 1
ATOM 7198 C C . GLY B 1 449 ? -44 62.812 -28.344 1 15.23 449 GLY B C 1
ATOM 7199 O O . GLY B 1 449 ? -43.156 62.625 -27.453 1 15.23 449 GLY B O 1
ATOM 7200 N N . SER B 1 450 ? -43.688 61.812 -29.328 1 15.79 450 SER B N 1
ATOM 7201 C CA . SER B 1 450 ? -44.469 60.719 -29.922 1 15.79 450 SER B CA 1
ATOM 7202 C C . SER B 1 450 ? -43.938 59.375 -29.469 1 15.79 450 SER B C 1
ATOM 7204 O O . SER B 1 450 ? -44.719 58.531 -28.969 1 15.79 450 SER B O 1
ATOM 7206 N N . LEU B 1 451 ? -42.688 58.844 -30.047 1 16.81 451 LEU B N 1
ATOM 7207 C CA . LEU B 1 451 ? -42.812 57.656 -30.891 1 16.81 451 LEU B CA 1
ATOM 7208 C C . LEU B 1 451 ? -42.688 56.375 -30.062 1 16.81 451 LEU B C 1
ATOM 7210 O O . LEU B 1 451 ? -41.656 56.188 -29.375 1 16.81 451 LEU B O 1
ATOM 7214 N N . VAL B 1 452 ? -43.688 55.469 -29.828 1 16.73 452 VAL B N 1
ATOM 7215 C CA . VAL B 1 452 ? -44.281 54.375 -29.078 1 16.73 452 VAL B CA 1
ATOM 7216 C C . VAL B 1 452 ? -43.562 53.062 -29.406 1 16.73 452 VAL B C 1
ATOM 7218 O O . VAL B 1 452 ? -43.688 52.062 -28.703 1 16.73 452 VAL B O 1
ATOM 7221 N N . SER B 1 453 ? -42.469 53.094 -30.297 1 16.38 453 SER B N 1
ATOM 7222 C CA . SER B 1 453 ? -42.625 51.906 -31.125 1 16.38 453 SER B CA 1
ATOM 7223 C C . SER B 1 453 ? -42.656 50.656 -30.281 1 16.38 453 SER B C 1
ATOM 7225 O O . SER B 1 453 ? -42.062 50.594 -29.203 1 16.38 453 SER B O 1
ATOM 7227 N N . ARG B 1 454 ? -43.219 49.594 -30.859 1 16.44 454 ARG B N 1
ATOM 7228 C CA . ARG B 1 454 ? -44.062 48.406 -30.719 1 16.44 454 ARG B CA 1
ATOM 7229 C C . ARG B 1 454 ? -43.219 47.188 -30.312 1 16.44 454 ARG B C 1
ATOM 7231 O O . ARG B 1 454 ? -42.281 46.812 -31.016 1 16.44 454 ARG B O 1
ATOM 7238 N N . LEU B 1 455 ? -42.812 46.812 -29.109 1 16.7 455 LEU B N 1
ATOM 7239 C CA . LEU B 1 455 ? -42.094 45.688 -28.547 1 16.7 455 LEU B CA 1
ATOM 7240 C C . LEU B 1 455 ? -42.781 44.375 -28.906 1 16.7 455 LEU B C 1
ATOM 7242 O O . LEU B 1 455 ? -43.938 44.156 -28.531 1 16.7 455 LEU B O 1
ATOM 7246 N N . PRO B 1 456 ? -42.594 44.031 -30.266 1 15.99 456 PRO B N 1
ATOM 7247 C CA . PRO B 1 456 ? -43.562 43 -30.703 1 15.99 456 PRO B CA 1
ATOM 7248 C C . PRO B 1 456 ? -43.812 41.938 -29.625 1 15.99 456 PRO B C 1
ATOM 7250 O O . PRO B 1 456 ? -43.031 41.844 -28.672 1 15.99 456 PRO B O 1
ATOM 7253 N N . ALA B 1 457 ? -44.812 41.062 -30 1 15.81 457 ALA B N 1
ATOM 7254 C CA . ALA B 1 457 ? -45.969 40.281 -29.594 1 15.81 457 ALA B CA 1
ATOM 7255 C C . ALA B 1 457 ? -45.562 39.031 -28.828 1 15.81 457 ALA B C 1
ATOM 7257 O O . ALA B 1 457 ? -44.375 38.688 -28.812 1 15.81 457 ALA B O 1
ATOM 7258 N N . ILE B 1 458 ? -46.469 37.906 -28.906 1 16.02 458 ILE B N 1
ATOM 7259 C CA . ILE B 1 458 ? -47.406 37.125 -28.125 1 16.02 458 ILE B CA 1
ATOM 7260 C C . ILE B 1 458 ? -46.75 35.812 -27.734 1 16.02 458 ILE B C 1
ATOM 7262 O O . ILE B 1 458 ? -45.719 35.406 -28.281 1 16.02 458 ILE B O 1
ATOM 7266 N N . TRP B 1 459 ? -47.594 34.625 -27.562 1 16.39 459 TRP B N 1
ATOM 7267 C CA . TRP B 1 459 ? -48.281 33.656 -26.734 1 16.39 459 TRP B CA 1
ATOM 7268 C C . TRP B 1 459 ? -47.812 32.25 -27.062 1 16.39 459 TRP B C 1
ATOM 7270 O O . TRP B 1 459 ? -47.938 31.328 -26.234 1 16.39 459 TRP B O 1
ATOM 7280 N N . SER B 1 460 ? -47.219 31.859 -28.234 1 15.55 460 SER B N 1
ATOM 7281 C CA . SER B 1 460 ? -48 30.719 -28.703 1 15.55 460 SER B CA 1
ATOM 7282 C C . SER B 1 460 ? -47.781 29.5 -27.812 1 15.55 460 SER B C 1
ATOM 7284 O O . SER B 1 460 ? -46.719 29.391 -27.156 1 15.55 460 SER B O 1
ATOM 7286 N N . THR B 1 461 ? -48.688 28.312 -27.953 1 16.75 461 THR B N 1
ATOM 7287 C CA . THR B 1 461 ? -49.594 27.297 -27.438 1 16.75 461 THR B CA 1
ATOM 7288 C C . THR B 1 461 ? -48.875 25.969 -27.25 1 16.75 461 THR B C 1
ATOM 7290 O O . THR B 1 461 ? -49.219 25.203 -26.328 1 16.75 461 THR B O 1
ATOM 7293 N N . HIS B 1 462 ? -48.094 25.312 -28.188 1 17.23 462 HIS B N 1
ATOM 7294 C CA . HIS B 1 462 ? -48.594 23.984 -28.531 1 17.23 462 HIS B CA 1
ATOM 7295 C C . HIS B 1 462 ? -48.344 22.969 -27.422 1 17.23 462 HIS B C 1
ATOM 7297 O O . HIS B 1 462 ? -47.344 23.078 -26.703 1 17.23 462 HIS B O 1
ATOM 7303 N N . PRO B 1 463 ? -49.281 21.797 -27.25 1 18.22 463 PRO B N 1
ATOM 7304 C CA . PRO B 1 463 ? -49.938 20.844 -26.344 1 18.22 463 PRO B CA 1
ATOM 7305 C C . PRO B 1 463 ? -49.094 19.594 -26.109 1 18.22 463 PRO B C 1
ATOM 7307 O O . PRO B 1 463 ? -49.406 18.797 -25.203 1 18.22 463 PRO B O 1
ATOM 7310 N N . THR B 1 464 ? -47.969 19.266 -26.781 1 18.45 464 THR B N 1
ATOM 7311 C CA . THR B 1 464 ? -48.031 17.875 -27.172 1 18.45 464 THR B CA 1
ATOM 7312 C C . THR B 1 464 ? -48.062 16.953 -25.953 1 18.45 464 THR B C 1
ATOM 7314 O O . THR B 1 464 ? -47.312 17.188 -24.984 1 18.45 464 THR B O 1
ATOM 7317 N N . PRO B 1 465 ? -49 15.969 -25.859 1 17.31 465 PRO B N 1
ATOM 7318 C CA . PRO B 1 465 ? -49.688 15.055 -24.953 1 17.31 465 PRO B CA 1
ATOM 7319 C C . PRO B 1 465 ? -48.719 14.078 -24.266 1 17.31 465 PRO B C 1
ATOM 7321 O O . PRO B 1 465 ? -47.594 13.875 -24.75 1 17.31 465 PRO B O 1
ATOM 7324 N N . TRP B 1 466 ? -49.125 13.594 -23.062 1 19.59 466 TRP B N 1
ATOM 7325 C CA . TRP B 1 466 ? -48.844 12.734 -21.906 1 19.59 466 TRP B CA 1
ATOM 7326 C C . TRP B 1 466 ? -48.719 11.273 -22.344 1 19.59 466 TRP B C 1
ATOM 7328 O O . TRP B 1 466 ? -48.5 10.391 -21.5 1 19.59 466 TRP B O 1
ATOM 7338 N N . VAL B 1 467 ? -48.781 10.891 -23.609 1 17.47 467 VAL B N 1
ATOM 7339 C CA . VAL B 1 467 ? -49.406 9.578 -23.625 1 17.47 467 VAL B CA 1
ATOM 7340 C C . VAL B 1 467 ? -48.531 8.578 -22.875 1 17.47 467 VAL B C 1
ATOM 7342 O O . VAL B 1 467 ? -47.312 8.562 -23.031 1 17.47 467 VAL B O 1
ATOM 7345 N N . ALA B 1 468 ? -49.125 7.977 -21.75 1 19.25 468 ALA B N 1
ATOM 7346 C CA . ALA B 1 468 ? -49.094 6.926 -20.734 1 19.25 468 ALA B CA 1
ATOM 7347 C C . ALA B 1 468 ? -48.781 5.57 -21.359 1 19.25 468 ALA B C 1
ATOM 7349 O O . ALA B 1 468 ? -48.75 4.551 -20.672 1 19.25 468 ALA B O 1
ATOM 7350 N N . SER B 1 469 ? -48.625 5.391 -22.734 1 16.23 469 SER B N 1
ATOM 7351 C CA . SER B 1 469 ? -49.188 4.129 -23.219 1 16.23 469 SER B CA 1
ATOM 7352 C C . SER B 1 469 ? -48.438 2.939 -22.641 1 16.23 469 SER B C 1
ATOM 7354 O O . SER B 1 469 ? -48.938 1.812 -22.656 1 16.23 469 SER B O 1
ATOM 7356 N N . GLY B 1 470 ? -47.188 2.852 -22.406 1 18.64 470 GLY B N 1
ATOM 7357 C CA . GLY B 1 470 ? -46.812 1.616 -23.078 1 18.64 470 GLY B CA 1
ATOM 7358 C C . GLY B 1 470 ? -47.438 0.384 -22.453 1 18.64 470 GLY B C 1
ATOM 7359 O O . GLY B 1 470 ? -47.719 0.384 -21.25 1 18.64 470 GLY B O 1
ATOM 7360 N N . PRO B 1 471 ? -48 -0.596 -23.188 1 18.22 471 PRO B N 1
ATOM 7361 C CA . PRO B 1 471 ? -48.969 -1.705 -23.125 1 18.22 471 PRO B CA 1
ATOM 7362 C C . PRO B 1 471 ? -48.594 -2.746 -22.062 1 18.22 471 PRO B C 1
ATOM 7364 O O . PRO B 1 471 ? -47.562 -2.619 -21.406 1 18.22 471 PRO B O 1
ATOM 7367 N N . PRO B 1 472 ? -48.594 -4.113 -22.516 1 18.64 472 PRO B N 1
ATOM 7368 C CA . PRO B 1 472 ? -49.406 -5.324 -22.391 1 18.64 472 PRO B CA 1
ATOM 7369 C C . PRO B 1 472 ? -48.719 -6.387 -21.516 1 18.64 472 PRO B C 1
ATOM 7371 O O . PRO B 1 472 ? -49.406 -7.16 -20.844 1 18.64 472 PRO B O 1
ATOM 7374 N N . ILE B 1 473 ? -47.312 -6.543 -21.391 1 18.83 473 ILE B N 1
ATOM 7375 C CA . ILE B 1 473 ? -46.969 -7.898 -21.797 1 18.83 473 ILE B CA 1
ATOM 7376 C C . ILE B 1 473 ? -47.469 -8.898 -20.766 1 18.83 473 ILE B C 1
ATOM 7378 O O . ILE B 1 473 ? -47.406 -8.648 -19.562 1 18.83 473 ILE B O 1
ATOM 7382 N N . SER B 1 474 ? -48.031 -10.039 -21.078 1 17.19 474 SER B N 1
ATOM 7383 C CA . SER B 1 474 ? -48.812 -11.227 -20.75 1 17.19 474 SER B CA 1
ATOM 7384 C C . SER B 1 474 ? -48 -12.164 -19.828 1 17.19 474 SER B C 1
ATOM 7386 O O . SER B 1 474 ? -48.531 -13.188 -19.375 1 17.19 474 SER B O 1
ATOM 7388 N N . LEU B 1 475 ? -46.875 -11.938 -19.203 1 17.53 475 LEU B N 1
ATOM 7389 C CA . LEU B 1 475 ? -46.375 -13.297 -19.156 1 17.53 475 LEU B CA 1
ATOM 7390 C C . LEU B 1 475 ? -47.281 -14.195 -18.328 1 17.53 475 LEU B C 1
ATOM 7392 O O . LEU B 1 475 ? -47.781 -13.773 -17.281 1 17.53 475 LEU B O 1
ATOM 7396 N N . PRO B 1 476 ? -47.719 -15.469 -18.672 1 17.5 476 PRO B N 1
ATOM 7397 C CA . PRO B 1 476 ? -48.688 -16.531 -18.328 1 17.5 476 PRO B CA 1
ATOM 7398 C C . PRO B 1 476 ? -48.375 -17.203 -17 1 17.5 476 PRO B C 1
ATOM 7400 O O . PRO B 1 476 ? -49.281 -17.547 -16.25 1 17.5 476 PRO B O 1
ATOM 7403 N N . GLY B 1 477 ? -47.094 -17.531 -16.578 1 17.48 477 GLY B N 1
ATOM 7404 C CA . GLY B 1 477 ? -47 -18.953 -16.359 1 17.48 477 GLY B CA 1
ATOM 7405 C C . GLY B 1 477 ? -47.812 -19.438 -15.18 1 17.48 477 GLY B C 1
ATOM 7406 O O . GLY B 1 477 ? -48.281 -18.641 -14.375 1 17.48 477 GLY B O 1
ATOM 7407 N N . SER B 1 478 ? -47.344 -20.688 -14.5 1 18.11 478 SER B N 1
ATOM 7408 C CA . SER B 1 478 ? -47.781 -22.031 -14.148 1 18.11 478 SER B CA 1
ATOM 7409 C C . SER B 1 478 ? -48.281 -22.094 -12.695 1 18.11 478 SER B C 1
ATOM 7411 O O . SER B 1 478 ? -47.875 -21.266 -11.875 1 18.11 478 SER B O 1
ATOM 7413 N N . SER B 1 479 ? -49.219 -22.953 -12.383 1 18.05 479 SER B N 1
ATOM 7414 C CA . SER B 1 479 ? -50.156 -23.562 -11.453 1 18.05 479 SER B CA 1
ATOM 7415 C C . SER B 1 479 ? -49.406 -24.234 -10.289 1 18.05 479 SER B C 1
ATOM 7417 O O . SER B 1 479 ? -50 -25.031 -9.555 1 18.05 479 SER B O 1
ATOM 7419 N N . LEU B 1 480 ? -48.375 -23.734 -9.578 1 18.61 480 LEU B N 1
ATOM 7420 C CA . LEU B 1 480 ? -47.938 -24.812 -8.711 1 18.61 480 LEU B CA 1
ATOM 7421 C C . LEU B 1 480 ? -49.062 -25.297 -7.801 1 18.61 480 LEU B C 1
ATOM 7423 O O . LEU B 1 480 ? -49.781 -24.469 -7.215 1 18.61 480 LEU B O 1
ATOM 7427 N N . GLY B 1 481 ? -49.438 -26.625 -7.773 1 18.14 481 GLY B N 1
ATOM 7428 C CA . GLY B 1 481 ? -50.375 -27.594 -7.262 1 18.14 481 GLY B CA 1
ATOM 7429 C C . GLY B 1 481 ? -50.5 -27.562 -5.75 1 18.14 481 GLY B C 1
ATOM 7430 O O . GLY B 1 481 ? -51.438 -26.953 -5.215 1 18.14 481 GLY B O 1
ATOM 7431 N N . THR B 1 482 ? -50.125 -28.719 -5 1 19.06 482 THR B N 1
ATOM 7432 C CA . THR B 1 482 ? -50.938 -29.703 -4.281 1 19.06 482 THR B CA 1
ATOM 7433 C C . THR B 1 482 ? -50.969 -29.391 -2.787 1 19.06 482 THR B C 1
ATOM 7435 O O . THR B 1 482 ? -52.031 -29.328 -2.178 1 19.06 482 THR B O 1
ATOM 7438 N N . TRP B 1 483 ? -49.844 -29.828 -1.896 1 23.77 483 TRP B N 1
ATOM 7439 C CA . TRP B 1 483 ? -50.156 -30.875 -0.925 1 23.77 483 TRP B CA 1
ATOM 7440 C C . TRP B 1 483 ? -50.844 -30.266 0.312 1 23.77 483 TRP B C 1
ATOM 7442 O O . TRP B 1 483 ? -50.594 -29.109 0.644 1 23.77 483 TRP B O 1
ATOM 7452 N N . ASP B 1 484 ? -51.656 -31.031 1.019 1 21.95 484 ASP B N 1
ATOM 7453 C CA . ASP B 1 484 ? -52.781 -31.234 1.937 1 21.95 484 ASP B CA 1
ATOM 7454 C C . ASP B 1 484 ? -52.344 -31.094 3.389 1 21.95 484 ASP B C 1
ATOM 7456 O O . ASP B 1 484 ? -53.156 -31 4.293 1 21.95 484 ASP B O 1
ATOM 7460 N N . ILE B 1 485 ? -51.094 -30.844 3.865 1 22.52 485 ILE B N 1
ATOM 7461 C CA . ILE B 1 485 ? -50.938 -31.578 5.117 1 22.52 485 ILE B CA 1
ATOM 7462 C C . ILE B 1 485 ? -51.844 -30.984 6.188 1 22.52 485 ILE B C 1
ATOM 7464 O O . ILE B 1 485 ? -51.625 -29.891 6.68 1 22.52 485 ILE B O 1
ATOM 7468 N N . ARG B 1 486 ? -53.188 -31.047 6.02 1 19.17 486 ARG B N 1
ATOM 7469 C CA . ARG B 1 486 ? -54.156 -30.875 7.082 1 19.17 486 ARG B CA 1
ATOM 7470 C C . ARG B 1 486 ? -53.938 -31.891 8.211 1 19.17 486 ARG B C 1
ATOM 7472 O O . ARG B 1 486 ? -54.375 -31.672 9.336 1 19.17 486 ARG B O 1
ATOM 7479 N N . HIS B 1 487 ? -53.375 -33.031 8.219 1 20.08 487 HIS B N 1
ATOM 7480 C CA . HIS B 1 487 ? -53.844 -33.719 9.445 1 20.08 487 HIS B CA 1
ATOM 7481 C C . HIS B 1 487 ? -53.188 -33.094 10.672 1 20.08 487 HIS B C 1
ATOM 7483 O O . HIS B 1 487 ? -52 -32.719 10.641 1 20.08 487 HIS B O 1
#

Organism: Sus scrofa (NCBI:txid9823)

Secondary structure (DSSP, 8-state):
-----------HHHHHHHTS--B-TTS-B---S--TT-HHHHHHHHHHHHHHHHHHHHHHHHHHHHHHHHHHHHHHHSSS-TTTHHHHHHHHHHHHHHHHHHHHHHHHHHHHHHHHHHHHHHHHHHHHHHHHHHHHHHHHHHHHIIIIIHHHHHHHHHHHTTT-HHHHHHHHHHHHHHHHHHHHHHHSPP-HHHHHHHHHHHHHHHHHHHHHHHHHHHHHHHHHHHHHHHHHHHHHT-HHHHHHHHHHHHHHHHHHHHHHHHHHHHHHHHHHHHH-HHHHHHHHTBTTB-HHHHHHHHSTTT--S-TTHHHHHHHHHHHHHHHHHHHHHHHHTTTT-GGGHHHHHHHHHHHHHHHHHHHHHHHHH-HHHHHHHHT----SS-THHHHHHHTHHHHHHHHHHHHHHHHHHHHHH----SSSGGGS-S-------------------------------------------------------------/-----------HHHHHHHTS--B-TTS-B---S--TT-HHHHHHHHHHHHHHHHHHHHHHHHHHHHHHHHHHHHHHH-SS-TTTHHHHHHHHHHHHHHHHHHHHHHHHHHHHHHHHHHHHHHHHHHHHHHHHHHHHHHHHHHHHIIIIIHHHHHHHHHHHTTT-HHHHHHHHHHHHHHHHHHHHHHHSPP-HHHHHHHHHHHHHHHHHHHHHHHHHHHHHHHHHHHHHHHHHHHHHT-HHHHHHHHHHHHHHHHHHHHHHHHHHHHHHHHHHHHH-HHHHHHHHTBTTB-HHHHHHHHTTTT--S-TTHHHHHHHHHHHHHHHHHHHHHHHHTTTT-GGGHHHHHHHHHHHHHHHHHHHHHHHHH-HHHHHHHHT----SS-THHHHHHHTHHHHHHHHHHHHHHHHHHHHHH------SSGGG-S---STT-------------------------------------------------------

Foldseek 3Di:
DAPPQLAQDDDPVLVVLLPPFQAAPVRDGDDSAQDPVDPRNVRSLVVLLVVLVVVLVVLVVVLVVLLVVLQVVCVVVVPDDPPVVPVVLVVLLVVLLVLLVVLLVLQLQLLVLLLVLLVLQLVLLVLLLVLLVLLLVLLVVLLCLLVPVLVVLLVVVCVLCVPPVVLNVLSVLLNVLSVLLNVLSVPDARCVVVSVVSVVVSVVSVVVSVVVSVVSVVLSVLSVVLSVQCNVCSVVLPLVSLVVSLVSLSVSSVVLSSVVSVLSSVSSSVSSCSNCVLVVQLVVCPPRDPSLLSCCLVSVSPDDDQPSVVSLVSNVVSLVSSLVSLVVCCVPVCVVRVVSNVSSVSVNVSSVVSVVSSVVSVVSSRSVSSCVSSCSSVRPDDCSSVVSNPSNVSSSVSSVSSSVSSSNSSNPSPPPDDPPDDPPDPPPPDPPDDDDDDDDYDDDDDDDDDDDDDPDDDDDDDDDDPDPPPDDPPDDDDDDDDPDPDD/DAPPQLAQDDDPVLVVLLPPFQAAPVRDGDDSAQDPVDPRNVRSLVVLLVVLVVVLVVLVVVLVVLLVVLQVVCVVVVPDDPPVCPVVLVVLLVVLLVLLVVLLVLQLQLLVLLLVLLVLQLVLLVLLLVLLVLLLVLLVVLLCLLVPVLVVLLVVVCVLCVPPVVLNVLSVLLNVLSVLLNVLSVPDARCVVVSVVSVVVSVVSVVVSVVVSVVSVVLSVLSVVLSVQCVVCSVVLPLVSLVVSLVSLSVSSVVLSSVVSVLSSVSSSVSSCSNCVLVVQLVVCPPRDDSLLSCCLVSVSPDDDQPSVVSLVSNVVSLVSSLVSLVVCCVPVCVVRVVSNVSSVSVNVSSVVSVVSSVVSVVSSRSVSSCVSSCSSVRPDDCSSVVSNPSNVSSSVSSVSSSVSSSNSSNPSPPPDPPDDDVPPPDPPDPPDDDDDDDDDDDDDDDDDDDPDDPDDDDDDDDPDDPPDDDDDDDDDDDPDDDDPPD

InterPro domains:
  IPR006990 Tweety [PF04906] (10-372)
  IPR006990 Tweety [PTHR12424] (4-372)
  IPR006990 Tweety [cd07912] (7-372)

Radius of gyration: 42.83 Å; Cα contacts (8 Å, |Δi|>4): 814; chains: 2; bounding box: 112×151×124 Å

Solvent-accessible surface area (backbone atoms only — not comparable to full-atom values): 55258 Å² total; per-residue (Å²): 127,75,82,76,76,47,62,68,62,66,53,69,67,40,54,55,42,45,64,51,84,38,30,30,87,83,69,41,82,45,76,71,66,61,42,88,85,40,65,64,50,48,35,20,39,51,35,50,31,49,53,36,48,50,53,47,51,51,50,51,50,52,52,50,50,51,52,51,51,52,59,56,50,47,73,71,57,71,79,81,72,67,75,80,50,54,62,58,52,53,51,52,51,48,54,28,49,51,45,29,52,52,11,47,48,39,33,53,52,18,50,51,33,33,53,51,42,51,49,50,50,40,48,31,45,50,52,49,35,51,46,42,52,47,46,47,50,50,48,52,49,51,45,45,43,48,65,48,58,47,45,55,42,50,53,54,45,49,64,72,37,65,84,38,67,70,60,44,52,52,52,51,48,42,51,50,34,41,51,52,36,48,55,38,54,68,68,51,81,79,39,64,67,58,36,51,50,46,51,51,49,38,50,50,51,52,52,54,46,51,54,51,52,48,52,52,50,51,51,48,50,50,50,50,50,47,53,52,47,40,54,47,17,64,72,64,68,36,47,67,51,40,52,52,38,51,54,54,46,52,53,50,49,53,51,49,43,51,50,47,18,54,46,50,31,49,48,32,51,52,18,25,33,57,72,48,51,62,64,48,52,53,58,72,37,55,86,77,45,60,66,67,58,53,45,36,48,73,40,43,83,77,44,74,80,62,88,54,49,64,44,49,49,51,38,50,44,31,51,42,54,40,48,54,52,51,54,48,42,59,70,65,43,27,82,77,37,63,82,47,42,63,46,52,51,51,49,51,52,51,50,52,52,48,51,52,48,48,48,52,44,44,26,60,69,35,32,61,54,53,37,66,56,59,48,58,53,46,57,86,62,72,55,51,63,67,49,20,56,59,50,38,59,61,16,55,50,18,50,54,52,25,51,51,46,54,62,62,62,60,56,71,64,58,57,81,64,78,77,68,63,80,78,62,69,81,71,86,72,67,97,74,66,95,76,81,81,86,87,85,87,97,85,91,94,84,92,84,94,81,96,78,89,79,86,88,83,74,93,74,85,91,82,86,74,83,77,76,77,75,78,76,81,75,82,82,90,90,76,93,85,88,83,62,92,73,128,127,74,79,75,75,48,63,67,61,66,54,70,66,40,52,55,43,45,64,52,82,38,30,29,88,82,69,40,82,46,75,72,66,62,42,90,83,40,65,63,48,48,35,20,40,51,35,51,31,50,54,34,49,50,53,47,51,50,51,51,50,52,52,51,50,50,52,53,50,54,59,57,50,48,72,69,56,70,80,80,72,66,74,79,48,53,63,57,53,52,52,51,50,47,51,28,49,50,46,29,50,52,11,48,47,39,34,55,51,17,50,51,33,32,50,50,42,51,51,51,50,40,49,30,44,50,51,49,34,50,46,42,52,49,47,48,50,50,49,52,51,52,44,44,44,49,64,48,56,45,44,54,41,50,55,54,46,50,63,71,36,65,86,40,67,71,59,45,50,51,52,51,49,42,52,50,34,41,50,52,37,47,56,39,53,68,66,50,82,78,39,63,67,59,35,52,51,44,51,51,49,38,50,51,53,51,51,54,46,52,52,51,52,49,52,52,50,52,50,47,50,48,52,50,50,48,53,52,48,40,54,49,17,63,73,64,68,37,47,68,50,40,53,53,40,50,54,53,46,52,52,51,50,53,53,50,43,50,50,47,19,54,47,51,32,51,49,33,51,51,18,26,34,57,71,46,50,64,63,48,52,54,58,72,38,55,86,80,45,61,65,66,57,52,44,36,48,72,38,44,86,76,43,76,79,62,90,55,49,63,43,50,49,51,37,51,42,31,51,42,53,40,51,54,52,53,53,48,42,60,68,65,42,25,84,78,36,63,83,48,42,63,47,52,51,50,50,52,52,52,49,53,52,49,52,53,49,48,47,52,45,42,26,61,67,36,32,60,55,53,35,66,56,59,47,58,52,48,56,87,62,73,54,52,63,67,49,20,57,60,49,39,59,62,16,54,50,18,51,54,54,23,52,50,45,54,64,63,64,62,59,69,64,58,55,80,67,78,77,66,66,78,80,63,71,77,71,82,68,66,94,68,62,94,78,81,88,85,87,87,80,90,81,92,88,86,92,80,85,79,92,73,81,78,79,79,87,88,77,88,77,88,74,86,79,77,84,78,63,83,84,77,84,67,87,77,85,85,72,90,81,80,91,67,91,68,127